Protein AF-A0A960BKB3-F1 (afdb_monomer_lite)

pLDDT: mean 77.71, std 20.59, range [23.62, 98.81]

Foldseek 3Di:
DDDDDDDDPVVVVVVVVVVVVVVPPDDDPDDPDDLQKWKFKFFDPFFFDKAKFQADAPDFDFKWKDFQQPDDIDTRHRDGDGIDMDTHRGTDITMIIIHGAEEDGACPPHGDLCRTQETAHQRAYAPADPERRSQQSARYEYNHQDEYHCVNHELACNQDNYQYQHDANQQQYAQLQYQHLHLNHQLNQNDADANLNYEHNNDPVRDDQREQANNCQLNCNYAHDDQNYACQRHQYQHSNCHNVQNHEYANQNHAHHDPPPPDPPRHGYCALNNANNQQYAHHRAQAEQQRYLELHRVQAQNCNYAYAHLRYHYHPDLVGQHELHRNCANNQCHAEQNQQNDACQSYQELHLNCQLVQCYQYDPCNYEHHPDPPGAHELASNCQLNCNHAYANLPYACLRYQELHSNCHNNQAHAYENCNYACLNYAYLHCNCALNANHAYAVLSYACQNYAAAHRNQANYEYEQVRVLSNLVSNLVHNHAAAYEHENELYEHEPNSVVSVCLACPDVVVNRRNYHYHYPFAYAFAAWAPWEWDAEQQKIKIFTHGGPGGRPFDFQKKKKDWPPDPWIDIGGPVDGIDMTHRHDALDKTKMWMWTAGPRGIYDTDIYDIDGHFAAFAFWAPWDWDEEAQKIKIFTHGGPGNRNFQFQKKWKAWPVPGFIDMDGSVDRIDIGGNHDAFDKTWMWMWTAGPNGTHDTYDTYGIDGHHDDDDDDDDDDDDDYDDDDDYYDDDDYDDDYDDDDLCADPPLCGPQAHSQENACGEQDCEEPDQEECDQGHHHLYEHAQYEHHQYEHHQYECHQYENALYECANYECDQYEQELYEHHQYAQHLYEQHNYEHANYEQHDHDPDLHQENYECALYEYHCYEHYQEHPHNYACHNYAHDNYEHENHEDDPYALEQYEADCYEQEQAEYALYEHAQHEHECYENEQYEAYNYEHDLHEAYNYEHEQHEYEQYEHENYHYQDYEYELYEDYNYHYDVVNCVSPDDDDDDDDDDRDHHNHDDDDDDDDDDPDDDDDDPPVPVVVVVVVVVVVVVVPDDDDDDDDDDDDD

Structure (mmCIF, N/CA/C/O backbone):
data_AF-A0A960BKB3-F1
#
_entry.id   AF-A0A960BKB3-F1
#
loop_
_atom_site.group_PDB
_atom_site.id
_atom_site.type_symbol
_atom_site.label_atom_id
_atom_site.label_alt_id
_atom_site.label_comp_id
_atom_site.label_asym_id
_atom_site.label_entity_id
_atom_site.label_seq_id
_atom_site.pdbx_PDB_ins_code
_atom_site.Cartn_x
_atom_site.Cartn_y
_atom_site.Cartn_z
_atom_site.occupancy
_atom_site.B_iso_or_equiv
_atom_site.auth_seq_id
_atom_site.auth_comp_id
_atom_site.auth_asym_id
_atom_site.auth_atom_id
_atom_site.pdbx_PDB_model_num
ATOM 1 N N . MET A 1 1 ? -80.510 -5.911 -3.720 1.00 35.41 1 MET A N 1
ATOM 2 C CA . MET A 1 1 ? -81.639 -6.557 -3.002 1.00 35.41 1 MET A CA 1
ATOM 3 C C . MET A 1 1 ? -81.403 -6.445 -1.492 1.00 35.41 1 MET A C 1
ATOM 5 O O . MET A 1 1 ? -80.401 -5.865 -1.100 1.00 35.41 1 MET A O 1
ATOM 9 N N . ARG A 1 2 ? -82.340 -6.946 -0.673 1.00 30.03 2 ARG A N 1
ATOM 10 C CA . ARG A 1 2 ? -82.245 -7.156 0.793 1.00 30.03 2 ARG A CA 1
ATOM 11 C C . ARG A 1 2 ? -80.946 -7.894 1.190 1.00 30.03 2 ARG A C 1
ATOM 13 O O . ARG A 1 2 ? -80.461 -8.656 0.364 1.00 30.03 2 ARG A O 1
ATOM 20 N N . ALA A 1 3 ? -80.420 -7.839 2.417 1.00 29.02 3 ALA A N 1
ATOM 21 C CA . ALA A 1 3 ? -80.566 -6.924 3.567 1.00 29.02 3 ALA A CA 1
ATOM 22 C C . ALA A 1 3 ? -79.432 -7.248 4.577 1.00 29.02 3 ALA A C 1
ATOM 24 O O . ALA A 1 3 ? -78.836 -8.319 4.485 1.00 29.02 3 ALA A O 1
ATOM 25 N N . ALA A 1 4 ? -79.138 -6.366 5.539 1.00 44.38 4 ALA A N 1
ATOM 26 C CA . ALA A 1 4 ? -78.098 -6.604 6.550 1.00 44.38 4 ALA A CA 1
ATOM 27 C C . ALA A 1 4 ? -78.647 -7.259 7.834 1.00 44.38 4 ALA A C 1
ATOM 29 O O . ALA A 1 4 ? -79.761 -6.952 8.260 1.00 44.38 4 ALA A O 1
ATOM 30 N N . LEU A 1 5 ? -77.826 -8.087 8.488 1.00 31.39 5 LEU A N 1
ATOM 31 C CA . LEU A 1 5 ? -78.029 -8.578 9.856 1.00 31.39 5 LEU A CA 1
ATOM 32 C C . LEU A 1 5 ? -76.880 -8.096 10.756 1.00 31.39 5 LEU A C 1
ATOM 34 O O . LEU A 1 5 ? -75.741 -7.977 10.312 1.00 31.39 5 LEU A O 1
ATOM 38 N N . ARG A 1 6 ? -77.202 -7.775 12.013 1.00 36.91 6 ARG A N 1
ATOM 39 C CA . ARG A 1 6 ? -76.287 -7.257 13.046 1.00 36.91 6 ARG A CA 1
ATOM 40 C C . ARG A 1 6 ? -76.377 -8.124 14.310 1.00 36.91 6 ARG A C 1
ATOM 42 O O . ARG A 1 6 ? -77.393 -8.783 14.506 1.00 36.91 6 ARG A O 1
ATOM 49 N N . TYR A 1 7 ? -75.400 -7.926 15.203 1.00 39.53 7 TYR A N 1
ATOM 50 C CA . TYR A 1 7 ? -75.332 -8.367 16.610 1.00 39.53 7 TYR A CA 1
ATOM 51 C C . TYR A 1 7 ? -74.958 -9.847 16.862 1.00 39.53 7 TYR A C 1
ATOM 53 O O . TYR A 1 7 ? -75.403 -10.713 16.116 1.00 39.53 7 TYR A O 1
ATOM 61 N N . PRO A 1 8 ? -74.272 -10.164 17.988 1.00 48.66 8 PRO A N 1
ATOM 62 C CA . PRO A 1 8 ? -73.349 -9.307 18.756 1.00 48.66 8 PRO A CA 1
ATOM 63 C C . PRO A 1 8 ? -72.039 -9.989 19.220 1.00 48.66 8 PRO A C 1
ATOM 65 O O . PRO A 1 8 ? -72.001 -11.177 19.523 1.00 48.66 8 PRO A O 1
ATOM 68 N N . LEU A 1 9 ? -71.001 -9.174 19.457 1.00 40.97 9 LEU A N 1
ATOM 69 C CA . LEU A 1 9 ? -69.741 -9.569 20.122 1.00 40.97 9 LEU A CA 1
ATOM 70 C C . LEU A 1 9 ? -69.918 -10.150 21.545 1.00 40.97 9 LEU A C 1
ATOM 72 O O . LEU A 1 9 ? -69.033 -10.835 22.051 1.00 40.97 9 LEU A O 1
ATOM 76 N N . ALA A 1 10 ? -71.052 -9.878 22.199 1.00 40.84 10 ALA A N 1
ATOM 77 C CA . ALA A 1 10 ? -71.276 -10.165 23.618 1.00 40.84 10 ALA A CA 1
ATOM 78 C C . ALA A 1 10 ? -71.209 -11.660 23.995 1.00 40.84 10 ALA A C 1
ATOM 80 O O . ALA A 1 10 ? -70.862 -11.984 25.128 1.00 40.84 10 ALA A O 1
ATOM 81 N N . ALA A 1 11 ? -71.522 -12.570 23.066 1.00 40.34 11 ALA A N 1
ATOM 82 C CA . ALA A 1 11 ? -71.520 -14.007 23.345 1.00 40.34 11 ALA A CA 1
ATOM 83 C C . ALA A 1 11 ? -70.103 -14.596 23.484 1.00 40.34 11 ALA A C 1
ATOM 85 O O . ALA A 1 11 ? -69.906 -15.526 24.262 1.00 40.34 11 ALA A O 1
ATOM 86 N N . LEU A 1 12 ? -69.116 -14.048 22.763 1.00 41.09 12 LEU A N 1
ATOM 87 C CA . LEU A 1 12 ? -67.747 -14.572 22.773 1.00 41.09 12 LEU A CA 1
ATOM 88 C C . LEU A 1 12 ? -67.009 -14.191 24.067 1.00 41.09 12 LEU A C 1
ATOM 90 O O . LEU A 1 12 ? -66.348 -15.030 24.671 1.00 41.09 12 LEU A O 1
ATOM 94 N N . VAL A 1 13 ? -67.203 -12.953 24.537 1.00 46.06 13 VAL A N 1
ATOM 95 C CA . VAL A 1 13 ? -66.629 -12.458 25.803 1.00 46.06 13 VAL A CA 1
ATOM 96 C C . VAL A 1 13 ? -67.119 -13.296 26.990 1.00 46.06 13 VAL A C 1
ATOM 98 O O . VAL A 1 13 ? -66.317 -13.727 27.814 1.00 46.06 13 VAL A O 1
ATOM 101 N N . ALA A 1 14 ? -68.421 -13.601 27.039 1.00 40.09 14 ALA A N 1
ATOM 102 C CA . ALA A 1 14 ? -69.012 -14.394 28.117 1.00 40.09 14 ALA A CA 1
ATOM 103 C C . ALA A 1 14 ? -68.450 -15.827 28.207 1.00 40.09 14 ALA A C 1
ATOM 105 O O . ALA A 1 14 ? -68.332 -16.362 29.308 1.00 40.09 14 ALA A O 1
ATOM 106 N N . ALA A 1 15 ? -68.078 -16.443 27.079 1.00 40.00 15 ALA A N 1
ATOM 107 C CA . ALA A 1 15 ? -67.476 -17.777 27.069 1.00 40.00 15 ALA A CA 1
ATOM 108 C C . ALA A 1 15 ? -66.049 -17.774 27.648 1.00 40.00 15 ALA A C 1
ATOM 110 O O . ALA A 1 15 ? -65.712 -18.638 28.457 1.00 40.00 15 ALA A O 1
ATOM 111 N N . VAL A 1 16 ? -65.232 -16.776 27.290 1.00 44.03 16 VAL A N 1
ATOM 112 C CA . VAL A 1 16 ? -63.845 -16.647 27.775 1.00 44.03 16 VAL A CA 1
ATOM 113 C C . VAL A 1 16 ? -63.805 -16.366 29.283 1.00 44.03 16 VAL A C 1
ATOM 115 O O . VAL A 1 16 ? -63.040 -17.004 30.006 1.00 44.03 16 VAL A O 1
ATOM 118 N N . SER A 1 17 ? -64.681 -15.493 29.796 1.00 42.34 17 SER A N 1
ATOM 119 C CA . SER A 1 17 ? -64.736 -15.179 31.234 1.00 42.34 17 SER A CA 1
ATOM 120 C C . SER A 1 17 ? -65.083 -16.379 32.127 1.00 42.34 17 SER A C 1
ATOM 122 O O . SER A 1 17 ? -64.630 -16.429 33.267 1.00 42.34 17 SER A O 1
ATOM 124 N N . VAL A 1 18 ? -65.859 -17.354 31.637 1.00 40.31 18 VAL A N 1
ATOM 125 C CA . VAL A 1 18 ? -66.220 -18.554 32.419 1.00 40.31 18 VAL A CA 1
ATOM 126 C C . VAL A 1 18 ? -65.060 -19.550 32.506 1.00 40.31 18 VAL A C 1
ATOM 128 O O . VAL A 1 18 ? -64.906 -20.201 33.538 1.00 40.31 18 VAL A O 1
ATOM 131 N N . VAL A 1 19 ? -64.207 -19.634 31.478 1.00 43.22 19 VAL A N 1
ATOM 132 C CA . VAL A 1 19 ? -62.995 -20.471 31.523 1.00 43.22 19 VAL A CA 1
ATOM 133 C C . VAL A 1 19 ? -61.967 -19.886 32.497 1.00 43.22 19 VAL A C 1
ATOM 135 O O . VAL A 1 19 ? -61.435 -20.631 33.317 1.00 43.22 19 VAL A O 1
ATOM 138 N N . LEU A 1 20 ? -61.756 -18.560 32.500 1.00 40.47 20 LEU A N 1
ATOM 139 C CA . LEU A 1 20 ? -60.863 -17.916 33.479 1.00 40.47 20 LEU A CA 1
ATOM 140 C C . LEU A 1 20 ? -61.344 -18.075 34.934 1.00 40.47 20 LEU A C 1
ATOM 142 O O . LEU A 1 20 ? -60.518 -18.255 35.825 1.00 40.47 20 LEU A O 1
ATOM 146 N N . LEU A 1 21 ? -62.656 -18.040 35.201 1.00 37.47 21 LEU A N 1
ATOM 147 C CA . LEU A 1 21 ? -63.169 -18.160 36.575 1.00 37.47 21 LEU A CA 1
ATOM 148 C C . LEU A 1 21 ? -63.057 -19.573 37.173 1.00 37.47 21 LEU A C 1
ATOM 150 O O . LEU A 1 21 ? -63.056 -19.710 38.394 1.00 37.47 21 LEU A O 1
ATOM 154 N N . LEU A 1 22 ? -62.978 -20.620 36.346 1.00 34.91 22 LEU A N 1
ATOM 155 C CA . LEU A 1 22 ? -62.947 -22.015 36.809 1.00 34.91 22 LEU A CA 1
ATOM 156 C C . LEU A 1 22 ? -61.538 -22.552 37.106 1.00 34.91 22 LEU A C 1
ATOM 158 O O . LEU A 1 22 ? -61.422 -23.555 37.806 1.00 34.91 22 LEU A O 1
ATOM 162 N N . GLY A 1 23 ? -60.478 -21.875 36.654 1.00 37.41 23 GLY A N 1
ATOM 163 C CA . GLY A 1 23 ? -59.093 -22.205 37.027 1.00 37.41 23 GLY A CA 1
ATOM 164 C C . GLY A 1 23 ? -58.686 -21.746 38.437 1.00 37.41 23 GLY A C 1
ATOM 165 O O . GLY A 1 23 ? -57.649 -22.153 38.945 1.00 37.41 23 GLY A O 1
ATOM 166 N N . LEU A 1 24 ? -59.499 -20.910 39.090 1.00 38.91 24 LEU A N 1
ATOM 167 C CA . LEU A 1 24 ? -59.105 -20.098 40.252 1.00 38.91 24 LEU A CA 1
ATOM 168 C C . LEU A 1 24 ? -59.439 -20.738 41.621 1.00 38.91 24 LEU A C 1
ATOM 170 O O . LEU A 1 24 ? -59.554 -20.034 42.622 1.00 38.91 24 LEU A O 1
ATOM 174 N N . LEU A 1 25 ? -59.651 -22.062 41.674 1.00 39.44 25 LEU A N 1
ATOM 175 C CA . LEU A 1 25 ? -60.251 -22.753 42.833 1.00 39.44 25 LEU A CA 1
ATOM 176 C C . LEU A 1 25 ? -59.591 -24.090 43.245 1.00 39.44 25 LEU A C 1
ATOM 178 O O . LEU A 1 25 ? -60.242 -24.944 43.847 1.00 39.44 25 LEU A O 1
ATOM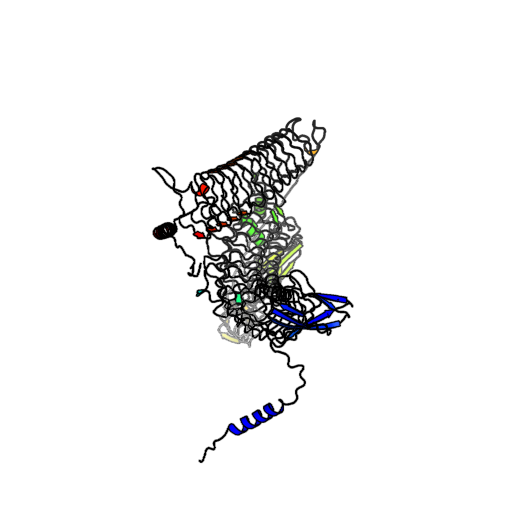 182 N N . LEU A 1 26 ? -58.288 -24.259 42.996 1.00 35.41 26 LEU A N 1
ATOM 183 C CA . LEU A 1 26 ? -57.465 -25.314 43.614 1.00 35.41 26 LEU A CA 1
ATOM 184 C C . LEU A 1 26 ? -56.132 -24.742 44.121 1.00 35.41 26 LEU A C 1
ATOM 186 O O . LEU A 1 26 ? -55.131 -24.741 43.415 1.00 35.41 26 LEU A O 1
ATOM 190 N N . THR A 1 27 ? -56.118 -24.254 45.363 1.00 36.22 27 THR A N 1
ATOM 191 C CA . THR A 1 27 ? -54.914 -23.710 46.009 1.00 36.22 27 THR A CA 1
ATOM 192 C C . THR A 1 27 ? -54.157 -24.772 46.810 1.00 36.22 27 THR A C 1
ATOM 194 O O . THR A 1 27 ? -54.611 -25.175 47.884 1.00 36.22 27 THR A O 1
ATOM 197 N N . SER A 1 28 ? -52.955 -25.134 46.367 1.00 34.06 28 SER A N 1
ATOM 198 C CA . SER A 1 28 ? -51.843 -25.417 47.284 1.00 34.06 28 SER A CA 1
ATOM 199 C C . SER A 1 28 ? -51.146 -24.091 47.628 1.00 34.06 28 SER A C 1
ATOM 201 O O . SER A 1 28 ? -50.922 -23.295 46.719 1.00 34.06 28 SER A O 1
ATOM 203 N N . PRO A 1 29 ? -50.796 -23.806 48.896 1.00 35.34 29 PRO A N 1
ATOM 204 C CA . PRO A 1 29 ? -50.196 -22.528 49.300 1.00 35.34 29 PRO A CA 1
ATOM 205 C C . PRO A 1 29 ? -48.675 -22.469 49.044 1.00 35.34 29 PRO A C 1
ATOM 207 O O . PRO A 1 29 ? -47.926 -21.950 49.862 1.00 35.34 29 PRO A O 1
ATOM 210 N N . ALA A 1 30 ? -48.218 -23.038 47.929 1.00 34.72 30 ALA A N 1
ATOM 211 C CA . ALA A 1 30 ? -46.828 -23.044 47.483 1.00 34.72 30 ALA A CA 1
ATOM 212 C C . ALA A 1 30 ? -46.800 -22.942 45.951 1.00 34.72 30 ALA A C 1
ATOM 214 O O . ALA A 1 30 ? -47.684 -23.495 45.293 1.00 34.72 30 ALA A O 1
ATOM 215 N N . ALA A 1 31 ? -45.799 -22.243 45.406 1.00 37.28 31 ALA A N 1
ATOM 216 C CA . ALA A 1 31 ? -45.603 -22.018 43.971 1.00 37.28 31 ALA A CA 1
ATOM 217 C C . ALA A 1 31 ? -46.774 -21.322 43.232 1.00 37.28 31 ALA A C 1
ATOM 219 O O . ALA A 1 31 ? -47.207 -21.740 42.160 1.00 37.28 31 ALA A O 1
ATOM 220 N N . ARG A 1 32 ? -47.195 -20.156 43.737 1.00 38.03 32 ARG A N 1
ATOM 221 C CA . ARG A 1 32 ? -47.035 -18.974 42.875 1.00 38.03 32 ARG A CA 1
ATOM 222 C C . ARG A 1 32 ? -45.579 -18.544 43.039 1.00 38.03 32 ARG A C 1
ATOM 224 O O . ARG A 1 32 ? -45.149 -18.414 44.181 1.00 38.03 32 ARG A O 1
ATOM 231 N N . ALA A 1 33 ? -44.845 -18.356 41.946 1.00 48.56 33 ALA A N 1
ATOM 232 C CA . ALA A 1 33 ? -43.665 -17.503 42.014 1.00 48.56 33 ALA A CA 1
ATOM 233 C C . ALA A 1 33 ? -44.148 -16.087 42.363 1.00 48.56 33 ALA A C 1
ATOM 235 O O . ALA A 1 33 ? -45.209 -15.672 41.878 1.00 48.56 33 ALA A O 1
ATOM 236 N N . ASP A 1 34 ? -43.429 -15.384 43.233 1.00 66.88 34 ASP A N 1
ATOM 237 C CA . ASP A 1 34 ? -43.623 -13.946 43.352 1.00 66.88 34 ASP A CA 1
ATOM 238 C C . ASP A 1 34 ? -42.848 -13.293 42.204 1.00 66.88 34 ASP A C 1
ATOM 240 O O . ASP A 1 34 ? -41.699 -13.646 41.932 1.00 66.88 34 ASP A O 1
ATOM 244 N N . GLU A 1 35 ? -43.488 -12.364 41.498 1.00 75.00 35 GLU A N 1
ATOM 245 C CA . GLU A 1 35 ? -42.939 -11.734 40.282 1.00 75.00 35 GLU A CA 1
ATOM 246 C C . GLU A 1 35 ? -41.757 -10.794 40.604 1.00 75.00 35 GLU A C 1
ATOM 248 O O . GLU A 1 35 ? -41.138 -10.239 39.705 1.00 75.00 35 GLU A O 1
ATOM 253 N N . ASN A 1 36 ? -41.426 -10.636 41.892 1.00 85.31 36 ASN A N 1
ATOM 254 C CA . ASN A 1 36 ? -40.306 -9.843 42.395 1.00 85.31 36 ASN A CA 1
ATOM 255 C C . ASN A 1 36 ? -39.111 -10.700 42.870 1.00 85.31 36 ASN A C 1
ATOM 257 O O . ASN A 1 36 ? -38.048 -10.143 43.129 1.00 85.31 36 ASN A O 1
ATOM 261 N N . THR A 1 37 ? -39.246 -12.025 43.009 1.00 93.25 37 THR A N 1
ATOM 262 C CA . THR A 1 37 ? -38.155 -12.884 43.507 1.00 93.25 37 THR A CA 1
ATOM 263 C C . THR A 1 37 ? -37.034 -12.992 42.465 1.00 93.25 37 THR A C 1
ATOM 265 O O . THR A 1 37 ? -37.294 -13.402 41.336 1.00 93.25 37 THR A O 1
ATOM 268 N N . PHE A 1 38 ? -35.783 -12.713 42.834 1.00 94.38 38 PHE A N 1
ATOM 269 C CA . PHE A 1 38 ? -34.622 -13.108 42.025 1.00 94.38 38 PHE A CA 1
ATOM 270 C C . PHE A 1 38 ? -34.319 -14.592 42.272 1.00 94.38 38 PHE A C 1
ATOM 272 O O . PHE A 1 38 ? -34.205 -15.011 43.427 1.00 94.38 38 PHE A O 1
ATOM 279 N N . ILE A 1 39 ? -34.192 -15.396 41.213 1.00 95.50 39 ILE A N 1
ATOM 280 C CA . ILE A 1 39 ? -33.964 -16.846 41.297 1.00 95.50 39 ILE A CA 1
ATOM 281 C C . ILE A 1 39 ? -32.737 -17.222 40.462 1.00 95.50 39 ILE A C 1
ATOM 283 O O . ILE A 1 39 ? -32.645 -16.916 39.272 1.00 95.50 39 ILE A O 1
ATOM 287 N N . SER A 1 40 ? -31.791 -17.913 41.097 1.00 95.44 40 SER A N 1
ATOM 288 C CA . SER A 1 40 ? -30.533 -18.342 40.476 1.00 95.44 40 SER A CA 1
ATOM 289 C C . SER A 1 40 ? -30.111 -19.726 40.958 1.00 95.44 40 SER A C 1
ATOM 291 O O . SER A 1 40 ? -30.339 -20.077 42.115 1.00 95.44 40 SER A O 1
ATOM 293 N N . THR A 1 41 ? -29.466 -20.509 40.095 1.00 97.44 41 THR A N 1
ATOM 294 C CA . THR A 1 41 ? -28.968 -21.846 40.445 1.00 97.44 41 THR A CA 1
ATOM 295 C C . THR A 1 41 ? -27.459 -21.812 40.663 1.00 97.44 41 THR A C 1
ATOM 297 O O . THR A 1 41 ? -26.706 -21.356 39.796 1.00 97.44 41 THR A O 1
ATOM 300 N N . TRP A 1 42 ? -27.012 -22.328 41.810 1.00 97.38 42 TRP A N 1
ATOM 301 C CA . TRP A 1 42 ? -25.604 -22.394 42.203 1.00 97.38 42 TRP A CA 1
ATOM 302 C C . TRP A 1 42 ? -25.178 -23.845 42.443 1.00 97.38 42 TRP A C 1
ATOM 304 O O . TRP A 1 42 ? -25.785 -24.561 43.236 1.00 97.38 42 TRP A O 1
ATOM 314 N N . ARG A 1 43 ? -24.114 -24.282 41.770 1.00 97.62 43 ARG A N 1
ATOM 315 C CA . ARG A 1 43 ? -23.535 -25.625 41.859 1.00 97.62 43 ARG A CA 1
ATOM 316 C C . ARG A 1 43 ? -22.381 -25.661 42.854 1.00 97.62 43 ARG A C 1
ATOM 318 O O . ARG A 1 43 ? -21.375 -24.993 42.633 1.00 97.62 43 ARG A O 1
ATOM 325 N N . THR A 1 44 ? -22.469 -26.495 43.885 1.00 96.88 44 THR A N 1
ATOM 326 C CA . THR A 1 44 ? -21.316 -26.898 44.704 1.00 96.88 44 THR A CA 1
ATOM 327 C C . THR A 1 44 ? -20.762 -28.238 44.235 1.00 96.88 44 THR A C 1
ATOM 329 O O . THR A 1 44 ? -21.505 -29.163 43.903 1.00 96.88 44 THR A O 1
ATOM 332 N N . THR A 1 45 ? -19.435 -28.356 44.192 1.00 95.31 45 THR A N 1
ATOM 333 C CA . THR A 1 45 ? -18.732 -29.551 43.691 1.00 95.31 45 THR A CA 1
ATOM 334 C C . THR A 1 45 ? -18.293 -30.517 44.793 1.00 95.31 45 THR A C 1
ATOM 336 O O . THR A 1 45 ? -18.007 -31.683 44.516 1.00 95.31 45 THR A O 1
ATOM 339 N N . THR A 1 46 ? -18.248 -30.046 46.039 1.00 95.44 46 THR A N 1
ATOM 340 C CA . THR A 1 46 ? -17.780 -30.775 47.220 1.00 95.44 46 THR A CA 1
ATOM 341 C C . THR A 1 46 ? -18.698 -30.565 48.430 1.00 95.44 46 THR A C 1
ATOM 343 O O . THR A 1 46 ? -19.366 -29.541 48.563 1.00 95.44 46 THR A O 1
ATOM 346 N N . ASP A 1 47 ? -18.755 -31.560 49.319 1.00 94.94 47 ASP A N 1
ATOM 347 C CA . ASP A 1 47 ? -19.516 -31.466 50.571 1.00 94.94 47 ASP A CA 1
ATOM 348 C C . ASP A 1 47 ? -18.840 -30.462 51.522 1.00 94.94 47 ASP A C 1
ATOM 350 O O . ASP A 1 47 ? -17.651 -30.594 51.827 1.00 94.94 47 ASP A O 1
ATOM 354 N N . GLY A 1 48 ? -19.592 -29.478 52.025 1.00 93.44 48 GLY A N 1
ATOM 355 C CA . GLY A 1 48 ? -19.063 -28.399 52.867 1.00 93.44 48 GLY A CA 1
ATOM 356 C C . GLY A 1 48 ? -18.483 -27.208 52.093 1.00 93.44 48 GLY A C 1
ATOM 357 O O . GLY A 1 48 ? -17.739 -26.420 52.675 1.00 93.44 48 GLY A O 1
ATOM 358 N N . GLU A 1 49 ? -18.793 -27.077 50.802 1.00 96.12 49 GLU A N 1
ATOM 359 C CA . GLU A 1 49 ? -18.399 -25.940 49.962 1.00 96.12 49 GLU A CA 1
ATOM 360 C C . GLU A 1 49 ? -19.242 -24.687 50.275 1.00 96.12 49 GLU A C 1
ATOM 362 O O . GLU A 1 49 ? -20.449 -24.772 50.528 1.00 96.12 49 GLU A O 1
ATOM 367 N N . THR A 1 50 ? -18.598 -23.517 50.269 1.00 94.25 50 THR A N 1
ATOM 368 C CA . THR A 1 50 ? -19.234 -22.220 50.551 1.00 94.25 50 THR A CA 1
ATOM 369 C C . THR A 1 50 ? -19.637 -21.523 49.254 1.00 94.25 50 THR A C 1
ATOM 371 O O . THR A 1 50 ? -18.847 -21.499 48.316 1.00 94.25 50 THR A O 1
ATOM 374 N N . ILE A 1 51 ? -20.815 -20.896 49.226 1.00 94.06 51 ILE A N 1
ATOM 375 C CA . ILE A 1 51 ? -21.226 -19.955 48.174 1.00 94.06 51 ILE A CA 1
ATOM 376 C C . ILE A 1 51 ? -21.330 -18.539 48.743 1.00 94.06 51 ILE A C 1
ATOM 378 O O . ILE A 1 51 ? -21.925 -18.325 49.801 1.00 94.06 51 ILE A O 1
ATOM 382 N N . THR A 1 52 ? -20.778 -17.578 48.005 1.00 91.44 52 THR A N 1
ATOM 383 C CA . THR A 1 52 ? -20.641 -16.167 48.376 1.00 91.44 52 THR A CA 1
ATOM 384 C C . THR A 1 52 ? -21.360 -15.263 47.376 1.00 91.44 52 THR A C 1
ATOM 386 O O . THR A 1 52 ? -20.939 -15.142 46.222 1.00 91.44 52 THR A O 1
ATOM 389 N N . LEU A 1 53 ? -22.404 -14.550 47.810 1.00 89.31 53 LEU A N 1
ATOM 390 C CA . LEU A 1 53 ? -23.080 -13.571 46.951 1.00 89.31 53 LEU A CA 1
ATOM 391 C C . LEU A 1 53 ? -22.168 -12.352 46.680 1.00 89.31 53 LEU A C 1
ATOM 393 O O . LEU A 1 53 ? -21.665 -11.751 47.638 1.00 89.31 53 LEU A O 1
ATOM 397 N N . PRO A 1 54 ? -21.977 -11.933 45.409 1.00 87.62 54 PRO A N 1
ATOM 398 C CA . PRO A 1 54 ? -20.979 -10.937 44.995 1.00 87.62 54 PRO A CA 1
ATOM 399 C C . PRO A 1 54 ? -21.463 -9.487 45.190 1.00 87.62 54 PRO A C 1
ATOM 401 O O . PRO A 1 54 ? -21.421 -8.667 44.271 1.00 87.62 54 PRO A O 1
ATOM 404 N N . LEU A 1 55 ? -21.959 -9.175 46.388 1.00 84.62 55 LEU A N 1
ATOM 405 C CA . LEU A 1 55 ? -22.574 -7.895 46.748 1.00 84.62 55 LEU A CA 1
ATOM 406 C C . LEU A 1 55 ? -21.534 -6.761 46.824 1.00 84.62 55 LEU A C 1
ATOM 408 O O . LEU A 1 55 ? -20.531 -6.863 47.536 1.00 84.62 55 LEU A O 1
ATOM 412 N N . VAL A 1 56 ? -21.785 -5.636 46.147 1.00 78.19 56 VAL A N 1
ATOM 413 C CA . VAL A 1 56 ? -20.902 -4.459 46.198 1.00 78.19 56 VAL A CA 1
ATOM 414 C C . VAL A 1 56 ? -21.055 -3.693 47.517 1.00 78.19 56 VAL A C 1
ATOM 416 O O . VAL A 1 56 ? -22.158 -3.352 47.950 1.00 78.19 56 VAL A O 1
ATOM 419 N N . ASN A 1 57 ? -19.919 -3.368 48.142 1.00 74.38 57 ASN A N 1
ATOM 420 C CA . ASN A 1 57 ? -19.854 -2.532 49.342 1.00 74.38 57 ASN A CA 1
ATOM 421 C C . ASN A 1 57 ? -20.378 -1.108 49.082 1.00 74.38 57 ASN A C 1
ATOM 423 O O . ASN A 1 57 ? -19.969 -0.461 48.120 1.00 74.38 57 ASN A O 1
ATOM 427 N N . GLY A 1 58 ? -21.198 -0.587 49.999 1.00 64.94 58 GLY A N 1
ATOM 428 C CA . GLY A 1 58 ? -21.703 0.793 49.973 1.00 64.94 58 GLY A CA 1
ATOM 429 C C . GLY A 1 58 ? -23.129 0.956 49.438 1.00 64.94 58 GLY A C 1
ATOM 430 O O . GLY A 1 58 ? -23.714 2.020 49.628 1.00 64.94 58 GLY A O 1
ATOM 431 N N . TYR A 1 59 ? -23.710 -0.089 48.844 1.00 68.81 59 TYR A N 1
ATOM 432 C CA . TYR A 1 59 ? -25.156 -0.184 48.631 1.00 68.81 59 TYR A CA 1
ATOM 433 C C . TYR A 1 59 ? -25.865 -0.513 49.954 1.00 68.81 59 TYR A C 1
ATOM 435 O O . TYR A 1 59 ? -25.263 -1.080 50.866 1.00 68.81 59 TYR A O 1
ATOM 443 N N . THR A 1 60 ? -27.140 -0.135 50.072 1.00 70.75 60 THR A N 1
ATOM 444 C CA . THR A 1 60 ? -27.985 -0.484 51.226 1.00 70.75 60 THR A CA 1
ATOM 445 C C . THR A 1 60 ? -28.951 -1.578 50.803 1.00 70.75 60 THR A C 1
ATOM 447 O O . THR A 1 60 ? -29.910 -1.303 50.093 1.00 70.75 60 THR A O 1
ATOM 450 N N . TYR A 1 61 ? -28.684 -2.807 51.230 1.00 77.44 61 TYR A N 1
ATOM 451 C CA . TYR A 1 61 ? -29.506 -3.967 50.891 1.00 77.44 61 TYR A CA 1
ATOM 452 C C . TYR A 1 61 ? -30.693 -4.128 51.850 1.00 77.44 61 TYR A C 1
ATOM 454 O O . TYR A 1 61 ? -30.583 -3.797 53.036 1.00 77.44 61 TYR A O 1
ATOM 462 N N . ASN A 1 62 ? -31.812 -4.631 51.324 1.00 82.75 62 ASN A N 1
ATOM 463 C CA . ASN A 1 62 ? -33.020 -4.960 52.081 1.00 82.75 62 ASN A CA 1
ATOM 464 C C . ASN A 1 62 ? -33.755 -6.131 51.403 1.00 82.75 62 ASN A C 1
ATOM 466 O O . ASN A 1 62 ? -34.601 -5.919 50.530 1.00 82.75 62 ASN A O 1
ATOM 470 N N . PHE A 1 63 ? -33.379 -7.357 51.770 1.00 87.50 63 PHE A N 1
ATOM 471 C CA . PHE A 1 63 ? -33.924 -8.593 51.201 1.00 87.50 63 PHE A CA 1
ATOM 472 C C . PHE A 1 63 ? -33.840 -9.778 52.179 1.00 87.50 63 PHE A C 1
ATOM 474 O O . PHE A 1 63 ? -33.119 -9.731 53.181 1.00 87.50 63 PHE A O 1
ATOM 481 N N . THR A 1 64 ? -34.527 -10.872 51.852 1.00 89.81 64 THR A N 1
ATOM 482 C CA . THR A 1 64 ? -34.360 -12.203 52.463 1.00 89.81 64 THR A CA 1
ATOM 483 C C . THR A 1 64 ? -33.799 -13.211 51.459 1.00 89.81 64 THR A C 1
ATOM 485 O O . THR A 1 64 ? -34.187 -13.174 50.297 1.00 89.81 64 THR A O 1
ATOM 488 N N . ILE A 1 65 ? -32.918 -14.115 51.905 1.00 92.19 65 ILE A N 1
ATOM 489 C CA . ILE A 1 65 ? -32.368 -15.226 51.104 1.00 92.19 65 ILE A CA 1
ATOM 490 C C . ILE A 1 65 ? -32.925 -16.562 51.612 1.00 92.19 65 ILE A C 1
ATOM 492 O O . ILE A 1 65 ? -32.754 -16.882 52.792 1.00 92.19 65 ILE A O 1
ATOM 496 N N . ASP A 1 66 ? -33.498 -17.360 50.714 1.00 95.19 66 ASP A N 1
ATOM 497 C CA . ASP A 1 66 ? -33.586 -18.818 50.837 1.00 95.19 66 ASP A CA 1
ATOM 498 C C . ASP A 1 66 ? -32.459 -19.443 49.994 1.00 95.19 66 ASP A C 1
ATOM 500 O O . ASP A 1 66 ? -32.266 -19.079 48.832 1.00 95.19 66 ASP A O 1
ATOM 504 N N . TRP A 1 67 ? -31.684 -20.348 50.592 1.00 95.06 67 TRP A N 1
ATOM 505 C CA . TRP A 1 67 ? -30.549 -21.015 49.944 1.00 95.06 67 TRP A CA 1
ATOM 506 C C . TRP A 1 67 ? -30.928 -22.367 49.309 1.00 95.06 67 TRP A C 1
ATOM 508 O O . TRP A 1 67 ? -30.069 -23.045 48.758 1.00 95.06 67 TRP A O 1
ATOM 518 N N . GLY A 1 68 ? -32.192 -22.794 49.388 1.00 93.81 68 GLY A N 1
ATOM 519 C CA . GLY A 1 68 ? -32.697 -23.985 48.693 1.00 93.81 68 GLY A CA 1
ATOM 520 C C . GLY A 1 68 ? -32.358 -25.333 49.347 1.00 93.81 68 GLY A C 1
ATOM 521 O O . GLY A 1 68 ? -32.911 -26.359 48.955 1.00 93.81 68 GLY A O 1
ATOM 522 N N . ASP A 1 69 ? -31.513 -25.354 50.382 1.00 93.12 69 ASP A N 1
ATOM 523 C CA . ASP A 1 69 ? -31.140 -26.558 51.145 1.00 93.12 69 ASP A CA 1
ATOM 524 C C . ASP A 1 69 ? -32.056 -26.850 52.354 1.00 93.12 69 ASP A C 1
ATOM 526 O O . ASP A 1 69 ? -31.883 -27.854 53.051 1.00 93.12 69 ASP A O 1
ATOM 530 N N . GLY A 1 70 ? -33.045 -25.987 52.608 1.00 91.19 70 GLY A N 1
ATOM 531 C CA . GLY A 1 70 ? -33.945 -26.076 53.762 1.00 91.19 70 GLY A CA 1
ATOM 532 C C . GLY A 1 70 ? -33.370 -25.512 55.068 1.00 91.19 70 GLY A C 1
ATOM 533 O O . GLY A 1 70 ? -33.897 -25.816 56.143 1.00 91.19 70 GLY A O 1
ATOM 534 N N . SER A 1 71 ? -32.302 -24.712 54.997 1.00 91.50 71 SER A N 1
ATOM 535 C CA . SER A 1 71 ? -31.825 -23.880 56.108 1.00 91.50 71 SER A CA 1
ATOM 536 C C . SER A 1 71 ? -32.804 -22.743 56.468 1.00 91.50 71 SER A C 1
ATOM 538 O O . SER A 1 71 ? -33.848 -22.555 55.845 1.00 91.50 71 SER A O 1
ATOM 540 N N . GLU A 1 72 ? -32.521 -22.006 57.549 1.00 91.81 72 GLU A N 1
ATOM 541 C CA . GLU A 1 72 ? -33.371 -20.892 57.991 1.00 91.81 72 GLU A CA 1
ATOM 542 C C . GLU A 1 72 ? -33.156 -19.651 57.105 1.00 91.81 72 GLU A C 1
ATOM 544 O O . GLU A 1 72 ? -32.025 -19.184 56.950 1.00 91.81 72 GLU A O 1
ATOM 549 N N . ILE A 1 73 ? -34.250 -19.113 56.548 1.00 91.75 73 ILE A N 1
ATOM 550 C CA . ILE A 1 73 ? -34.254 -17.947 55.648 1.00 91.75 73 ILE A CA 1
ATOM 551 C C . ILE A 1 73 ? -33.533 -16.759 56.301 1.00 91.75 73 ILE A C 1
ATOM 553 O O . ILE A 1 73 ? -33.902 -16.294 57.383 1.00 91.75 73 ILE A O 1
ATOM 557 N N . GLN A 1 74 ? -32.513 -16.230 55.624 1.00 88.75 74 GLN A N 1
ATOM 558 C CA . GLN A 1 74 ? -31.641 -15.190 56.168 1.00 88.75 74 GLN A CA 1
ATOM 559 C C . GLN A 1 74 ? -32.147 -13.791 55.800 1.00 88.75 74 GLN A C 1
ATOM 561 O O . GLN A 1 74 ? -32.238 -13.453 54.624 1.00 88.75 74 GLN A O 1
ATOM 566 N N . THR A 1 75 ? -32.425 -12.944 56.797 1.00 86.12 75 THR A N 1
ATOM 567 C CA . THR A 1 75 ? -32.810 -11.532 56.584 1.00 86.12 75 THR A CA 1
ATOM 568 C C . THR A 1 75 ? -31.582 -10.618 56.515 1.00 86.12 75 THR A C 1
ATOM 570 O O . THR A 1 75 ? -30.648 -10.754 57.311 1.00 86.12 75 THR A O 1
ATOM 573 N N . VAL A 1 76 ? -31.573 -9.666 55.578 1.00 79.25 76 VAL A N 1
ATOM 574 C CA . VAL A 1 76 ? -30.472 -8.717 55.352 1.00 79.25 76 VAL A CA 1
ATOM 575 C C . VAL A 1 76 ? -30.983 -7.278 55.443 1.00 79.25 76 VAL A C 1
ATOM 577 O O . VAL A 1 76 ? -31.245 -6.628 54.436 1.00 79.25 76 VAL A O 1
ATOM 580 N N . ASP A 1 77 ? -31.086 -6.772 56.674 1.00 73.00 77 ASP A N 1
ATOM 581 C CA . ASP A 1 77 ? -31.508 -5.397 56.965 1.00 73.00 77 ASP A CA 1
ATOM 582 C C . ASP A 1 77 ? -30.343 -4.393 56.879 1.00 73.00 77 ASP A C 1
ATOM 584 O O . ASP A 1 77 ? -29.387 -4.471 57.659 1.00 73.00 77 ASP A O 1
ATOM 588 N N . ALA A 1 78 ? -30.458 -3.396 55.993 1.00 59.25 78 ALA A N 1
ATOM 589 C CA . ALA A 1 78 ? -29.709 -2.127 55.999 1.00 59.25 78 ALA A CA 1
ATOM 590 C C . ALA A 1 78 ? -28.182 -2.256 56.221 1.00 59.25 78 ALA A C 1
ATOM 592 O O . ALA A 1 78 ? -27.566 -1.481 56.962 1.00 59.25 78 ALA A O 1
ATOM 593 N N . TYR A 1 79 ? -27.570 -3.273 55.610 1.00 55.78 79 TYR A N 1
ATOM 594 C CA . TYR A 1 79 ? -26.265 -3.784 56.030 1.00 55.78 79 TYR A CA 1
ATOM 595 C C . TYR A 1 79 ? -25.076 -3.134 55.304 1.00 55.78 79 TYR A C 1
ATOM 597 O O . TYR A 1 79 ? -25.094 -2.969 54.088 1.00 55.78 79 TYR A O 1
ATOM 605 N N . ASN A 1 80 ? -24.005 -2.826 56.046 1.00 49.84 80 ASN A N 1
ATOM 606 C CA . ASN A 1 80 ? -22.765 -2.224 55.531 1.00 49.84 80 ASN A CA 1
ATOM 607 C C . ASN A 1 80 ? -21.539 -3.110 55.833 1.00 49.84 80 ASN A C 1
ATOM 609 O O . ASN A 1 80 ? -20.646 -2.730 56.594 1.00 49.84 80 ASN A O 1
ATOM 613 N N . SER A 1 81 ? -21.507 -4.313 55.260 1.00 54.31 81 SER A N 1
ATOM 614 C CA . SER A 1 81 ? -20.276 -5.096 55.108 1.00 54.31 81 SER A CA 1
ATOM 615 C C . SER A 1 81 ? -20.363 -6.022 53.900 1.00 54.31 81 SER A C 1
ATOM 617 O O . SER A 1 81 ? -21.457 -6.417 53.499 1.00 54.31 81 SER A O 1
ATOM 619 N N . ALA A 1 82 ? -19.200 -6.396 53.372 1.00 57.59 82 ALA A N 1
ATOM 620 C CA . ALA A 1 82 ? -19.069 -7.342 52.273 1.00 57.59 82 ALA A CA 1
ATOM 621 C C . ALA A 1 82 ? -19.667 -8.718 52.605 1.00 57.59 82 ALA A C 1
ATOM 623 O O . ALA A 1 82 ? -19.672 -9.123 53.771 1.00 57.59 82 ALA A O 1
ATOM 624 N N . ASN A 1 83 ? -20.054 -9.415 51.534 1.00 64.62 83 ASN A N 1
ATOM 625 C CA . ASN A 1 83 ? -20.384 -10.835 51.437 1.00 64.62 83 ASN A CA 1
ATOM 626 C C . ASN A 1 83 ? -21.583 -11.344 52.269 1.00 64.62 83 ASN A C 1
ATOM 628 O O . ASN A 1 83 ? -21.798 -11.031 53.445 1.00 64.62 83 ASN A O 1
ATOM 632 N N . ARG A 1 84 ? -22.359 -12.225 51.632 1.00 82.06 84 ARG A N 1
ATOM 633 C CA . ARG A 1 84 ? -23.244 -13.185 52.297 1.00 82.06 84 ARG A CA 1
ATOM 634 C C . ARG A 1 84 ? -22.793 -14.572 51.872 1.00 82.06 84 ARG A C 1
ATOM 636 O O . ARG A 1 84 ? -22.724 -14.839 50.677 1.00 82.06 84 ARG A O 1
ATOM 643 N N . GLU A 1 85 ? -22.429 -15.381 52.858 1.00 89.81 85 GLU A N 1
ATOM 644 C CA . GLU A 1 85 ? -21.776 -16.681 52.700 1.00 89.81 85 GLU A CA 1
ATOM 645 C C . GLU A 1 85 ? -22.668 -17.763 53.315 1.00 89.81 85 GLU A C 1
ATOM 647 O O . GLU A 1 85 ? -23.171 -17.587 54.428 1.00 89.81 85 GLU A O 1
ATOM 652 N N . HIS A 1 86 ? -22.846 -18.879 52.610 1.00 93.94 86 HIS A N 1
ATOM 653 C CA . HIS A 1 86 ? -23.566 -20.060 53.097 1.00 93.94 86 HIS A CA 1
ATOM 654 C C . HIS A 1 86 ? -22.801 -21.335 52.758 1.00 93.94 86 HIS A C 1
ATOM 656 O O . HIS A 1 86 ? -22.180 -21.415 51.702 1.00 93.94 86 HIS A O 1
ATOM 662 N N . VAL A 1 87 ? -22.825 -22.317 53.662 1.00 94.94 87 VAL A N 1
ATOM 663 C CA . VAL A 1 87 ? -22.030 -23.551 53.560 1.00 94.94 87 VAL A CA 1
ATOM 664 C C . VAL A 1 87 ? -22.962 -24.729 53.312 1.00 94.94 87 VAL A C 1
ATOM 666 O O . VAL A 1 87 ? -23.684 -25.151 54.216 1.00 94.94 87 VAL A O 1
ATOM 669 N N . TYR A 1 88 ? -22.920 -25.287 52.105 1.00 96.06 88 TYR A N 1
ATOM 670 C CA . TYR A 1 88 ? -23.789 -26.397 51.725 1.00 96.06 88 TYR A CA 1
ATOM 671 C C . TYR A 1 88 ? -23.261 -27.719 52.277 1.00 96.06 88 TYR A C 1
ATOM 673 O O . TYR A 1 88 ? -22.142 -28.141 51.983 1.00 96.06 88 TYR A O 1
ATOM 681 N N . ALA A 1 89 ? -24.086 -28.412 53.064 1.00 94.25 89 ALA A N 1
ATOM 682 C CA . ALA A 1 89 ? -23.704 -29.669 53.711 1.00 94.25 89 ALA A CA 1
ATOM 683 C C . ALA A 1 89 ? -23.440 -30.828 52.726 1.00 94.25 89 ALA A C 1
ATOM 685 O O . ALA A 1 89 ? -22.786 -31.800 53.101 1.00 94.25 89 ALA A O 1
ATOM 686 N N . THR A 1 90 ? -23.936 -30.724 51.489 1.00 94.00 90 THR A N 1
ATOM 687 C CA . THR A 1 90 ? -23.759 -31.705 50.408 1.00 94.00 90 THR A CA 1
ATOM 688 C C . THR A 1 90 ? -23.522 -31.009 49.070 1.00 94.00 90 THR A C 1
ATOM 690 O O . THR A 1 90 ? -24.179 -30.006 48.779 1.00 94.00 90 THR A O 1
ATOM 693 N N . ALA A 1 91 ? -22.648 -31.572 48.235 1.00 96.06 91 ALA A N 1
ATOM 694 C CA . ALA A 1 91 ? -22.475 -31.162 46.842 1.00 96.06 91 ALA A CA 1
ATOM 695 C C . ALA A 1 91 ? -23.785 -31.304 46.040 1.00 96.06 91 ALA A C 1
ATOM 697 O O . ALA A 1 91 ? -24.545 -32.256 46.245 1.00 96.06 91 ALA A O 1
ATOM 698 N N . GLY A 1 92 ? -24.043 -30.388 45.105 1.00 96.44 92 GLY A N 1
ATOM 699 C CA . GLY A 1 92 ? -25.252 -30.403 44.277 1.00 96.44 92 GLY A CA 1
ATOM 700 C C . GLY A 1 92 ? -25.541 -29.070 43.590 1.00 96.44 92 GLY A C 1
ATOM 701 O O . GLY A 1 92 ? -24.768 -28.124 43.713 1.00 96.44 92 GLY A O 1
ATOM 702 N N . ASP A 1 93 ? -26.672 -29.012 42.889 1.00 97.62 93 ASP A N 1
ATOM 703 C CA . ASP A 1 93 ? -27.218 -27.784 42.306 1.00 97.62 93 ASP A CA 1
ATOM 704 C C . ASP A 1 93 ? -28.322 -27.259 43.233 1.00 97.62 93 ASP A C 1
ATOM 706 O O . ASP A 1 93 ? -29.275 -27.986 43.525 1.00 97.62 93 ASP A O 1
ATOM 710 N N . HIS A 1 94 ? -28.191 -26.015 43.698 1.00 97.12 94 HIS A N 1
ATOM 711 C CA . HIS A 1 94 ? -29.065 -25.406 44.706 1.00 97.12 94 HIS A CA 1
ATOM 712 C C . HIS A 1 94 ? -29.753 -24.164 44.133 1.00 97.12 94 HIS A C 1
ATOM 714 O O . HIS A 1 94 ? -29.098 -23.291 43.559 1.00 97.12 94 HIS A O 1
ATOM 720 N N . GLU A 1 95 ? -31.076 -24.087 44.279 1.00 97.19 95 GLU A N 1
ATOM 721 C CA . GLU A 1 95 ? -31.879 -22.938 43.849 1.00 97.19 95 GLU A CA 1
ATOM 722 C C . GLU A 1 95 ? -31.870 -21.867 44.951 1.00 97.19 95 GLU A C 1
ATOM 724 O O . GLU A 1 95 ? -32.502 -22.027 45.993 1.00 97.19 95 GLU A O 1
ATOM 729 N N . VAL A 1 96 ? -31.153 -20.767 44.719 1.00 96.00 96 VAL A N 1
ATOM 730 C CA . VAL A 1 96 ? -31.091 -19.620 45.631 1.00 96.00 96 VAL A CA 1
ATOM 731 C C . VAL A 1 96 ? -32.157 -18.610 45.221 1.00 96.00 96 VAL A C 1
ATOM 733 O O . VAL A 1 96 ? -32.140 -18.095 44.097 1.00 96.00 96 VAL A O 1
ATOM 736 N N . ARG A 1 97 ? -33.075 -18.317 46.146 1.00 95.62 97 ARG A N 1
ATOM 737 C CA . ARG A 1 97 ? -34.227 -17.427 45.953 1.00 95.62 97 ARG A CA 1
ATOM 738 C C . ARG A 1 97 ? -34.061 -16.199 46.842 1.00 95.62 97 ARG A C 1
ATOM 740 O O . ARG A 1 97 ? -33.805 -16.334 48.039 1.00 95.62 97 ARG A O 1
ATOM 747 N N . ILE A 1 98 ? -34.184 -15.003 46.272 1.00 92.69 98 ILE A N 1
ATOM 748 C CA . ILE A 1 98 ? -33.973 -13.746 46.996 1.00 92.69 98 ILE A CA 1
ATOM 749 C C . ILE A 1 98 ? -35.174 -12.823 46.805 1.00 92.69 98 ILE A C 1
ATOM 751 O O . ILE A 1 98 ? -35.470 -12.391 45.693 1.00 92.69 98 ILE A O 1
ATOM 755 N N . ASP A 1 99 ? -35.839 -12.502 47.913 1.00 90.88 99 ASP A N 1
ATOM 756 C CA . ASP A 1 99 ? -37.020 -11.638 47.953 1.00 90.88 99 ASP A CA 1
ATOM 757 C C . ASP A 1 99 ? -36.657 -10.263 48.521 1.00 90.88 99 ASP A C 1
ATOM 759 O O . ASP A 1 99 ? -36.280 -10.141 49.690 1.00 90.88 99 ASP A O 1
ATOM 763 N N . GLY A 1 100 ? -36.787 -9.216 47.704 1.00 85.62 100 GLY A N 1
ATOM 764 C CA . GLY A 1 100 ? -36.535 -7.827 48.093 1.00 85.62 100 GLY A CA 1
ATOM 765 C C . GLY A 1 100 ? -35.638 -7.075 47.111 1.00 85.62 100 GLY A C 1
ATOM 766 O O . GLY A 1 100 ? -35.347 -7.546 46.014 1.00 85.62 100 GLY A O 1
ATOM 767 N N . GLN A 1 101 ? -35.198 -5.883 47.514 1.00 79.25 101 GLN A N 1
ATOM 768 C CA . GLN A 1 101 ? -34.381 -5.015 46.667 1.00 79.25 101 GLN A CA 1
ATOM 769 C C . GLN A 1 101 ? -32.921 -5.485 46.706 1.00 79.25 101 GLN A C 1
ATOM 771 O O . GLN A 1 101 ? -32.193 -5.245 47.679 1.00 79.25 101 GLN A O 1
ATOM 776 N N . ILE A 1 102 ? -32.509 -6.178 45.646 1.00 82.62 102 ILE A N 1
ATOM 777 C CA . ILE A 1 102 ? -31.151 -6.674 45.422 1.00 82.62 102 ILE A CA 1
ATOM 778 C C . ILE A 1 102 ? -30.646 -6.189 44.064 1.00 82.62 102 ILE A C 1
ATOM 780 O O . ILE A 1 102 ? -31.416 -6.006 43.130 1.00 82.62 102 ILE A O 1
ATOM 784 N N . GLY A 1 103 ? -29.341 -5.974 43.945 1.00 80.44 103 GLY A N 1
ATOM 785 C CA . GLY A 1 103 ? -28.748 -5.533 42.695 1.00 80.44 103 GLY A CA 1
ATOM 786 C C . GLY A 1 103 ? -27.273 -5.211 42.826 1.00 80.44 103 GLY A C 1
ATOM 787 O O . GLY A 1 103 ? -26.680 -5.370 43.897 1.00 80.44 103 GLY A O 1
ATOM 788 N N . GLY A 1 104 ? -26.670 -4.767 41.725 1.00 76.19 104 GLY A N 1
ATOM 789 C CA . GLY A 1 104 ? -25.267 -4.360 41.699 1.00 76.19 104 GLY A CA 1
ATOM 790 C C . GLY A 1 104 ? -24.298 -5.475 42.108 1.00 76.19 104 GLY A C 1
ATOM 791 O O . GLY A 1 104 ? -23.325 -5.206 42.813 1.00 76.19 104 GLY A O 1
ATOM 792 N N . PHE A 1 105 ? -24.551 -6.719 41.679 1.00 87.50 105 PHE A N 1
ATOM 793 C CA . PHE A 1 105 ? -23.550 -7.793 41.727 1.00 87.50 105 PHE A CA 1
ATOM 794 C C . PHE A 1 105 ? -22.250 -7.354 41.043 1.00 87.50 105 PHE A C 1
ATOM 796 O O . PHE A 1 105 ? -22.282 -6.547 40.113 1.00 87.50 105 PHE A O 1
ATOM 803 N N . ARG A 1 106 ? -21.096 -7.875 41.487 1.00 88.44 106 ARG A N 1
ATOM 804 C CA . ARG A 1 106 ? -19.805 -7.611 40.831 1.00 88.44 106 ARG A CA 1
ATOM 805 C C . ARG A 1 106 ? -18.714 -8.641 41.152 1.00 88.44 106 ARG A C 1
ATOM 807 O O . ARG A 1 106 ? -17.891 -8.424 42.044 1.00 88.44 106 ARG A O 1
ATOM 814 N N . PHE A 1 107 ? -18.591 -9.693 40.341 1.00 88.31 107 PHE A N 1
ATOM 815 C CA . PHE A 1 107 ? -17.491 -10.678 40.444 1.00 88.31 107 PHE A CA 1
ATOM 816 C C . PHE A 1 107 ? -16.087 -10.144 40.068 1.00 88.31 107 PHE A C 1
ATOM 818 O O . PHE A 1 107 ? -15.105 -10.891 40.060 1.00 88.31 107 PHE A O 1
ATOM 825 N N . ALA A 1 108 ? -15.943 -8.846 39.771 1.00 70.31 108 ALA A N 1
ATOM 826 C CA . ALA A 1 108 ? -14.680 -8.216 39.360 1.00 70.31 108 ALA A CA 1
ATOM 827 C C . ALA A 1 108 ? -13.499 -8.399 40.339 1.00 70.31 108 ALA A C 1
ATOM 829 O O . ALA A 1 108 ? -12.353 -8.218 39.937 1.00 70.31 108 ALA A O 1
ATOM 830 N N . ASN A 1 109 ? -13.770 -8.743 41.604 1.00 64.19 109 ASN A N 1
ATOM 831 C CA . ASN A 1 109 ? -12.764 -8.909 42.659 1.00 64.19 109 ASN A CA 1
ATOM 832 C C . ASN A 1 109 ? -12.643 -10.357 43.187 1.00 64.19 109 ASN A C 1
ATOM 834 O O . ASN A 1 109 ? -11.936 -10.577 44.167 1.00 64.19 109 ASN A O 1
ATOM 838 N N . GLY A 1 110 ? -13.320 -11.335 42.570 1.00 73.06 110 GLY A N 1
ATOM 839 C CA . GLY A 1 110 ? -13.384 -12.726 43.039 1.00 73.06 110 GLY A CA 1
ATOM 840 C C . GLY A 1 110 ? -14.820 -13.196 43.290 1.00 73.06 110 GLY A C 1
ATOM 841 O O . GLY A 1 110 ? -15.749 -12.700 42.656 1.00 73.06 110 GLY A O 1
ATOM 842 N N . GLY A 1 111 ? -14.989 -14.139 44.220 1.00 82.50 111 GLY A N 1
ATOM 843 C CA . GLY A 1 111 ? -16.270 -14.795 44.509 1.00 82.50 111 GLY A CA 1
ATOM 844 C C . GLY A 1 111 ? -16.580 -15.964 43.569 1.00 82.50 111 GLY A C 1
ATOM 845 O O . GLY A 1 111 ? -15.871 -16.207 42.588 1.00 82.50 111 GLY A O 1
ATOM 846 N N . ASP A 1 112 ? -17.661 -16.678 43.876 1.00 91.12 112 ASP A N 1
ATOM 847 C CA . ASP A 1 112 ? -17.922 -18.048 43.404 1.00 91.12 112 ASP A CA 1
ATOM 848 C C . ASP A 1 112 ? -18.609 -18.083 42.027 1.00 91.12 112 ASP A C 1
ATOM 850 O O . ASP A 1 112 ? -19.602 -18.758 41.771 1.00 91.12 112 ASP A O 1
ATOM 854 N N . LYS A 1 113 ? -18.063 -17.306 41.093 1.00 92.25 113 LYS A N 1
ATOM 855 C CA . LYS A 1 113 ? -18.610 -17.075 39.747 1.00 92.25 113 LYS A CA 1
ATOM 856 C C . LYS A 1 113 ? -18.637 -18.297 38.831 1.00 92.25 113 LYS A C 1
ATOM 858 O O . LYS A 1 113 ? -19.328 -18.283 37.823 1.00 92.25 113 LYS A O 1
ATOM 863 N N . ALA A 1 114 ? -17.851 -19.325 39.145 1.00 93.50 114 ALA A N 1
ATOM 864 C CA . ALA A 1 114 ? -17.897 -20.608 38.446 1.00 93.50 114 ALA A CA 1
ATOM 865 C C . ALA A 1 114 ? -19.004 -21.526 38.999 1.00 93.50 114 ALA A C 1
ATOM 867 O O . ALA A 1 114 ? -19.353 -22.516 38.358 1.00 93.50 114 ALA A O 1
ATOM 868 N N . ASN A 1 115 ? -19.539 -21.204 40.178 1.00 95.88 115 ASN A N 1
ATOM 869 C CA . ASN A 1 115 ? -20.592 -21.950 40.846 1.00 95.88 115 ASN A CA 1
ATOM 870 C C . ASN A 1 115 ? -21.980 -21.441 40.443 1.00 95.88 115 ASN A C 1
ATOM 872 O O . ASN A 1 115 ? -22.897 -22.246 40.352 1.00 95.88 115 ASN A O 1
ATOM 876 N N . LEU A 1 116 ? -22.145 -20.148 40.148 1.00 95.25 116 LEU A N 1
ATOM 877 C CA . LEU A 1 116 ? -23.348 -19.643 39.480 1.00 95.25 116 LEU A CA 1
ATOM 878 C C . LEU A 1 116 ? -23.456 -20.266 38.075 1.00 95.25 116 LEU A C 1
ATOM 880 O O . LEU A 1 116 ? -22.564 -20.064 37.248 1.00 95.25 116 LEU A O 1
ATOM 884 N N . ILE A 1 117 ? -24.534 -21.017 37.823 1.00 95.81 117 ILE A N 1
ATOM 885 C CA . ILE A 1 117 ? -24.749 -21.745 36.559 1.00 95.81 117 ILE A CA 1
ATOM 886 C C . ILE A 1 117 ? -26.004 -21.326 35.788 1.00 95.81 117 ILE A C 1
ATOM 888 O O . ILE A 1 117 ? -26.056 -21.543 34.584 1.00 95.81 117 ILE A O 1
ATOM 892 N N . ASP A 1 118 ? -27.004 -20.730 36.438 1.00 95.44 118 ASP A N 1
ATOM 893 C CA . ASP A 1 118 ? -28.222 -20.265 35.762 1.00 95.44 118 ASP A CA 1
ATOM 894 C C . ASP A 1 118 ? -28.872 -19.094 36.509 1.00 95.44 118 ASP A C 1
ATOM 896 O O . ASP A 1 118 ? -28.813 -19.026 37.742 1.00 95.44 118 ASP A O 1
ATOM 900 N N . ILE A 1 119 ? -29.533 -18.208 35.766 1.00 94.50 119 ILE A N 1
ATOM 901 C CA . ILE A 1 119 ? -30.489 -17.220 36.280 1.00 94.50 119 ILE A CA 1
ATOM 902 C C . ILE A 1 119 ? -31.832 -17.517 35.616 1.00 94.50 119 ILE A C 1
ATOM 904 O O . ILE A 1 119 ? -31.968 -17.360 34.402 1.00 94.50 119 ILE A O 1
ATOM 908 N N . SER A 1 120 ? -32.807 -17.946 36.418 1.00 93.88 120 SER A N 1
ATOM 909 C CA . SER A 1 120 ? -34.107 -18.450 35.956 1.00 93.88 120 SER A CA 1
ATOM 910 C C . SER A 1 120 ? -35.271 -17.485 36.192 1.00 93.88 120 SER A C 1
ATOM 912 O O . SER A 1 120 ? -36.334 -17.661 35.598 1.00 93.88 120 SER A O 1
ATOM 914 N N . GLN A 1 121 ? -35.077 -16.454 37.019 1.00 93.12 121 GLN A N 1
ATOM 915 C CA . GLN A 1 121 ? -35.980 -15.306 37.137 1.00 93.12 121 GLN A CA 1
ATOM 916 C C . GLN A 1 121 ? -35.192 -14.089 37.644 1.00 93.12 121 GLN A C 1
ATOM 918 O O . GLN A 1 121 ? -34.443 -14.204 38.618 1.00 93.12 121 GLN A O 1
ATOM 923 N N . TRP A 1 122 ? -35.356 -12.926 37.019 1.00 93.06 122 TRP A N 1
ATOM 924 C CA . TRP A 1 122 ? -34.716 -11.683 37.459 1.00 93.06 122 TRP A CA 1
ATOM 925 C C . TRP A 1 122 ? -35.477 -11.005 38.601 1.00 93.06 122 TRP A C 1
ATOM 927 O O . TRP A 1 122 ? -34.848 -10.535 39.550 1.00 93.06 122 TRP A O 1
ATOM 937 N N . GLY A 1 123 ? -36.809 -10.969 38.546 1.00 91.44 123 GLY A N 1
ATOM 938 C CA . GLY A 1 123 ? -37.634 -10.295 39.550 1.00 91.44 123 GLY A CA 1
ATOM 939 C C . GLY A 1 123 ? -37.227 -8.828 39.745 1.00 91.44 123 GLY A C 1
ATOM 940 O O . GLY A 1 123 ? -36.935 -8.119 38.785 1.00 91.44 123 GLY A O 1
ATOM 941 N N . SER A 1 124 ? -37.148 -8.359 40.994 1.00 87.50 124 SER A N 1
ATOM 942 C CA . SER A 1 124 ? -36.689 -6.998 41.319 1.00 87.50 124 SER A CA 1
ATOM 943 C C . SER A 1 124 ? -35.160 -6.876 41.447 1.00 87.50 124 SER A C 1
ATOM 945 O O . SER A 1 124 ? -34.668 -6.252 42.391 1.00 87.50 124 SER A O 1
ATOM 947 N N . PHE A 1 125 ? -34.400 -7.491 40.532 1.00 90.56 125 PHE A N 1
ATOM 948 C CA . PHE A 1 125 ? -32.939 -7.366 40.474 1.00 90.56 125 PHE A CA 1
ATOM 949 C C . PHE A 1 125 ? -32.506 -6.104 39.712 1.00 90.56 125 PHE A C 1
ATOM 951 O O . PHE A 1 125 ? -32.718 -5.993 38.505 1.00 90.56 125 PHE A O 1
ATOM 958 N N . GLU A 1 126 ? -31.830 -5.177 40.394 1.00 90.00 126 GLU A N 1
ATOM 959 C CA . GLU A 1 126 ? -31.256 -3.971 39.784 1.00 90.00 126 GLU A CA 1
ATOM 960 C C . GLU A 1 126 ? -29.876 -4.263 39.170 1.00 90.00 126 GLU A C 1
ATOM 962 O O . GLU A 1 126 ? -28.899 -4.551 39.873 1.00 90.00 126 GLU A O 1
ATOM 967 N N . MET A 1 127 ? -29.740 -4.117 37.851 1.00 90.25 127 MET A N 1
ATOM 968 C CA . MET A 1 127 ? -28.474 -4.362 37.145 1.00 90.25 127 MET A CA 1
ATOM 969 C C . MET A 1 127 ? -27.349 -3.413 37.606 1.00 90.25 127 MET A C 1
ATOM 971 O O . MET A 1 127 ? -26.186 -3.811 37.720 1.00 90.25 127 MET A O 1
ATOM 975 N N . GLY A 1 128 ? -27.699 -2.168 37.944 1.00 87.88 128 GLY A N 1
ATOM 976 C CA . GLY A 1 128 ? -26.831 -1.217 38.641 1.00 87.88 128 GLY A CA 1
ATOM 977 C C . GLY A 1 128 ? -25.677 -0.623 37.818 1.00 87.88 128 GLY A C 1
ATOM 978 O O . GLY A 1 128 ? -25.313 -1.075 36.734 1.00 87.88 128 GLY A O 1
ATOM 979 N N . SER A 1 129 ? -25.073 0.440 38.354 1.00 88.56 129 SER A N 1
ATOM 980 C CA . SER A 1 129 ? -24.141 1.325 37.633 1.00 88.56 129 SER A CA 1
ATOM 981 C C . SER A 1 129 ? -22.661 0.907 37.654 1.00 88.56 129 SER A C 1
ATOM 983 O O . SER A 1 129 ? -21.810 1.619 37.119 1.00 88.56 129 SER A O 1
ATOM 985 N N . GLN A 1 130 ? -22.318 -0.224 38.279 1.00 85.81 130 GLN A N 1
ATOM 986 C CA . GLN A 1 130 ? -20.922 -0.603 38.550 1.00 85.81 130 GLN A CA 1
ATOM 987 C C . GLN A 1 130 ? -20.204 -1.303 37.388 1.00 85.81 130 GLN A C 1
ATOM 989 O O . GLN A 1 130 ? -18.968 -1.265 37.342 1.00 85.81 130 GLN A O 1
ATOM 994 N N . GLY A 1 131 ? -20.957 -1.946 36.488 1.00 90.56 131 GLY A N 1
ATOM 995 C CA . GLY A 1 131 ? -20.425 -2.887 35.503 1.00 90.56 131 GLY A CA 1
ATOM 996 C C . GLY A 1 131 ? -19.847 -4.163 36.134 1.00 90.56 131 GLY A C 1
ATOM 997 O O . GLY A 1 131 ? -19.740 -4.297 37.356 1.00 90.56 131 GLY A O 1
ATOM 998 N N . GLN A 1 132 ? -19.392 -5.082 35.279 1.00 93.38 132 GLN A N 1
ATOM 999 C CA . GLN A 1 132 ? -18.730 -6.339 35.653 1.00 93.38 132 GLN A CA 1
ATOM 1000 C C . GLN A 1 132 ? -19.577 -7.283 36.534 1.00 93.38 132 GLN A C 1
ATOM 1002 O O . GLN A 1 132 ? -19.027 -8.011 37.368 1.00 93.38 132 GLN A O 1
ATOM 1007 N N . GLN A 1 133 ? -20.899 -7.270 36.351 1.00 91.88 133 GLN A N 1
ATOM 1008 C CA . GLN A 1 133 ? -21.871 -7.994 37.172 1.00 91.88 133 GLN A CA 1
ATOM 1009 C C . GLN A 1 133 ? -21.598 -9.504 37.202 1.00 91.88 133 GLN A C 1
ATOM 1011 O O . GLN A 1 133 ? -21.332 -10.062 38.267 1.00 91.88 133 GLN A O 1
ATOM 1016 N N . PHE A 1 134 ? -21.541 -10.126 36.024 1.00 93.69 134 PHE A N 1
ATOM 1017 C CA . PHE A 1 134 ? -21.327 -11.558 35.785 1.00 93.69 134 PHE A CA 1
ATOM 1018 C C . PHE A 1 134 ? -19.922 -11.849 35.210 1.00 93.69 134 PHE A C 1
ATOM 1020 O O . PHE A 1 134 ? -19.689 -12.854 34.541 1.00 93.69 134 PHE A O 1
ATOM 1027 N N . TYR A 1 135 ? -18.956 -10.960 35.480 1.00 94.75 135 TYR A N 1
ATOM 1028 C CA . TYR A 1 135 ? -17.616 -10.960 34.877 1.00 94.75 135 TYR A CA 1
ATOM 1029 C C . TYR A 1 135 ? -16.837 -12.273 35.092 1.00 94.75 135 TYR A C 1
ATOM 1031 O O . TYR A 1 135 ? -16.339 -12.583 36.183 1.00 94.75 135 TYR A O 1
ATOM 1039 N N . GLY A 1 136 ? -16.637 -13.023 34.012 1.00 93.88 136 GLY A N 1
ATOM 1040 C CA . GLY A 1 136 ? -15.958 -14.313 34.010 1.00 93.88 136 GLY A CA 1
ATOM 1041 C C . GLY A 1 136 ? -16.740 -15.426 34.709 1.00 93.88 136 GLY A C 1
ATOM 1042 O O . GLY A 1 136 ? -16.107 -16.342 35.236 1.00 93.88 136 GLY A O 1
ATOM 1043 N N . ALA A 1 137 ? -18.073 -15.335 34.773 1.00 94.19 137 ALA A N 1
ATOM 1044 C CA . ALA A 1 137 ? -18.940 -16.436 35.186 1.00 94.19 137 ALA A CA 1
ATOM 1045 C C . ALA A 1 137 ? -19.046 -17.466 34.044 1.00 94.19 137 ALA A C 1
ATOM 1047 O O . ALA A 1 137 ? -20.018 -17.520 33.295 1.00 94.19 137 ALA A O 1
ATOM 1048 N N . ALA A 1 138 ? -17.979 -18.247 33.858 1.00 94.19 138 ALA A N 1
ATOM 1049 C CA . ALA A 1 138 ? -17.781 -19.097 32.679 1.00 94.19 138 ALA A CA 1
ATOM 1050 C C . ALA A 1 138 ? -18.767 -20.277 32.550 1.00 94.19 138 ALA A C 1
ATOM 1052 O O . ALA A 1 138 ? -18.804 -20.905 31.498 1.00 94.19 138 ALA A O 1
ATOM 1053 N N . ASN A 1 139 ? -19.554 -20.566 33.593 1.00 94.44 139 ASN A N 1
ATOM 1054 C CA . ASN A 1 139 ? -20.569 -21.625 33.604 1.00 94.44 139 ASN A CA 1
ATOM 1055 C C . ASN A 1 139 ? -22.015 -21.086 33.639 1.00 94.44 139 ASN A C 1
ATOM 1057 O O . ASN A 1 139 ? -22.937 -21.893 33.694 1.00 94.44 139 ASN A O 1
ATOM 1061 N N . LEU A 1 140 ? -22.205 -19.759 33.657 1.00 94.31 140 LEU A N 1
ATOM 1062 C CA . LEU A 1 140 ? -23.518 -19.111 33.714 1.00 94.31 140 LEU A CA 1
ATOM 1063 C C . LEU A 1 140 ? -24.258 -19.242 32.378 1.00 94.31 140 LEU A C 1
ATOM 1065 O O . LEU A 1 140 ? -23.703 -18.872 31.341 1.00 94.31 140 LEU A O 1
ATOM 1069 N N . ASP A 1 141 ? -25.529 -19.632 32.454 1.00 92.88 141 ASP A N 1
ATOM 1070 C CA . ASP A 1 141 ? -26.546 -19.419 31.422 1.00 92.88 141 ASP A CA 1
ATOM 1071 C C . ASP A 1 141 ? -27.734 -18.579 31.947 1.00 92.88 141 ASP A C 1
ATOM 1073 O O . ASP A 1 141 ? -27.778 -18.249 33.135 1.00 92.88 141 ASP A O 1
ATOM 1077 N N . VAL A 1 142 ? -28.678 -18.168 31.090 1.00 92.38 142 VAL A N 1
ATOM 1078 C CA . VAL A 1 142 ? -29.847 -17.362 31.515 1.00 92.38 142 VAL A CA 1
ATOM 1079 C C . VAL A 1 142 ? -31.143 -17.946 30.951 1.00 92.38 142 VAL A C 1
ATOM 1081 O O . VAL A 1 142 ? -31.634 -17.542 29.896 1.00 92.38 142 VAL A O 1
ATOM 1084 N N . SER A 1 143 ? -31.725 -18.898 31.685 1.00 91.44 143 SER A N 1
ATOM 1085 C CA . SER A 1 143 ? -33.031 -19.488 31.364 1.00 91.44 143 SER A CA 1
ATOM 1086 C C . SER A 1 143 ? -34.231 -18.561 31.618 1.00 91.44 143 SER A C 1
ATOM 1088 O O . SER A 1 143 ? -35.333 -18.857 31.148 1.00 91.44 143 SER A O 1
ATOM 1090 N N . ALA A 1 144 ? -34.025 -17.445 32.324 1.00 91.25 144 ALA A N 1
ATOM 1091 C CA . ALA A 1 144 ? -35.040 -16.443 32.637 1.00 91.25 144 ALA A CA 1
ATOM 1092 C C . ALA A 1 144 ? -35.763 -15.883 31.397 1.00 91.25 144 ALA A C 1
ATOM 1094 O O . ALA A 1 144 ? -35.152 -15.584 30.369 1.00 91.25 144 ALA A O 1
ATOM 1095 N N . THR A 1 145 ? -37.079 -15.691 31.532 1.00 88.94 145 THR A N 1
ATOM 1096 C CA . THR A 1 145 ? -37.961 -15.102 30.503 1.00 88.94 145 THR A CA 1
ATOM 1097 C C . THR A 1 145 ? -38.477 -13.707 30.872 1.00 88.94 145 THR A C 1
ATOM 1099 O O . THR A 1 145 ? -39.337 -13.170 30.182 1.00 88.94 145 THR A O 1
ATOM 1102 N N . ASP A 1 146 ? -38.019 -13.155 31.992 1.00 90.69 146 ASP A N 1
ATOM 1103 C CA . ASP A 1 146 ? -38.255 -11.785 32.441 1.00 90.69 146 ASP A CA 1
ATOM 1104 C C . ASP A 1 146 ? -36.990 -10.918 32.262 1.00 90.69 146 ASP A C 1
ATOM 1106 O O . ASP A 1 146 ? -35.952 -11.376 31.774 1.00 90.69 146 ASP A O 1
ATOM 1110 N N . SER A 1 147 ? -37.081 -9.639 32.628 1.00 90.69 147 SER A N 1
ATOM 1111 C CA . SER A 1 147 ? -36.013 -8.647 32.464 1.00 90.69 147 SER A CA 1
ATOM 1112 C C . SER A 1 147 ? -35.612 -8.028 33.809 1.00 90.69 147 SER A C 1
ATOM 1114 O O . SER A 1 147 ? -36.509 -7.666 34.573 1.00 90.69 147 SER A O 1
ATOM 1116 N N . PRO A 1 148 ? -34.312 -7.816 34.086 1.00 92.12 148 PRO A N 1
ATOM 1117 C CA . PRO A 1 148 ? -33.868 -7.064 35.260 1.00 92.12 148 PRO A CA 1
ATOM 1118 C C . PRO A 1 148 ? -34.191 -5.568 35.135 1.00 92.12 148 PRO A C 1
ATOM 1120 O O . PRO A 1 148 ? -34.403 -5.059 34.032 1.00 92.12 148 PRO A O 1
ATOM 1123 N N . ASP A 1 149 ? -34.153 -4.840 36.254 1.00 89.94 149 ASP A N 1
ATOM 1124 C CA . ASP A 1 149 ? -34.263 -3.379 36.234 1.00 89.94 149 ASP A CA 1
ATOM 1125 C C . ASP A 1 149 ? -32.959 -2.751 35.704 1.00 89.94 149 ASP A C 1
ATOM 1127 O O . ASP A 1 149 ? -31.852 -3.022 36.192 1.00 89.94 149 ASP A O 1
ATOM 1131 N N . MET A 1 150 ? -33.113 -1.910 34.681 1.00 91.31 150 MET A N 1
ATOM 1132 C CA . MET A 1 150 ? -32.047 -1.225 33.953 1.00 91.31 150 MET A CA 1
ATOM 1133 C C . MET A 1 150 ? -31.954 0.279 34.282 1.00 91.31 150 MET A C 1
ATOM 1135 O O . MET A 1 150 ? -31.106 0.970 33.707 1.00 91.31 150 MET A O 1
ATOM 1139 N N . ASP A 1 151 ? -32.778 0.830 35.185 1.00 86.62 151 ASP A N 1
ATOM 1140 C CA . ASP A 1 151 ? -32.745 2.266 35.499 1.00 86.62 151 ASP A CA 1
ATOM 1141 C C . ASP A 1 151 ? -31.398 2.669 36.136 1.00 86.62 151 ASP A C 1
ATOM 1143 O O . ASP A 1 151 ? -30.986 2.187 37.192 1.00 86.62 151 ASP A O 1
ATOM 1147 N N . GLY A 1 152 ? -30.646 3.529 35.441 1.00 82.75 152 GLY A N 1
ATOM 1148 C CA . GLY A 1 152 ? -29.280 3.898 35.832 1.00 82.75 152 GLY A CA 1
ATOM 1149 C C . GLY A 1 152 ? -28.234 2.778 35.696 1.00 82.75 152 GLY A C 1
ATOM 1150 O O . GLY A 1 152 ? -27.144 2.896 36.269 1.00 82.75 152 GLY A O 1
ATOM 1151 N N . ALA A 1 153 ? -28.530 1.699 34.965 1.00 90.81 153 ALA A N 1
ATOM 1152 C CA . ALA A 1 153 ? -27.618 0.574 34.787 1.00 90.81 153 ALA A CA 1
ATOM 1153 C C . ALA A 1 153 ? -26.416 0.880 33.874 1.00 90.81 153 ALA A C 1
ATOM 1155 O O . ALA A 1 153 ? -26.454 1.723 32.976 1.00 90.81 153 ALA A O 1
ATOM 1156 N N . SER A 1 154 ? -25.330 0.139 34.099 1.00 92.62 154 SER A N 1
ATOM 1157 C CA . SER A 1 154 ? -24.130 0.117 33.261 1.00 92.62 154 SER A CA 1
ATOM 1158 C C . SER A 1 154 ? -23.782 -1.333 32.949 1.00 92.62 154 SER A C 1
ATOM 1160 O O . SER A 1 154 ? -23.449 -2.101 33.853 1.00 92.62 154 SER A O 1
ATOM 1162 N N . LEU A 1 155 ? -23.842 -1.703 31.670 1.00 95.50 155 LEU A N 1
ATOM 1163 C CA . LEU A 1 155 ? -23.581 -3.060 31.179 1.00 95.50 155 LEU A CA 1
ATOM 1164 C C . LEU A 1 155 ? -22.099 -3.278 30.810 1.00 95.50 155 LEU A C 1
ATOM 1166 O O . LEU A 1 155 ? -21.732 -4.300 30.226 1.00 95.50 155 LEU A O 1
ATOM 1170 N N . ALA A 1 156 ? -21.227 -2.335 31.184 1.00 96.44 156 ALA A N 1
ATOM 1171 C CA . ALA A 1 156 ? -19.788 -2.383 30.953 1.00 96.44 156 ALA A CA 1
ATOM 1172 C C . ALA A 1 156 ? -19.169 -3.693 31.475 1.00 96.44 156 ALA A C 1
ATOM 1174 O O . ALA A 1 156 ? -19.054 -3.915 32.684 1.00 96.44 156 ALA A O 1
ATOM 1175 N N . SER A 1 157 ? -18.749 -4.560 30.551 1.00 96.56 157 SER A N 1
ATOM 1176 C CA . SER A 1 157 ? -18.200 -5.894 30.817 1.00 96.56 157 SER A CA 1
ATOM 1177 C C . SER A 1 157 ? -19.100 -6.792 31.681 1.00 96.56 157 SER A C 1
ATOM 1179 O O . SER A 1 157 ? -18.585 -7.639 32.413 1.00 96.56 157 SER A O 1
ATOM 1181 N N . ALA A 1 158 ? -20.426 -6.606 31.622 1.00 95.12 158 ALA A N 1
ATOM 1182 C CA . ALA A 1 158 ? -21.390 -7.317 32.465 1.00 95.12 158 ALA A CA 1
ATOM 1183 C C . ALA A 1 158 ? -21.306 -8.843 32.313 1.00 95.12 158 ALA A C 1
ATOM 1185 O O . ALA A 1 158 ? -21.211 -9.533 33.321 1.00 95.12 158 ALA A O 1
ATOM 1186 N N . PHE A 1 159 ? -21.248 -9.352 31.080 1.00 95.12 159 PHE A N 1
ATOM 1187 C CA . PHE A 1 159 ? -21.176 -10.778 30.735 1.00 95.12 159 PHE A CA 1
ATOM 1188 C C . PHE A 1 159 ? -19.834 -11.151 30.070 1.00 95.12 159 PHE A C 1
ATOM 1190 O O . PHE A 1 159 ? -19.713 -12.180 29.404 1.00 95.12 159 PHE A O 1
ATOM 1197 N N . LYS A 1 160 ? -18.793 -10.331 30.270 1.00 96.38 160 LYS A N 1
ATOM 1198 C CA . LYS A 1 160 ? -17.451 -10.548 29.714 1.00 96.38 160 LYS A CA 1
ATOM 1199 C C . LYS A 1 160 ? -16.875 -11.888 30.179 1.00 96.38 160 LYS A C 1
ATOM 1201 O O . LYS A 1 160 ? -16.746 -12.111 31.383 1.00 96.38 160 LYS A O 1
ATOM 1206 N N . GLY A 1 161 ? -16.495 -12.756 29.242 1.00 95.00 161 GLY A N 1
ATOM 1207 C CA . GLY A 1 161 ? -15.947 -14.090 29.521 1.00 95.00 161 GLY A CA 1
ATOM 1208 C C . GLY A 1 161 ? -16.933 -15.065 30.180 1.00 95.00 161 GLY A C 1
ATOM 1209 O O . GLY A 1 161 ? -16.518 -15.874 31.011 1.00 95.00 161 GLY A O 1
ATOM 1210 N N . THR A 1 162 ? -18.227 -14.954 29.875 1.00 94.38 162 THR A N 1
ATOM 1211 C CA . THR A 1 162 ? -19.261 -15.918 30.297 1.00 94.38 162 THR A CA 1
ATOM 1212 C C . THR A 1 162 ? -19.421 -17.069 29.298 1.00 94.38 162 THR A C 1
ATOM 1214 O O . THR A 1 162 ? -18.939 -16.996 28.167 1.00 94.38 162 THR A O 1
ATOM 1217 N N . GLY A 1 163 ? -20.085 -18.144 29.733 1.00 90.38 163 GLY A N 1
ATOM 1218 C CA . GLY A 1 163 ? -20.357 -19.345 28.933 1.00 90.38 163 GLY A CA 1
ATOM 1219 C C . GLY A 1 163 ? -21.757 -19.406 28.316 1.00 90.38 163 GLY A C 1
ATOM 1220 O O . GLY A 1 163 ? -22.192 -20.502 27.982 1.00 90.38 163 GLY A O 1
ATOM 1221 N N . LEU A 1 164 ? -22.451 -18.266 28.201 1.00 91.81 164 LEU A N 1
ATOM 1222 C CA . LEU A 1 164 ? -23.854 -18.167 27.774 1.00 91.81 164 LEU A CA 1
ATOM 1223 C C . LEU A 1 164 ? -24.134 -18.936 26.465 1.00 91.81 164 LEU A C 1
ATOM 1225 O O . LEU A 1 164 ? -23.490 -18.675 25.447 1.00 91.81 164 LEU A O 1
ATOM 1229 N N . THR A 1 165 ? -25.143 -19.810 26.472 1.00 90.56 165 THR A N 1
ATOM 1230 C CA . THR A 1 165 ? -25.659 -20.547 25.300 1.00 90.56 165 THR A CA 1
ATOM 1231 C C . THR A 1 165 ? -27.184 -20.522 25.161 1.00 90.56 165 THR A C 1
ATOM 1233 O O . THR A 1 165 ? -27.697 -20.644 24.051 1.00 90.56 165 THR A O 1
ATOM 1236 N N . ASN A 1 166 ? -27.914 -20.322 26.256 1.00 84.19 166 ASN A N 1
ATOM 1237 C CA . ASN A 1 166 ? -29.358 -20.174 26.327 1.00 84.19 166 ASN A CA 1
ATOM 1238 C C . ASN A 1 166 ? -29.700 -18.825 26.971 1.00 84.19 166 ASN A C 1
ATOM 1240 O O . ASN A 1 166 ? -29.496 -18.616 28.164 1.00 84.19 166 ASN A O 1
ATOM 1244 N N . VAL A 1 167 ? -30.220 -17.910 26.154 1.00 79.31 167 VAL A N 1
ATOM 1245 C CA . VAL A 1 167 ? -30.466 -16.504 26.519 1.00 79.31 167 VAL A CA 1
ATOM 1246 C C . VAL A 1 167 ? -31.778 -15.981 25.922 1.00 79.31 167 VAL A C 1
ATOM 1248 O O . VAL A 1 167 ? -31.912 -14.801 25.610 1.00 79.31 167 VAL A O 1
ATOM 1251 N N . SER A 1 168 ? -32.763 -16.864 25.729 1.00 72.31 168 SER A N 1
ATOM 1252 C CA . SER A 1 168 ? -33.989 -16.586 24.960 1.00 72.31 168 SER A CA 1
ATOM 1253 C C . SER A 1 168 ? -34.920 -15.512 25.544 1.00 72.31 168 SER A C 1
ATOM 1255 O O . SER A 1 168 ? -35.899 -15.170 24.893 1.00 72.31 168 SER A O 1
ATOM 1257 N N . GLY A 1 169 ? -34.653 -15.007 26.754 1.00 78.50 169 GLY A N 1
ATOM 1258 C CA . GLY A 1 169 ? -35.343 -13.853 27.345 1.00 78.50 169 GLY A CA 1
ATOM 1259 C C . GLY A 1 169 ? -34.592 -12.518 27.228 1.00 78.50 169 GLY A C 1
ATOM 1260 O O . GLY A 1 169 ? -35.116 -11.499 27.668 1.00 78.50 169 GLY A O 1
ATOM 1261 N N . MET A 1 170 ? -33.375 -12.484 26.664 1.00 88.88 170 MET A N 1
ATOM 1262 C CA . MET A 1 170 ? -32.584 -11.244 26.581 1.00 88.88 170 MET A CA 1
ATOM 1263 C C . MET A 1 170 ? -33.088 -10.255 25.523 1.00 88.88 170 MET A C 1
ATOM 1265 O O . MET A 1 170 ? -32.822 -9.063 25.660 1.00 88.88 170 MET A O 1
ATOM 1269 N N . SER A 1 171 ? -33.824 -10.703 24.500 1.00 87.88 171 SER A N 1
ATOM 1270 C CA . SER A 1 171 ? -34.348 -9.846 23.420 1.00 87.88 171 SER A CA 1
ATOM 1271 C C . SER A 1 171 ? -35.235 -8.703 23.917 1.00 87.88 171 SER A C 1
ATOM 1273 O O . SER A 1 171 ? -35.242 -7.629 23.320 1.00 87.88 171 SER A O 1
ATOM 1275 N N . ASP A 1 172 ? -35.949 -8.931 25.020 1.00 87.12 172 ASP A N 1
ATOM 1276 C CA . ASP A 1 172 ? -37.042 -8.083 25.504 1.00 87.12 172 ASP A CA 1
ATOM 1277 C C . ASP A 1 172 ? -36.576 -7.080 26.587 1.00 87.12 172 ASP A C 1
ATOM 1279 O O . ASP A 1 172 ? -37.388 -6.404 27.220 1.00 87.12 172 ASP A O 1
ATOM 1283 N N . TRP A 1 173 ? -35.262 -6.978 26.825 1.00 91.12 173 TRP A N 1
ATOM 1284 C CA . TRP A 1 173 ? -34.675 -6.084 27.828 1.00 91.12 173 TRP A CA 1
ATOM 1285 C C . TRP A 1 173 ? -34.706 -4.609 27.394 1.00 91.12 173 TRP A C 1
ATOM 1287 O O . TRP A 1 173 ? -34.128 -4.234 26.372 1.00 91.12 173 TRP A O 1
ATOM 1297 N N . ASP A 1 174 ? -35.289 -3.737 28.226 1.00 91.12 174 ASP A N 1
ATOM 1298 C CA . ASP A 1 174 ? -35.259 -2.285 28.008 1.00 91.12 174 ASP A CA 1
ATOM 1299 C C . ASP A 1 174 ? -33.869 -1.693 28.305 1.00 91.12 174 ASP A C 1
ATOM 1301 O O . ASP A 1 174 ? -33.560 -1.243 29.410 1.00 91.12 174 ASP A O 1
ATOM 1305 N N . VAL A 1 175 ? -33.018 -1.673 27.279 1.00 92.88 175 VAL A N 1
ATOM 1306 C CA . VAL A 1 175 ? -31.694 -1.036 27.314 1.00 92.88 175 VAL A CA 1
ATOM 1307 C C . VAL A 1 175 ? -31.712 0.440 26.872 1.00 92.88 175 VAL A C 1
ATOM 1309 O O . VAL A 1 175 ? -30.649 1.051 26.727 1.00 92.88 175 VAL A O 1
ATOM 1312 N N . SER A 1 176 ? -32.892 1.056 26.700 1.00 91.69 176 SER A N 1
ATOM 1313 C CA . SER A 1 176 ? -33.041 2.421 26.158 1.00 91.69 176 SER A CA 1
ATOM 1314 C C . SER A 1 176 ? -32.431 3.523 27.029 1.00 91.69 176 SER A C 1
ATOM 1316 O O . SER A 1 176 ? -32.184 4.626 26.542 1.00 91.69 176 SER A O 1
ATOM 1318 N N . LYS A 1 177 ? -32.123 3.235 28.297 1.00 91.62 177 LYS A N 1
ATOM 1319 C CA . LYS A 1 177 ? -31.457 4.161 29.231 1.00 91.62 177 LYS A CA 1
ATOM 1320 C C . LYS A 1 177 ? -29.966 3.894 29.440 1.00 91.62 177 LYS A C 1
ATOM 1322 O O . LYS A 1 177 ? -29.286 4.704 30.073 1.00 91.62 177 LYS A O 1
ATOM 1327 N N . VAL A 1 178 ? -29.445 2.769 28.950 1.00 93.31 178 VAL A N 1
ATOM 1328 C CA . VAL A 1 178 ? -28.067 2.347 29.228 1.00 93.31 178 VAL A CA 1
ATOM 1329 C C . VAL A 1 178 ? -27.084 3.151 28.374 1.00 93.31 178 VAL A C 1
ATOM 1331 O O . VAL A 1 178 ? -27.207 3.239 27.155 1.00 93.31 178 VAL A O 1
ATOM 1334 N N . THR A 1 179 ? -26.075 3.737 29.021 1.00 89.94 179 THR A N 1
ATOM 1335 C CA . THR A 1 179 ? -25.049 4.573 28.366 1.00 89.94 179 THR A CA 1
ATOM 1336 C C . THR A 1 179 ? -23.747 3.835 28.069 1.00 89.94 179 THR A C 1
ATOM 1338 O O . THR A 1 179 ? -22.914 4.342 27.321 1.00 89.94 179 THR A O 1
ATOM 1341 N N . SER A 1 180 ? -23.539 2.648 28.642 1.00 94.19 180 SER A N 1
ATOM 1342 C CA . SER A 1 180 ? -22.283 1.909 28.518 1.00 94.19 180 SER A CA 1
ATOM 1343 C C . SER A 1 180 ? -22.524 0.413 28.372 1.00 94.19 180 SER A C 1
ATOM 1345 O O . SER A 1 180 ? -22.952 -0.254 29.316 1.00 94.19 180 SER A O 1
ATOM 1347 N N . PHE A 1 181 ? -22.185 -0.102 27.193 1.00 96.56 181 PHE A N 1
ATOM 1348 C CA . PHE A 1 181 ? -22.165 -1.522 26.831 1.00 96.56 181 PHE A CA 1
ATOM 1349 C C . PHE A 1 181 ? -20.715 -2.020 26.662 1.00 96.56 181 PHE A C 1
ATOM 1351 O O . PHE A 1 181 ? -20.464 -3.059 26.053 1.00 96.56 181 PHE A O 1
ATOM 1358 N N . VAL A 1 182 ? -19.736 -1.258 27.175 1.00 97.44 182 VAL A N 1
ATOM 1359 C CA . VAL A 1 182 ? -18.309 -1.420 26.858 1.00 97.44 182 VAL A CA 1
ATOM 1360 C C . VAL A 1 182 ? -17.799 -2.811 27.233 1.00 97.44 182 VAL A C 1
ATOM 1362 O O . VAL A 1 182 ? -17.676 -3.148 28.414 1.00 97.44 182 VAL A O 1
ATOM 1365 N N . GLY A 1 183 ? -17.488 -3.624 26.225 1.00 97.81 183 GLY A N 1
ATOM 1366 C CA . GLY A 1 183 ? -17.059 -5.011 26.394 1.00 97.81 183 GLY A CA 1
ATOM 1367 C C . GLY A 1 183 ? -18.116 -5.950 26.985 1.00 97.81 183 GLY A C 1
ATOM 1368 O O . GLY A 1 183 ? -17.729 -6.932 27.612 1.00 97.81 183 GLY A O 1
ATOM 1369 N N . MET A 1 184 ? -19.420 -5.646 26.873 1.00 96.88 184 MET A N 1
ATOM 1370 C CA . MET A 1 184 ? -20.507 -6.366 27.562 1.00 96.88 184 MET A CA 1
ATOM 1371 C C . MET A 1 184 ? -20.421 -7.893 27.430 1.00 96.88 184 MET A C 1
ATOM 1373 O O . MET A 1 184 ? -20.493 -8.570 28.453 1.00 96.88 184 MET A O 1
ATOM 1377 N N . PHE A 1 185 ? -20.222 -8.406 26.214 1.00 97.31 185 PHE A N 1
ATOM 1378 C CA . PHE A 1 185 ? -20.063 -9.826 25.882 1.00 97.31 185 PHE A CA 1
ATOM 1379 C C . PHE A 1 185 ? -18.639 -10.147 25.385 1.00 97.31 185 PHE A C 1
ATOM 1381 O O . PHE A 1 185 ? -18.411 -11.165 24.735 1.00 97.31 185 PHE A O 1
ATOM 1388 N N . GLU A 1 186 ? -17.653 -9.293 25.683 1.00 98.19 186 GLU A N 1
ATOM 1389 C CA . GLU A 1 186 ? -16.270 -9.496 25.238 1.00 98.19 186 GLU A CA 1
ATOM 1390 C C . GLU A 1 186 ? -15.736 -10.850 25.744 1.00 98.19 186 GLU A C 1
ATOM 1392 O O . GLU A 1 186 ? -15.882 -11.200 26.917 1.00 98.19 186 GLU A O 1
ATOM 1397 N N . SER A 1 187 ? -15.127 -11.635 24.858 1.00 96.88 187 SER A N 1
ATOM 1398 C CA . SER A 1 187 ? -14.651 -13.002 25.109 1.00 96.88 187 SER A CA 1
ATOM 1399 C C . SER A 1 187 ? -15.726 -14.007 25.568 1.00 96.88 187 SER A C 1
ATOM 1401 O O . SER A 1 187 ? -15.369 -15.079 26.059 1.00 96.88 187 SER A O 1
ATOM 1403 N N . ALA A 1 188 ? -17.025 -13.717 25.417 1.00 96.06 188 ALA A N 1
ATOM 1404 C CA . ALA A 1 188 ? -18.105 -14.688 25.630 1.00 96.06 188 ALA A CA 1
ATOM 1405 C C . ALA A 1 188 ? -18.217 -15.630 24.413 1.00 96.06 188 ALA A C 1
ATOM 1407 O O . ALA A 1 188 ? -19.175 -15.591 23.649 1.00 96.06 188 ALA A O 1
ATOM 1408 N N . GLY A 1 189 ? -17.186 -16.450 24.184 1.00 94.19 189 GLY A N 1
ATOM 1409 C CA . GLY A 1 189 ? -16.960 -17.151 22.911 1.00 94.19 189 GLY A CA 1
ATOM 1410 C C . GLY A 1 189 ? -18.034 -18.156 22.469 1.00 94.19 189 GLY A C 1
ATOM 1411 O O . GLY A 1 189 ? -18.010 -18.567 21.314 1.00 94.19 189 GLY A O 1
ATOM 1412 N N . ALA A 1 190 ? -18.964 -18.543 23.349 1.00 94.06 190 ALA A N 1
ATOM 1413 C CA . ALA A 1 190 ? -20.099 -19.423 23.039 1.00 94.06 190 ALA A CA 1
ATOM 1414 C C . ALA A 1 190 ? -21.426 -18.670 22.786 1.00 94.06 190 ALA A C 1
ATOM 1416 O O . ALA A 1 190 ? -22.419 -19.290 22.401 1.00 94.06 190 ALA A O 1
ATOM 1417 N N . PHE A 1 191 ? -21.450 -17.349 22.994 1.00 94.81 191 PHE A N 1
ATOM 1418 C CA . PHE A 1 191 ? -22.664 -16.539 22.954 1.00 94.81 191 PHE A CA 1
ATOM 1419 C C . PHE A 1 191 ? -23.211 -16.394 21.527 1.00 94.81 191 PHE A C 1
ATOM 1421 O O . PHE A 1 191 ? -22.543 -15.874 20.638 1.00 94.81 191 PHE A O 1
ATOM 1428 N N . THR A 1 192 ? -24.459 -16.820 21.333 1.00 91.88 192 THR A N 1
ATOM 1429 C CA . THR A 1 192 ? -25.191 -16.809 20.049 1.00 91.88 192 THR A CA 1
ATOM 1430 C C . THR A 1 192 ? -26.536 -16.069 20.148 1.00 91.88 192 THR A C 1
ATOM 1432 O O . THR A 1 192 ? -27.413 -16.253 19.310 1.00 91.88 192 THR A O 1
ATOM 1435 N N . GLY A 1 193 ? -26.726 -15.265 21.202 1.00 86.25 193 GLY A N 1
ATOM 1436 C CA . GLY A 1 193 ? -28.030 -14.724 21.589 1.00 86.25 193 GLY A CA 1
ATOM 1437 C C . GLY A 1 193 ? -28.650 -13.754 20.589 1.00 86.25 193 GLY A C 1
ATOM 1438 O O . GLY A 1 193 ? -27.979 -12.843 20.117 1.00 86.25 193 GLY A O 1
ATOM 1439 N N . ASP A 1 194 ? -29.947 -13.911 20.323 1.00 85.38 194 ASP A N 1
ATOM 1440 C CA . ASP A 1 194 ? -30.736 -12.917 19.594 1.00 85.38 194 ASP A CA 1
ATOM 1441 C C . ASP A 1 194 ? -31.026 -11.699 20.487 1.00 85.38 194 ASP A C 1
ATOM 1443 O O . ASP A 1 194 ? -31.427 -11.846 21.644 1.00 85.38 194 ASP A O 1
ATOM 1447 N N . LEU A 1 195 ? -30.805 -10.500 19.946 1.00 90.12 195 LEU A N 1
ATOM 1448 C CA . LEU A 1 195 ? -30.930 -9.217 20.635 1.00 90.12 195 LEU A CA 1
ATOM 1449 C C . LEU A 1 195 ? -31.767 -8.210 19.819 1.00 90.12 195 LEU A C 1
ATOM 1451 O O . LEU A 1 195 ? -31.690 -7.007 20.070 1.00 90.12 195 LEU A O 1
ATOM 1455 N N . ALA A 1 196 ? -32.566 -8.670 18.846 1.00 87.50 196 ALA A N 1
ATOM 1456 C CA . ALA A 1 196 ? -33.278 -7.814 17.887 1.00 87.50 196 ALA A CA 1
ATOM 1457 C C . ALA A 1 196 ? -34.147 -6.701 18.512 1.00 87.50 196 ALA A C 1
ATOM 1459 O O . ALA A 1 196 ? -34.323 -5.650 17.902 1.00 87.50 196 ALA A O 1
ATOM 1460 N N . GLY A 1 197 ? -34.681 -6.903 19.723 1.00 84.06 197 GLY A N 1
ATOM 1461 C CA . GLY A 1 197 ? -35.528 -5.922 20.417 1.00 84.06 197 GLY A CA 1
ATOM 1462 C C . GLY A 1 197 ? -34.790 -4.729 21.046 1.00 84.06 197 GLY A C 1
ATOM 1463 O O . GLY A 1 197 ? -35.442 -3.836 21.589 1.00 84.06 197 GLY A O 1
ATOM 1464 N N . TRP A 1 198 ? -33.453 -4.693 21.009 1.00 90.50 198 TRP A N 1
ATOM 1465 C CA . TRP A 1 198 ? -32.661 -3.671 21.701 1.00 90.50 198 TRP A CA 1
ATOM 1466 C C . TRP A 1 198 ? -32.598 -2.330 20.955 1.00 90.50 198 TRP A C 1
ATOM 1468 O O . TRP A 1 198 ? -32.538 -2.251 19.731 1.00 90.50 198 TRP A O 1
ATOM 1478 N N . SER A 1 199 ? -32.538 -1.248 21.733 1.00 86.75 199 SER A N 1
ATOM 1479 C CA . SER A 1 199 ? -32.482 0.134 21.251 1.00 86.75 199 SER A CA 1
ATOM 1480 C C . SER A 1 199 ? -31.478 0.904 22.115 1.00 86.75 199 SER A C 1
ATOM 1482 O O . SER A 1 199 ? -31.737 1.151 23.292 1.00 86.75 199 SER A O 1
ATOM 1484 N N . LEU A 1 200 ? -30.294 1.231 21.585 1.00 89.81 200 LEU A N 1
ATOM 1485 C CA . LEU A 1 200 ? -29.127 1.551 22.421 1.00 89.81 200 LEU A CA 1
ATOM 1486 C C . LEU A 1 200 ? -29.144 2.993 22.959 1.00 89.81 200 LEU A C 1
ATOM 1488 O O . LEU A 1 200 ? -28.706 3.934 22.292 1.00 89.81 200 LEU A O 1
ATOM 1492 N N . GLY A 1 201 ? -29.592 3.164 24.207 1.00 81.19 201 GLY A N 1
ATOM 1493 C CA . GLY A 1 201 ? -29.548 4.455 24.903 1.00 81.19 201 GLY A CA 1
ATOM 1494 C C . GLY A 1 201 ? -30.448 5.531 24.275 1.00 81.19 201 GLY A C 1
ATOM 1495 O O . GLY A 1 201 ? -30.078 6.709 24.248 1.00 81.19 201 GLY A O 1
ATOM 1496 N N . THR A 1 202 ? -31.592 5.128 23.710 1.00 84.38 202 THR A N 1
ATOM 1497 C CA . THR A 1 202 ? -32.526 5.982 22.961 1.00 84.38 202 THR A CA 1
ATOM 1498 C C . THR A 1 202 ? -33.370 6.946 23.798 1.00 84.38 202 THR A C 1
ATOM 1500 O O . THR A 1 202 ? -33.710 8.011 23.279 1.00 84.38 202 THR A O 1
ATOM 1503 N N . ASP A 1 203 ? -33.628 6.672 25.082 1.00 86.69 203 ASP A N 1
ATOM 1504 C CA . ASP A 1 203 ? -34.467 7.489 25.980 1.00 86.69 203 ASP A CA 1
ATOM 1505 C C . ASP A 1 203 ? -33.989 8.958 26.046 1.00 86.69 203 ASP A C 1
ATOM 1507 O O . ASP A 1 203 ? -32.841 9.250 26.398 1.00 86.69 203 ASP A O 1
ATOM 1511 N N . GLU A 1 204 ? -34.868 9.913 25.706 1.00 81.88 204 GLU A N 1
ATOM 1512 C CA . GLU A 1 204 ? -34.563 11.357 25.639 1.00 81.88 204 GLU A CA 1
ATOM 1513 C C . GLU A 1 204 ? -34.025 11.960 26.956 1.00 81.88 204 GLU A C 1
ATOM 1515 O O . GLU A 1 204 ? -33.420 13.036 26.939 1.00 81.88 204 GLU A O 1
ATOM 1520 N N . SER A 1 205 ? -34.235 11.303 28.101 1.00 83.44 205 SER A N 1
ATOM 1521 C CA . SER A 1 205 ? -33.712 11.732 29.403 1.00 83.44 205 SER A CA 1
ATOM 1522 C C . SER A 1 205 ? -32.218 11.449 29.589 1.00 83.44 205 SER A C 1
ATOM 1524 O O . SER A 1 205 ? -31.557 12.153 30.359 1.00 83.44 205 SER A O 1
ATOM 1526 N N . VAL A 1 206 ? -31.660 10.482 28.852 1.00 78.50 206 VAL A N 1
ATOM 1527 C CA . VAL A 1 206 ? -30.218 10.221 28.798 1.00 78.50 206 VAL A CA 1
ATOM 1528 C C . VAL A 1 206 ? -29.527 11.419 28.147 1.00 78.50 206 VAL A C 1
ATOM 1530 O O . VAL A 1 206 ? -29.872 11.801 27.031 1.00 78.50 206 VAL A O 1
ATOM 1533 N N . THR A 1 207 ? -28.515 12.001 28.796 1.00 77.56 207 THR A N 1
ATOM 1534 C CA . THR A 1 207 ? -27.728 13.114 28.219 1.00 77.56 207 THR A CA 1
ATOM 1535 C C . THR A 1 207 ? -26.287 12.760 27.872 1.00 77.56 207 THR A C 1
ATOM 1537 O O . THR A 1 207 ? -25.623 13.540 27.188 1.00 77.56 207 THR A O 1
ATOM 1540 N N . ASP A 1 208 ? -25.791 11.621 28.350 1.00 79.38 208 ASP A N 1
ATOM 1541 C CA . ASP A 1 208 ? -24.400 11.215 28.154 1.00 79.38 208 ASP A CA 1
ATOM 1542 C C . ASP A 1 208 ? -24.220 10.439 26.830 1.00 79.38 208 ASP A C 1
ATOM 1544 O O . ASP A 1 208 ? -25.174 9.828 26.337 1.00 79.38 208 ASP A O 1
ATOM 1548 N N . PRO A 1 209 ? -23.019 10.464 26.215 1.00 80.31 209 PRO A N 1
ATOM 1549 C CA . PRO A 1 209 ? -22.713 9.663 25.030 1.00 80.31 209 PRO A CA 1
ATOM 1550 C C . PRO A 1 209 ? -22.867 8.163 25.299 1.00 80.31 209 PRO A C 1
ATOM 1552 O O . PRO A 1 209 ? -22.332 7.667 26.290 1.00 80.31 209 PRO A O 1
ATOM 1555 N N . VAL A 1 210 ? -23.527 7.441 24.390 1.00 89.00 210 VAL A N 1
ATOM 1556 C CA . VAL A 1 210 ? -23.627 5.976 24.462 1.00 89.00 210 VAL A CA 1
ATOM 1557 C C . VAL A 1 210 ? -22.344 5.353 23.898 1.00 89.00 210 VAL A C 1
ATOM 1559 O O . VAL A 1 210 ? -21.882 5.740 22.819 1.00 89.00 210 VAL A O 1
ATOM 1562 N N . ASP A 1 211 ? -21.758 4.410 24.632 1.00 92.00 211 ASP A N 1
ATOM 1563 C CA . ASP A 1 211 ? -20.482 3.760 24.315 1.00 92.00 211 ASP A CA 1
ATOM 1564 C C . ASP A 1 211 ? -20.665 2.236 24.201 1.00 92.00 211 ASP A C 1
ATOM 1566 O O . ASP A 1 211 ? -20.945 1.560 25.195 1.00 92.00 211 ASP A O 1
ATOM 1570 N N . ALA A 1 212 ? -20.522 1.705 22.982 1.00 95.56 212 ALA A N 1
ATOM 1571 C CA . ALA A 1 212 ? -20.645 0.279 22.660 1.00 95.56 212 ALA A CA 1
ATOM 1572 C C . ALA A 1 212 ? -19.294 -0.351 22.262 1.00 95.56 212 ALA A C 1
ATOM 1574 O O . ALA A 1 212 ? -19.240 -1.420 21.651 1.00 95.56 212 ALA A O 1
ATOM 1575 N N . SER A 1 213 ? -18.179 0.299 22.613 1.00 96.25 213 SER A N 1
ATOM 1576 C CA . SER A 1 213 ? -16.841 -0.185 22.266 1.00 96.25 213 SER A CA 1
ATOM 1577 C C . SER A 1 213 ? -16.599 -1.606 22.795 1.00 96.25 213 SER A C 1
ATOM 1579 O O . SER A 1 213 ? -16.907 -1.907 23.950 1.00 96.25 213 SER A O 1
ATOM 1581 N N . ARG A 1 214 ? -15.988 -2.478 21.988 1.00 97.62 214 ARG A N 1
ATOM 1582 C CA . ARG A 1 214 ? -15.652 -3.881 22.316 1.00 97.62 214 ARG A CA 1
ATOM 1583 C C . ARG A 1 214 ? -16.845 -4.804 22.617 1.00 97.62 214 ARG A C 1
ATOM 1585 O O . ARG A 1 214 ? -16.607 -5.899 23.117 1.00 97.62 214 ARG A O 1
ATOM 1592 N N . MET A 1 215 ? -18.099 -4.391 22.388 1.00 97.56 215 MET A N 1
ATOM 1593 C CA . MET A 1 215 ? -19.296 -5.071 22.925 1.00 97.56 215 MET A CA 1
ATOM 1594 C C . MET A 1 215 ? -19.329 -6.593 22.696 1.00 97.56 215 MET A C 1
ATOM 1596 O O . MET A 1 215 ? -19.670 -7.313 23.634 1.00 97.56 215 MET A O 1
ATOM 1600 N N . PHE A 1 216 ? -18.909 -7.064 21.518 1.00 97.88 216 PHE A N 1
ATOM 1601 C CA . PHE A 1 216 ? -18.822 -8.478 21.128 1.00 97.88 216 PHE A CA 1
ATOM 1602 C C . PHE A 1 216 ? -17.384 -8.907 20.769 1.00 97.88 216 PHE A C 1
ATOM 1604 O O . PHE A 1 216 ? -17.179 -9.884 20.052 1.00 97.88 216 PHE A O 1
ATOM 1611 N N . ALA A 1 217 ? -16.363 -8.188 21.251 1.00 98.44 217 ALA A N 1
ATOM 1612 C CA . ALA A 1 217 ? -14.975 -8.470 20.887 1.00 98.44 217 ALA A CA 1
ATOM 1613 C C . ALA A 1 217 ? -14.535 -9.871 21.362 1.00 98.44 217 ALA A C 1
ATOM 1615 O O . ALA A 1 217 ? -14.704 -10.212 22.532 1.00 98.44 217 ALA A O 1
ATOM 1616 N N . SER A 1 218 ? -13.969 -10.690 20.478 1.00 97.56 218 SER A N 1
ATOM 1617 C CA . SER A 1 218 ? -13.653 -12.110 20.704 1.00 97.56 218 SER A CA 1
ATOM 1618 C C . SER A 1 218 ? -14.867 -12.989 21.077 1.00 97.56 218 SER A C 1
ATOM 1620 O O . SER A 1 218 ? -14.694 -14.055 21.676 1.00 97.56 218 SER A O 1
ATOM 1622 N N . ALA A 1 219 ? -16.101 -12.574 20.764 1.00 97.06 219 ALA A N 1
ATOM 1623 C CA . ALA A 1 219 ? -17.298 -13.415 20.874 1.00 97.06 219 ALA A CA 1
ATOM 1624 C C . ALA A 1 219 ? -17.446 -14.273 19.602 1.00 97.06 219 ALA A C 1
ATOM 1626 O O . ALA A 1 219 ? -18.353 -14.076 18.800 1.00 97.06 219 ALA A O 1
ATOM 1627 N N . VAL A 1 220 ? -16.513 -15.209 19.398 1.00 97.12 220 VAL A N 1
ATOM 1628 C CA . VAL A 1 220 ? -16.280 -15.898 18.109 1.00 97.12 220 VAL A CA 1
ATOM 1629 C C . VAL A 1 220 ? -17.500 -16.605 17.500 1.00 97.12 220 VAL A C 1
ATOM 1631 O O . VAL A 1 220 ? -17.587 -16.714 16.280 1.00 97.12 220 VAL A O 1
ATOM 1634 N N . ALA A 1 221 ? -18.457 -17.065 18.316 1.00 96.38 221 ALA A N 1
ATOM 1635 C CA . ALA A 1 221 ? -19.697 -17.701 17.857 1.00 96.38 221 ALA A CA 1
ATOM 1636 C C . ALA A 1 221 ? -20.854 -16.720 17.571 1.00 96.38 221 ALA A C 1
ATOM 1638 O O . ALA A 1 221 ? -21.905 -17.150 17.094 1.00 96.38 221 ALA A O 1
ATOM 1639 N N . PHE A 1 222 ? -20.706 -15.426 17.872 1.00 96.44 222 PHE A N 1
ATOM 1640 C CA . PHE A 1 222 ? -21.819 -14.484 17.822 1.00 96.44 222 PHE A CA 1
ATOM 1641 C C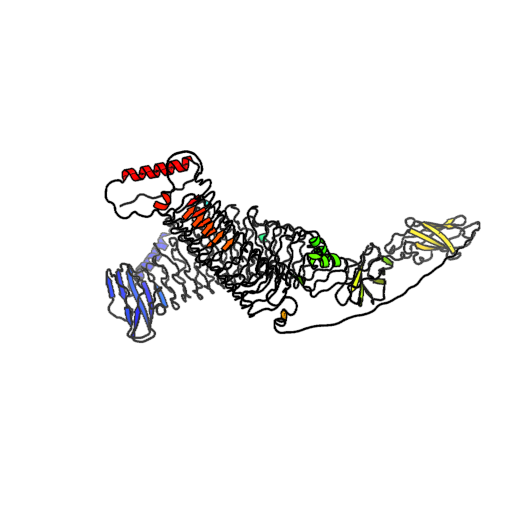 . PHE A 1 222 ? -22.270 -14.186 16.390 1.00 96.44 222 PHE A C 1
ATOM 1643 O O . PHE A 1 222 ? -21.529 -13.613 15.596 1.00 96.44 222 PHE A O 1
ATOM 1650 N N . ASN A 1 223 ? -23.527 -14.518 16.098 1.00 94.88 223 ASN A N 1
ATOM 1651 C CA . ASN A 1 223 ? -24.238 -14.087 14.895 1.00 94.88 223 ASN A CA 1
ATOM 1652 C C . ASN A 1 223 ? -25.738 -13.864 15.188 1.00 94.88 223 ASN A C 1
ATOM 1654 O O . ASN A 1 223 ? -26.610 -14.294 14.434 1.00 94.88 223 ASN A O 1
ATOM 1658 N N . GLY A 1 224 ? -26.035 -13.282 16.356 1.00 91.38 224 GLY A N 1
ATOM 1659 C CA . GLY A 1 224 ? -27.396 -12.919 16.758 1.00 91.38 224 GLY A CA 1
ATOM 1660 C C . GLY A 1 224 ? -27.889 -11.674 16.023 1.00 91.38 224 GLY A C 1
ATOM 1661 O O . GLY A 1 224 ? -27.079 -10.863 15.569 1.00 91.38 224 GLY A O 1
ATOM 1662 N N . SER A 1 225 ? -29.208 -11.504 15.898 1.00 89.62 225 SER A N 1
ATOM 1663 C CA . SER A 1 225 ? -29.742 -10.381 15.128 1.00 89.62 225 SER A CA 1
ATOM 1664 C C . SER A 1 225 ? -29.519 -9.045 15.835 1.00 89.62 225 SER A C 1
ATOM 1666 O O . SER A 1 225 ? -29.850 -8.870 17.009 1.00 89.62 225 SER A O 1
ATOM 1668 N N . VAL A 1 226 ? -28.961 -8.099 15.078 1.00 92.06 226 VAL A N 1
ATOM 1669 C CA . VAL A 1 226 ? -28.738 -6.702 15.484 1.00 92.06 226 VAL A CA 1
ATOM 1670 C C . VAL A 1 226 ? -29.229 -5.703 14.428 1.00 92.06 226 VAL A C 1
ATOM 1672 O O . VAL A 1 226 ? -29.012 -4.503 14.568 1.00 92.06 226 VAL A O 1
ATOM 1675 N N . ALA A 1 227 ? -29.872 -6.172 13.352 1.00 87.38 227 ALA A N 1
ATOM 1676 C CA . ALA A 1 227 ? -30.203 -5.347 12.188 1.00 87.38 227 ALA A CA 1
ATOM 1677 C C . ALA A 1 227 ? -31.174 -4.200 12.530 1.00 87.38 227 ALA A C 1
ATOM 1679 O O . ALA A 1 227 ? -30.956 -3.060 12.121 1.00 87.38 227 ALA A O 1
ATOM 1680 N N . ASP A 1 228 ? -32.209 -4.469 13.328 1.00 86.12 228 ASP A N 1
ATOM 1681 C CA . ASP A 1 228 ? -33.246 -3.488 13.688 1.00 86.12 228 ASP A CA 1
ATOM 1682 C C . ASP A 1 228 ? -32.818 -2.482 14.788 1.00 86.12 228 ASP A C 1
ATOM 1684 O O . ASP A 1 228 ? -33.629 -1.670 15.237 1.00 86.12 228 ASP A O 1
ATOM 1688 N N . TRP A 1 229 ? -31.551 -2.497 15.228 1.00 90.88 229 TRP A N 1
ATOM 1689 C CA . TRP A 1 229 ? -31.053 -1.620 16.296 1.00 90.88 229 TRP A CA 1
ATOM 1690 C C . TRP A 1 229 ? -31.005 -0.135 15.902 1.00 90.88 229 TRP A C 1
ATOM 1692 O O . TRP A 1 229 ? -30.325 0.265 14.953 1.00 90.88 229 TRP A O 1
ATOM 1702 N N . ASP A 1 230 ? -31.605 0.723 16.734 1.00 86.88 230 ASP A N 1
ATOM 1703 C CA . ASP A 1 230 ? -31.314 2.160 16.716 1.00 86.88 230 ASP A CA 1
ATOM 1704 C C . ASP A 1 230 ? -29.955 2.431 17.387 1.00 86.88 230 ASP A C 1
ATOM 1706 O O . ASP A 1 230 ? -29.801 2.329 18.610 1.00 86.88 230 ASP A O 1
ATOM 1710 N N . VAL A 1 231 ? -28.971 2.795 16.559 1.00 88.19 231 VAL A N 1
ATOM 1711 C CA . VAL A 1 231 ? -27.610 3.184 16.962 1.00 88.19 231 VAL A CA 1
ATOM 1712 C C . VAL A 1 231 ? -27.353 4.696 16.860 1.00 88.19 231 VAL A C 1
ATOM 1714 O O . VAL A 1 231 ? -26.232 5.148 17.106 1.00 88.19 231 VAL A O 1
ATOM 1717 N N . SER A 1 232 ? -28.375 5.516 16.582 1.00 84.06 232 SER A N 1
ATOM 1718 C CA . SER A 1 232 ? -28.269 6.969 16.312 1.00 84.06 232 SER A CA 1
ATOM 1719 C C . SER A 1 232 ? -27.715 7.804 17.475 1.00 84.06 232 SER A C 1
ATOM 1721 O O . SER A 1 232 ? -27.403 8.997 17.348 1.00 84.06 232 SER A O 1
ATOM 1723 N N . ARG A 1 233 ? -27.530 7.181 18.640 1.00 83.88 233 ARG A N 1
ATOM 1724 C CA . ARG A 1 233 ? -26.973 7.797 19.846 1.00 83.88 233 ARG A CA 1
ATOM 1725 C C . ARG A 1 233 ? -25.620 7.237 20.276 1.00 83.88 233 ARG A C 1
ATOM 1727 O O . ARG A 1 233 ? -24.934 7.917 21.045 1.00 83.88 233 ARG A O 1
ATOM 1734 N N . VAL A 1 234 ? -25.190 6.109 19.714 1.00 87.81 234 VAL A N 1
ATOM 1735 C CA . VAL A 1 234 ? -23.875 5.502 19.958 1.00 87.81 234 VAL A CA 1
ATOM 1736 C C . VAL A 1 234 ? -22.784 6.383 19.359 1.00 87.81 234 VAL A C 1
ATOM 1738 O O . VAL A 1 234 ? -22.820 6.713 18.179 1.00 87.81 234 VAL A O 1
ATOM 1741 N N . LYS A 1 235 ? -21.827 6.825 20.181 1.00 85.06 235 LYS A N 1
ATOM 1742 C CA . LYS A 1 235 ? -20.710 7.686 19.742 1.00 85.06 235 LYS A CA 1
ATOM 1743 C C . LYS A 1 235 ? -19.399 6.925 19.587 1.00 85.06 235 LYS A C 1
ATOM 1745 O O . LYS A 1 235 ? -18.487 7.437 18.946 1.00 85.06 235 LYS A O 1
ATOM 1750 N N . LYS A 1 236 ? -19.297 5.721 20.155 1.00 89.31 236 LYS A N 1
ATOM 1751 C CA . LYS A 1 236 ? -18.135 4.851 19.970 1.00 89.31 236 LYS A CA 1
ATOM 1752 C C . LYS A 1 236 ? -18.556 3.426 19.672 1.00 89.31 236 LYS A C 1
ATOM 1754 O O . LYS A 1 236 ? -19.343 2.838 20.414 1.00 89.31 236 LYS A O 1
ATOM 1759 N N . LEU A 1 237 ? -17.979 2.914 18.597 1.00 93.31 237 LEU A N 1
ATOM 1760 C CA . LEU A 1 237 ? -18.142 1.566 18.066 1.00 93.31 237 LEU A CA 1
ATOM 1761 C C . LEU A 1 237 ? -16.765 0.873 17.947 1.00 93.31 237 LEU A C 1
ATOM 1763 O O . LEU A 1 237 ? -16.631 -0.136 17.263 1.00 93.31 237 LEU A O 1
ATOM 1767 N N . ASP A 1 238 ? -15.722 1.413 18.593 1.00 94.19 238 ASP A N 1
ATOM 1768 C CA . ASP A 1 238 ? -14.357 0.880 18.504 1.00 94.19 238 ASP A CA 1
ATOM 1769 C C . ASP A 1 238 ? -14.313 -0.604 18.888 1.00 94.19 238 ASP A C 1
ATOM 1771 O O . ASP A 1 238 ? -14.792 -0.992 19.957 1.00 94.19 238 ASP A O 1
ATOM 1775 N N . THR A 1 239 ? -13.697 -1.435 18.045 1.00 97.12 239 THR A N 1
ATOM 1776 C CA . THR A 1 239 ? -13.454 -2.860 18.325 1.00 97.12 239 THR A CA 1
ATOM 1777 C C . THR A 1 239 ? -14.752 -3.677 18.527 1.00 97.12 239 THR A C 1
ATOM 1779 O O . THR A 1 239 ? -14.699 -4.753 19.113 1.00 97.12 239 THR A O 1
ATOM 1782 N N . MET A 1 240 ? -15.935 -3.187 18.118 1.00 97.12 240 MET A N 1
ATOM 1783 C CA . MET A 1 240 ? -17.234 -3.757 18.530 1.00 97.12 240 MET A CA 1
ATOM 1784 C C . MET A 1 240 ? -17.425 -5.241 18.172 1.00 97.12 240 MET A C 1
ATOM 1786 O O . MET A 1 240 ? -17.861 -5.995 19.042 1.00 97.12 240 MET A O 1
ATOM 1790 N N . PHE A 1 241 ? -17.066 -5.647 16.950 1.00 98.00 241 PHE A N 1
ATOM 1791 C CA . PHE A 1 241 ? -17.150 -7.018 16.421 1.00 98.00 241 PHE A CA 1
ATOM 1792 C C . PHE A 1 241 ? -15.761 -7.594 16.075 1.00 98.00 241 PHE A C 1
ATOM 1794 O O . PHE A 1 241 ? -15.628 -8.510 15.266 1.00 98.00 241 PHE A O 1
ATOM 1801 N N . ASN A 1 242 ? -14.698 -7.059 16.682 1.00 97.69 242 ASN A N 1
ATOM 1802 C CA . ASN A 1 242 ? -13.336 -7.562 16.501 1.00 97.69 242 ASN A CA 1
ATOM 1803 C C . ASN A 1 242 ? -13.232 -9.023 16.970 1.00 97.69 242 ASN A C 1
ATOM 1805 O O . ASN A 1 242 ? -13.571 -9.295 18.116 1.00 97.69 242 ASN A O 1
ATOM 1809 N N . GLN A 1 243 ? -12.743 -9.950 16.140 1.00 97.19 243 GLN A N 1
ATOM 1810 C CA . GLN A 1 243 ? -12.720 -11.396 16.449 1.00 97.19 243 GLN A CA 1
ATOM 1811 C C . GLN A 1 243 ? -14.113 -11.974 16.786 1.00 97.19 243 GLN A C 1
ATOM 1813 O O . GLN A 1 243 ? -14.256 -12.872 17.619 1.00 97.19 243 GLN A O 1
ATOM 1818 N N . ALA A 1 244 ? -15.171 -11.429 16.183 1.00 97.50 244 ALA A N 1
ATOM 1819 C CA . ALA A 1 244 ? -16.478 -12.074 16.138 1.00 97.50 244 ALA A CA 1
ATOM 1820 C C . ALA A 1 244 ? -16.536 -12.956 14.878 1.00 97.50 244 ALA A C 1
ATOM 1822 O O . ALA A 1 244 ? -17.234 -12.644 13.920 1.00 97.50 244 ALA A O 1
ATOM 1823 N N . ASP A 1 245 ? -15.732 -14.023 14.855 1.00 97.31 245 ASP A N 1
ATOM 1824 C CA . ASP A 1 245 ? -15.405 -14.810 13.654 1.00 97.31 245 ASP A CA 1
ATOM 1825 C C . ASP A 1 245 ? -16.638 -15.289 12.857 1.00 97.31 245 ASP A C 1
ATOM 1827 O O . ASP A 1 245 ? -16.584 -15.374 11.632 1.00 97.31 245 ASP A O 1
ATOM 1831 N N . SER A 1 246 ? -17.754 -15.575 13.540 1.00 97.62 246 SER A N 1
ATOM 1832 C CA . SER A 1 246 ? -19.020 -16.037 12.941 1.00 97.62 246 SER A CA 1
ATOM 1833 C C . SER A 1 246 ? -20.005 -14.921 12.556 1.00 97.62 246 SER A C 1
ATOM 1835 O O . SER A 1 246 ? -21.088 -15.236 12.061 1.00 97.62 246 SER A O 1
ATOM 1837 N N . PHE A 1 247 ? -19.688 -13.649 12.815 1.00 97.94 247 PHE A N 1
ATOM 1838 C CA . PHE A 1 247 ? -20.620 -12.530 12.661 1.00 97.94 247 PHE A CA 1
ATOM 1839 C C . PHE A 1 247 ? -20.836 -12.158 11.191 1.00 97.94 247 PHE A C 1
ATOM 1841 O O . PHE A 1 247 ? -19.907 -11.761 10.492 1.00 97.94 247 PHE A O 1
ATOM 1848 N N . ASP A 1 248 ? -22.084 -12.252 10.741 1.00 97.31 248 ASP A N 1
ATOM 1849 C CA . ASP A 1 248 ? -22.516 -11.936 9.382 1.00 97.31 248 ASP A CA 1
ATOM 1850 C C . ASP A 1 248 ? -23.994 -11.501 9.417 1.00 97.31 248 ASP A C 1
ATOM 1852 O O . ASP A 1 248 ? -24.903 -12.309 9.220 1.00 97.31 248 ASP A O 1
ATOM 1856 N N . GLN A 1 249 ? -24.230 -10.231 9.773 1.00 95.44 249 GLN A N 1
ATOM 1857 C CA . GLN A 1 249 ? -25.555 -9.596 9.856 1.00 95.44 249 GLN A CA 1
ATOM 1858 C C . GLN A 1 249 ? -25.642 -8.365 8.946 1.00 95.44 249 GLN A C 1
ATOM 1860 O O . GLN A 1 249 ? -24.660 -7.647 8.764 1.00 95.44 249 GLN A O 1
ATOM 1865 N N . ASP A 1 250 ? -26.837 -8.092 8.419 1.00 94.00 250 ASP A N 1
ATOM 1866 C CA . ASP A 1 250 ? -27.137 -6.875 7.655 1.00 94.00 250 ASP A CA 1
ATOM 1867 C C . ASP A 1 250 ? -27.133 -5.640 8.578 1.00 94.00 250 ASP A C 1
ATOM 1869 O O . ASP A 1 250 ? -27.787 -5.631 9.623 1.00 94.00 250 ASP A O 1
ATOM 1873 N N . LEU A 1 251 ? -26.383 -4.603 8.191 1.00 93.31 251 LEU A N 1
ATOM 1874 C CA . LEU A 1 251 ? -26.216 -3.346 8.931 1.00 93.31 251 LEU A CA 1
ATOM 1875 C C . LEU A 1 251 ? -26.712 -2.120 8.132 1.00 93.31 251 LEU A C 1
ATOM 1877 O O . LEU A 1 251 ? -26.369 -0.980 8.456 1.00 93.31 251 LEU A O 1
ATOM 1881 N N . THR A 1 252 ? -27.508 -2.319 7.075 1.00 91.50 252 THR A N 1
ATOM 1882 C CA . THR A 1 252 ? -28.001 -1.244 6.182 1.00 91.50 252 THR A CA 1
ATOM 1883 C C . THR A 1 252 ? -29.062 -0.337 6.810 1.00 91.50 252 THR A C 1
ATOM 1885 O O . THR A 1 252 ? -29.274 0.785 6.342 1.00 91.50 252 THR A O 1
ATOM 1888 N N . SER A 1 253 ? -29.722 -0.819 7.863 1.00 89.25 253 SER A N 1
ATOM 1889 C CA . SER A 1 253 ? -30.710 -0.120 8.695 1.00 89.25 253 SER A CA 1
ATOM 1890 C C . SER A 1 253 ? -30.083 0.750 9.791 1.00 89.25 253 SER A C 1
ATOM 1892 O O . SER A 1 253 ? -30.751 1.646 10.315 1.00 89.25 253 SER A O 1
ATOM 1894 N N . TRP A 1 254 ? -28.806 0.532 10.131 1.00 90.94 254 TRP A N 1
ATOM 1895 C CA . TRP A 1 254 ? -28.113 1.268 11.191 1.00 90.94 254 TRP A CA 1
ATOM 1896 C C . TRP A 1 254 ? -27.926 2.742 10.821 1.00 90.94 254 TRP A C 1
ATOM 1898 O O . TRP A 1 254 ? -27.040 3.121 10.055 1.00 90.94 254 TRP A O 1
ATOM 1908 N N . THR A 1 255 ? -28.743 3.604 11.423 1.00 86.38 255 THR A N 1
ATOM 1909 C CA . THR A 1 255 ? -28.608 5.057 11.279 1.00 86.38 255 THR A CA 1
ATOM 1910 C C . THR A 1 255 ? -27.553 5.571 12.254 1.00 86.38 255 THR A C 1
ATOM 1912 O O . THR A 1 255 ? -27.829 5.737 13.442 1.00 86.38 255 THR A O 1
ATOM 1915 N N . LEU A 1 256 ? -26.341 5.843 11.761 1.00 85.12 256 LEU A N 1
ATOM 1916 C CA . LEU A 1 256 ? -25.302 6.512 12.550 1.00 85.12 256 LEU A CA 1
ATOM 1917 C C . LEU A 1 256 ? -25.734 7.942 12.963 1.00 85.12 256 LEU A C 1
ATOM 1919 O O . LEU A 1 256 ? -26.600 8.546 12.323 1.00 85.12 256 LEU A O 1
ATOM 1923 N N . PRO A 1 257 ? -25.174 8.513 14.048 1.00 75.56 257 PRO A N 1
ATOM 1924 C CA . PRO A 1 257 ? -25.699 9.746 14.633 1.00 75.56 257 PRO A CA 1
ATOM 1925 C C . PRO A 1 257 ? -25.665 11.001 13.749 1.00 75.56 257 PRO A C 1
ATOM 1927 O O . PRO A 1 257 ? -24.594 11.516 13.445 1.00 75.56 257 PRO A O 1
ATOM 1930 N N . SER A 1 258 ? -26.820 11.627 13.496 1.00 62.38 258 SER A N 1
ATOM 1931 C CA . SER A 1 258 ? -26.869 12.925 12.804 1.00 62.38 258 SER A CA 1
ATOM 1932 C C . SER A 1 258 ? -26.165 14.036 13.606 1.00 62.38 258 SER A C 1
ATOM 1934 O O . SER A 1 258 ? -26.573 14.384 14.725 1.00 62.38 258 SER A O 1
ATOM 1936 N N . PHE A 1 259 ? -25.120 14.625 13.023 1.00 60.41 259 PHE A N 1
ATOM 1937 C CA . PHE A 1 259 ? -24.129 15.420 13.756 1.00 60.41 259 PHE A CA 1
ATOM 1938 C C . PHE A 1 259 ? -24.538 16.862 14.123 1.00 60.41 259 PHE A C 1
ATOM 1940 O O . PHE A 1 259 ? -23.842 17.487 14.926 1.00 60.41 259 PHE A O 1
ATOM 1947 N N . ASP A 1 260 ? -25.675 17.370 13.633 1.00 56.12 260 ASP A N 1
ATOM 1948 C CA . ASP A 1 260 ? -26.213 18.715 13.947 1.00 56.12 260 ASP A CA 1
ATOM 1949 C C . ASP A 1 260 ? -26.481 18.951 15.448 1.00 56.12 260 ASP A C 1
ATOM 1951 O O . ASP A 1 260 ? -26.546 20.090 15.917 1.00 56.12 260 ASP A O 1
ATOM 1955 N N . SER A 1 261 ? -26.646 17.871 16.216 1.00 49.34 261 SER A N 1
ATOM 1956 C CA . SER A 1 261 ? -26.964 17.896 17.650 1.00 49.34 261 SER A CA 1
ATOM 1957 C C . SER A 1 261 ? -25.743 17.761 18.572 1.00 49.34 261 SER A C 1
ATOM 1959 O O . SER A 1 261 ? -25.871 17.918 19.789 1.00 49.34 261 SER A O 1
ATOM 1961 N N . ILE A 1 262 ? -24.560 17.457 18.026 1.00 50.47 262 ILE A N 1
ATOM 1962 C CA . ILE A 1 262 ? -23.418 16.937 18.792 1.00 50.47 262 ILE A CA 1
ATOM 1963 C C . ILE A 1 262 ? -22.360 18.035 19.009 1.00 50.47 262 ILE A C 1
ATOM 1965 O O . ILE A 1 262 ? -21.809 18.554 18.035 1.00 50.47 262 ILE A O 1
ATOM 1969 N N . PRO A 1 263 ? -22.010 18.385 20.266 1.00 56.38 263 PRO A N 1
ATOM 1970 C CA . PRO A 1 263 ? -20.944 19.347 20.541 1.00 56.38 263 PRO A CA 1
ATOM 1971 C C . PRO A 1 263 ? -19.584 18.894 19.990 1.00 56.38 263 PRO A C 1
ATOM 1973 O O . PRO A 1 263 ? -19.196 17.745 20.176 1.00 56.38 263 PRO A O 1
ATOM 1976 N N . GLU A 1 264 ? -18.802 19.832 19.440 1.00 57.38 264 GLU A N 1
ATOM 1977 C CA . GLU A 1 264 ? -17.419 19.637 18.940 1.00 57.38 264 GLU A CA 1
ATOM 1978 C C . GLU A 1 264 ? -16.439 19.003 19.959 1.00 57.38 264 GLU A C 1
ATOM 1980 O O . GLU A 1 264 ? -15.313 18.663 19.611 1.00 57.38 264 GLU A O 1
ATOM 1985 N N . SER A 1 265 ? -16.830 18.884 21.231 1.00 56.56 265 SER A N 1
ATOM 1986 C CA . SER A 1 265 ? -16.033 18.311 22.320 1.00 56.56 265 SER A CA 1
ATOM 1987 C C . SER A 1 265 ? -16.312 16.831 22.615 1.00 56.56 265 SER A C 1
ATOM 1989 O O . SER A 1 265 ? -15.816 16.331 23.625 1.00 56.56 265 SER A O 1
ATOM 1991 N N . VAL A 1 266 ? -17.153 16.161 21.824 1.00 61.72 266 VAL A N 1
ATOM 1992 C CA . VAL A 1 266 ? -17.426 14.721 21.940 1.00 61.72 266 VAL A CA 1
ATOM 1993 C C . VAL A 1 266 ? -16.672 14.001 20.824 1.00 61.72 266 VAL A C 1
ATOM 1995 O O . VAL A 1 266 ? -17.028 14.143 19.658 1.00 61.72 266 VAL A O 1
ATOM 1998 N N . ASP A 1 267 ? -15.632 13.250 21.190 1.00 66.06 267 ASP A N 1
ATOM 1999 C CA . ASP A 1 267 ? -14.912 12.373 20.262 1.00 66.06 267 ASP A CA 1
ATOM 2000 C C . ASP A 1 267 ? -15.860 11.253 19.773 1.00 66.06 267 ASP A C 1
ATOM 2002 O O . ASP A 1 267 ? -16.593 10.674 20.581 1.00 66.06 267 ASP A O 1
ATOM 2006 N N . VAL A 1 268 ? -15.844 10.954 18.468 1.00 77.44 268 VAL A N 1
ATOM 2007 C CA . VAL A 1 268 ? -16.675 9.919 17.820 1.00 77.44 268 VAL A CA 1
ATOM 2008 C C . VAL A 1 268 ? -15.761 8.963 17.047 1.00 77.44 268 VAL A C 1
ATOM 2010 O O . VAL A 1 268 ? -14.912 9.425 16.282 1.00 77.44 268 VAL A O 1
ATOM 2013 N N . THR A 1 269 ? -15.867 7.651 17.285 1.00 84.88 269 THR A N 1
ATOM 2014 C CA . THR A 1 269 ? -14.816 6.677 16.915 1.00 84.88 269 THR A CA 1
ATOM 2015 C C . THR A 1 269 ? -15.348 5.287 16.523 1.00 84.88 269 THR A C 1
ATOM 2017 O O . THR A 1 269 ? -16.349 4.815 17.065 1.00 84.88 269 THR A O 1
ATOM 2020 N N . ILE A 1 270 ? -14.689 4.641 15.546 1.00 90.69 270 ILE A N 1
ATOM 2021 C CA . ILE A 1 270 ? -15.103 3.358 14.931 1.00 90.69 270 ILE A CA 1
ATOM 2022 C C . ILE A 1 270 ? -13.907 2.510 14.442 1.00 90.69 270 ILE A C 1
ATOM 2024 O O . ILE A 1 270 ? -13.949 1.827 13.421 1.00 90.69 270 ILE A O 1
ATOM 2028 N N . ASN A 1 271 ? -12.783 2.585 15.153 1.00 91.81 271 ASN A N 1
ATOM 2029 C CA . ASN A 1 271 ? -11.559 1.869 14.788 1.00 91.81 271 ASN A CA 1
ATOM 2030 C C . ASN A 1 271 ? -11.726 0.364 15.033 1.00 91.81 271 ASN A C 1
ATOM 2032 O O . ASN A 1 271 ? -12.374 -0.027 16.001 1.00 91.81 271 ASN A O 1
ATOM 2036 N N . GLU A 1 272 ? -11.093 -0.485 14.220 1.00 96.25 272 GLU A N 1
ATOM 2037 C CA . GLU A 1 272 ? -11.058 -1.947 14.437 1.00 96.25 272 GLU A CA 1
ATOM 2038 C C . GLU A 1 272 ? -12.457 -2.613 14.505 1.00 96.25 272 GLU A C 1
ATOM 2040 O O . GLU A 1 272 ? -12.589 -3.701 15.061 1.00 96.25 272 GLU A O 1
ATOM 2045 N N . PHE A 1 273 ? -13.500 -1.969 13.955 1.00 97.25 273 PHE A N 1
ATOM 2046 C CA . PHE A 1 273 ? -14.916 -2.344 14.114 1.00 97.25 273 PHE A CA 1
ATOM 2047 C C . PHE A 1 273 ? -15.214 -3.818 13.792 1.00 97.25 273 PHE A C 1
ATOM 2049 O O . PHE A 1 273 ? -15.835 -4.488 14.616 1.00 97.25 273 PHE A O 1
ATOM 2056 N N . LEU A 1 274 ? -14.719 -4.319 12.654 1.00 98.25 274 LEU A N 1
ATOM 2057 C CA . LEU A 1 274 ? -14.848 -5.706 12.185 1.00 98.25 274 LEU A CA 1
ATOM 2058 C C . LEU A 1 274 ? -13.481 -6.411 12.067 1.00 98.25 274 LEU A C 1
ATOM 2060 O O . LEU A 1 274 ? -13.362 -7.396 11.345 1.00 98.25 274 LEU A O 1
ATOM 2064 N N . TRP A 1 275 ? -12.426 -5.936 12.748 1.00 97.88 275 TRP A N 1
ATOM 2065 C CA . TRP A 1 275 ? -11.088 -6.538 12.615 1.00 97.88 275 TRP A CA 1
ATOM 2066 C C . TRP A 1 275 ? -11.124 -8.036 12.977 1.00 97.88 275 TRP A C 1
ATOM 2068 O O . TRP A 1 275 ? -11.420 -8.378 14.120 1.00 97.88 275 TRP A O 1
ATOM 2078 N N . ASN A 1 276 ? -10.782 -8.923 12.040 1.00 97.38 276 ASN A N 1
ATOM 2079 C CA . ASN A 1 276 ? -10.849 -10.382 12.201 1.00 97.38 276 ASN A CA 1
ATOM 2080 C C . ASN A 1 276 ? -12.282 -10.938 12.386 1.00 97.38 276 ASN A C 1
ATOM 2082 O O . ASN A 1 276 ? -12.483 -11.915 13.101 1.00 97.38 276 ASN A O 1
ATOM 2086 N N . ALA A 1 277 ? -13.296 -10.317 11.778 1.00 97.81 277 ALA A N 1
ATOM 2087 C CA . ALA A 1 277 ? -14.622 -10.920 11.616 1.00 97.81 277 ALA A CA 1
ATOM 2088 C C . ALA A 1 277 ? -14.636 -11.816 10.358 1.00 97.81 277 ALA A C 1
ATOM 2090 O O . ALA A 1 277 ? -15.062 -11.392 9.282 1.00 97.81 277 ALA A O 1
ATOM 2091 N N . ASP A 1 278 ? -14.105 -13.037 10.481 1.00 97.31 278 ASP A N 1
ATOM 2092 C CA . ASP A 1 278 ? -13.795 -13.936 9.354 1.00 97.31 278 ASP A CA 1
ATOM 2093 C C . ASP A 1 278 ? -14.969 -14.197 8.392 1.00 97.31 278 ASP A C 1
ATOM 2095 O O . ASP A 1 278 ? -14.763 -14.237 7.174 1.00 97.31 278 ASP A O 1
ATOM 2099 N N . ALA A 1 279 ? -16.188 -14.369 8.911 1.00 98.19 279 ALA A N 1
ATOM 2100 C CA . ALA A 1 279 ? -17.386 -14.649 8.118 1.00 98.19 279 ALA A CA 1
ATOM 2101 C C . ALA A 1 279 ? -18.035 -13.412 7.470 1.00 98.19 279 ALA A C 1
ATOM 2103 O O . ALA A 1 279 ? -18.838 -13.584 6.554 1.00 98.19 279 ALA A O 1
ATOM 2104 N N . PHE A 1 280 ? -17.718 -12.191 7.918 1.00 98.44 280 PHE A N 1
ATOM 2105 C CA . PHE A 1 280 ? -18.526 -11.012 7.600 1.00 98.44 280 PHE A CA 1
ATOM 2106 C C . PHE A 1 280 ? -18.504 -10.660 6.106 1.00 98.44 280 PHE A C 1
ATOM 2108 O O . PHE A 1 280 ? -17.478 -10.253 5.552 1.00 98.44 280 PHE A O 1
ATOM 2115 N N . ASN A 1 281 ? -19.664 -10.762 5.456 1.00 97.44 281 ASN A N 1
ATOM 2116 C CA . ASN A 1 281 ? -19.874 -10.332 4.075 1.00 97.44 281 ASN A CA 1
ATOM 2117 C C . ASN A 1 281 ? -21.311 -9.825 3.827 1.00 97.44 281 ASN A C 1
ATOM 2119 O O . ASN A 1 281 ? -21.775 -9.799 2.688 1.00 97.44 281 ASN A O 1
ATOM 2123 N N . SER A 1 282 ? -22.025 -9.427 4.879 1.00 96.25 282 SER A N 1
ATOM 2124 C CA . SER A 1 282 ? -23.382 -8.884 4.796 1.00 96.25 282 SER A CA 1
ATOM 2125 C C . SER A 1 282 ? -23.400 -7.375 4.501 1.00 96.25 282 SER A C 1
ATOM 2127 O O . SER A 1 282 ? -22.436 -6.670 4.816 1.00 96.25 282 SER A O 1
ATOM 2129 N N . PRO A 1 283 ? -24.472 -6.844 3.876 1.00 94.62 283 PRO A N 1
ATOM 2130 C CA . PRO A 1 283 ? -24.524 -5.449 3.438 1.00 94.62 283 PRO A CA 1
ATOM 2131 C C . PRO A 1 283 ? -24.354 -4.416 4.566 1.00 94.62 283 PRO A C 1
ATOM 2133 O O . PRO A 1 283 ? -24.922 -4.542 5.650 1.00 94.62 283 PRO A O 1
ATOM 2136 N N . ILE A 1 284 ? -23.607 -3.345 4.276 1.00 92.50 284 ILE A N 1
ATOM 2137 C CA . ILE A 1 284 ? -23.284 -2.250 5.210 1.00 92.50 284 ILE A CA 1
ATOM 2138 C C . ILE A 1 284 ? -23.386 -0.890 4.491 1.00 92.50 284 ILE A C 1
ATOM 2140 O O . ILE A 1 284 ? -22.404 -0.199 4.240 1.00 92.50 284 ILE A O 1
ATOM 2144 N N . LEU A 1 285 ? -24.604 -0.530 4.079 1.00 87.62 285 LEU A N 1
ATOM 2145 C CA . LEU A 1 285 ? -24.899 0.645 3.242 1.00 87.62 285 LEU A CA 1
ATOM 2146 C C . LEU A 1 285 ? -25.430 1.836 4.058 1.00 87.62 285 LEU A C 1
ATOM 2148 O O . LEU A 1 285 ? -25.943 1.671 5.160 1.00 87.62 285 LEU A O 1
ATOM 2152 N N . ASN A 1 286 ? -25.398 3.028 3.453 1.00 86.31 286 ASN A N 1
ATOM 2153 C CA . ASN A 1 286 ? -25.986 4.288 3.945 1.00 86.31 286 ASN A CA 1
ATOM 2154 C C . ASN A 1 286 ? -25.312 4.916 5.184 1.00 86.31 286 ASN A C 1
ATOM 2156 O O . ASN A 1 286 ? -25.901 5.782 5.832 1.00 86.31 286 ASN A O 1
ATOM 2160 N N . TRP A 1 287 ? -24.087 4.511 5.523 1.00 90.75 287 TRP A N 1
ATOM 2161 C CA . TRP A 1 287 ? -23.384 5.015 6.705 1.00 90.75 287 TRP A CA 1
ATOM 2162 C C . TRP A 1 287 ? -22.812 6.432 6.491 1.00 90.75 287 TRP A C 1
ATOM 2164 O O . TRP A 1 287 ? -21.983 6.669 5.607 1.00 90.75 287 TRP A O 1
ATOM 2174 N N . ASP A 1 288 ? -23.237 7.380 7.335 1.00 88.56 288 ASP A N 1
ATOM 2175 C CA . ASP A 1 288 ? -22.640 8.718 7.430 1.00 88.56 288 ASP A CA 1
ATOM 2176 C C . ASP A 1 288 ? -21.393 8.676 8.323 1.00 88.56 288 ASP A C 1
ATOM 2178 O O . ASP A 1 288 ? -21.479 8.602 9.553 1.00 88.56 288 ASP A O 1
ATOM 2182 N N . LEU A 1 289 ? -20.223 8.733 7.687 1.00 88.69 289 LEU A N 1
ATOM 2183 C CA . LEU A 1 289 ? -18.920 8.760 8.342 1.00 88.69 289 LEU A CA 1
ATOM 2184 C C . LEU A 1 289 ? -18.294 10.165 8.356 1.00 88.69 289 LEU A C 1
ATOM 2186 O O . LEU A 1 289 ? -17.145 10.310 8.772 1.00 88.69 289 LEU A O 1
ATOM 2190 N N . SER A 1 290 ? -19.035 11.217 7.982 1.00 85.31 290 SER A N 1
ATOM 2191 C CA . SER A 1 290 ? -18.523 12.570 7.685 1.00 85.31 290 SER A CA 1
ATOM 2192 C C . SER A 1 290 ? -17.762 13.279 8.818 1.00 85.31 290 SER A C 1
ATOM 2194 O O . SER A 1 290 ? -17.118 14.309 8.597 1.00 85.31 290 SER A O 1
ATOM 2196 N N . ARG A 1 291 ? -17.821 12.745 10.043 1.00 78.19 291 ARG A N 1
ATOM 2197 C CA . ARG A 1 291 ? -17.186 13.295 11.251 1.00 78.19 291 ARG A CA 1
ATOM 2198 C C . ARG A 1 291 ? -16.189 12.351 11.933 1.00 78.19 291 ARG A C 1
ATOM 2200 O O . ARG A 1 291 ? -15.604 12.743 12.942 1.00 78.19 291 ARG A O 1
ATOM 2207 N N . PHE A 1 292 ? -15.956 11.150 11.399 1.00 81.44 292 PHE A N 1
ATOM 2208 C CA . PHE A 1 292 ? -14.977 10.204 11.941 1.00 81.44 292 PHE A CA 1
ATOM 2209 C C . PHE A 1 292 ? -13.582 10.500 11.375 1.00 81.44 292 PHE A C 1
ATOM 2211 O O . PHE A 1 292 ? -13.309 10.258 10.205 1.00 81.44 292 PHE A O 1
ATOM 2218 N N . SER A 1 293 ? -12.654 10.975 12.210 1.00 78.50 293 SER A N 1
ATOM 2219 C CA . SER A 1 293 ? -11.268 11.254 11.787 1.00 78.50 293 SER A CA 1
ATOM 2220 C C . SER A 1 293 ? -10.390 9.997 11.640 1.00 78.50 293 SER A C 1
ATOM 2222 O O . SER A 1 293 ? -9.168 10.099 11.563 1.00 78.50 293 SER A O 1
ATOM 2224 N N . SER A 1 294 ? -10.970 8.798 11.697 1.00 83.62 294 SER A N 1
ATOM 2225 C CA . SER A 1 294 ? -10.247 7.532 11.569 1.00 83.62 294 SER A CA 1
ATOM 2226 C C . SER A 1 294 ? -11.202 6.389 11.236 1.00 83.62 294 SER A C 1
ATOM 2228 O O . SER A 1 294 ? -12.216 6.210 11.911 1.00 83.62 294 SER A O 1
ATOM 2230 N N . MET A 1 295 ? -10.823 5.596 10.236 1.00 89.19 295 MET A N 1
ATOM 2231 C CA . MET A 1 295 ? -11.418 4.305 9.862 1.00 89.19 295 MET A CA 1
ATOM 2232 C C . MET A 1 295 ? -10.360 3.189 9.945 1.00 89.19 295 MET A C 1
ATOM 2234 O O . MET A 1 295 ? -10.437 2.156 9.277 1.00 89.19 295 MET A O 1
ATOM 2238 N N . ARG A 1 296 ? -9.330 3.407 10.772 1.00 89.50 296 ARG A N 1
ATOM 2239 C CA . ARG A 1 296 ? -8.203 2.496 10.958 1.00 89.50 296 ARG A CA 1
ATOM 2240 C C . ARG A 1 296 ? -8.670 1.071 11.266 1.00 89.50 296 ARG A C 1
ATOM 2242 O O . ARG A 1 296 ? -9.413 0.848 12.224 1.00 89.50 296 ARG A O 1
ATOM 2249 N N . ARG A 1 297 ? -8.151 0.110 10.492 1.00 94.75 297 ARG A N 1
ATOM 2250 C CA . ARG A 1 297 ? -8.377 -1.342 10.632 1.00 94.75 297 ARG A CA 1
ATOM 2251 C C . ARG A 1 297 ? -9.842 -1.789 10.574 1.00 94.75 297 ARG A C 1
ATOM 2253 O O . ARG A 1 297 ? -10.152 -2.854 11.097 1.00 94.75 297 ARG A O 1
ATOM 2260 N N . PHE A 1 298 ? -10.740 -1.004 9.976 1.00 97.06 298 PHE A N 1
ATOM 2261 C CA . PHE A 1 298 ? -12.178 -1.305 9.971 1.00 97.06 298 PHE A CA 1
ATOM 2262 C C . PHE A 1 298 ? -12.482 -2.736 9.489 1.00 97.06 298 PHE A C 1
ATOM 2264 O O . PHE A 1 298 ? -13.167 -3.469 10.196 1.00 97.06 298 PHE A O 1
ATOM 2271 N N . PHE A 1 299 ? -11.903 -3.133 8.350 1.00 98.06 299 PHE A N 1
ATOM 2272 C CA . PHE A 1 299 ? -12.013 -4.447 7.706 1.00 98.06 299 PHE A CA 1
ATOM 2273 C C . PHE A 1 299 ? -10.680 -5.225 7.729 1.00 98.06 299 PHE A C 1
ATOM 2275 O O . PHE A 1 299 ? -10.462 -6.117 6.905 1.00 98.06 299 PHE A O 1
ATOM 2282 N N . MET A 1 300 ? -9.761 -4.908 8.653 1.00 98.44 300 MET A N 1
ATOM 2283 C CA . MET A 1 300 ? -8.498 -5.649 8.767 1.00 98.44 300 MET A CA 1
ATOM 2284 C C . MET A 1 300 ? -8.793 -7.136 9.013 1.00 98.44 300 MET A C 1
ATOM 2286 O O . MET A 1 300 ? -9.629 -7.466 9.848 1.00 98.44 300 MET A O 1
ATOM 2290 N N . GLN A 1 301 ? -8.106 -8.034 8.313 1.00 98.06 301 GLN A N 1
ATOM 2291 C CA . GLN A 1 301 ? -8.250 -9.487 8.434 1.00 98.06 301 GLN A CA 1
ATOM 2292 C C . GLN A 1 301 ? -9.709 -9.964 8.300 1.00 98.06 301 GLN A C 1
ATOM 2294 O O . GLN A 1 301 ? -10.124 -10.872 9.003 1.00 98.06 301 GLN A O 1
ATOM 2299 N N . THR A 1 302 ? -10.500 -9.363 7.401 1.00 98.31 302 THR A N 1
ATOM 2300 C CA . THR A 1 302 ? -11.844 -9.860 7.035 1.00 98.31 302 THR A CA 1
ATOM 2301 C C . THR A 1 302 ? -11.790 -10.594 5.686 1.00 98.31 302 THR A C 1
ATOM 2303 O O . THR A 1 302 ? -12.143 -10.033 4.647 1.00 98.31 302 THR A O 1
ATOM 2306 N N . PRO A 1 303 ? -11.294 -11.848 5.634 1.00 98.06 303 PRO A N 1
ATOM 2307 C CA . PRO A 1 303 ? -11.003 -12.537 4.376 1.00 98.06 303 PRO A CA 1
ATOM 2308 C C . PRO A 1 303 ? -12.214 -12.705 3.452 1.00 98.06 303 PRO A C 1
ATOM 2310 O O . PRO A 1 303 ? -12.014 -12.757 2.238 1.00 98.06 303 PRO A O 1
ATOM 2313 N N . SER A 1 304 ? -13.434 -12.774 3.999 1.00 98.00 304 SER A N 1
ATOM 2314 C CA . SER A 1 304 ? -14.685 -12.974 3.248 1.00 98.00 304 SER A CA 1
ATOM 2315 C C . SER A 1 304 ? -15.315 -11.690 2.692 1.00 98.00 304 SER A C 1
ATOM 2317 O O . SER A 1 304 ? -16.220 -11.782 1.861 1.00 98.00 304 SER A O 1
ATOM 2319 N N . PHE A 1 305 ? -14.878 -10.507 3.135 1.00 98.06 305 PHE A N 1
ATOM 2320 C CA . PHE A 1 305 ? -15.583 -9.254 2.868 1.00 98.06 305 PHE A CA 1
ATOM 2321 C C . PHE A 1 305 ? -15.419 -8.770 1.417 1.00 98.06 305 PHE A C 1
ATOM 2323 O O . PHE A 1 305 ? -14.300 -8.559 0.948 1.00 98.06 305 PHE A O 1
ATOM 2330 N N . ASN A 1 306 ? -16.533 -8.534 0.711 1.00 97.06 306 ASN A N 1
ATOM 2331 C CA . ASN A 1 306 ? -16.533 -7.925 -0.627 1.00 97.06 306 ASN A CA 1
ATOM 2332 C C . ASN A 1 306 ? -17.806 -7.103 -0.951 1.00 97.06 306 ASN A C 1
ATOM 2334 O O . ASN A 1 306 ? -18.286 -7.106 -2.088 1.00 97.06 306 ASN A O 1
ATOM 2338 N N . GLN A 1 307 ? -18.399 -6.423 0.037 1.00 95.62 307 GLN A N 1
ATOM 2339 C CA . GLN A 1 307 ? -19.644 -5.663 -0.168 1.00 95.62 307 GLN A CA 1
ATOM 2340 C C . GLN A 1 307 ? -19.438 -4.278 -0.794 1.00 95.62 307 GLN A C 1
ATOM 2342 O O . GLN A 1 307 ? -18.338 -3.731 -0.811 1.00 95.62 307 GLN A O 1
ATOM 2347 N N . ASP A 1 308 ? -20.533 -3.729 -1.325 1.00 93.69 308 ASP A N 1
ATOM 2348 C CA . ASP A 1 308 ? -20.614 -2.376 -1.882 1.00 93.69 308 ASP A CA 1
ATOM 2349 C C . ASP A 1 308 ? -20.529 -1.311 -0.775 1.00 93.69 308 ASP A C 1
ATOM 2351 O O . ASP A 1 308 ? -21.297 -1.337 0.187 1.00 93.69 308 ASP A O 1
ATOM 2355 N N . LEU A 1 309 ? -19.604 -0.360 -0.935 1.00 94.88 309 LEU A N 1
ATOM 2356 C CA . LEU A 1 309 ? -19.377 0.780 -0.040 1.00 94.88 309 LEU A CA 1
ATOM 2357 C C . LEU A 1 309 ? -19.648 2.146 -0.711 1.00 94.88 309 LEU A C 1
ATOM 2359 O O . LEU A 1 309 ? -19.254 3.193 -0.192 1.00 94.88 309 LEU A O 1
ATOM 2363 N N . SER A 1 310 ? -20.325 2.170 -1.863 1.00 93.25 310 SER A N 1
ATOM 2364 C CA . SER A 1 310 ? -20.547 3.378 -2.681 1.00 93.25 310 SER A CA 1
ATOM 2365 C C . SER A 1 310 ? -21.507 4.398 -2.055 1.00 93.25 310 SER A C 1
ATOM 2367 O O . SER A 1 310 ? -21.568 5.549 -2.484 1.00 93.25 310 SER A O 1
ATOM 2369 N N . THR A 1 311 ? -22.251 3.987 -1.026 1.00 92.00 311 THR A N 1
ATOM 2370 C CA . THR A 1 311 ? -23.212 4.820 -0.283 1.00 92.00 311 THR A CA 1
ATOM 2371 C C . THR A 1 311 ? -22.622 5.472 0.973 1.00 92.00 311 THR A C 1
ATOM 2373 O O . THR A 1 311 ? -23.331 6.198 1.672 1.00 92.00 311 THR A O 1
ATOM 2376 N N . TRP A 1 312 ? -21.346 5.223 1.286 1.00 93.56 312 TRP A N 1
ATOM 2377 C CA . TRP A 1 312 ? -20.674 5.796 2.455 1.00 93.56 312 TRP A CA 1
ATOM 2378 C C . TRP A 1 312 ? -20.365 7.282 2.254 1.00 93.56 312 TRP A C 1
ATOM 2380 O O . TRP A 1 312 ? -19.782 7.682 1.247 1.00 93.56 312 TRP A O 1
ATOM 2390 N N . THR A 1 313 ? -20.709 8.113 3.240 1.00 91.25 313 THR A N 1
ATOM 2391 C CA . THR A 1 313 ? -20.375 9.549 3.221 1.00 91.25 313 THR A CA 1
ATOM 2392 C C . THR A 1 313 ? -19.095 9.791 4.016 1.00 91.25 313 THR A C 1
ATOM 2394 O O . THR A 1 313 ? -19.115 9.746 5.243 1.00 91.25 313 THR A O 1
ATOM 2397 N N . LEU A 1 314 ? -17.975 10.031 3.330 1.00 91.25 314 LEU A N 1
ATOM 2398 C CA . LEU A 1 314 ? -16.662 10.236 3.957 1.00 91.25 314 LEU A CA 1
ATOM 2399 C C . LEU A 1 314 ? -16.481 11.651 4.559 1.00 91.25 314 LEU A C 1
ATOM 2401 O O . LEU A 1 314 ? -17.224 12.574 4.213 1.00 91.25 314 LEU A O 1
ATOM 2405 N N . PRO A 1 315 ? -15.495 11.863 5.458 1.00 86.44 315 PRO A N 1
ATOM 2406 C CA . PRO A 1 315 ? -15.205 13.182 6.018 1.00 86.44 315 PRO A CA 1
ATOM 2407 C C . PRO A 1 315 ? -14.657 14.161 4.976 1.00 86.44 315 PRO A C 1
ATOM 2409 O O . PRO A 1 315 ? -13.576 13.955 4.432 1.00 86.44 315 PRO A O 1
ATOM 2412 N N . THR A 1 316 ? -15.352 15.284 4.778 1.00 85.69 316 THR A N 1
ATOM 2413 C CA . THR A 1 316 ? -14.918 16.381 3.888 1.00 85.69 316 THR A CA 1
ATOM 2414 C C . THR A 1 316 ? -14.500 17.653 4.643 1.00 85.69 316 THR A C 1
ATOM 2416 O O . THR A 1 316 ? -14.165 18.658 4.017 1.00 85.69 316 THR A O 1
ATOM 2419 N N . ASP A 1 317 ? -14.555 17.662 5.982 1.00 78.62 317 ASP A N 1
ATOM 2420 C CA . ASP A 1 317 ? -14.242 18.830 6.823 1.00 78.62 317 ASP A CA 1
ATOM 2421 C C . ASP A 1 317 ? -12.720 19.109 6.843 1.00 78.62 317 ASP A C 1
ATOM 2423 O O . ASP A 1 317 ? -11.965 18.278 7.352 1.00 78.62 317 ASP A O 1
ATOM 2427 N N . PRO A 1 318 ? -12.233 20.276 6.362 1.00 71.94 318 PRO A N 1
ATOM 2428 C CA . PRO A 1 318 ? -10.801 20.611 6.342 1.00 71.94 318 PRO A CA 1
ATOM 2429 C C . PRO A 1 318 ? -10.139 20.802 7.719 1.00 71.94 318 PRO A C 1
ATOM 2431 O O . PRO A 1 318 ? -8.992 21.239 7.791 1.00 71.94 318 PRO A O 1
ATOM 2434 N N . SER A 1 319 ? -10.852 20.563 8.822 1.00 69.19 319 SER A N 1
ATOM 2435 C CA . SER A 1 319 ? -10.299 20.528 10.179 1.00 69.19 319 SER A CA 1
ATOM 2436 C C . SER A 1 319 ? -10.036 19.114 10.716 1.00 69.19 319 SER A C 1
ATOM 2438 O O . SER A 1 319 ? -9.472 18.996 11.811 1.00 69.19 319 SER A O 1
ATOM 2440 N N . LEU A 1 320 ? -10.406 18.075 9.954 1.00 70.00 320 LEU A N 1
ATOM 2441 C CA . LEU A 1 320 ? -10.170 16.663 10.254 1.00 70.00 320 LEU A CA 1
ATOM 2442 C C . LEU A 1 320 ? -9.027 16.103 9.393 1.00 70.00 320 LEU A C 1
ATOM 2444 O O . LEU A 1 320 ? -9.115 16.098 8.167 1.00 70.00 320 LEU A O 1
ATOM 2448 N N . ASP A 1 321 ? -8.001 15.565 10.052 1.00 70.50 321 ASP A N 1
ATOM 2449 C CA . ASP A 1 321 ? -6.997 14.699 9.426 1.00 70.50 321 ASP A CA 1
ATOM 2450 C C . ASP A 1 321 ? -7.559 13.259 9.478 1.00 70.50 321 ASP A C 1
ATOM 2452 O O . ASP A 1 321 ? -7.873 12.795 10.578 1.00 70.50 321 ASP A O 1
ATOM 2456 N N . VAL A 1 322 ? -7.720 12.552 8.349 1.00 81.00 322 VAL A N 1
ATOM 2457 C CA . VAL A 1 322 ? -8.330 11.200 8.330 1.00 81.00 322 VAL A CA 1
ATOM 2458 C C . VAL A 1 322 ? -7.273 10.094 8.229 1.00 81.00 322 VAL A C 1
ATOM 2460 O O . VAL A 1 322 ? -6.410 10.119 7.346 1.00 81.00 322 VAL A O 1
ATOM 2463 N N . ASP A 1 323 ? -7.357 9.114 9.137 1.00 81.06 323 ASP A N 1
ATOM 2464 C CA . ASP A 1 323 ? -6.502 7.918 9.184 1.00 81.06 323 ASP A CA 1
ATOM 2465 C C . ASP A 1 323 ? -7.202 6.686 8.572 1.00 81.06 323 ASP A C 1
ATOM 2467 O O . ASP A 1 323 ? -8.200 6.196 9.108 1.00 81.06 323 ASP A O 1
ATOM 2471 N N . TYR A 1 324 ? -6.650 6.167 7.469 1.00 91.00 324 TYR A N 1
ATOM 2472 C CA . TYR A 1 324 ? -7.100 4.952 6.773 1.00 91.00 324 TYR A CA 1
ATOM 2473 C C . TYR A 1 324 ? -6.161 3.747 7.013 1.00 91.00 324 TYR A C 1
ATOM 2475 O O . TYR A 1 324 ? -6.230 2.751 6.289 1.00 91.00 324 TYR A O 1
ATOM 2483 N N . THR A 1 325 ? -5.276 3.810 8.023 1.00 90.44 325 THR A N 1
ATOM 2484 C CA . THR A 1 325 ? -4.288 2.751 8.323 1.00 90.44 325 THR A CA 1
ATOM 2485 C C . THR A 1 325 ? -4.913 1.355 8.340 1.00 90.44 325 THR A C 1
ATOM 2487 O O . THR A 1 325 ? -5.837 1.098 9.118 1.00 90.44 325 THR A O 1
ATOM 2490 N N . SER A 1 326 ? -4.356 0.433 7.554 1.00 95.75 326 SER A N 1
ATOM 2491 C CA . SER A 1 326 ? -4.726 -0.988 7.522 1.00 95.75 326 SER A CA 1
ATOM 2492 C C . SER A 1 326 ? -6.218 -1.254 7.265 1.00 95.75 326 SER A C 1
ATOM 2494 O O . SER A 1 326 ? -6.719 -2.293 7.691 1.00 95.75 326 SER A O 1
ATOM 2496 N N . MET A 1 327 ? -6.964 -0.326 6.644 1.00 96.94 327 MET A N 1
ATOM 2497 C CA . MET A 1 327 ? -8.433 -0.408 6.578 1.00 96.94 327 MET A CA 1
ATOM 2498 C C . MET A 1 327 ? -8.947 -1.726 5.981 1.00 96.94 327 MET A C 1
ATOM 2500 O O . MET A 1 327 ? -9.905 -2.265 6.525 1.00 96.94 327 MET A O 1
ATOM 2504 N N . PHE A 1 328 ? -8.281 -2.254 4.951 1.00 98.44 328 PHE A N 1
ATOM 2505 C CA . PHE A 1 328 ? -8.555 -3.531 4.281 1.00 98.44 328 PHE A CA 1
ATOM 2506 C C . PHE A 1 328 ? -7.318 -4.465 4.291 1.00 98.44 328 PHE A C 1
ATOM 2508 O O . PHE A 1 328 ? -7.170 -5.319 3.417 1.00 98.44 328 PHE A O 1
ATOM 2515 N N . GLU A 1 329 ? -6.393 -4.308 5.253 1.00 98.69 329 GLU A N 1
ATOM 2516 C CA . GLU A 1 329 ? -5.199 -5.170 5.360 1.00 98.69 329 GLU A CA 1
ATOM 2517 C C . GLU A 1 329 ? -5.626 -6.631 5.591 1.00 98.69 329 GLU A C 1
ATOM 2519 O O . GLU A 1 329 ? -6.335 -6.910 6.549 1.00 98.69 329 GLU A O 1
ATOM 2524 N N . GLU A 1 330 ? -5.200 -7.562 4.734 1.00 98.38 330 GLU A N 1
ATOM 2525 C CA . GLU A 1 330 ? -5.599 -8.985 4.716 1.00 98.38 330 GLU A CA 1
ATOM 2526 C C . GLU A 1 330 ? -7.103 -9.256 4.441 1.00 98.38 330 GLU A C 1
ATOM 2528 O O . GLU A 1 330 ? -7.583 -10.367 4.668 1.00 98.38 330 GLU A O 1
ATOM 2533 N N . ALA A 1 331 ? -7.851 -8.301 3.869 1.00 98.31 331 ALA A N 1
ATOM 2534 C CA . ALA A 1 331 ? -9.202 -8.534 3.331 1.00 98.31 331 ALA A CA 1
ATOM 2535 C C . ALA A 1 331 ? -9.139 -9.252 1.962 1.00 98.31 331 ALA A C 1
ATOM 2537 O O . ALA A 1 331 ? -9.310 -8.652 0.901 1.00 98.31 331 ALA A O 1
ATOM 2538 N N . THR A 1 332 ? -8.808 -10.547 1.960 1.00 98.50 332 THR A N 1
ATOM 2539 C CA . THR A 1 332 ? -8.348 -11.263 0.751 1.00 98.50 332 THR A CA 1
ATOM 2540 C C . THR A 1 332 ? -9.355 -11.372 -0.397 1.00 98.50 332 THR A C 1
ATOM 2542 O O . THR A 1 332 ? -8.920 -11.442 -1.545 1.00 98.50 332 THR A O 1
ATOM 2545 N N . ALA A 1 333 ? -10.667 -11.388 -0.131 1.00 98.31 333 ALA A N 1
ATOM 2546 C CA . ALA A 1 333 ? -11.702 -11.426 -1.172 1.00 98.31 333 ALA A CA 1
ATOM 2547 C C . ALA A 1 333 ? -12.142 -10.038 -1.677 1.00 98.31 333 ALA A C 1
ATOM 2549 O O . ALA A 1 333 ? -12.923 -9.972 -2.630 1.00 98.31 333 ALA A O 1
ATOM 2550 N N . PHE A 1 334 ? -11.671 -8.946 -1.064 1.00 98.12 334 PHE A N 1
ATOM 2551 C CA . PHE A 1 334 ? -12.140 -7.599 -1.375 1.00 98.12 334 PHE A CA 1
ATOM 2552 C C . PHE A 1 334 ? -11.633 -7.133 -2.747 1.00 98.12 334 PHE A C 1
ATOM 2554 O O . PHE A 1 334 ? -10.437 -6.930 -2.950 1.00 98.12 334 PHE A O 1
ATOM 2561 N N . ASN A 1 335 ? -12.552 -6.948 -3.691 1.00 96.50 335 ASN A N 1
ATOM 2562 C CA . ASN A 1 335 ? -12.292 -6.451 -5.038 1.00 96.50 335 ASN A CA 1
ATOM 2563 C C . ASN A 1 335 ? -13.566 -5.810 -5.612 1.00 96.50 335 ASN A C 1
ATOM 2565 O O . ASN A 1 335 ? -14.276 -6.422 -6.415 1.00 96.50 335 ASN A O 1
ATOM 2569 N N . ASN A 1 336 ? -13.887 -4.599 -5.149 1.00 87.62 336 ASN A N 1
ATOM 2570 C CA . ASN A 1 336 ? -15.121 -3.899 -5.497 1.00 87.62 336 ASN A CA 1
ATOM 2571 C C . ASN A 1 336 ? -14.833 -2.475 -6.005 1.00 87.62 336 ASN A C 1
ATOM 2573 O O . ASN A 1 336 ? -14.155 -1.695 -5.336 1.00 87.62 336 ASN A O 1
ATOM 2577 N N . ASP A 1 337 ? -15.399 -2.119 -7.162 1.00 91.81 337 ASP A N 1
ATOM 2578 C CA . ASP A 1 337 ? -15.299 -0.781 -7.770 1.00 91.81 337 ASP A CA 1
ATOM 2579 C C . ASP A 1 337 ? -16.110 0.295 -7.012 1.00 91.81 337 ASP A C 1
ATOM 2581 O O . ASP A 1 337 ? -16.074 1.473 -7.364 1.00 91.81 337 ASP A O 1
ATOM 2585 N N . SER A 1 338 ? -16.814 -0.067 -5.931 1.00 91.50 338 SER A N 1
ATOM 2586 C CA . SER A 1 338 ? -17.578 0.863 -5.082 1.00 91.50 338 SER A CA 1
ATOM 2587 C C . SER A 1 338 ? -16.762 2.021 -4.478 1.00 91.50 338 SER A C 1
ATOM 2589 O O . SER A 1 338 ? -17.339 2.990 -3.986 1.00 91.50 338 SER A O 1
ATOM 2591 N N . LEU A 1 339 ? -15.428 1.936 -4.531 1.00 95.19 339 LEU A N 1
ATOM 2592 C CA . LEU A 1 339 ? -14.495 2.968 -4.072 1.00 95.19 339 LEU A CA 1
ATOM 2593 C C . LEU A 1 339 ? -14.312 4.135 -5.065 1.00 95.19 339 LEU A C 1
ATOM 2595 O O . LEU A 1 339 ? -13.800 5.185 -4.674 1.00 95.19 339 LEU A O 1
ATOM 2599 N N . ALA A 1 340 ? -14.769 4.008 -6.317 1.00 94.50 340 ALA A N 1
ATOM 2600 C CA . ALA A 1 340 ? -14.569 5.014 -7.370 1.00 94.50 340 ALA A CA 1
ATOM 2601 C C . ALA A 1 340 ? -15.205 6.388 -7.068 1.00 94.50 340 ALA A C 1
ATOM 2603 O O . ALA A 1 340 ? -14.825 7.401 -7.660 1.00 94.50 340 ALA A O 1
ATOM 2604 N N . GLY A 1 341 ? -16.189 6.433 -6.162 1.00 92.38 341 GLY A N 1
ATOM 2605 C CA . GLY A 1 341 ? -16.874 7.656 -5.726 1.00 92.38 341 GLY A CA 1
ATOM 2606 C C . GLY A 1 341 ? -16.342 8.280 -4.429 1.00 92.38 341 GLY A C 1
ATOM 2607 O O . GLY A 1 341 ? -16.913 9.267 -3.968 1.00 92.38 341 GLY A O 1
ATOM 2608 N N . TRP A 1 342 ? -15.307 7.710 -3.805 1.00 94.50 342 TRP A N 1
ATOM 2609 C CA . TRP A 1 342 ? -14.836 8.125 -2.479 1.00 94.50 342 TRP A CA 1
ATOM 2610 C C . TRP A 1 342 ? -14.014 9.429 -2.502 1.00 94.50 342 TRP A C 1
ATOM 2612 O O . TRP A 1 342 ? -12.947 9.504 -3.110 1.00 94.50 342 TRP A O 1
ATOM 2622 N N . ASP A 1 343 ? -14.462 10.442 -1.751 1.00 92.69 343 ASP A N 1
ATOM 2623 C CA . ASP A 1 343 ? -13.659 11.637 -1.457 1.00 92.69 343 ASP A CA 1
ATOM 2624 C C . ASP A 1 343 ? -12.631 11.342 -0.349 1.00 92.69 343 ASP A C 1
ATOM 2626 O O . ASP A 1 343 ? -12.901 11.473 0.846 1.00 92.69 343 ASP A O 1
ATOM 2630 N N . VAL A 1 344 ? -11.420 10.955 -0.758 1.00 93.19 344 VAL A N 1
ATOM 2631 C CA . VAL A 1 344 ? -10.275 10.749 0.144 1.00 93.19 344 VAL A CA 1
ATOM 2632 C C . VAL A 1 344 ? -9.440 12.023 0.381 1.00 93.19 344 VAL A C 1
ATOM 2634 O O . VAL A 1 344 ? -8.355 11.943 0.955 1.00 93.19 344 VAL A O 1
ATOM 2637 N N . SER A 1 345 ? -9.942 13.219 0.032 1.00 89.94 345 SER A N 1
ATOM 2638 C CA . SER A 1 345 ? -9.189 14.491 0.074 1.00 89.94 345 SER A CA 1
ATOM 2639 C C . SER A 1 345 ? -8.801 15.008 1.465 1.00 89.94 345 SER A C 1
ATOM 2641 O O . SER A 1 345 ? -8.078 16.004 1.557 1.00 89.94 345 SER A O 1
ATOM 2643 N N . ARG A 1 346 ? -9.254 14.350 2.542 1.00 86.12 346 ARG A N 1
ATOM 2644 C CA . ARG A 1 346 ? -8.798 14.552 3.936 1.00 86.12 346 ARG A CA 1
ATOM 2645 C C . ARG A 1 346 ? -7.841 13.455 4.439 1.00 86.12 346 ARG A C 1
ATOM 2647 O O . ARG A 1 346 ? -7.361 13.520 5.571 1.00 86.12 346 ARG A O 1
ATOM 2654 N N . GLY A 1 347 ? -7.581 12.429 3.628 1.00 82.12 347 GLY A N 1
ATOM 2655 C CA . GLY A 1 347 ? -6.700 11.313 3.958 1.00 82.12 347 GLY A CA 1
ATOM 2656 C C . GLY A 1 347 ? -5.230 11.705 3.851 1.00 82.12 347 GLY A C 1
ATOM 2657 O O . GLY A 1 347 ? -4.739 12.004 2.763 1.00 82.12 347 GLY A O 1
ATOM 2658 N N . THR A 1 348 ? -4.519 11.682 4.978 1.00 76.25 348 THR A N 1
ATOM 2659 C CA . THR A 1 348 ? -3.058 11.910 5.030 1.00 76.25 348 THR A CA 1
ATOM 2660 C C . THR A 1 348 ? -2.268 10.620 5.250 1.00 76.25 348 THR A C 1
ATOM 2662 O O . THR A 1 348 ? -1.069 10.568 4.972 1.00 76.25 348 THR A O 1
ATOM 2665 N N . ASN A 1 349 ? -2.927 9.557 5.716 1.00 79.88 349 ASN A N 1
ATOM 2666 C CA . ASN A 1 349 ? -2.287 8.302 6.077 1.00 79.88 349 ASN A CA 1
ATOM 2667 C C . ASN A 1 349 ? -3.038 7.098 5.491 1.00 79.88 349 ASN A C 1
ATOM 2669 O O . ASN A 1 349 ? -4.099 6.722 5.989 1.00 79.88 349 ASN A O 1
ATOM 2673 N N . PHE A 1 350 ? -2.446 6.484 4.464 1.00 91.94 350 PHE A N 1
ATOM 2674 C CA . PHE A 1 350 ? -2.942 5.283 3.780 1.00 91.94 350 PHE A CA 1
ATOM 2675 C C . PHE A 1 350 ? -2.064 4.052 4.082 1.00 91.94 350 PHE A C 1
ATOM 2677 O O . PHE A 1 350 ? -2.052 3.079 3.326 1.00 91.94 350 PHE A O 1
ATOM 2684 N N . LEU A 1 351 ? -1.305 4.098 5.189 1.00 92.56 351 LEU A N 1
ATOM 2685 C CA . LEU A 1 351 ? -0.393 3.041 5.631 1.00 92.56 351 LEU A CA 1
ATOM 2686 C C . LEU A 1 351 ? -1.067 1.664 5.569 1.00 92.56 351 LEU A C 1
ATOM 2688 O O . LEU A 1 351 ? -2.040 1.428 6.279 1.00 92.56 351 LEU A O 1
ATOM 2692 N N . ALA A 1 352 ? -0.519 0.751 4.764 1.00 95.44 352 ALA A N 1
ATOM 2693 C CA . ALA A 1 352 ? -0.996 -0.628 4.635 1.00 95.44 352 ALA A CA 1
ATOM 2694 C C . ALA A 1 352 ? -2.478 -0.798 4.216 1.00 95.44 352 ALA A C 1
ATOM 2696 O O . ALA A 1 352 ? -3.038 -1.868 4.442 1.00 95.44 352 ALA A O 1
ATOM 2697 N N . MET A 1 353 ? -3.130 0.213 3.620 1.00 97.69 353 MET A N 1
ATOM 2698 C CA . MET A 1 353 ? -4.593 0.224 3.426 1.00 97.69 353 MET A CA 1
ATOM 2699 C C . MET A 1 353 ? -5.163 -1.027 2.730 1.00 97.69 353 MET A C 1
ATOM 2701 O O . MET A 1 353 ? -6.192 -1.515 3.185 1.00 97.69 353 MET A O 1
ATOM 2705 N N . PHE A 1 354 ? -4.493 -1.559 1.702 1.00 98.69 354 PHE A N 1
ATOM 2706 C CA . PHE A 1 354 ? -4.873 -2.766 0.945 1.00 98.69 354 PHE A CA 1
ATOM 2707 C C . PHE A 1 354 ? -3.802 -3.871 1.019 1.00 98.69 354 PHE A C 1
ATOM 2709 O O . PHE A 1 354 ? -3.748 -4.772 0.179 1.00 98.69 354 PHE A O 1
ATOM 2716 N N . LYS A 1 355 ? -2.911 -3.816 2.016 1.00 98.75 355 LYS A N 1
ATOM 2717 C CA . LYS A 1 355 ? -1.812 -4.777 2.172 1.00 98.75 355 LYS A CA 1
ATOM 2718 C C . LYS A 1 355 ? -2.355 -6.202 2.278 1.00 98.75 355 LYS A C 1
ATOM 2720 O O . LYS A 1 355 ? -3.169 -6.488 3.147 1.00 98.75 355 LYS A O 1
ATOM 2725 N N . LYS A 1 356 ? -1.894 -7.105 1.410 1.00 98.56 356 LYS A N 1
ATOM 2726 C CA . LYS A 1 356 ? -2.368 -8.492 1.261 1.00 98.56 356 LYS A CA 1
ATOM 2727 C C . LYS A 1 356 ? -3.875 -8.640 0.995 1.00 98.56 356 LYS A C 1
ATOM 2729 O O . LYS A 1 356 ? -4.422 -9.722 1.210 1.00 98.56 356 LYS A O 1
ATOM 2734 N N . ALA A 1 357 ? -4.558 -7.612 0.495 1.00 98.62 357 ALA A N 1
ATOM 2735 C CA . ALA A 1 357 ? -5.850 -7.800 -0.157 1.00 98.62 357 ALA A CA 1
ATOM 2736 C C . ALA A 1 357 ? -5.582 -8.452 -1.528 1.00 98.62 357 ALA A C 1
ATOM 2738 O O . ALA A 1 357 ? -5.466 -7.784 -2.549 1.00 98.62 357 ALA A O 1
ATOM 2739 N N . THR A 1 358 ? -5.337 -9.766 -1.541 1.00 98.62 358 THR A N 1
ATOM 2740 C CA . THR A 1 358 ? -4.696 -10.466 -2.673 1.00 98.62 358 THR A CA 1
ATOM 2741 C C . THR A 1 358 ? -5.504 -10.445 -3.968 1.00 98.62 358 THR A C 1
ATOM 2743 O O . THR A 1 358 ? -4.903 -10.487 -5.042 1.00 98.62 358 THR A O 1
ATOM 2746 N N . ALA A 1 359 ? -6.835 -10.351 -3.877 1.00 98.56 359 ALA A N 1
ATOM 2747 C CA . ALA A 1 359 ? -7.730 -10.172 -5.019 1.00 98.56 359 ALA A CA 1
ATOM 2748 C C . ALA A 1 359 ? -7.983 -8.700 -5.403 1.00 98.56 359 ALA A C 1
ATOM 2750 O O . ALA A 1 359 ? -8.632 -8.465 -6.421 1.00 98.56 359 ALA A O 1
ATOM 2751 N N . PHE A 1 360 ? -7.524 -7.722 -4.612 1.00 98.62 360 PHE A N 1
ATOM 2752 C CA . PHE A 1 360 ? -7.894 -6.321 -4.797 1.00 98.62 360 PHE A CA 1
ATOM 2753 C C . PHE A 1 360 ? -7.302 -5.732 -6.076 1.00 98.62 360 PHE A C 1
ATOM 2755 O O . PHE A 1 360 ? -6.089 -5.603 -6.220 1.00 98.62 360 PHE A O 1
ATOM 2762 N N . ASN A 1 361 ? -8.192 -5.304 -6.966 1.00 97.75 361 ASN A N 1
ATOM 2763 C CA . ASN A 1 361 ? -7.880 -4.494 -8.133 1.00 97.75 361 ASN A CA 1
ATOM 2764 C C . ASN A 1 361 ? -9.006 -3.475 -8.410 1.00 97.75 361 ASN A C 1
ATOM 2766 O O . ASN A 1 361 ? -9.298 -3.173 -9.565 1.00 97.75 361 ASN A O 1
ATOM 2770 N N . GLY A 1 362 ? -9.711 -3.013 -7.367 1.00 96.19 362 GLY A N 1
ATOM 2771 C CA . GLY A 1 362 ? -10.910 -2.172 -7.483 1.00 96.19 362 GLY A CA 1
ATOM 2772 C C . GLY A 1 362 ? -10.612 -0.744 -7.952 1.00 96.19 362 GLY A C 1
ATOM 2773 O O . GLY A 1 362 ? -9.508 -0.238 -7.762 1.00 96.19 362 GLY A O 1
ATOM 2774 N N . ASP A 1 363 ? -11.592 -0.092 -8.577 1.00 96.19 363 ASP A N 1
ATOM 2775 C CA . ASP A 1 363 ? -11.437 1.263 -9.114 1.00 96.19 363 ASP A CA 1
ATOM 2776 C C . ASP A 1 363 ? -11.182 2.323 -8.027 1.00 96.19 363 ASP A C 1
ATOM 2778 O O . ASP A 1 363 ? -12.031 2.610 -7.179 1.00 96.19 363 ASP A O 1
ATOM 2782 N N . ILE A 1 364 ? -9.995 2.924 -8.108 1.00 96.88 364 ILE A N 1
ATOM 2783 C CA . ILE A 1 364 ? -9.510 4.054 -7.302 1.00 96.88 364 ILE A CA 1
ATOM 2784 C C . ILE A 1 364 ? -8.878 5.148 -8.193 1.00 96.88 364 ILE A C 1
ATOM 2786 O O . ILE A 1 364 ? -8.173 6.035 -7.706 1.00 96.88 364 ILE A O 1
ATOM 2790 N N . THR A 1 365 ? -9.133 5.104 -9.508 1.00 96.19 365 THR A N 1
ATOM 2791 C CA . THR A 1 365 ? -8.549 6.005 -10.530 1.00 96.19 365 THR A CA 1
ATOM 2792 C C . THR A 1 365 ? -8.805 7.490 -10.241 1.00 96.19 365 THR A C 1
ATOM 2794 O O . THR A 1 365 ? -7.984 8.352 -10.547 1.00 96.19 365 THR A O 1
ATOM 2797 N N . SER A 1 366 ? -9.947 7.793 -9.621 1.00 94.50 366 SER A N 1
ATOM 2798 C CA . SER A 1 366 ? -10.472 9.136 -9.351 1.00 94.50 366 SER A CA 1
ATOM 2799 C C . SER A 1 366 ? -9.913 9.822 -8.095 1.00 94.50 366 SER A C 1
ATOM 2801 O O . SER A 1 366 ? -10.219 10.995 -7.856 1.00 94.50 366 SER A O 1
ATOM 2803 N N . TRP A 1 367 ? -9.157 9.102 -7.261 1.00 95.62 367 TRP A N 1
ATOM 2804 C CA . TRP A 1 367 ? -8.812 9.526 -5.902 1.00 95.62 367 TRP A CA 1
ATOM 2805 C C . TRP A 1 367 ? -7.891 10.759 -5.847 1.00 95.62 367 TRP A C 1
ATOM 2807 O O . TRP A 1 367 ? -6.968 10.923 -6.640 1.00 95.62 367 TRP A O 1
ATOM 2817 N N . GLN A 1 368 ? -8.117 11.624 -4.849 1.00 91.44 368 GLN A N 1
ATOM 2818 C CA . GLN A 1 368 ? -7.303 12.820 -4.591 1.00 91.44 368 GLN A CA 1
ATOM 2819 C C . GLN A 1 368 ? -6.679 12.761 -3.192 1.00 91.44 368 GLN A C 1
ATOM 2821 O O . GLN A 1 368 ? -7.367 12.940 -2.190 1.00 91.44 368 GLN A O 1
ATOM 2826 N N . LEU A 1 369 ? -5.366 12.531 -3.123 1.00 89.50 369 LEU A N 1
ATOM 2827 C CA . LEU A 1 369 ? -4.595 12.455 -1.874 1.00 89.50 369 LEU A CA 1
ATOM 2828 C C . LEU A 1 369 ? -4.464 13.849 -1.214 1.00 89.50 369 LEU A C 1
ATOM 2830 O O . LEU A 1 369 ? -4.280 14.827 -1.941 1.00 89.50 369 LEU A O 1
ATOM 2834 N N . SER A 1 370 ? -4.549 13.936 0.133 1.00 81.88 370 SER A N 1
ATOM 2835 C CA . SER A 1 370 ? -4.897 15.154 0.919 1.00 81.88 370 SER A CA 1
ATOM 2836 C C . SER A 1 370 ? -4.651 16.498 0.232 1.00 81.88 370 SER A C 1
ATOM 2838 O O . SER A 1 370 ? -3.510 16.864 -0.033 1.00 81.88 370 SER A O 1
ATOM 2840 N N . THR A 1 371 ? -5.700 17.295 0.015 1.00 74.56 371 THR A N 1
ATOM 2841 C CA . THR A 1 371 ? -5.584 18.526 -0.791 1.00 74.56 371 THR A CA 1
ATOM 2842 C C . THR A 1 371 ? -4.996 19.740 -0.053 1.00 74.56 371 THR A C 1
ATOM 2844 O O . THR A 1 371 ? -5.003 20.833 -0.627 1.00 74.56 371 THR A O 1
ATOM 2847 N N . ASP A 1 372 ? -4.539 19.632 1.203 1.00 72.69 372 ASP A N 1
ATOM 2848 C CA . ASP A 1 372 ? -3.876 20.763 1.879 1.00 72.69 372 ASP A CA 1
ATOM 2849 C C . ASP A 1 372 ? -2.391 20.858 1.455 1.00 72.69 372 ASP A C 1
ATOM 2851 O O . ASP A 1 372 ? -1.647 19.883 1.561 1.00 72.69 372 ASP A O 1
ATOM 2855 N N . PRO A 1 373 ? -1.899 22.024 0.989 1.00 62.06 373 PRO A N 1
ATOM 2856 C CA . PRO A 1 373 ? -0.497 22.203 0.592 1.00 62.06 373 PRO A CA 1
ATOM 2857 C C . PRO A 1 373 ? 0.492 22.257 1.776 1.00 62.06 373 PRO A C 1
ATOM 2859 O O . PRO A 1 373 ? 1.682 22.499 1.575 1.00 62.06 373 PRO A O 1
ATOM 2862 N N . GLY A 1 374 ? 0.021 22.127 3.018 1.00 60.94 374 GLY A N 1
ATOM 2863 C CA . GLY A 1 374 ? 0.833 21.990 4.225 1.00 60.94 374 GLY A CA 1
ATOM 2864 C C . GLY A 1 374 ? 0.952 20.560 4.760 1.00 60.94 374 GLY A C 1
ATOM 2865 O O . GLY A 1 374 ? 1.703 20.369 5.722 1.00 60.94 374 GLY A O 1
ATOM 2866 N N . ASP A 1 375 ? 0.230 19.605 4.169 1.00 67.12 375 ASP A N 1
ATOM 2867 C CA . ASP A 1 375 ? 0.209 18.198 4.572 1.00 67.12 375 ASP A CA 1
ATOM 2868 C C . ASP A 1 375 ? 1.347 17.384 3.952 1.00 67.12 375 ASP A C 1
ATOM 2870 O O . ASP A 1 375 ? 2.098 17.842 3.091 1.00 67.12 375 ASP A O 1
ATOM 2874 N N . SER A 1 376 ? 1.490 16.148 4.427 1.00 74.31 376 SER A N 1
ATOM 2875 C CA . SER A 1 376 ? 2.462 15.192 3.917 1.00 74.31 376 SER A CA 1
ATOM 2876 C C . SER A 1 376 ? 1.858 13.792 3.980 1.00 74.31 376 SER A C 1
ATOM 2878 O O . SER A 1 376 ? 1.457 13.341 5.053 1.00 74.31 376 SER A O 1
ATOM 2880 N N . VAL A 1 377 ? 1.749 13.143 2.823 1.00 80.81 377 VAL A N 1
ATOM 2881 C CA . VAL A 1 377 ? 1.010 11.892 2.629 1.00 80.81 377 VAL A CA 1
ATOM 2882 C C . VAL A 1 377 ? 1.950 10.691 2.755 1.00 80.81 377 VAL A C 1
ATOM 2884 O O . VAL A 1 377 ? 3.096 10.732 2.306 1.00 80.81 377 VAL A O 1
ATOM 2887 N N . SER A 1 378 ? 1.461 9.607 3.358 1.00 81.94 378 SER A N 1
ATOM 2888 C CA . SER A 1 378 ? 2.157 8.317 3.423 1.00 81.94 378 SER A CA 1
ATOM 2889 C C . SER A 1 378 ? 1.369 7.231 2.692 1.00 81.94 378 SER A C 1
ATOM 2891 O O . SER A 1 378 ? 0.288 6.854 3.151 1.00 81.94 378 SER A O 1
ATOM 2893 N N . LEU A 1 379 ? 1.956 6.686 1.619 1.00 93.56 379 LEU A N 1
ATOM 2894 C CA . LEU A 1 379 ? 1.468 5.499 0.895 1.00 93.56 379 LEU A CA 1
ATOM 2895 C C . LEU A 1 379 ? 2.209 4.210 1.306 1.00 93.56 379 LEU A C 1
ATOM 2897 O O . LEU A 1 379 ? 2.049 3.165 0.680 1.00 93.56 379 LEU A O 1
ATOM 2901 N N . ARG A 1 380 ? 3.026 4.267 2.371 1.00 91.19 380 ARG A N 1
ATOM 2902 C CA . ARG A 1 380 ? 3.834 3.135 2.847 1.00 91.19 380 ARG A CA 1
ATOM 2903 C C . ARG A 1 380 ? 3.009 1.847 2.948 1.00 91.19 380 ARG A C 1
ATOM 2905 O O . ARG A 1 380 ? 1.963 1.826 3.592 1.00 91.19 380 ARG A O 1
ATOM 2912 N N . GLU A 1 381 ? 3.541 0.752 2.409 1.00 97.19 381 GLU A N 1
ATOM 2913 C CA . GLU A 1 381 ? 2.921 -0.585 2.418 1.00 97.19 381 GLU A CA 1
ATOM 2914 C C . GLU A 1 381 ? 1.514 -0.665 1.777 1.00 97.19 381 GLU A C 1
ATOM 2916 O O . GLU A 1 381 ? 0.895 -1.720 1.885 1.00 97.19 381 GLU A O 1
ATOM 2921 N N . MET A 1 382 ? 0.990 0.388 1.126 1.00 98.00 382 MET A N 1
ATOM 2922 C CA . MET A 1 382 ? -0.437 0.502 0.767 1.00 98.00 382 MET A CA 1
ATOM 2923 C C . MET A 1 382 ? -0.977 -0.683 -0.043 1.00 98.00 382 MET A C 1
ATOM 2925 O O . MET A 1 382 ? -2.045 -1.180 0.303 1.00 98.00 382 MET A O 1
ATOM 2929 N N . PHE A 1 383 ? -0.233 -1.169 -1.040 1.00 98.81 383 PHE A N 1
ATOM 2930 C CA . PHE A 1 383 ? -0.589 -2.325 -1.871 1.00 98.81 383 PHE A CA 1
ATOM 2931 C C . PHE A 1 383 ? 0.348 -3.522 -1.637 1.00 98.81 383 PHE A C 1
ATOM 2933 O O . PHE A 1 383 ? 0.431 -4.421 -2.474 1.00 98.81 383 PHE A O 1
ATOM 2940 N N . ARG A 1 384 ? 1.074 -3.568 -0.506 1.00 98.75 384 ARG A N 1
ATOM 2941 C CA . ARG A 1 384 ? 2.067 -4.627 -0.262 1.00 98.75 384 ARG A CA 1
ATOM 2942 C C . ARG A 1 384 ? 1.404 -6.008 -0.289 1.00 98.75 384 ARG A C 1
ATOM 2944 O O . ARG A 1 384 ? 0.584 -6.298 0.576 1.00 98.75 384 ARG A O 1
ATOM 2951 N N . GLY A 1 385 ? 1.779 -6.882 -1.216 1.00 98.62 385 GLY A N 1
ATOM 2952 C CA . GLY A 1 385 ? 1.191 -8.216 -1.367 1.00 98.62 385 GLY A CA 1
ATOM 2953 C C . GLY A 1 385 ? -0.238 -8.222 -1.923 1.00 98.62 385 GLY A C 1
ATOM 2954 O O . GLY A 1 385 ? -0.911 -9.249 -1.842 1.00 98.62 385 GLY A O 1
ATOM 2955 N N . ALA A 1 386 ? -0.730 -7.106 -2.471 1.00 98.69 386 ALA A N 1
ATOM 2956 C CA . ALA A 1 386 ? -1.957 -7.072 -3.264 1.00 98.69 386 ALA A CA 1
ATOM 2957 C C . ALA A 1 386 ? -1.662 -7.661 -4.657 1.00 98.69 386 ALA A C 1
ATOM 2959 O O . ALA A 1 386 ? -1.511 -6.954 -5.646 1.00 98.69 386 ALA A O 1
ATOM 2960 N N . SER A 1 387 ? -1.499 -8.985 -4.713 1.00 98.38 387 SER A N 1
ATOM 2961 C CA . SER A 1 387 ? -0.931 -9.721 -5.854 1.00 98.38 387 SER A CA 1
ATOM 2962 C C . SER A 1 387 ? -1.631 -9.514 -7.202 1.00 98.38 387 SER A C 1
ATOM 2964 O O . SER A 1 387 ? -0.996 -9.715 -8.236 1.00 98.38 387 SER A O 1
ATOM 2966 N N . ALA A 1 388 ? -2.916 -9.144 -7.192 1.00 98.62 388 ALA A N 1
ATOM 2967 C CA . ALA A 1 388 ? -3.730 -8.887 -8.382 1.00 98.62 388 ALA A CA 1
ATOM 2968 C C . ALA A 1 388 ? -3.934 -7.390 -8.699 1.00 98.62 388 ALA A C 1
ATOM 2970 O O . ALA A 1 388 ? -4.689 -7.079 -9.620 1.00 98.62 388 ALA A O 1
ATOM 2971 N N . PHE A 1 389 ? -3.313 -6.478 -7.943 1.00 98.69 389 PHE A N 1
ATOM 2972 C CA . PHE A 1 389 ? -3.465 -5.037 -8.140 1.00 98.69 389 PHE A CA 1
ATOM 2973 C C . PHE A 1 389 ? -2.702 -4.566 -9.383 1.00 98.69 389 PHE A C 1
ATOM 2975 O O . PHE A 1 389 ? -1.485 -4.707 -9.456 1.00 98.69 389 PHE A O 1
ATOM 2982 N N . ASP A 1 390 ? -3.436 -3.988 -10.331 1.00 98.12 390 ASP A N 1
ATOM 2983 C CA . ASP A 1 390 ? -2.947 -3.440 -11.600 1.00 98.12 390 ASP A CA 1
ATOM 2984 C C . ASP A 1 390 ? -3.945 -2.378 -12.119 1.00 98.12 390 ASP A C 1
ATOM 2986 O O . ASP A 1 390 ? -4.407 -2.409 -13.258 1.00 98.12 390 ASP A O 1
ATOM 2990 N N . ARG A 1 391 ? -4.398 -1.483 -11.228 1.00 96.94 391 ARG A N 1
ATOM 2991 C CA . ARG A 1 391 ? -5.381 -0.435 -11.550 1.00 96.94 391 ARG A CA 1
ATOM 2992 C C . ARG A 1 391 ? -4.656 0.871 -11.850 1.00 96.94 391 ARG A C 1
ATOM 2994 O O . ARG A 1 391 ? -3.799 1.275 -11.068 1.00 96.94 391 ARG A O 1
ATOM 3001 N N . ASP A 1 392 ? -5.038 1.536 -12.942 1.00 96.69 392 ASP A N 1
ATOM 3002 C CA . ASP A 1 392 ? -4.507 2.851 -13.319 1.00 96.69 392 ASP A CA 1
ATOM 3003 C C . ASP A 1 392 ? -4.579 3.845 -12.144 1.00 96.69 392 ASP A C 1
ATOM 3005 O O . ASP A 1 392 ? -5.641 4.128 -11.582 1.00 96.69 392 ASP A O 1
ATOM 3009 N N . ILE A 1 393 ? -3.403 4.351 -11.782 1.00 97.44 393 ILE A N 1
ATOM 3010 C CA . ILE A 1 393 ? -3.160 5.395 -10.783 1.00 97.44 393 ILE A CA 1
ATOM 3011 C C . ILE A 1 393 ? -2.182 6.455 -11.323 1.00 97.44 393 ILE A C 1
ATOM 3013 O O . ILE A 1 393 ? -1.706 7.308 -10.570 1.00 97.44 393 ILE A O 1
ATOM 3017 N N . GLY A 1 394 ? -1.890 6.455 -12.630 1.00 96.81 394 GLY A N 1
ATOM 3018 C CA . GLY A 1 394 ? -0.962 7.401 -13.264 1.00 96.81 394 GLY A CA 1
ATOM 3019 C C . GLY A 1 394 ? -1.434 8.855 -13.158 1.00 96.81 394 GLY A C 1
ATOM 3020 O O . GLY A 1 394 ? -0.626 9.777 -13.079 1.00 96.81 394 GLY A O 1
ATOM 3021 N N . GLY A 1 395 ? -2.753 9.062 -13.063 1.00 96.06 395 GLY A N 1
ATOM 3022 C CA . GLY A 1 395 ? -3.385 10.369 -12.857 1.00 96.06 395 GLY A CA 1
ATOM 3023 C C . GLY A 1 395 ? -3.370 10.921 -11.420 1.00 96.06 395 GLY A C 1
ATOM 3024 O O . GLY A 1 395 ? -3.923 12.001 -11.200 1.00 96.06 395 GLY A O 1
ATOM 3025 N N . TRP A 1 396 ? -2.797 10.217 -10.437 1.00 96.12 396 TRP A N 1
ATOM 3026 C CA . TRP A 1 396 ? -2.777 10.659 -9.034 1.00 96.12 396 TRP A CA 1
ATOM 3027 C C . TRP A 1 396 ? -1.793 11.816 -8.766 1.00 96.12 396 TRP A C 1
ATOM 3029 O O . TRP A 1 396 ? -0.630 11.784 -9.160 1.00 96.12 396 TRP A O 1
ATOM 3039 N N . ASP A 1 397 ? -2.231 12.813 -7.986 1.00 93.12 397 ASP A N 1
ATOM 3040 C CA . ASP A 1 397 ? -1.350 13.855 -7.434 1.00 93.12 397 ASP A CA 1
ATOM 3041 C C . ASP A 1 397 ? -0.551 13.315 -6.236 1.00 93.12 397 ASP A C 1
ATOM 3043 O O . ASP A 1 397 ? -1.007 13.349 -5.087 1.00 93.12 397 ASP A O 1
ATOM 3047 N N . VAL A 1 398 ? 0.660 12.827 -6.514 1.00 94.31 398 VAL A N 1
ATOM 3048 C CA . VAL A 1 398 ? 1.601 12.324 -5.501 1.00 94.31 398 VAL A CA 1
ATOM 3049 C C . VAL A 1 398 ? 2.630 13.361 -5.021 1.00 94.31 398 VAL A C 1
ATOM 3051 O O . VAL A 1 398 ? 3.460 13.025 -4.181 1.00 94.31 398 VAL A O 1
ATOM 3054 N N . SER A 1 399 ? 2.527 14.637 -5.424 1.00 90.94 399 SER A N 1
ATOM 3055 C CA . SER A 1 399 ? 3.484 15.718 -5.073 1.00 90.94 399 SER A CA 1
ATOM 3056 C C . SER A 1 399 ? 3.686 15.954 -3.564 1.00 90.94 399 SER A C 1
ATOM 3058 O O . SER A 1 399 ? 4.652 16.581 -3.126 1.00 90.94 399 SER A O 1
ATOM 3060 N N . ARG A 1 400 ? 2.765 15.442 -2.736 1.00 83.81 400 ARG A N 1
ATOM 3061 C CA . ARG A 1 400 ? 2.788 15.508 -1.262 1.00 83.81 400 ARG A CA 1
ATOM 3062 C C . ARG A 1 400 ? 3.199 14.198 -0.586 1.00 83.81 400 ARG A C 1
ATOM 3064 O O . ARG A 1 400 ? 3.258 14.155 0.647 1.00 83.81 400 ARG A O 1
ATOM 3071 N N . VAL A 1 401 ? 3.444 13.128 -1.341 1.00 88.19 401 VAL A N 1
ATOM 3072 C CA . VAL A 1 401 ? 3.848 11.822 -0.808 1.00 88.19 401 VAL A CA 1
ATOM 3073 C C . VAL A 1 401 ? 5.303 11.901 -0.352 1.00 88.19 401 VAL A C 1
ATOM 3075 O O . VAL A 1 401 ? 6.195 12.206 -1.135 1.00 88.19 401 VAL A O 1
ATOM 3078 N N . ASN A 1 402 ? 5.553 11.636 0.934 1.00 80.50 402 ASN A N 1
ATOM 3079 C CA . ASN A 1 402 ? 6.913 11.645 1.493 1.00 80.50 402 ASN A CA 1
ATOM 3080 C C . ASN A 1 402 ? 7.601 10.272 1.437 1.00 80.50 402 ASN A C 1
ATOM 3082 O O . ASN A 1 402 ? 8.822 10.184 1.586 1.00 80.50 402 ASN A O 1
ATOM 3086 N N . THR A 1 403 ? 6.832 9.199 1.244 1.00 84.88 403 THR A N 1
ATOM 3087 C CA . THR A 1 403 ? 7.326 7.824 1.281 1.00 84.88 403 THR A CA 1
ATOM 3088 C C . THR A 1 403 ? 6.505 6.913 0.378 1.00 84.88 403 THR A C 1
ATOM 3090 O O . THR A 1 403 ? 5.277 6.850 0.483 1.00 84.88 403 THR A O 1
ATOM 3093 N N . LEU A 1 404 ? 7.223 6.165 -0.458 1.00 95.31 404 LEU A N 1
ATOM 3094 C CA . LEU A 1 404 ? 6.736 5.022 -1.222 1.00 95.31 404 LEU A CA 1
ATOM 3095 C C . LEU A 1 404 ? 7.269 3.692 -0.645 1.00 95.31 404 LEU A C 1
ATOM 3097 O O . LEU A 1 404 ? 7.139 2.645 -1.280 1.00 95.31 404 LEU A O 1
ATOM 3101 N N . GLN A 1 405 ? 7.818 3.698 0.579 1.00 93.44 405 GLN A N 1
ATOM 3102 C CA . GLN A 1 405 ? 8.374 2.512 1.240 1.00 93.44 405 GLN A CA 1
ATOM 3103 C C . GLN A 1 405 ? 7.423 1.301 1.178 1.00 93.44 405 GLN A C 1
ATOM 3105 O O . GLN A 1 405 ? 6.319 1.332 1.723 1.00 93.44 405 GLN A O 1
ATOM 3110 N N . ASN A 1 406 ? 7.890 0.201 0.587 1.00 95.62 406 ASN A N 1
ATOM 3111 C CA . ASN A 1 406 ? 7.161 -1.056 0.405 1.00 95.62 406 ASN A CA 1
ATOM 3112 C C . ASN A 1 406 ? 5.817 -0.940 -0.362 1.00 95.62 406 ASN A C 1
ATOM 3114 O O . ASN A 1 406 ? 4.997 -1.844 -0.219 1.00 95.62 406 ASN A O 1
ATOM 3118 N N . THR A 1 407 ? 5.526 0.149 -1.089 1.00 98.50 407 THR A N 1
ATOM 3119 C CA . THR A 1 407 ? 4.155 0.440 -1.584 1.00 98.50 407 THR A CA 1
ATOM 3120 C C . THR A 1 407 ? 3.598 -0.653 -2.493 1.00 98.50 407 THR A C 1
ATOM 3122 O O . THR A 1 407 ? 2.469 -1.080 -2.267 1.00 98.50 407 THR A O 1
ATOM 3125 N N . PHE A 1 408 ? 4.407 -1.152 -3.432 1.00 98.69 408 PHE A N 1
ATOM 3126 C CA . PHE A 1 408 ? 4.082 -2.237 -4.366 1.00 98.69 408 PHE A CA 1
ATOM 3127 C C . PHE A 1 408 ? 4.934 -3.497 -4.110 1.00 98.69 408 PHE A C 1
ATOM 3129 O O . PHE A 1 408 ? 5.066 -4.355 -4.978 1.00 98.69 408 PHE A O 1
ATOM 3136 N N . TYR A 1 409 ? 5.524 -3.636 -2.913 1.00 98.50 409 TYR A N 1
ATOM 3137 C CA . TYR A 1 409 ? 6.293 -4.833 -2.542 1.00 98.50 409 TYR A CA 1
ATOM 3138 C C . TYR A 1 409 ? 5.3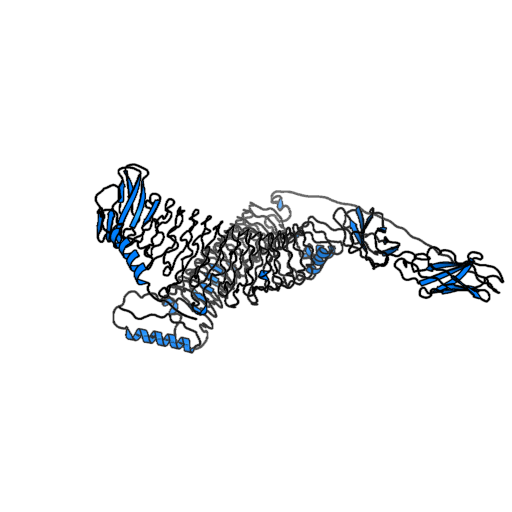70 -6.066 -2.618 1.00 98.50 409 TYR A C 1
ATOM 3140 O O . TYR A 1 409 ? 4.318 -6.057 -1.991 1.00 98.50 409 TYR A O 1
ATOM 3148 N N . GLU A 1 410 ? 5.722 -7.115 -3.365 1.00 98.38 410 GLU A N 1
ATOM 3149 C CA . GLU A 1 410 ? 4.881 -8.306 -3.619 1.00 98.38 410 GLU A CA 1
ATOM 3150 C C . GLU A 1 410 ? 3.570 -8.013 -4.400 1.00 98.38 410 GLU A C 1
ATOM 3152 O O . GLU A 1 410 ? 2.684 -8.869 -4.461 1.00 98.38 410 GLU A O 1
ATOM 3157 N N . ALA A 1 411 ? 3.415 -6.839 -5.029 1.00 98.38 411 ALA A N 1
ATOM 3158 C CA . ALA A 1 411 ? 2.306 -6.546 -5.948 1.00 98.38 411 ALA A CA 1
ATOM 3159 C C . ALA A 1 411 ? 2.614 -7.110 -7.350 1.00 98.38 411 ALA A C 1
ATOM 3161 O O . ALA A 1 411 ? 2.886 -6.383 -8.301 1.00 98.38 411 ALA A O 1
ATOM 3162 N N . SER A 1 412 ? 2.628 -8.441 -7.461 1.00 97.81 412 SER A N 1
ATOM 3163 C CA . SER A 1 412 ? 3.177 -9.192 -8.604 1.00 97.81 412 SER A CA 1
ATOM 3164 C C . SER A 1 412 ? 2.624 -8.837 -9.992 1.00 97.81 412 SER A C 1
ATOM 3166 O O . SER A 1 412 ? 3.321 -9.057 -10.984 1.00 97.81 412 SER A O 1
ATOM 3168 N N . ALA A 1 413 ? 1.390 -8.329 -10.074 1.00 98.56 413 ALA A N 1
ATOM 3169 C CA . ALA A 1 413 ? 0.712 -7.986 -11.327 1.00 98.56 413 ALA A CA 1
ATOM 3170 C C . ALA A 1 413 ? 0.852 -6.512 -11.753 1.00 98.56 413 ALA A C 1
ATOM 3172 O O . ALA A 1 413 ? 0.449 -6.195 -12.863 1.00 98.56 413 ALA A O 1
ATOM 3173 N N . PHE A 1 414 ? 1.387 -5.631 -10.901 1.00 98.62 414 PHE A N 1
ATOM 3174 C CA . PHE A 1 414 ? 1.354 -4.186 -11.133 1.00 98.62 414 PHE A CA 1
ATOM 3175 C C . PHE A 1 414 ? 2.336 -3.744 -12.229 1.00 98.62 414 PHE A C 1
ATOM 3177 O O . PHE A 1 414 ? 3.548 -3.881 -12.051 1.00 98.62 414 PHE A O 1
ATOM 3184 N N . ASP A 1 415 ? 1.818 -3.162 -13.314 1.00 97.88 415 ASP A N 1
ATOM 3185 C CA . ASP A 1 415 ? 2.600 -2.630 -14.444 1.00 97.88 415 ASP A CA 1
ATOM 3186 C C . ASP A 1 415 ? 1.974 -1.351 -15.056 1.00 97.88 415 ASP A C 1
ATOM 3188 O O . ASP A 1 415 ? 2.013 -1.113 -16.260 1.00 97.88 415 ASP A O 1
ATOM 3192 N N . GLN A 1 416 ? 1.341 -0.506 -14.234 1.00 97.44 416 GLN A N 1
ATOM 3193 C CA . GLN A 1 416 ? 0.689 0.721 -14.719 1.00 97.44 416 GLN A CA 1
ATOM 3194 C C . GLN A 1 416 ? 1.671 1.888 -14.896 1.00 97.44 416 GLN A C 1
ATOM 3196 O O . GLN A 1 416 ? 2.521 2.130 -14.035 1.00 97.44 416 GLN A O 1
ATOM 3201 N N . ASP A 1 417 ? 1.490 2.667 -15.969 1.00 97.31 417 ASP A N 1
ATOM 3202 C CA . ASP A 1 417 ? 2.273 3.878 -16.244 1.00 97.31 417 ASP A CA 1
ATOM 3203 C C . ASP A 1 417 ? 2.103 4.925 -15.128 1.00 97.31 417 ASP A C 1
ATOM 3205 O O . ASP A 1 417 ? 1.047 5.533 -14.940 1.00 97.31 417 ASP A O 1
ATOM 3209 N N . ILE A 1 418 ? 3.195 5.141 -14.398 1.00 97.81 418 ILE A N 1
ATOM 3210 C CA . ILE A 1 418 ? 3.353 6.143 -13.339 1.00 97.81 418 ILE A CA 1
ATOM 3211 C C . ILE A 1 418 ? 4.492 7.126 -13.660 1.00 97.81 418 ILE A C 1
ATOM 3213 O O . ILE A 1 418 ? 4.970 7.845 -12.782 1.00 97.81 418 ILE A O 1
ATOM 3217 N N . SER A 1 419 ? 4.930 7.202 -14.922 1.00 96.75 419 SER A N 1
ATOM 3218 C CA . SER A 1 419 ? 6.003 8.101 -15.382 1.00 96.75 419 SER A CA 1
ATOM 3219 C C . SER A 1 419 ? 5.695 9.584 -15.123 1.00 96.75 419 SER A C 1
ATOM 3221 O O . SER A 1 419 ? 6.600 10.377 -14.864 1.00 96.75 419 SER A O 1
ATOM 3223 N N . GLY A 1 420 ? 4.408 9.956 -15.120 1.00 96.56 420 GLY A N 1
ATOM 3224 C CA . GLY A 1 420 ? 3.916 11.312 -14.848 1.00 96.56 420 GLY A CA 1
ATOM 3225 C C . GLY A 1 420 ? 3.861 11.729 -13.370 1.00 96.56 420 GLY A C 1
ATOM 3226 O O . GLY A 1 420 ? 3.440 12.850 -13.083 1.00 96.56 420 GLY A O 1
ATOM 3227 N N . TRP A 1 421 ? 4.248 10.862 -12.430 1.00 97.69 421 TRP A N 1
ATOM 3228 C CA . TRP A 1 421 ? 4.204 11.144 -10.992 1.00 97.69 421 TRP A CA 1
ATOM 3229 C C . TRP A 1 421 ? 5.278 12.150 -10.537 1.00 97.69 421 TRP A C 1
ATOM 3231 O O . TRP A 1 421 ? 6.478 11.917 -10.678 1.00 97.69 421 TRP A O 1
ATOM 3241 N N . ASP A 1 422 ? 4.852 13.242 -9.891 1.00 95.50 422 ASP A N 1
ATOM 3242 C CA . ASP A 1 422 ? 5.753 14.177 -9.203 1.00 95.50 422 ASP A CA 1
ATOM 3243 C C . ASP A 1 422 ? 6.232 13.590 -7.865 1.00 95.50 422 ASP A C 1
ATOM 3245 O O . ASP A 1 422 ? 5.642 13.818 -6.808 1.00 95.50 422 ASP A O 1
ATOM 3249 N N . VAL A 1 423 ? 7.317 12.818 -7.915 1.00 95.81 423 VAL A N 1
ATOM 3250 C CA . VAL A 1 423 ? 7.970 12.243 -6.729 1.00 95.81 423 VAL A CA 1
ATOM 3251 C C . VAL A 1 423 ? 9.041 13.154 -6.110 1.00 95.81 423 VAL A C 1
ATOM 3253 O O . VAL A 1 423 ? 9.747 12.713 -5.204 1.00 95.81 423 VAL A O 1
ATOM 3256 N N . SER A 1 424 ? 9.149 14.429 -6.517 1.00 90.25 424 SER A N 1
ATOM 3257 C CA . SER A 1 424 ? 10.194 15.353 -6.023 1.00 90.25 424 SER A CA 1
ATOM 3258 C C . SER A 1 424 ? 10.142 15.595 -4.504 1.00 90.25 424 SER A C 1
ATOM 3260 O O . SER A 1 424 ? 11.157 15.889 -3.873 1.00 90.25 424 SER A O 1
ATOM 3262 N N . GLY A 1 425 ? 8.967 15.415 -3.886 1.00 81.75 425 GLY A N 1
ATOM 3263 C CA . GLY A 1 425 ? 8.769 15.437 -2.432 1.00 81.75 425 GLY A CA 1
ATOM 3264 C C . GLY A 1 425 ? 9.015 14.102 -1.706 1.00 81.75 425 GLY A C 1
ATOM 3265 O O . GLY A 1 425 ? 8.989 14.071 -0.471 1.00 81.75 425 GLY A O 1
ATOM 3266 N N . THR A 1 426 ? 9.245 12.998 -2.426 1.00 87.12 426 THR A N 1
ATOM 3267 C CA . THR A 1 426 ? 9.415 11.654 -1.851 1.00 87.12 426 THR A CA 1
ATOM 3268 C C . THR A 1 426 ? 10.852 11.420 -1.381 1.00 87.12 426 THR A C 1
ATOM 3270 O O . THR A 1 426 ? 11.819 11.512 -2.131 1.00 87.12 426 THR A O 1
ATOM 3273 N N . PHE A 1 427 ? 10.995 11.053 -0.108 1.00 83.56 427 PHE A N 1
ATOM 3274 C CA . PHE A 1 427 ? 12.284 10.848 0.558 1.00 83.56 427 PHE A CA 1
ATOM 3275 C C . PHE A 1 427 ? 12.708 9.369 0.621 1.00 83.56 427 PHE A C 1
ATOM 3277 O O . PHE A 1 427 ? 13.895 9.063 0.756 1.00 83.56 427 PHE A O 1
ATOM 3284 N N . ASN A 1 428 ? 11.755 8.433 0.545 1.00 80.44 428 ASN A N 1
ATOM 3285 C CA . ASN A 1 428 ? 11.995 7.009 0.791 1.00 80.44 428 ASN A CA 1
ATOM 3286 C C . ASN A 1 428 ? 11.284 6.111 -0.236 1.00 80.44 428 ASN A C 1
ATOM 3288 O O . ASN A 1 428 ? 10.056 6.065 -0.275 1.00 80.44 428 ASN A O 1
ATOM 3292 N N . PHE A 1 429 ? 12.082 5.358 -0.993 1.00 92.25 429 PHE A N 1
ATOM 3293 C CA . PHE A 1 429 ? 11.695 4.398 -2.030 1.00 92.25 429 PHE A CA 1
ATOM 3294 C C . PHE A 1 429 ? 12.098 2.944 -1.669 1.00 92.25 429 PHE A C 1
ATOM 3296 O O . PHE A 1 429 ? 12.142 2.063 -2.533 1.00 92.25 429 PHE A O 1
ATOM 3303 N N . THR A 1 430 ? 12.396 2.661 -0.395 1.00 89.31 430 THR A N 1
ATOM 3304 C CA . THR A 1 430 ? 12.852 1.340 0.089 1.00 89.31 430 THR A CA 1
ATOM 3305 C C . THR A 1 430 ? 11.850 0.233 -0.251 1.00 89.31 430 THR A C 1
ATOM 3307 O O . THR A 1 430 ? 10.687 0.321 0.139 1.00 89.31 430 THR A O 1
ATOM 3310 N N . ASN A 1 431 ? 12.301 -0.827 -0.928 1.00 94.38 431 ASN A N 1
ATOM 3311 C CA . ASN A 1 431 ? 11.478 -1.928 -1.453 1.00 94.38 431 ASN A CA 1
ATOM 3312 C C . ASN A 1 431 ? 10.254 -1.500 -2.313 1.00 94.38 431 ASN A C 1
ATOM 3314 O O . ASN A 1 431 ? 9.282 -2.252 -2.343 1.00 94.38 431 ASN A O 1
ATOM 3318 N N . THR A 1 432 ? 10.218 -0.317 -2.953 1.00 97.19 432 THR A N 1
ATOM 3319 C CA . THR A 1 432 ? 8.971 0.199 -3.584 1.00 97.19 432 THR A CA 1
ATOM 3320 C C . THR A 1 432 ? 8.323 -0.784 -4.562 1.00 97.19 432 THR A C 1
ATOM 3322 O O . THR A 1 432 ? 7.126 -1.019 -4.435 1.00 97.19 432 THR A O 1
ATOM 3325 N N . PHE A 1 433 ? 9.112 -1.387 -5.456 1.00 97.75 433 PHE A N 1
ATOM 3326 C CA . PHE A 1 433 ? 8.702 -2.365 -6.476 1.00 97.75 433 PHE A CA 1
ATOM 3327 C C . PHE A 1 433 ? 9.343 -3.740 -6.230 1.00 97.75 433 PHE A C 1
ATOM 3329 O O . PHE A 1 433 ? 9.612 -4.505 -7.153 1.00 97.75 433 PHE A O 1
ATOM 3336 N N . ARG A 1 434 ? 9.663 -4.060 -4.973 1.00 95.94 434 ARG A N 1
ATOM 3337 C CA . ARG A 1 434 ? 10.323 -5.326 -4.647 1.00 95.94 434 ARG A CA 1
ATOM 3338 C C . ARG A 1 434 ? 9.385 -6.508 -4.931 1.00 95.94 434 ARG A C 1
ATOM 3340 O O . ARG A 1 434 ? 8.221 -6.455 -4.557 1.00 95.94 434 ARG A O 1
ATOM 3347 N N . GLU A 1 435 ? 9.864 -7.575 -5.564 1.00 96.19 435 GLU A N 1
ATOM 3348 C CA . GLU A 1 435 ? 9.040 -8.709 -6.036 1.00 96.19 435 GLU A CA 1
ATOM 3349 C C . GLU A 1 435 ? 7.808 -8.289 -6.888 1.00 96.19 435 GLU A C 1
ATOM 3351 O O . GLU A 1 435 ? 6.841 -9.046 -7.003 1.00 96.19 435 GLU A O 1
ATOM 3356 N N . ALA A 1 436 ? 7.796 -7.080 -7.472 1.00 97.06 436 ALA A N 1
ATOM 3357 C CA . ALA A 1 436 ? 6.754 -6.633 -8.400 1.00 97.06 436 ALA A CA 1
ATOM 3358 C C . ALA A 1 436 ? 7.069 -7.197 -9.794 1.00 97.06 436 ALA A C 1
ATOM 3360 O O . ALA A 1 436 ? 7.582 -6.512 -10.672 1.00 97.06 436 ALA A O 1
ATOM 3361 N N . THR A 1 437 ? 6.841 -8.500 -9.960 1.00 95.88 437 THR A N 1
ATOM 3362 C CA . THR A 1 437 ? 7.397 -9.302 -11.064 1.00 95.88 437 THR A CA 1
ATOM 3363 C C . THR A 1 437 ? 6.981 -8.881 -12.474 1.00 95.88 437 THR A C 1
ATOM 3365 O O . THR A 1 437 ? 7.670 -9.255 -13.417 1.00 95.88 437 THR A O 1
ATOM 3368 N N . SER A 1 438 ? 5.874 -8.147 -12.626 1.00 96.94 438 SER A N 1
ATOM 3369 C CA . SER A 1 438 ? 5.409 -7.641 -13.929 1.00 96.94 438 SER A CA 1
ATOM 3370 C C . SER A 1 438 ? 5.876 -6.215 -14.241 1.00 96.94 438 SER A C 1
ATOM 3372 O O . SER A 1 438 ? 5.668 -5.772 -15.359 1.00 96.94 438 SER A O 1
ATOM 3374 N N . PHE A 1 439 ? 6.481 -5.503 -13.284 1.00 97.56 439 PHE A N 1
ATOM 3375 C CA . PHE A 1 439 ? 6.729 -4.065 -13.398 1.00 97.56 439 PHE A CA 1
ATOM 3376 C C . PHE A 1 439 ? 7.894 -3.733 -14.345 1.00 97.56 439 PHE A C 1
ATOM 3378 O O . PHE A 1 439 ? 9.059 -3.972 -14.009 1.00 97.56 439 PHE A O 1
ATOM 3385 N N . ASP A 1 440 ? 7.580 -3.116 -15.486 1.00 95.94 440 ASP A N 1
ATOM 3386 C CA . ASP A 1 440 ? 8.525 -2.658 -16.507 1.00 95.94 440 ASP A CA 1
ATOM 3387 C C . ASP A 1 440 ? 8.084 -1.312 -17.125 1.00 95.94 440 ASP A C 1
ATOM 3389 O O . ASP A 1 440 ? 7.723 -1.224 -18.298 1.00 95.94 440 ASP A O 1
ATOM 3393 N N . GLN A 1 441 ? 8.131 -0.236 -16.327 1.00 96.56 441 GLN A N 1
ATOM 3394 C CA . GLN A 1 441 ? 7.733 1.124 -16.736 1.00 96.56 441 GLN A CA 1
ATOM 3395 C C . GLN A 1 441 ? 8.900 2.129 -16.723 1.00 96.56 441 GLN A C 1
ATOM 3397 O O . GLN A 1 441 ? 9.851 1.997 -15.947 1.00 96.56 441 GLN A O 1
ATOM 3402 N N . ASP A 1 442 ? 8.820 3.172 -17.560 1.00 95.62 442 ASP A N 1
ATOM 3403 C CA . ASP A 1 442 ? 9.847 4.222 -17.651 1.00 95.62 442 ASP A CA 1
ATOM 3404 C C . ASP A 1 442 ? 9.764 5.210 -16.469 1.00 95.62 442 ASP A C 1
ATOM 3406 O O . ASP A 1 442 ? 8.896 6.083 -16.408 1.00 95.62 442 ASP A O 1
ATOM 3410 N N . LEU A 1 443 ? 10.712 5.088 -15.533 1.00 96.81 443 LEU A N 1
ATOM 3411 C CA . LEU A 1 443 ? 10.878 5.998 -14.390 1.00 96.81 443 LEU A CA 1
ATOM 3412 C C . LEU A 1 443 ? 12.019 7.018 -14.579 1.00 96.81 443 LEU A C 1
ATOM 3414 O O . LEU A 1 443 ? 12.412 7.696 -13.627 1.00 96.81 443 LEU A O 1
ATOM 3418 N N . GLY A 1 444 ? 12.557 7.165 -15.792 1.00 96.25 444 GLY A N 1
ATOM 3419 C CA . GLY A 1 444 ? 13.512 8.219 -16.151 1.00 96.25 444 GLY A CA 1
ATOM 3420 C C . GLY A 1 444 ? 13.014 9.656 -15.925 1.00 96.25 444 GLY A C 1
ATOM 3421 O O . GLY A 1 444 ? 13.837 10.492 -15.544 1.00 96.25 444 GLY A O 1
ATOM 3422 N N . PRO A 1 445 ? 11.710 9.975 -16.085 1.00 97.00 445 PRO A N 1
ATOM 3423 C CA . PRO A 1 445 ? 11.170 11.305 -15.782 1.00 97.00 445 PRO A CA 1
ATOM 3424 C C . PRO A 1 445 ? 11.084 11.670 -14.289 1.00 97.00 445 PRO A C 1
ATOM 3426 O O . PRO A 1 445 ? 10.852 12.838 -13.977 1.00 97.00 445 PRO A O 1
ATOM 3429 N N . TRP A 1 446 ? 11.233 10.713 -13.365 1.00 97.25 446 TRP A N 1
ATOM 3430 C CA . TRP A 1 446 ? 11.073 10.953 -11.926 1.00 97.25 446 TRP A CA 1
ATOM 3431 C C . TRP A 1 446 ? 12.217 11.795 -11.340 1.00 97.25 446 TRP A C 1
ATOM 3433 O O . TRP A 1 446 ? 13.376 11.381 -11.361 1.00 97.25 446 TRP A O 1
ATOM 3443 N N . ASP A 1 447 ? 11.893 12.937 -10.720 1.00 94.69 447 ASP A N 1
ATOM 3444 C CA . ASP A 1 447 ? 12.861 13.702 -9.925 1.00 94.69 447 ASP A CA 1
ATOM 3445 C C . ASP A 1 447 ? 13.113 13.026 -8.569 1.00 94.69 447 ASP A C 1
ATOM 3447 O O . ASP A 1 447 ? 12.411 13.252 -7.585 1.00 94.69 447 ASP A O 1
ATOM 3451 N N . VAL A 1 448 ? 14.155 12.197 -8.517 1.00 92.44 448 VAL A N 1
ATOM 3452 C CA . VAL A 1 448 ? 14.590 11.490 -7.305 1.00 92.44 448 VAL A CA 1
ATOM 3453 C C . VAL A 1 448 ? 15.672 12.233 -6.501 1.00 92.44 448 VAL A C 1
ATOM 3455 O O . VAL A 1 448 ? 16.245 11.655 -5.577 1.00 92.44 448 VAL A O 1
ATOM 3458 N N . SER A 1 449 ? 15.960 13.509 -6.800 1.00 87.75 449 SER A N 1
ATOM 3459 C CA . SER A 1 449 ? 17.039 14.308 -6.170 1.00 87.75 449 SER A CA 1
ATOM 3460 C C . SER A 1 449 ? 16.997 14.343 -4.633 1.00 87.75 449 SER A C 1
ATOM 3462 O O . SER A 1 449 ? 18.035 14.252 -3.965 1.00 87.75 449 SER A O 1
ATOM 3464 N N . HIS A 1 450 ? 15.786 14.430 -4.074 1.00 79.56 450 HIS A N 1
ATOM 3465 C CA . HIS A 1 450 ? 15.504 14.462 -2.636 1.00 79.56 450 HIS A CA 1
ATOM 3466 C C . HIS A 1 450 ? 15.443 13.059 -1.995 1.00 79.56 450 HIS A C 1
ATOM 3468 O O . HIS A 1 450 ? 15.488 12.929 -0.765 1.00 79.56 450 HIS A O 1
ATOM 3474 N N . GLY A 1 451 ? 15.370 12.000 -2.806 1.00 76.12 451 GLY A N 1
ATOM 3475 C CA . GLY A 1 451 ? 15.308 10.617 -2.350 1.00 76.12 451 GLY A CA 1
ATOM 3476 C C . GLY A 1 451 ? 16.577 10.206 -1.606 1.00 76.12 451 GLY A C 1
ATOM 3477 O O . GLY A 1 451 ? 17.696 10.517 -2.015 1.00 76.12 451 GLY A O 1
ATOM 3478 N N . SER A 1 452 ? 16.429 9.514 -0.478 1.00 78.00 452 SER A N 1
ATOM 3479 C CA . SER A 1 452 ? 17.564 9.116 0.372 1.00 78.00 452 SER A CA 1
ATOM 3480 C C . SER A 1 452 ? 17.649 7.630 0.686 1.00 78.00 452 SER A C 1
ATOM 3482 O O . SER A 1 452 ? 18.733 7.163 1.021 1.00 78.00 452 SER A O 1
ATOM 3484 N N . PHE A 1 453 ? 16.570 6.869 0.499 1.00 76.81 453 PHE A N 1
ATOM 3485 C CA . PHE A 1 453 ? 16.586 5.418 0.676 1.00 76.81 453 PHE A CA 1
ATOM 3486 C C . PHE A 1 453 ? 15.999 4.718 -0.551 1.00 76.81 453 PHE A C 1
ATOM 3488 O O . PHE A 1 453 ? 14.813 4.877 -0.830 1.00 76.81 453 PHE A O 1
ATOM 3495 N N . PHE A 1 454 ? 16.817 3.930 -1.252 1.00 86.50 454 PHE A N 1
ATOM 3496 C CA . PHE A 1 454 ? 16.437 3.154 -2.445 1.00 86.50 454 PHE A CA 1
ATOM 3497 C C . PHE A 1 454 ? 16.749 1.652 -2.284 1.00 86.50 454 PHE A C 1
ATOM 3499 O O . PHE A 1 454 ? 16.711 0.881 -3.246 1.00 86.50 454 PHE A O 1
ATOM 3506 N N . THR A 1 455 ? 17.061 1.219 -1.058 1.00 84.94 455 THR A N 1
ATOM 3507 C CA . THR A 1 455 ? 17.458 -0.155 -0.741 1.00 84.94 455 THR A CA 1
ATOM 3508 C C . THR A 1 455 ? 16.415 -1.143 -1.260 1.00 84.94 455 THR A C 1
ATOM 3510 O O . THR A 1 455 ? 15.231 -1.039 -0.927 1.00 84.94 455 THR A O 1
ATOM 3513 N N . ASN A 1 456 ? 16.861 -2.097 -2.082 1.00 88.69 456 ASN A N 1
ATOM 3514 C CA . ASN A 1 456 ? 16.033 -3.138 -2.700 1.00 88.69 456 ASN A CA 1
ATOM 3515 C C . ASN A 1 456 ? 14.837 -2.625 -3.532 1.00 88.69 456 ASN A C 1
ATOM 3517 O O . ASN A 1 456 ? 13.869 -3.364 -3.695 1.00 88.69 456 ASN A O 1
ATOM 3521 N N . MET A 1 457 ? 14.877 -1.387 -4.052 1.00 93.00 457 MET A N 1
ATOM 3522 C CA . MET A 1 457 ? 13.749 -0.758 -4.761 1.00 93.00 457 MET A CA 1
ATOM 3523 C C . MET A 1 457 ? 13.144 -1.631 -5.872 1.00 93.00 457 MET A C 1
ATOM 3525 O O . MET A 1 457 ? 11.920 -1.701 -5.932 1.00 93.00 457 MET A O 1
ATOM 3529 N N . PHE A 1 458 ? 13.969 -2.318 -6.673 1.00 94.31 458 PHE A N 1
ATOM 3530 C CA . PHE A 1 458 ? 13.536 -3.224 -7.752 1.00 94.31 458 PHE A CA 1
ATOM 3531 C C . PHE A 1 458 ? 14.062 -4.664 -7.568 1.00 94.31 458 PHE A C 1
ATOM 3533 O O . PHE A 1 458 ? 14.194 -5.419 -8.526 1.00 94.31 458 PHE A O 1
ATOM 3540 N N . ASN A 1 459 ? 14.421 -5.073 -6.347 1.00 91.25 459 ASN A N 1
ATOM 3541 C CA . ASN A 1 459 ? 14.889 -6.442 -6.102 1.00 91.25 459 ASN A CA 1
ATOM 3542 C C . ASN A 1 459 ? 13.726 -7.433 -6.337 1.00 91.25 459 ASN A C 1
ATOM 3544 O O . ASN A 1 459 ? 12.701 -7.337 -5.672 1.00 91.25 459 ASN A O 1
ATOM 3548 N N . GLY A 1 460 ? 13.842 -8.332 -7.318 1.00 90.06 460 GLY A N 1
ATOM 3549 C CA . GLY A 1 460 ? 12.741 -9.219 -7.732 1.00 90.06 460 GLY A CA 1
ATOM 3550 C C . GLY A 1 460 ? 11.721 -8.596 -8.704 1.00 90.06 460 GLY A C 1
ATOM 3551 O O . GLY A 1 460 ? 10.770 -9.272 -9.087 1.00 90.06 460 GLY A O 1
ATOM 3552 N N . ALA A 1 461 ? 11.919 -7.344 -9.129 1.00 92.38 461 ALA A N 1
ATOM 3553 C CA . ALA A 1 461 ? 11.352 -6.824 -10.376 1.00 92.38 461 ALA A CA 1
ATOM 3554 C C . ALA A 1 461 ? 12.396 -6.950 -11.502 1.00 92.38 461 ALA A C 1
ATOM 3556 O O . ALA A 1 461 ? 13.590 -7.126 -11.234 1.00 92.38 461 ALA A O 1
ATOM 3557 N N . GLN A 1 462 ? 11.952 -6.878 -12.757 1.00 88.94 462 GLN A N 1
ATOM 3558 C CA . GLN A 1 462 ? 12.813 -7.051 -13.926 1.00 88.94 462 GLN A CA 1
ATOM 3559 C C . GLN A 1 462 ? 12.505 -5.978 -14.973 1.00 88.94 462 GLN A C 1
ATOM 3561 O O . GLN A 1 462 ? 11.711 -6.201 -15.882 1.00 88.94 462 GLN A O 1
ATOM 3566 N N . LEU A 1 463 ? 13.178 -4.831 -14.859 1.00 92.44 463 LEU A N 1
ATOM 3567 C CA . LEU A 1 463 ? 13.108 -3.786 -15.879 1.00 92.44 463 LEU A CA 1
ATOM 3568 C C . LEU A 1 463 ? 13.749 -4.289 -17.180 1.00 92.44 463 LEU A C 1
ATOM 3570 O O . LEU A 1 463 ? 14.822 -4.908 -17.162 1.00 92.44 463 LEU A O 1
ATOM 3574 N N . SER A 1 464 ? 13.125 -3.981 -18.313 1.00 91.31 464 SER A N 1
ATOM 3575 C CA . SER A 1 464 ? 13.728 -4.178 -19.626 1.00 91.31 464 SER A CA 1
ATOM 3576 C C . SER A 1 464 ? 14.938 -3.257 -19.819 1.00 91.31 464 SER A C 1
ATOM 3578 O O . SER A 1 464 ? 15.004 -2.170 -19.233 1.00 91.31 464 SER A O 1
ATOM 3580 N N . PRO A 1 465 ? 15.877 -3.621 -20.714 1.00 89.81 465 PRO A N 1
ATOM 3581 C CA . PRO A 1 465 ? 16.980 -2.740 -21.085 1.00 89.81 465 PRO A CA 1
ATOM 3582 C C . PRO A 1 465 ? 16.528 -1.362 -21.583 1.00 89.81 465 PRO A C 1
ATOM 3584 O O . PRO A 1 465 ? 17.248 -0.394 -21.396 1.00 89.81 465 PRO A O 1
ATOM 3587 N N . GLN A 1 466 ? 15.335 -1.248 -22.181 1.00 89.44 466 GLN A N 1
ATOM 3588 C CA . GLN A 1 466 ? 14.786 0.030 -22.642 1.00 89.44 466 GLN A CA 1
ATOM 3589 C C . GLN A 1 466 ? 14.457 0.965 -21.467 1.00 89.44 466 GLN A C 1
ATOM 3591 O O . GLN A 1 466 ? 14.899 2.114 -21.457 1.00 89.44 466 GLN A O 1
ATOM 3596 N N . ASN A 1 467 ? 13.713 0.476 -20.472 1.00 94.44 467 ASN A N 1
ATOM 3597 C CA . ASN A 1 467 ? 13.275 1.294 -19.340 1.00 94.44 467 ASN A CA 1
ATOM 3598 C C . ASN A 1 467 ? 14.388 1.502 -18.307 1.00 94.44 467 ASN A C 1
ATOM 3600 O O . ASN A 1 467 ? 14.493 2.582 -17.726 1.00 94.44 467 ASN A O 1
ATOM 3604 N N . TYR A 1 468 ? 15.274 0.518 -18.123 1.00 93.62 468 TYR A N 1
ATOM 3605 C CA . TYR A 1 468 ? 16.453 0.681 -17.275 1.00 93.62 468 TYR A CA 1
ATOM 3606 C C . TYR A 1 468 ? 17.448 1.688 -17.888 1.00 93.62 468 TYR A C 1
ATOM 3608 O O . TYR A 1 468 ? 17.955 2.553 -17.170 1.00 93.62 468 TYR A O 1
ATOM 3616 N N . ASP A 1 469 ? 17.656 1.673 -19.213 1.00 93.88 469 ASP A N 1
ATOM 3617 C CA . ASP A 1 469 ? 18.457 2.698 -19.894 1.00 93.88 469 ASP A CA 1
ATOM 3618 C C . ASP A 1 469 ? 17.833 4.098 -19.741 1.00 93.88 469 ASP A C 1
ATOM 3620 O O . ASP A 1 469 ? 18.550 5.041 -19.388 1.00 93.88 469 ASP A O 1
ATOM 3624 N N . SER A 1 470 ? 16.514 4.250 -19.949 1.00 94.94 470 SER A N 1
ATOM 3625 C CA . SER A 1 470 ? 15.801 5.520 -19.707 1.00 94.94 470 SER A CA 1
ATOM 3626 C C . SER A 1 470 ? 15.979 6.021 -18.270 1.00 94.94 470 SER A C 1
ATOM 3628 O O . SER A 1 470 ? 16.286 7.197 -18.069 1.00 94.94 470 SER A O 1
ATOM 3630 N N . LEU A 1 471 ? 15.835 5.138 -17.275 1.00 95.62 471 LEU A N 1
ATOM 3631 C CA . LEU A 1 471 ? 15.978 5.453 -15.852 1.00 95.62 471 LEU A CA 1
ATOM 3632 C C . LEU A 1 471 ? 17.384 5.980 -15.538 1.00 95.62 471 LEU A C 1
ATOM 3634 O O . LEU A 1 471 ? 17.531 7.072 -14.984 1.00 95.62 471 LEU A O 1
ATOM 3638 N N . LEU A 1 472 ? 18.421 5.241 -15.946 1.00 94.88 472 LEU A N 1
ATOM 3639 C CA . LEU A 1 472 ? 19.821 5.627 -15.747 1.00 94.88 472 LEU A CA 1
ATOM 3640 C C . LEU A 1 472 ? 20.131 6.972 -16.423 1.00 94.88 472 LEU A C 1
ATOM 3642 O O . LEU A 1 472 ? 20.692 7.872 -15.794 1.00 94.88 472 LEU A O 1
ATOM 3646 N N . MET A 1 473 ? 19.745 7.139 -17.692 1.00 95.75 473 MET A N 1
ATOM 3647 C CA . MET A 1 473 ? 19.980 8.383 -18.430 1.00 95.75 473 MET A CA 1
ATOM 3648 C C . MET A 1 473 ? 19.232 9.566 -17.807 1.00 95.75 473 MET A C 1
ATOM 3650 O O . MET A 1 473 ? 19.851 10.602 -17.559 1.00 95.75 473 MET A O 1
ATOM 3654 N N . GLY A 1 474 ? 17.941 9.411 -17.505 1.00 96.00 474 GLY A N 1
ATOM 3655 C CA . GLY A 1 474 ? 17.092 10.453 -16.929 1.00 96.00 474 GLY A CA 1
ATOM 3656 C C . GLY A 1 474 ? 17.616 10.955 -15.587 1.00 96.00 474 GLY A C 1
ATOM 3657 O O . GLY A 1 474 ? 17.883 12.151 -15.436 1.00 96.00 474 GLY A O 1
ATOM 3658 N N . TRP A 1 475 ? 17.877 10.048 -14.642 1.00 94.75 475 TRP A N 1
ATOM 3659 C CA . TRP A 1 475 ? 18.321 10.421 -13.297 1.00 94.75 475 TRP A CA 1
ATOM 3660 C C . TRP A 1 475 ? 19.678 11.135 -13.308 1.00 94.75 475 TRP A C 1
ATOM 3662 O O . TRP A 1 475 ? 19.876 12.079 -12.545 1.00 94.75 475 TRP A O 1
ATOM 3672 N N . THR A 1 476 ? 20.596 10.795 -14.223 1.00 93.94 476 THR A N 1
ATOM 3673 C CA . THR A 1 476 ? 21.880 11.517 -14.338 1.00 93.94 476 THR A CA 1
ATOM 3674 C C . THR A 1 476 ? 21.773 12.965 -14.832 1.00 93.94 476 THR A C 1
ATOM 3676 O O . THR A 1 476 ? 22.792 13.668 -14.844 1.00 93.94 476 THR A O 1
ATOM 3679 N N . THR A 1 477 ? 20.585 13.440 -15.222 1.00 93.38 477 THR A N 1
ATOM 3680 C CA . THR A 1 477 ? 20.333 14.862 -15.522 1.00 93.38 477 THR A CA 1
ATOM 3681 C C . THR A 1 477 ? 19.965 15.696 -14.288 1.00 93.38 477 THR A C 1
ATOM 3683 O O . THR A 1 477 ? 20.006 16.925 -14.361 1.00 93.38 477 THR A O 1
ATOM 3686 N N . LEU A 1 478 ? 19.645 15.046 -13.163 1.00 91.25 478 LEU A N 1
ATOM 3687 C CA . LEU A 1 478 ? 19.209 15.675 -11.916 1.00 91.25 478 LEU A CA 1
ATOM 3688 C C . LEU A 1 478 ? 20.392 16.139 -11.045 1.00 91.25 478 LEU A C 1
ATOM 3690 O O . LEU A 1 478 ? 21.525 15.672 -11.185 1.00 91.25 478 LEU A O 1
ATOM 3694 N N . ASP A 1 479 ? 20.101 17.023 -10.087 1.00 86.69 479 ASP A N 1
ATOM 3695 C CA . ASP A 1 479 ? 21.022 17.410 -9.008 1.00 86.69 479 ASP A CA 1
ATOM 3696 C C . ASP A 1 479 ? 20.964 16.351 -7.888 1.00 86.69 479 ASP A C 1
ATOM 3698 O O . ASP A 1 479 ? 20.319 16.526 -6.852 1.00 86.69 479 ASP A O 1
ATOM 3702 N N . LEU A 1 480 ? 21.528 15.169 -8.165 1.00 85.00 480 LEU A N 1
ATOM 3703 C CA . LEU A 1 480 ? 21.445 14.011 -7.273 1.00 85.00 480 LEU A CA 1
ATOM 3704 C C . LEU A 1 480 ? 22.328 14.179 -6.035 1.00 85.00 480 LEU A C 1
ATOM 3706 O O . LEU A 1 480 ? 23.507 14.528 -6.112 1.00 85.00 480 LEU A O 1
ATOM 3710 N N . THR A 1 481 ? 21.781 13.805 -4.880 1.00 77.69 481 THR A N 1
ATOM 3711 C CA . THR A 1 481 ? 22.572 13.661 -3.657 1.00 77.69 481 THR A CA 1
ATOM 3712 C C . THR A 1 481 ? 23.408 12.369 -3.681 1.00 77.69 481 THR A C 1
ATOM 3714 O O . THR A 1 481 ? 22.997 11.338 -4.221 1.00 77.69 481 THR A O 1
ATOM 3717 N N . LEU A 1 482 ? 24.610 12.443 -3.107 1.00 80.81 482 LEU A N 1
ATOM 3718 C CA . LEU A 1 482 ? 25.649 11.408 -3.184 1.00 80.81 482 LEU A CA 1
ATOM 3719 C C . LEU A 1 482 ? 25.306 10.129 -2.397 1.00 80.81 482 LEU A C 1
ATOM 3721 O O . LEU A 1 482 ? 24.419 10.133 -1.541 1.00 80.81 482 LEU A O 1
ATOM 3725 N N . GLY A 1 483 ? 26.055 9.049 -2.651 1.00 75.50 483 GLY A N 1
ATOM 3726 C CA . GLY A 1 483 ? 26.180 7.924 -1.712 1.00 75.50 483 GLY A CA 1
ATOM 3727 C C . GLY A 1 483 ? 24.945 7.030 -1.547 1.00 75.50 483 GLY A C 1
ATOM 3728 O O . GLY A 1 483 ? 24.782 6.399 -0.505 1.00 75.50 483 GLY A O 1
ATOM 3729 N N . LYS A 1 484 ? 24.038 6.977 -2.530 1.00 78.69 484 LYS A N 1
ATOM 3730 C CA . LYS A 1 484 ? 22.817 6.156 -2.432 1.00 78.69 484 LYS A CA 1
ATOM 3731 C C . LYS A 1 484 ? 23.124 4.677 -2.646 1.00 78.69 484 LYS A C 1
ATOM 3733 O O . LYS A 1 484 ? 23.933 4.329 -3.499 1.00 78.69 484 LYS A O 1
ATOM 3738 N N . ASN A 1 485 ? 22.425 3.807 -1.920 1.00 82.50 485 ASN A N 1
ATOM 3739 C CA . ASN A 1 485 ? 22.394 2.370 -2.190 1.00 82.50 485 ASN A CA 1
ATOM 3740 C C . ASN A 1 485 ? 21.053 2.008 -2.843 1.00 82.50 485 ASN A C 1
ATOM 3742 O O . ASN A 1 485 ? 19.991 2.305 -2.287 1.00 82.50 485 ASN A O 1
ATOM 3746 N N . ILE A 1 486 ? 21.119 1.390 -4.021 1.00 87.69 486 ILE A N 1
ATOM 3747 C CA . ILE A 1 486 ? 19.973 0.922 -4.801 1.00 87.69 486 ILE A CA 1
ATOM 3748 C C . ILE A 1 486 ? 20.262 -0.480 -5.343 1.00 87.69 486 ILE A C 1
ATOM 3750 O O . ILE A 1 486 ? 21.396 -0.796 -5.704 1.00 87.69 486 ILE A O 1
ATOM 3754 N N . SER A 1 487 ? 19.232 -1.325 -5.428 1.00 86.81 487 SER A N 1
ATOM 3755 C CA . SER A 1 487 ? 19.336 -2.609 -6.127 1.00 86.81 487 SER A CA 1
ATOM 3756 C C . SER A 1 487 ? 18.290 -2.736 -7.223 1.00 86.81 487 SER A C 1
ATOM 3758 O O . SER A 1 487 ? 17.101 -2.498 -6.988 1.00 86.81 487 SER A O 1
ATOM 3760 N N . PHE A 1 488 ? 18.770 -3.153 -8.396 1.00 87.81 488 PHE A N 1
ATOM 3761 C CA . PHE A 1 488 ? 17.984 -3.425 -9.599 1.00 87.81 488 PHE A CA 1
ATOM 3762 C C . PHE A 1 488 ? 17.719 -4.927 -9.818 1.00 87.81 488 PHE A C 1
ATOM 3764 O O . PHE A 1 488 ? 17.192 -5.324 -10.857 1.00 87.81 488 PHE A O 1
ATOM 3771 N N . GLY A 1 489 ? 18.085 -5.775 -8.846 1.00 83.00 489 GLY A N 1
ATOM 3772 C CA . GLY A 1 489 ? 17.910 -7.225 -8.936 1.00 83.00 489 GLY A CA 1
ATOM 3773 C C . GLY A 1 489 ? 18.608 -7.814 -10.164 1.00 83.00 489 GLY A C 1
ATOM 3774 O O . GLY A 1 489 ? 19.787 -7.552 -10.401 1.00 83.00 489 GLY A O 1
ATOM 3775 N N . SER A 1 490 ? 17.865 -8.592 -10.947 1.00 83.19 490 SER A N 1
ATOM 3776 C CA . SER A 1 490 ? 18.305 -9.218 -12.198 1.00 83.19 490 SER A CA 1
ATOM 3777 C C . SER A 1 490 ? 18.093 -8.348 -13.448 1.00 83.19 490 SER A C 1
ATOM 3779 O O . SER A 1 490 ? 18.255 -8.847 -14.560 1.00 83.19 490 SER A O 1
ATOM 3781 N N . SER A 1 491 ? 17.717 -7.071 -13.301 1.00 89.94 491 SER A N 1
ATOM 3782 C CA . SER A 1 491 ? 17.544 -6.157 -14.442 1.00 89.94 491 SER A CA 1
ATOM 3783 C C . SER A 1 491 ? 18.881 -5.908 -15.154 1.00 89.94 491 SER A C 1
ATOM 3785 O O . SER A 1 491 ? 19.924 -5.778 -14.511 1.00 89.94 491 SER A O 1
ATOM 3787 N N . ASN A 1 492 ? 18.846 -5.813 -16.484 1.00 88.38 492 ASN A N 1
ATOM 3788 C CA . ASN A 1 492 ? 20.019 -5.607 -17.339 1.00 88.38 492 ASN A CA 1
ATOM 3789 C C . ASN A 1 492 ? 19.914 -4.268 -18.078 1.00 88.38 492 ASN A C 1
ATOM 3791 O O . ASN A 1 492 ? 18.845 -3.954 -18.594 1.00 88.38 492 ASN A O 1
ATOM 3795 N N . TYR A 1 493 ? 21.016 -3.526 -18.200 1.00 90.50 493 TYR A N 1
ATOM 3796 C CA . TYR A 1 493 ? 21.083 -2.292 -18.998 1.00 90.50 493 TYR A CA 1
ATOM 3797 C C . TYR A 1 493 ? 21.910 -2.508 -20.279 1.00 90.50 493 TYR A C 1
ATOM 3799 O O . TYR A 1 493 ? 22.676 -3.472 -20.385 1.00 90.50 493 TYR A O 1
ATOM 3807 N N . SER A 1 494 ? 21.750 -1.650 -21.286 1.00 88.50 494 SER A N 1
ATOM 3808 C CA . SER A 1 494 ? 22.472 -1.750 -22.561 1.00 88.50 494 SER A CA 1
ATOM 3809 C C . SER A 1 494 ? 23.734 -0.875 -22.591 1.00 88.50 494 SER A C 1
ATOM 3811 O O . SER A 1 494 ? 23.884 0.054 -21.793 1.00 88.50 494 SER A O 1
ATOM 3813 N N . PRO A 1 495 ? 24.660 -1.084 -23.547 1.00 86.38 495 PRO A N 1
ATOM 3814 C CA . PRO A 1 495 ? 25.869 -0.272 -23.640 1.00 86.38 495 PRO A CA 1
ATOM 3815 C C . PRO A 1 495 ? 25.618 1.224 -23.896 1.00 86.38 495 PRO A C 1
ATOM 3817 O O . PRO A 1 495 ? 26.549 2.012 -23.749 1.00 86.38 495 PRO A O 1
ATOM 3820 N N . ALA A 1 496 ? 24.394 1.630 -24.264 1.00 86.69 496 ALA A N 1
ATOM 3821 C CA . ALA A 1 496 ? 24.016 3.038 -24.389 1.00 86.69 496 ALA A CA 1
ATOM 3822 C C . ALA A 1 496 ? 23.954 3.751 -23.025 1.00 86.69 496 ALA A C 1
ATOM 3824 O O . ALA A 1 496 ? 24.409 4.888 -22.911 1.00 86.69 496 ALA A O 1
ATOM 3825 N N . ALA A 1 497 ? 23.470 3.076 -21.977 1.00 91.81 497 ALA A N 1
ATOM 3826 C CA . ALA A 1 497 ? 23.412 3.626 -20.624 1.00 91.81 497 ALA A CA 1
ATOM 3827 C C . ALA A 1 497 ? 24.708 3.440 -19.816 1.00 91.81 497 ALA A C 1
ATOM 3829 O O . ALA A 1 497 ? 24.778 3.892 -18.676 1.00 91.81 497 ALA A O 1
ATOM 3830 N N . ALA A 1 498 ? 25.758 2.832 -20.382 1.00 90.00 498 ALA A N 1
ATOM 3831 C CA . ALA A 1 498 ? 27.008 2.570 -19.663 1.00 90.00 498 ALA A CA 1
ATOM 3832 C C . ALA A 1 498 ? 27.691 3.847 -19.131 1.00 90.00 498 ALA A C 1
ATOM 3834 O O . ALA A 1 498 ? 28.197 3.840 -18.011 1.00 90.00 498 ALA A O 1
ATOM 3835 N N . GLU A 1 499 ? 27.656 4.961 -19.876 1.00 91.44 499 GLU A N 1
ATOM 3836 C CA . GLU A 1 499 ? 28.161 6.259 -19.389 1.00 91.44 499 GLU A CA 1
ATOM 3837 C C . GLU A 1 499 ? 27.286 6.843 -18.264 1.00 91.44 499 GLU A C 1
ATOM 3839 O O . GLU A 1 499 ? 27.801 7.483 -17.346 1.00 91.44 499 GLU A O 1
ATOM 3844 N N . ALA A 1 500 ? 25.972 6.595 -18.294 1.00 94.06 500 ALA A N 1
ATOM 3845 C CA . ALA A 1 500 ? 25.044 7.052 -17.263 1.00 94.06 500 ALA A CA 1
ATOM 3846 C C . ALA A 1 500 ? 25.183 6.228 -15.970 1.00 94.06 500 ALA A C 1
ATOM 3848 O O . ALA A 1 500 ? 25.319 6.800 -14.889 1.00 94.06 500 ALA A O 1
ATOM 3849 N N . HIS A 1 501 ? 25.252 4.897 -16.079 1.00 93.44 501 HIS A N 1
ATOM 3850 C CA . HIS A 1 501 ? 25.579 4.011 -14.962 1.00 93.44 501 HIS A CA 1
ATOM 3851 C C . HIS A 1 501 ? 26.923 4.395 -14.337 1.00 93.44 501 HIS A C 1
ATOM 3853 O O . HIS A 1 501 ? 26.987 4.591 -13.125 1.00 93.44 501 HIS A O 1
ATOM 3859 N N . ALA A 1 502 ? 27.978 4.554 -15.149 1.00 91.69 502 ALA A N 1
ATOM 3860 C CA . ALA A 1 502 ? 29.287 4.995 -14.673 1.00 91.69 502 ALA A CA 1
ATOM 3861 C C . ALA A 1 502 ? 29.178 6.320 -13.907 1.00 91.69 502 ALA A C 1
ATOM 3863 O O . ALA A 1 502 ? 29.589 6.384 -12.757 1.00 91.69 502 ALA A O 1
ATOM 3864 N N . LYS A 1 503 ? 28.505 7.339 -14.457 1.00 93.00 503 LYS A N 1
ATOM 3865 C CA . LYS A 1 503 ? 28.303 8.622 -13.765 1.00 93.00 503 LYS A CA 1
ATOM 3866 C C . LYS A 1 503 ? 27.556 8.492 -12.425 1.00 93.00 503 LYS A C 1
ATOM 3868 O O . LYS A 1 503 ? 27.837 9.267 -11.511 1.00 93.00 503 LYS A O 1
ATOM 3873 N N . LEU A 1 504 ? 26.631 7.542 -12.266 1.00 93.06 504 LEU A N 1
ATOM 3874 C CA . LEU A 1 504 ? 26.015 7.266 -10.960 1.00 93.06 504 LEU A CA 1
ATOM 3875 C C . LEU A 1 504 ? 27.017 6.623 -9.990 1.00 93.06 504 LEU A C 1
ATOM 3877 O O . LEU A 1 504 ? 27.137 7.087 -8.858 1.00 93.06 504 LEU A O 1
ATOM 3881 N N . THR A 1 505 ? 27.749 5.591 -10.416 1.00 92.38 505 THR A N 1
ATOM 3882 C CA . THR A 1 505 ? 28.647 4.813 -9.539 1.00 92.38 505 THR A CA 1
ATOM 3883 C C . THR A 1 505 ? 30.010 5.451 -9.275 1.00 92.38 505 THR A C 1
ATOM 3885 O O . THR A 1 505 ? 30.629 5.162 -8.253 1.00 92.38 505 THR A O 1
ATOM 3888 N N . ASP A 1 506 ? 30.497 6.295 -10.183 1.00 90.94 506 ASP A N 1
ATOM 3889 C CA . ASP A 1 506 ? 31.857 6.832 -10.155 1.00 90.94 506 ASP A CA 1
ATOM 3890 C C . ASP A 1 506 ? 32.087 7.727 -8.924 1.00 90.94 506 ASP A C 1
ATOM 3892 O O . ASP A 1 506 ? 31.185 8.469 -8.518 1.00 90.94 506 ASP A O 1
ATOM 3896 N N . PRO A 1 507 ? 33.303 7.727 -8.342 1.00 85.56 507 PRO A N 1
ATOM 3897 C CA . PRO A 1 507 ? 33.642 8.593 -7.218 1.00 85.56 507 PRO A CA 1
ATOM 3898 C C . PRO A 1 507 ? 33.422 10.082 -7.512 1.00 85.56 507 PRO A C 1
ATOM 3900 O O . PRO A 1 507 ? 33.635 10.547 -8.638 1.00 85.56 507 PRO A O 1
ATOM 3903 N N . VAL A 1 508 ? 33.125 10.854 -6.463 1.00 81.06 508 VAL A N 1
ATOM 3904 C CA . VAL A 1 508 ? 32.911 12.316 -6.520 1.00 81.06 508 VAL A CA 1
ATOM 3905 C C . VAL A 1 508 ? 34.079 13.052 -7.185 1.00 81.06 508 VAL A C 1
ATOM 3907 O O . VAL A 1 508 ? 33.872 13.980 -7.964 1.00 81.06 508 VAL A O 1
ATOM 3910 N N . GLY A 1 509 ? 35.317 12.605 -6.942 1.00 77.94 509 GLY A N 1
ATOM 3911 C CA . GLY A 1 509 ? 36.527 13.179 -7.549 1.00 77.94 509 GLY A CA 1
ATOM 3912 C C . GLY A 1 509 ? 36.589 13.072 -9.082 1.00 77.94 509 GLY A C 1
ATOM 3913 O O . GLY A 1 509 ? 37.329 13.823 -9.715 1.00 77.94 509 GLY A O 1
ATOM 3914 N N . SER A 1 510 ? 35.788 12.185 -9.676 1.00 81.25 510 SER A N 1
ATOM 3915 C CA . SER A 1 510 ? 35.609 12.008 -11.127 1.00 81.25 510 SER A CA 1
ATOM 3916 C C . SER A 1 510 ? 34.454 12.843 -11.699 1.00 81.25 510 SER A C 1
ATOM 3918 O O . SER A 1 510 ? 34.300 12.908 -12.916 1.00 81.25 510 SER A O 1
ATOM 3920 N N . GLY A 1 511 ? 33.634 13.474 -10.848 1.00 79.06 511 GLY A N 1
ATOM 3921 C CA . GLY A 1 511 ? 32.360 14.090 -11.236 1.00 79.06 511 GLY A CA 1
ATOM 3922 C C . GLY A 1 511 ? 31.169 13.122 -11.277 1.00 79.06 511 GLY A C 1
ATOM 3923 O O . GLY A 1 511 ? 30.145 13.468 -11.867 1.00 79.06 511 GLY A O 1
ATOM 3924 N N . GLY A 1 512 ? 31.305 11.930 -10.683 1.00 85.00 512 GLY A N 1
ATOM 3925 C CA . GLY A 1 512 ? 30.205 10.988 -10.461 1.00 85.00 512 GLY A CA 1
ATOM 3926 C C . GLY A 1 512 ? 29.518 11.172 -9.102 1.00 85.00 512 GLY A C 1
ATOM 3927 O O . GLY A 1 512 ? 29.918 12.018 -8.299 1.00 85.00 512 GLY A O 1
ATOM 3928 N N . PHE A 1 513 ? 28.471 10.385 -8.845 1.00 86.06 513 PHE A N 1
ATOM 3929 C CA . PHE A 1 513 ? 27.635 10.505 -7.641 1.00 86.06 513 PHE A CA 1
ATOM 3930 C C . PHE A 1 513 ? 27.958 9.495 -6.519 1.00 86.06 513 PHE A C 1
ATOM 3932 O O . PHE A 1 513 ? 27.359 9.571 -5.441 1.00 86.06 513 PHE A O 1
ATOM 3939 N N . GLN A 1 514 ? 28.910 8.577 -6.728 1.00 88.94 514 GLN A N 1
ATOM 3940 C CA . GLN A 1 514 ? 29.331 7.547 -5.766 1.00 88.94 514 GLN A CA 1
ATOM 3941 C C . GLN A 1 514 ? 28.165 6.677 -5.243 1.00 88.94 514 GLN A C 1
ATOM 3943 O O . GLN A 1 514 ? 28.070 6.368 -4.055 1.00 88.94 514 GLN A O 1
ATOM 3948 N N . TRP A 1 515 ? 27.228 6.305 -6.116 1.00 89.81 515 TRP A N 1
ATOM 3949 C CA . TRP A 1 515 ? 26.126 5.401 -5.778 1.00 89.81 515 TRP A CA 1
ATOM 3950 C C . TRP A 1 515 ? 26.580 3.936 -5.766 1.00 89.81 515 TRP A C 1
ATOM 3952 O O . TRP A 1 515 ? 27.271 3.467 -6.667 1.00 89.81 515 TRP A O 1
ATOM 3962 N N . THR A 1 516 ? 26.122 3.175 -4.774 1.00 88.38 516 THR A N 1
ATOM 3963 C CA . THR A 1 516 ? 26.250 1.714 -4.741 1.00 88.38 516 THR A CA 1
ATOM 3964 C C . THR A 1 516 ? 25.072 1.094 -5.490 1.00 88.38 516 THR A C 1
ATOM 3966 O O . THR A 1 516 ? 23.984 0.939 -4.931 1.00 88.38 516 THR A O 1
ATOM 3969 N N . ILE A 1 517 ? 25.288 0.747 -6.760 1.00 89.31 517 ILE A N 1
ATOM 3970 C CA . ILE A 1 517 ? 24.330 -0.005 -7.579 1.00 89.31 517 ILE A CA 1
ATOM 3971 C C . ILE A 1 517 ? 24.589 -1.506 -7.390 1.00 89.31 517 ILE A C 1
ATOM 3973 O O . ILE A 1 517 ? 25.654 -2.008 -7.741 1.00 89.31 517 ILE A O 1
ATOM 3977 N N . THR A 1 518 ? 23.613 -2.225 -6.833 1.00 84.00 518 THR A N 1
ATOM 3978 C CA . THR A 1 518 ? 23.677 -3.683 -6.631 1.00 84.00 518 THR A CA 1
ATOM 3979 C C . THR A 1 518 ? 22.787 -4.398 -7.645 1.00 84.00 518 THR A C 1
ATOM 3981 O O . THR A 1 518 ? 21.560 -4.405 -7.506 1.00 84.00 518 THR A O 1
ATOM 3984 N N . GLN A 1 519 ? 23.396 -5.026 -8.646 1.00 80.75 519 GLN A N 1
ATOM 3985 C CA . GLN A 1 519 ? 22.715 -5.819 -9.672 1.00 80.75 519 GLN A CA 1
ATOM 3986 C C . GLN A 1 519 ? 23.338 -7.217 -9.788 1.00 80.75 519 GLN A C 1
ATOM 3988 O O . GLN A 1 519 ? 24.554 -7.373 -9.698 1.00 80.75 519 GLN A O 1
ATOM 3993 N N . GLU A 1 520 ? 22.488 -8.223 -9.982 1.00 69.94 520 GLU A N 1
ATOM 3994 C CA . GLU A 1 520 ? 22.870 -9.571 -10.426 1.00 69.94 520 GLU A CA 1
ATOM 3995 C C . GLU A 1 520 ? 22.920 -9.648 -11.961 1.00 69.94 520 GLU A C 1
ATOM 3997 O O . GLU A 1 520 ? 23.658 -10.459 -12.520 1.00 69.94 520 GLU A O 1
ATOM 4002 N N . GLY A 1 521 ? 22.153 -8.780 -12.634 1.00 64.75 521 GLY A N 1
ATOM 4003 C CA . GLY A 1 521 ? 22.238 -8.551 -14.073 1.00 64.75 521 GLY A CA 1
ATOM 4004 C C . GLY A 1 521 ? 23.546 -7.870 -14.492 1.00 64.75 521 GLY A C 1
ATOM 4005 O O . GLY A 1 521 ? 24.314 -7.362 -13.672 1.00 64.75 521 GLY A O 1
ATOM 4006 N N . GLY A 1 522 ? 23.799 -7.832 -15.796 1.00 74.38 522 GLY A N 1
ATOM 4007 C CA . GLY A 1 522 ? 24.978 -7.225 -16.411 1.00 74.38 522 GLY A CA 1
ATOM 4008 C C . GLY A 1 522 ? 24.621 -6.278 -17.555 1.00 74.38 522 GLY A C 1
ATOM 4009 O O . GLY A 1 522 ? 23.499 -5.779 -17.653 1.00 74.38 522 GLY A O 1
ATOM 4010 N N . VAL A 1 523 ? 25.594 -6.047 -18.437 1.00 81.81 523 VAL A N 1
ATOM 4011 C CA . VAL A 1 523 ? 25.378 -5.305 -19.684 1.00 81.81 523 VAL A CA 1
ATOM 4012 C C . VAL A 1 523 ? 24.950 -6.293 -20.768 1.00 81.81 523 VAL A C 1
ATOM 4014 O O . VAL A 1 523 ? 25.686 -7.233 -21.069 1.00 81.81 523 VAL A O 1
ATOM 4017 N N . VAL A 1 524 ? 23.773 -6.108 -21.366 1.00 85.50 524 VAL A N 1
ATOM 4018 C CA . VAL A 1 524 ? 23.351 -6.907 -22.535 1.00 85.50 524 VAL A CA 1
ATOM 4019 C C . VAL A 1 524 ? 24.054 -6.439 -23.813 1.00 85.50 524 VAL A C 1
ATOM 4021 O O . VAL A 1 524 ? 24.714 -5.401 -23.842 1.00 85.50 524 VAL A O 1
ATOM 4024 N N . ALA A 1 525 ? 23.936 -7.203 -24.901 1.00 86.56 525 ALA A N 1
ATOM 4025 C CA . ALA A 1 525 ? 24.414 -6.747 -26.204 1.00 86.56 525 ALA A CA 1
ATOM 4026 C C . ALA A 1 525 ? 23.695 -5.458 -26.645 1.00 86.56 525 ALA A C 1
ATOM 4028 O O . ALA A 1 525 ? 22.521 -5.244 -26.338 1.00 86.56 525 ALA A O 1
ATOM 4029 N N . ALA A 1 526 ? 24.385 -4.604 -27.406 1.00 86.00 526 ALA A N 1
ATOM 4030 C CA . ALA A 1 526 ? 23.738 -3.468 -28.055 1.00 86.00 526 ALA A CA 1
ATOM 4031 C C . ALA A 1 526 ? 22.756 -3.951 -29.138 1.00 86.00 526 ALA A C 1
ATOM 4033 O O . ALA A 1 526 ? 22.977 -4.992 -29.766 1.00 86.00 526 ALA A O 1
ATOM 4034 N N . ALA A 1 527 ? 21.696 -3.177 -29.379 1.00 88.38 527 ALA A N 1
ATOM 4035 C CA . ALA A 1 527 ? 20.656 -3.513 -30.349 1.00 88.38 527 ALA A CA 1
ATOM 4036 C C . ALA A 1 527 ? 21.219 -3.783 -31.767 1.00 88.38 527 ALA A C 1
ATOM 4038 O O . ALA A 1 527 ? 22.104 -3.048 -32.225 1.00 88.38 527 ALA A O 1
ATOM 4039 N N . PRO A 1 528 ? 20.700 -4.789 -32.499 1.00 91.62 528 PRO A N 1
ATOM 4040 C CA . PRO A 1 528 ? 21.003 -4.997 -33.914 1.00 91.62 528 PRO A CA 1
ATOM 4041 C C . PRO A 1 528 ? 20.691 -3.748 -34.746 1.00 91.62 528 PRO A C 1
ATOM 4043 O O . PRO A 1 528 ? 19.637 -3.131 -34.600 1.00 91.62 528 PRO A O 1
ATOM 4046 N N . THR A 1 529 ? 21.599 -3.365 -35.643 1.00 91.69 529 THR A N 1
ATOM 4047 C CA . THR A 1 529 ? 21.487 -2.103 -36.394 1.00 91.69 529 THR A CA 1
ATOM 4048 C C . THR A 1 529 ? 21.117 -2.330 -37.859 1.00 91.69 529 THR A C 1
ATOM 4050 O O . THR A 1 529 ? 21.167 -3.449 -38.366 1.00 91.69 529 THR A O 1
ATOM 4053 N N . ALA A 1 530 ? 20.725 -1.257 -38.557 1.00 91.00 530 ALA A N 1
ATOM 4054 C CA . ALA A 1 530 ? 20.377 -1.272 -39.985 1.00 91.00 530 ALA A CA 1
ATOM 4055 C C . ALA A 1 530 ? 19.320 -2.330 -40.382 1.00 91.00 530 ALA A C 1
ATOM 4057 O O . ALA A 1 530 ? 19.366 -2.870 -41.490 1.00 91.00 530 ALA A O 1
ATOM 4058 N N . VAL A 1 531 ? 18.367 -2.616 -39.484 1.00 95.25 531 VAL A N 1
ATOM 4059 C CA . VAL A 1 531 ? 17.342 -3.647 -39.684 1.00 95.25 531 VAL A CA 1
ATOM 4060 C C . VAL A 1 531 ? 16.488 -3.328 -40.913 1.00 95.25 531 VAL A C 1
ATOM 4062 O O . VAL A 1 531 ? 15.830 -2.290 -41.013 1.00 95.25 531 VAL A O 1
ATOM 4065 N N . SER A 1 532 ? 16.512 -4.242 -41.877 1.00 94.69 532 SER A N 1
ATOM 4066 C CA . SER A 1 532 ? 15.895 -4.105 -43.189 1.00 94.69 532 SER A CA 1
ATOM 4067 C C . SER A 1 532 ? 14.967 -5.281 -43.457 1.00 94.69 532 SER A C 1
ATOM 4069 O O . SER A 1 532 ? 15.306 -6.428 -43.179 1.00 94.69 532 SER A O 1
ATOM 4071 N N . ALA A 1 533 ? 13.792 -4.993 -44.008 1.00 95.75 533 ALA A N 1
ATOM 4072 C CA . ALA A 1 533 ? 12.747 -5.972 -44.260 1.00 95.75 533 ALA A CA 1
ATOM 4073 C C . ALA A 1 533 ? 12.447 -6.037 -45.765 1.00 95.75 533 ALA A C 1
ATOM 4075 O O . ALA A 1 533 ? 12.133 -5.024 -46.393 1.00 95.75 533 ALA A O 1
ATOM 4076 N N . ILE A 1 534 ? 12.546 -7.227 -46.360 1.00 94.75 534 ILE A N 1
ATOM 4077 C CA . ILE A 1 534 ? 12.287 -7.471 -47.783 1.00 94.75 534 ILE A CA 1
ATOM 4078 C C . ILE A 1 534 ? 11.051 -8.376 -47.906 1.00 94.75 534 ILE A C 1
ATOM 4080 O O . ILE A 1 534 ? 11.129 -9.563 -47.577 1.00 94.75 534 ILE A O 1
ATOM 4084 N N . PRO A 1 535 ? 9.898 -7.850 -48.359 1.00 93.56 535 PRO A N 1
ATOM 4085 C CA . PRO A 1 535 ? 8.660 -8.617 -48.417 1.00 93.56 535 PRO A CA 1
ATOM 4086 C C . PRO A 1 535 ? 8.646 -9.659 -49.539 1.00 93.56 535 PRO A C 1
ATOM 4088 O O . PRO A 1 535 ? 9.042 -9.380 -50.672 1.00 93.56 535 PRO A O 1
ATOM 4091 N N . GLY A 1 536 ? 8.109 -10.835 -49.221 1.00 93.06 536 GLY A N 1
ATOM 4092 C CA . GLY A 1 536 ? 7.810 -11.922 -50.149 1.00 93.06 536 GLY A CA 1
ATOM 4093 C C . GLY A 1 536 ? 6.399 -12.477 -49.931 1.00 93.06 536 GLY A C 1
ATOM 4094 O O . GLY A 1 536 ? 5.554 -11.838 -49.304 1.00 93.06 536 GLY A O 1
ATOM 4095 N N . ASN A 1 537 ? 6.137 -13.674 -50.462 1.00 93.75 537 ASN A N 1
ATOM 4096 C CA . ASN A 1 537 ? 4.825 -14.316 -50.367 1.00 93.75 537 ASN A CA 1
ATOM 4097 C C . ASN A 1 537 ? 4.588 -14.902 -48.968 1.00 93.75 537 ASN A C 1
ATOM 4099 O O . ASN A 1 537 ? 5.278 -15.848 -48.591 1.00 93.75 537 ASN A O 1
ATOM 4103 N N . ALA A 1 538 ? 3.608 -14.369 -48.234 1.00 93.19 538 ALA A N 1
ATOM 4104 C CA . ALA A 1 538 ? 3.250 -14.768 -46.868 1.00 93.19 538 ALA A CA 1
ATOM 4105 C C . ALA A 1 538 ? 4.445 -14.789 -45.887 1.00 93.19 538 ALA A C 1
ATOM 4107 O O . ALA A 1 538 ? 4.472 -15.545 -44.911 1.00 93.19 538 ALA A O 1
ATOM 4108 N N . ALA A 1 539 ? 5.470 -13.986 -46.187 1.00 95.81 539 ALA A N 1
ATOM 4109 C CA . ALA A 1 539 ? 6.768 -14.016 -45.535 1.00 95.81 539 ALA A CA 1
ATOM 4110 C C . ALA A 1 539 ? 7.544 -12.708 -45.761 1.00 95.81 539 ALA A C 1
ATOM 4112 O O . ALA A 1 539 ? 7.288 -11.976 -46.721 1.00 95.81 539 ALA A O 1
ATOM 4113 N N . VAL A 1 540 ? 8.532 -12.439 -44.911 1.00 97.44 540 VAL A N 1
ATOM 4114 C CA . VAL A 1 540 ? 9.481 -11.325 -45.040 1.00 97.44 540 VAL A CA 1
ATOM 4115 C C . VAL A 1 540 ? 10.879 -11.827 -44.703 1.00 97.44 540 VAL A C 1
ATOM 4117 O O . VAL A 1 540 ? 11.086 -12.435 -43.654 1.00 97.44 540 VAL A O 1
ATOM 4120 N N . THR A 1 541 ? 11.850 -11.549 -45.572 1.00 97.06 541 THR A N 1
ATOM 4121 C CA . THR A 1 541 ? 13.268 -11.701 -45.229 1.00 97.06 541 THR A CA 1
ATOM 4122 C C . THR A 1 541 ? 13.691 -10.481 -44.423 1.00 97.06 541 THR A C 1
ATOM 4124 O O . THR A 1 541 ? 13.727 -9.374 -44.960 1.00 97.06 541 THR A O 1
ATOM 4127 N N . VAL A 1 542 ? 13.993 -10.678 -43.144 1.00 97.50 542 VAL A N 1
ATOM 4128 C CA . VAL A 1 542 ? 14.557 -9.654 -42.262 1.00 97.50 542 VAL A CA 1
ATOM 4129 C C . VAL A 1 542 ? 16.074 -9.816 -42.265 1.00 97.50 542 VAL A C 1
ATOM 4131 O O . VAL A 1 542 ? 16.573 -10.934 -42.147 1.00 97.50 542 VAL A O 1
ATOM 4134 N N . SER A 1 543 ? 16.803 -8.713 -42.395 1.00 96.31 543 SER A N 1
ATOM 4135 C CA . SER A 1 543 ? 18.267 -8.663 -42.366 1.00 96.31 543 SER A CA 1
ATOM 4136 C C . SER A 1 543 ? 18.742 -7.546 -41.445 1.00 96.31 543 SER A C 1
ATOM 4138 O O . SER A 1 543 ? 18.081 -6.516 -41.336 1.00 96.31 543 SER A O 1
ATOM 4140 N N . TRP A 1 544 ? 19.892 -7.725 -40.804 1.00 96.69 544 TRP A N 1
ATOM 4141 C CA . TRP A 1 544 ? 20.445 -6.799 -39.814 1.00 96.69 544 TRP A CA 1
ATOM 4142 C C . TRP A 1 544 ? 21.972 -6.756 -39.881 1.00 96.69 544 TRP A C 1
ATOM 4144 O O . TRP A 1 544 ? 22.622 -7.667 -40.391 1.00 96.69 544 TRP A O 1
ATOM 4154 N N . THR A 1 545 ? 22.555 -5.703 -39.319 1.00 93.50 545 THR A N 1
ATOM 4155 C CA . THR A 1 545 ? 23.982 -5.629 -39.007 1.00 93.50 545 THR A CA 1
ATOM 4156 C C . THR A 1 545 ? 24.171 -6.024 -37.537 1.00 93.50 545 THR A C 1
ATOM 4158 O O . THR A 1 545 ? 23.626 -5.339 -36.663 1.00 93.50 545 THR A O 1
ATOM 4161 N N . PRO A 1 546 ? 24.918 -7.108 -37.242 1.00 85.38 546 PRO A N 1
ATOM 4162 C CA . PRO A 1 546 ? 25.392 -7.427 -35.897 1.00 85.38 546 PRO A CA 1
ATOM 4163 C C . PRO A 1 546 ? 26.003 -6.215 -35.189 1.00 85.38 546 PRO A C 1
ATOM 4165 O O . PRO A 1 546 ? 26.692 -5.409 -35.811 1.00 85.38 546 PRO A O 1
ATOM 4168 N N . SER A 1 547 ? 25.756 -6.082 -33.890 1.00 78.50 547 SER A N 1
ATOM 4169 C CA . SER A 1 547 ? 26.357 -5.042 -33.062 1.00 78.50 547 SER A CA 1
ATOM 4170 C C . SER A 1 547 ? 27.812 -5.386 -32.721 1.00 78.50 547 SER A C 1
ATOM 4172 O O . SER A 1 547 ? 28.098 -6.457 -32.194 1.00 78.50 547 SER A O 1
ATOM 4174 N N . ASP A 1 548 ? 28.736 -4.447 -32.961 1.00 72.94 548 ASP A N 1
ATOM 4175 C CA . ASP A 1 548 ? 30.160 -4.587 -32.594 1.00 72.94 548 ASP A CA 1
ATOM 4176 C C . ASP A 1 548 ? 30.392 -4.637 -31.065 1.00 72.94 548 ASP A C 1
ATOM 4178 O O . ASP A 1 548 ? 31.499 -4.922 -30.609 1.00 72.94 548 ASP A O 1
ATOM 4182 N N . ASN A 1 549 ? 29.359 -4.347 -30.261 1.00 78.62 549 ASN A N 1
ATOM 4183 C CA . ASN A 1 549 ? 29.388 -4.395 -28.802 1.00 78.62 549 ASN A CA 1
ATOM 4184 C C . ASN A 1 549 ? 28.362 -5.408 -28.269 1.00 78.62 549 ASN A C 1
ATOM 4186 O O . ASN A 1 549 ? 27.151 -5.185 -28.316 1.00 78.62 549 ASN A O 1
ATOM 4190 N N . ASN A 1 550 ? 28.880 -6.508 -27.727 1.00 76.25 550 ASN A N 1
ATOM 4191 C CA . ASN A 1 550 ? 28.135 -7.652 -27.208 1.00 76.25 550 ASN A CA 1
ATOM 4192 C C . ASN A 1 550 ? 27.887 -7.600 -25.683 1.00 76.25 550 ASN A C 1
ATOM 4194 O O . ASN A 1 550 ? 27.566 -8.624 -25.084 1.00 76.25 550 ASN A O 1
ATOM 4198 N N . GLY A 1 551 ? 28.107 -6.453 -25.028 1.00 70.31 551 GLY A N 1
ATOM 4199 C CA . GLY A 1 551 ? 27.981 -6.320 -23.568 1.00 70.31 551 GLY A CA 1
ATOM 4200 C C . GLY A 1 551 ? 29.053 -7.077 -22.766 1.00 70.31 551 GLY A C 1
ATOM 4201 O O . GLY A 1 551 ? 28.989 -7.135 -21.543 1.00 70.31 551 GLY A O 1
ATOM 4202 N N . GLY A 1 552 ? 30.052 -7.667 -23.435 1.00 70.00 552 GLY A N 1
ATOM 4203 C CA . GLY A 1 552 ? 31.052 -8.541 -22.813 1.00 70.00 552 GLY A CA 1
ATOM 4204 C C . GLY A 1 552 ? 30.652 -10.021 -22.730 1.00 70.00 552 GLY A C 1
ATOM 4205 O O . GLY A 1 552 ? 31.413 -10.811 -22.174 1.00 70.00 552 GLY A O 1
ATOM 4206 N N . SER A 1 553 ? 29.511 -10.419 -23.306 1.00 79.44 553 SER A N 1
ATOM 4207 C CA . SER A 1 553 ? 29.027 -11.808 -23.346 1.00 79.44 553 SER A CA 1
ATOM 4208 C C . SER A 1 553 ? 28.880 -12.302 -24.788 1.00 79.44 553 SER A C 1
ATOM 4210 O O . SER A 1 553 ? 28.574 -11.528 -25.691 1.00 79.44 553 SER A O 1
ATOM 4212 N N . GLU A 1 554 ? 29.132 -13.583 -25.062 1.00 85.25 554 GLU A N 1
ATOM 4213 C CA . GLU A 1 554 ? 28.995 -14.106 -26.428 1.00 85.25 554 GLU A CA 1
ATOM 4214 C C . GLU A 1 554 ? 27.516 -14.132 -26.857 1.00 85.25 554 GLU A C 1
ATOM 4216 O O . GLU A 1 554 ? 26.640 -14.565 -26.103 1.00 85.25 554 GLU A O 1
ATOM 4221 N N . ILE A 1 555 ? 27.239 -13.655 -28.077 1.00 89.06 555 ILE A N 1
ATOM 4222 C CA . ILE A 1 555 ? 25.903 -13.731 -28.679 1.00 89.06 555 ILE A CA 1
ATOM 4223 C C . ILE A 1 555 ? 25.640 -15.198 -29.026 1.00 89.06 555 ILE A C 1
ATOM 4225 O O . ILE A 1 555 ? 26.443 -15.839 -29.703 1.00 89.06 555 ILE A O 1
ATOM 4229 N N . THR A 1 556 ? 24.521 -15.733 -28.550 1.00 91.62 556 THR A N 1
ATOM 4230 C CA . THR A 1 556 ? 24.132 -17.142 -28.700 1.00 91.62 556 THR A CA 1
ATOM 4231 C C . THR A 1 556 ? 23.129 -17.345 -29.830 1.00 91.62 556 THR A C 1
ATOM 4233 O O . THR A 1 556 ? 23.124 -18.403 -30.461 1.00 91.62 556 THR A O 1
ATOM 4236 N N . SER A 1 557 ? 22.297 -16.340 -30.113 1.00 93.69 557 SER A N 1
ATOM 4237 C CA . SER A 1 557 ? 21.360 -16.331 -31.238 1.00 93.69 557 SER A CA 1
ATOM 4238 C C . SER A 1 557 ? 20.865 -14.920 -31.567 1.00 93.69 557 SER A C 1
ATOM 4240 O O . SER A 1 557 ? 21.012 -13.998 -30.766 1.00 93.69 557 SER A O 1
ATOM 4242 N N . TYR A 1 558 ? 20.255 -14.770 -32.741 1.00 95.69 558 TYR A N 1
ATOM 4243 C CA . TYR A 1 558 ? 19.379 -13.641 -33.065 1.00 95.69 558 TYR A CA 1
ATOM 4244 C C . TYR A 1 558 ? 17.951 -14.145 -33.238 1.00 95.69 558 TYR A C 1
ATOM 4246 O O . TYR A 1 558 ? 17.760 -15.204 -33.838 1.00 95.69 558 TYR A O 1
ATOM 4254 N N . THR A 1 559 ? 16.959 -13.373 -32.798 1.00 96.44 559 THR A N 1
ATOM 4255 C CA . THR A 1 559 ? 15.540 -13.613 -33.105 1.00 96.44 559 THR A CA 1
ATOM 4256 C C . THR A 1 559 ? 14.945 -12.381 -33.771 1.00 96.44 559 THR A C 1
ATOM 4258 O O . THR A 1 559 ? 15.089 -11.275 -33.257 1.00 96.44 559 THR A O 1
ATOM 4261 N N . ALA A 1 560 ? 14.280 -12.571 -34.912 1.00 96.88 560 ALA A N 1
ATOM 4262 C CA . ALA A 1 560 ? 13.507 -11.542 -35.598 1.00 96.88 560 ALA A CA 1
ATOM 4263 C C . ALA A 1 560 ? 12.009 -11.866 -35.517 1.00 96.88 560 ALA A C 1
ATOM 4265 O O . ALA A 1 560 ? 11.593 -12.938 -35.958 1.00 96.88 560 ALA A O 1
ATOM 4266 N N . SER A 1 561 ? 11.202 -10.941 -35.003 1.00 96.25 561 SER A N 1
ATOM 4267 C CA . SER A 1 561 ? 9.760 -11.111 -34.765 1.00 96.25 561 SER A CA 1
ATOM 4268 C C . SER A 1 561 ? 8.935 -10.065 -35.517 1.00 96.25 561 SER A C 1
ATOM 4270 O O . SER A 1 561 ? 9.377 -8.931 -35.693 1.00 96.25 561 SER A O 1
ATOM 4272 N N . ALA A 1 562 ? 7.734 -10.433 -35.969 1.00 95.94 562 ALA A N 1
ATOM 4273 C CA . ALA A 1 562 ? 6.773 -9.515 -36.579 1.00 95.94 562 ALA A CA 1
ATOM 4274 C C . ALA A 1 562 ? 5.857 -8.907 -35.506 1.00 95.94 562 ALA A C 1
ATOM 4276 O O . ALA A 1 562 ? 5.081 -9.627 -34.871 1.00 95.94 562 ALA A O 1
ATOM 4277 N N . ALA A 1 563 ? 5.931 -7.586 -35.326 1.00 91.19 563 ALA A N 1
ATOM 4278 C CA . ALA A 1 563 ? 5.258 -6.878 -34.238 1.00 91.19 563 ALA A CA 1
ATOM 4279 C C . ALA A 1 563 ? 3.739 -7.144 -34.212 1.00 91.19 563 ALA A C 1
ATOM 4281 O O . ALA A 1 563 ? 3.065 -7.117 -35.246 1.00 91.19 563 ALA A O 1
ATOM 4282 N N . GLY A 1 564 ? 3.202 -7.406 -33.016 1.00 85.56 564 GLY A N 1
ATOM 4283 C CA . GLY A 1 564 ? 1.788 -7.740 -32.811 1.00 85.56 564 GLY A CA 1
ATOM 4284 C C . GLY A 1 564 ? 1.376 -9.151 -33.259 1.00 85.56 564 GLY A C 1
ATOM 4285 O O . GLY A 1 564 ? 0.181 -9.394 -33.426 1.00 85.56 564 GLY A O 1
ATOM 4286 N N . THR A 1 565 ? 2.321 -10.076 -33.480 1.00 90.38 565 THR A N 1
ATOM 4287 C CA . THR A 1 565 ? 2.033 -11.476 -33.847 1.00 90.38 565 THR A CA 1
ATOM 4288 C C . THR A 1 565 ? 3.032 -12.466 -33.244 1.00 90.38 565 THR A C 1
ATOM 4290 O O . THR A 1 565 ? 4.172 -12.110 -32.966 1.00 90.38 565 THR A O 1
ATOM 4293 N N . ASP A 1 566 ? 2.651 -13.745 -33.175 1.00 91.38 566 ASP A N 1
ATOM 4294 C CA . ASP A 1 566 ? 3.543 -14.847 -32.774 1.00 91.38 566 ASP A CA 1
ATOM 4295 C C . ASP A 1 566 ? 4.548 -15.276 -33.873 1.00 91.38 566 ASP A C 1
ATOM 4297 O O . ASP A 1 566 ? 5.184 -16.324 -33.755 1.00 91.38 566 ASP A O 1
ATOM 4301 N N . GLN A 1 567 ? 4.641 -14.560 -35.004 1.00 95.75 567 GLN A N 1
ATOM 4302 C CA . GLN A 1 567 ? 5.478 -14.980 -36.136 1.00 95.75 567 GLN A CA 1
ATOM 4303 C C . GLN A 1 567 ? 6.912 -14.459 -35.995 1.00 95.75 567 GLN A C 1
ATOM 4305 O O . GLN A 1 567 ? 7.153 -13.251 -36.026 1.00 95.75 567 GLN A O 1
ATOM 4310 N N . SER A 1 568 ? 7.877 -15.376 -35.910 1.00 96.69 568 SER A N 1
ATOM 4311 C CA . SER A 1 568 ? 9.300 -15.057 -35.758 1.00 96.69 568 SER A CA 1
ATOM 4312 C C . SER A 1 568 ? 10.223 -16.035 -36.498 1.00 96.69 568 SER A C 1
ATOM 4314 O O . SER A 1 568 ? 9.790 -17.059 -37.034 1.00 96.69 568 SER A O 1
ATOM 4316 N N . CYS A 1 569 ? 11.516 -15.711 -36.548 1.00 96.50 569 CYS A N 1
ATOM 4317 C CA . CYS A 1 569 ? 12.590 -16.627 -36.920 1.00 96.50 569 CYS A CA 1
ATOM 4318 C C . CYS A 1 569 ? 13.826 -16.414 -36.033 1.00 96.50 569 CYS A C 1
ATOM 4320 O O . CYS A 1 569 ? 14.238 -15.282 -35.796 1.00 96.50 569 CYS A O 1
ATOM 4322 N N . THR A 1 570 ? 14.435 -17.512 -35.574 1.00 96.19 570 THR A N 1
ATOM 4323 C CA . THR A 1 570 ? 15.647 -17.507 -34.734 1.00 96.19 570 THR A CA 1
ATOM 4324 C C . THR A 1 570 ? 16.816 -18.146 -35.482 1.00 96.19 570 THR A C 1
ATOM 4326 O O . THR A 1 570 ? 16.640 -19.149 -36.180 1.00 96.19 570 THR A O 1
ATOM 4329 N N . THR A 1 571 ? 18.019 -17.587 -35.344 1.00 95.56 571 THR A N 1
ATOM 4330 C CA . THR A 1 571 ? 19.238 -18.037 -36.034 1.00 95.56 571 THR A CA 1
ATOM 4331 C C . THR A 1 571 ? 20.459 -18.110 -35.126 1.00 95.56 571 THR A C 1
ATOM 4333 O O . THR A 1 571 ? 20.555 -17.395 -34.132 1.00 95.56 571 THR A O 1
ATOM 4336 N N . ALA A 1 572 ? 21.429 -18.932 -35.535 1.00 92.31 572 ALA A N 1
ATOM 4337 C CA . ALA A 1 572 ? 22.788 -18.957 -34.993 1.00 92.31 572 ALA A CA 1
ATOM 4338 C C . ALA A 1 572 ? 23.479 -17.571 -35.092 1.00 92.31 572 ALA A C 1
ATOM 4340 O O . ALA A 1 572 ? 23.087 -16.760 -35.941 1.00 92.31 572 ALA A O 1
ATOM 4341 N N . PRO A 1 573 ? 24.485 -17.273 -34.249 1.00 88.31 573 PRO A N 1
ATOM 4342 C CA . PRO A 1 573 ? 25.024 -15.920 -34.089 1.00 88.31 573 PRO A CA 1
ATOM 4343 C C . PRO A 1 573 ? 25.880 -15.437 -35.270 1.00 88.31 573 PRO A C 1
ATOM 4345 O O . PRO A 1 573 ? 26.162 -14.249 -35.377 1.00 88.31 573 PRO A O 1
ATOM 4348 N N . GLU A 1 574 ? 26.271 -16.315 -36.196 1.00 87.44 574 GLU A N 1
ATOM 4349 C CA . GLU A 1 574 ? 26.969 -15.937 -37.431 1.00 87.44 574 GLU A CA 1
ATOM 4350 C C . GLU A 1 574 ? 26.014 -15.438 -38.535 1.00 87.44 574 GLU A C 1
ATOM 4352 O O . GLU A 1 574 ? 26.466 -15.038 -39.612 1.00 87.44 574 GLU A O 1
ATOM 4357 N N . ALA A 1 575 ? 24.696 -15.488 -38.309 1.00 91.38 575 ALA A N 1
ATOM 4358 C CA . ALA A 1 575 ? 23.686 -15.081 -39.278 1.00 91.38 575 ALA A CA 1
ATOM 4359 C C . ALA A 1 575 ? 23.290 -13.602 -39.138 1.00 91.38 575 ALA A C 1
ATOM 4361 O O . ALA A 1 575 ? 23.036 -13.100 -38.047 1.00 91.38 575 ALA A O 1
ATOM 4362 N N . SER A 1 576 ? 23.161 -12.930 -40.283 1.00 92.69 576 SER A N 1
ATOM 4363 C CA . SER A 1 576 ? 22.721 -11.533 -40.415 1.00 92.69 576 SER A CA 1
ATOM 4364 C C . SER A 1 576 ? 21.364 -11.382 -41.120 1.00 92.69 576 SER A C 1
ATOM 4366 O O . SER A 1 576 ? 21.004 -10.292 -41.567 1.00 92.69 576 SER A O 1
ATOM 4368 N N . SER A 1 577 ? 20.619 -12.483 -41.281 1.00 95.12 577 SER A N 1
ATOM 4369 C CA . SER A 1 577 ? 19.281 -12.486 -41.884 1.00 95.12 577 SER A CA 1
ATOM 4370 C C . SER A 1 577 ? 18.502 -13.772 -41.607 1.00 95.12 577 SER A C 1
ATOM 4372 O O . SER A 1 577 ? 19.091 -14.856 -41.636 1.00 95.12 577 SER A O 1
ATOM 4374 N N . CYS A 1 578 ? 17.177 -13.681 -41.481 1.00 96.25 578 CYS A N 1
ATOM 4375 C CA . CYS A 1 578 ? 16.263 -14.827 -41.482 1.00 96.25 578 CYS A CA 1
ATOM 4376 C C . CYS A 1 578 ? 14.930 -14.500 -42.176 1.00 96.25 578 CYS A C 1
ATOM 4378 O O . CYS A 1 578 ? 14.690 -13.365 -42.583 1.00 96.25 578 CYS A O 1
ATOM 4380 N N . VAL A 1 579 ? 14.076 -15.507 -42.384 1.00 97.19 579 VAL A N 1
ATOM 4381 C CA . VAL A 1 579 ? 12.777 -15.338 -43.054 1.00 97.19 579 VAL A CA 1
ATOM 4382 C C . VAL A 1 579 ? 11.654 -15.616 -42.063 1.00 97.19 579 VAL A C 1
ATOM 4384 O O . VAL A 1 579 ? 11.452 -16.765 -41.674 1.00 97.19 579 VAL A O 1
ATOM 4387 N N . VAL A 1 580 ? 10.908 -14.576 -41.688 1.00 97.06 580 VAL A N 1
ATOM 4388 C CA . VAL A 1 580 ? 9.658 -14.720 -40.934 1.00 97.06 580 VAL A CA 1
ATOM 4389 C C . VAL A 1 580 ? 8.581 -15.169 -41.919 1.00 97.06 580 VAL A C 1
ATOM 4391 O O . VAL A 1 580 ? 8.408 -14.548 -42.967 1.00 97.06 580 VAL A O 1
ATOM 4394 N N . THR A 1 581 ? 7.871 -16.251 -41.611 1.00 96.19 581 THR A N 1
ATOM 4395 C CA . THR A 1 581 ? 6.805 -16.824 -42.457 1.00 96.19 581 THR A CA 1
ATOM 4396 C C . THR A 1 581 ? 5.440 -16.739 -41.769 1.00 96.19 581 THR A C 1
ATOM 4398 O O . THR A 1 581 ? 5.359 -16.277 -40.639 1.00 96.19 581 THR A O 1
ATOM 4401 N N . GLY A 1 582 ? 4.365 -17.180 -42.432 1.00 93.00 582 GLY A N 1
ATOM 4402 C CA . GLY A 1 582 ? 3.015 -17.230 -41.844 1.00 93.00 582 GLY A CA 1
ATOM 4403 C C . GLY A 1 582 ? 2.275 -15.886 -41.823 1.00 93.00 582 GLY A C 1
ATOM 4404 O O . GLY A 1 582 ? 1.215 -15.770 -41.213 1.00 93.00 582 GLY A O 1
ATOM 4405 N N . LEU A 1 583 ? 2.812 -14.876 -42.508 1.00 95.12 583 LEU A N 1
ATOM 4406 C CA . LEU A 1 583 ? 2.272 -13.518 -42.555 1.00 95.12 583 LEU A CA 1
ATOM 4407 C C . LEU A 1 583 ? 1.167 -13.385 -43.613 1.00 95.12 583 LEU A C 1
ATOM 4409 O O . LEU A 1 583 ? 1.135 -14.125 -44.596 1.00 95.12 583 LEU A O 1
ATOM 4413 N N . SER A 1 584 ? 0.276 -12.404 -43.459 1.00 93.62 584 SER A N 1
ATOM 4414 C CA . SER A 1 584 ? -0.775 -12.129 -44.449 1.00 93.62 584 SER A CA 1
ATOM 4415 C C . SER A 1 584 ? -0.284 -11.181 -45.546 1.00 93.62 584 SER A C 1
ATOM 4417 O O . SER A 1 584 ? 0.217 -10.094 -45.262 1.00 93.62 584 SER A O 1
ATOM 4419 N N . ASN A 1 585 ? -0.459 -11.565 -46.815 1.00 93.44 585 ASN A N 1
ATOM 4420 C CA . ASN A 1 585 ? -0.214 -10.657 -47.940 1.00 93.44 585 ASN A CA 1
ATOM 4421 C C . ASN A 1 585 ? -1.195 -9.471 -47.891 1.00 93.44 585 ASN A C 1
ATOM 4423 O O . ASN A 1 585 ? -2.373 -9.653 -47.592 1.00 93.44 585 ASN A O 1
ATOM 4427 N N . GLY A 1 586 ? -0.719 -8.263 -48.198 1.00 90.69 586 GLY A N 1
ATOM 4428 C CA . GLY A 1 586 ? -1.513 -7.027 -48.133 1.00 90.69 586 GLY A CA 1
ATOM 4429 C C . GLY A 1 586 ? -1.602 -6.379 -46.742 1.00 90.69 586 GLY A C 1
ATOM 4430 O O . GLY A 1 586 ? -1.846 -5.176 -46.657 1.00 90.69 586 GLY A O 1
ATOM 4431 N N . SER A 1 587 ? -1.325 -7.111 -45.658 1.00 92.88 587 SER A N 1
ATOM 4432 C CA . SER A 1 587 ? -1.161 -6.539 -44.312 1.00 92.88 587 SER A CA 1
ATOM 4433 C C . SER A 1 587 ? 0.208 -5.866 -44.163 1.00 92.88 587 SER A C 1
ATOM 4435 O O . SER A 1 587 ? 1.199 -6.332 -44.718 1.00 92.88 587 SER A O 1
ATOM 4437 N N . GLN A 1 588 ? 0.290 -4.763 -43.420 1.00 94.69 588 GLN A N 1
ATOM 4438 C CA . GLN A 1 588 ? 1.559 -4.092 -43.116 1.00 94.69 588 GLN A CA 1
ATOM 4439 C C . GLN A 1 588 ? 2.120 -4.586 -41.775 1.00 94.69 588 GLN A C 1
ATOM 4441 O O . GLN A 1 588 ? 1.370 -4.698 -40.810 1.00 94.69 588 GLN A O 1
ATOM 4446 N N . TYR A 1 589 ? 3.430 -4.839 -41.721 1.00 95.50 589 TYR A N 1
ATOM 4447 C CA . TYR A 1 589 ? 4.156 -5.300 -40.535 1.00 95.50 589 TYR A CA 1
ATOM 4448 C C . TYR A 1 589 ? 5.464 -4.521 -40.347 1.00 95.50 589 TYR A C 1
ATOM 4450 O O . TYR A 1 589 ? 6.144 -4.194 -41.324 1.00 95.50 589 TYR A O 1
ATOM 4458 N N . THR A 1 590 ? 5.842 -4.278 -39.094 1.00 96.88 590 THR A N 1
ATOM 4459 C CA . THR A 1 590 ? 7.209 -3.937 -38.667 1.00 96.88 590 THR A CA 1
ATOM 4460 C C . THR A 1 590 ? 7.878 -5.165 -38.055 1.00 96.88 590 THR A C 1
ATOM 4462 O O . THR A 1 590 ? 7.199 -6.077 -37.577 1.00 96.88 590 THR A O 1
ATOM 4465 N N . PHE A 1 591 ? 9.209 -5.196 -38.088 1.00 96.81 591 PHE A N 1
ATOM 4466 C CA . PHE A 1 591 ? 10.009 -6.302 -37.570 1.00 96.81 591 PHE A CA 1
ATOM 4467 C C . PHE A 1 591 ? 11.000 -5.807 -36.531 1.00 96.81 591 PHE A C 1
ATOM 4469 O O . PHE A 1 591 ? 11.633 -4.769 -36.720 1.00 96.81 591 PHE A O 1
ATOM 4476 N N . GLU A 1 592 ? 11.149 -6.576 -35.464 1.00 95.88 592 GLU A N 1
ATOM 4477 C CA . GLU A 1 592 ? 12.080 -6.318 -34.371 1.00 95.88 592 GLU A CA 1
ATOM 4478 C C . GLU A 1 592 ? 13.104 -7.442 -34.320 1.00 95.88 592 GLU A C 1
ATOM 4480 O O . GLU A 1 592 ? 12.734 -8.614 -34.359 1.00 95.88 592 GLU A O 1
ATOM 4485 N N . VAL A 1 593 ? 14.388 -7.088 -34.273 1.00 95.56 593 VAL A N 1
ATOM 4486 C CA . VAL A 1 593 ? 15.496 -8.043 -34.169 1.00 95.56 593 VAL A CA 1
ATOM 4487 C C . VAL A 1 593 ? 16.202 -7.852 -32.838 1.00 95.56 593 VAL A C 1
ATOM 4489 O O . VAL A 1 593 ? 16.641 -6.750 -32.515 1.00 95.56 593 VAL A O 1
ATOM 4492 N N . VAL A 1 594 ? 16.347 -8.943 -32.099 1.00 93.44 594 VAL A N 1
ATOM 4493 C CA . VAL A 1 594 ? 16.989 -9.012 -30.785 1.00 93.44 594 VAL A CA 1
ATOM 4494 C C . VAL A 1 594 ? 18.198 -9.945 -30.862 1.00 93.44 594 VAL A C 1
ATOM 4496 O O . VAL A 1 594 ? 18.166 -10.955 -31.570 1.00 93.44 594 VAL A O 1
ATOM 4499 N N . ALA A 1 595 ? 19.270 -9.594 -30.152 1.00 91.88 595 ALA A N 1
ATOM 4500 C CA . ALA A 1 595 ? 20.460 -10.418 -29.964 1.00 91.88 595 ALA A CA 1
ATOM 4501 C C . ALA A 1 595 ? 20.458 -11.028 -28.556 1.00 91.88 595 ALA A C 1
ATOM 4503 O O . ALA A 1 595 ? 20.509 -10.297 -27.567 1.00 91.88 595 ALA A O 1
ATOM 4504 N N . THR A 1 596 ? 20.454 -12.354 -28.466 1.00 90.56 596 THR A N 1
ATOM 4505 C CA . THR A 1 596 ? 20.483 -13.084 -27.192 1.00 90.56 596 THR A CA 1
ATOM 4506 C C . THR A 1 596 ? 21.921 -13.355 -26.768 1.00 90.56 596 THR A C 1
ATOM 4508 O O . THR A 1 596 ? 22.744 -13.784 -27.578 1.00 90.56 596 THR A O 1
ATOM 4511 N N . THR A 1 597 ? 22.231 -13.160 -25.489 1.00 88.12 597 THR A N 1
ATOM 4512 C CA . THR A 1 597 ? 23.521 -13.499 -24.859 1.00 88.12 597 THR A CA 1
ATOM 4513 C C . THR A 1 597 ? 23.309 -14.403 -23.641 1.00 88.12 597 THR A C 1
ATOM 4515 O O . THR A 1 597 ? 22.176 -14.713 -23.281 1.00 88.12 597 THR A O 1
ATOM 4518 N N . ALA A 1 598 ? 24.384 -14.801 -22.952 1.00 82.56 598 ALA A N 1
ATOM 4519 C CA . ALA A 1 598 ? 24.266 -15.472 -21.651 1.00 82.56 598 ALA A CA 1
ATOM 4520 C C . ALA A 1 598 ? 23.851 -14.539 -20.485 1.00 82.56 598 ALA A C 1
ATOM 4522 O O . ALA A 1 598 ? 23.603 -15.035 -19.391 1.00 82.56 598 ALA A O 1
ATOM 4523 N N . ILE A 1 599 ? 23.798 -13.215 -20.700 1.00 80.56 599 ILE A N 1
ATOM 4524 C CA . ILE A 1 599 ? 23.323 -12.216 -19.715 1.00 80.56 599 ILE A CA 1
ATOM 4525 C C . ILE A 1 599 ? 21.826 -11.926 -19.917 1.00 80.56 599 ILE A C 1
ATOM 4527 O O . ILE A 1 599 ? 21.089 -11.717 -18.957 1.00 80.56 599 ILE A O 1
ATOM 4531 N N . GLY A 1 600 ? 21.375 -11.934 -21.171 1.00 81.88 600 GLY A N 1
ATOM 4532 C CA . GLY A 1 600 ? 20.001 -11.647 -21.567 1.00 81.88 600 GLY A CA 1
ATOM 4533 C C . GLY A 1 600 ? 19.904 -11.200 -23.024 1.00 81.88 600 GLY A C 1
ATOM 4534 O O . GLY A 1 600 ? 20.884 -11.258 -23.777 1.00 81.88 600 GLY A O 1
ATOM 4535 N N . ASP A 1 601 ? 18.715 -10.744 -23.398 1.00 88.12 601 ASP A N 1
ATOM 4536 C CA . ASP A 1 601 ? 18.399 -10.184 -24.711 1.00 88.12 601 ASP A CA 1
ATOM 4537 C C . ASP A 1 601 ? 18.756 -8.690 -24.813 1.00 88.12 601 ASP A C 1
ATOM 4539 O O . ASP A 1 601 ? 18.646 -7.935 -23.846 1.00 88.12 601 ASP A O 1
ATOM 4543 N N . SER A 1 602 ? 19.189 -8.255 -25.998 1.00 89.31 602 SER A N 1
ATOM 4544 C CA . SER A 1 602 ? 19.426 -6.842 -26.324 1.00 89.31 602 SER A CA 1
ATOM 4545 C C . SER A 1 602 ? 18.123 -6.029 -26.389 1.00 89.31 602 SER A C 1
ATOM 4547 O O . SER A 1 602 ? 17.063 -6.598 -26.656 1.00 89.31 602 SER A O 1
ATOM 4549 N N . PRO A 1 603 ? 18.186 -4.682 -26.333 1.00 88.62 603 PRO A N 1
ATOM 4550 C CA . PRO A 1 603 ? 17.101 -3.858 -26.863 1.00 88.62 603 PRO A CA 1
ATOM 4551 C C . PRO A 1 603 ? 16.811 -4.216 -28.342 1.00 88.62 603 PRO A C 1
ATOM 4553 O O . PRO A 1 603 ? 17.731 -4.642 -29.058 1.00 88.62 603 PRO A O 1
ATOM 4556 N N . PRO A 1 604 ? 15.566 -4.059 -28.827 1.00 90.50 604 PRO A N 1
ATOM 4557 C CA . PRO A 1 604 ? 15.184 -4.452 -30.181 1.00 90.50 604 PRO A CA 1
ATOM 4558 C C . PRO A 1 604 ? 15.639 -3.445 -31.249 1.00 90.50 604 PRO A C 1
ATOM 4560 O O . PRO A 1 604 ? 15.414 -2.239 -31.149 1.00 90.50 604 PRO A O 1
ATOM 4563 N N . GLY A 1 605 ? 16.223 -3.950 -32.335 1.00 91.50 605 GLY A N 1
ATOM 4564 C CA . GLY A 1 605 ? 16.431 -3.198 -33.572 1.00 91.50 605 GLY A CA 1
ATOM 4565 C C . GLY A 1 605 ? 15.175 -3.223 -34.445 1.00 91.50 605 GLY A C 1
ATOM 4566 O O . GLY A 1 605 ? 14.758 -4.296 -34.879 1.00 91.50 605 GLY A O 1
ATOM 4567 N N . THR A 1 606 ? 14.577 -2.065 -34.731 1.00 93.81 606 THR A N 1
ATOM 4568 C CA . THR A 1 606 ? 13.302 -1.952 -35.468 1.00 93.81 606 THR A CA 1
ATOM 4569 C C . THR A 1 606 ? 13.480 -1.738 -36.976 1.00 93.81 606 THR A C 1
ATOM 4571 O O . THR A 1 606 ? 14.338 -0.978 -37.429 1.00 93.81 606 THR A O 1
ATOM 4574 N N . SER A 1 607 ? 12.633 -2.386 -37.781 1.00 96.06 607 SER A N 1
ATOM 4575 C CA . SER A 1 607 ? 12.560 -2.199 -39.234 1.00 96.06 607 SER A CA 1
ATOM 4576 C C . SER A 1 607 ? 11.597 -1.078 -39.633 1.00 96.06 607 SER A C 1
ATOM 4578 O O . SER A 1 607 ? 10.594 -0.815 -38.971 1.00 96.06 607 SER A O 1
ATOM 4580 N N . ALA A 1 608 ? 11.807 -0.507 -40.822 1.00 94.69 608 ALA A N 1
ATOM 4581 C CA . ALA A 1 608 ? 10.728 0.185 -41.525 1.00 94.69 608 ALA A CA 1
ATOM 4582 C C . ALA A 1 608 ? 9.572 -0.790 -41.843 1.00 94.69 608 ALA A C 1
ATOM 4584 O O . ALA A 1 608 ? 9.803 -1.982 -42.067 1.00 94.69 608 ALA A O 1
ATOM 4585 N N . ALA A 1 609 ? 8.338 -0.283 -41.881 1.00 93.88 609 ALA A N 1
ATOM 4586 C CA . ALA A 1 609 ? 7.148 -1.097 -42.124 1.00 93.88 609 ALA A CA 1
ATOM 4587 C C . ALA A 1 609 ? 7.057 -1.581 -43.584 1.00 93.88 609 ALA A C 1
ATOM 4589 O O . ALA A 1 609 ? 7.238 -0.797 -44.521 1.00 93.88 609 ALA A O 1
ATOM 4590 N N . VAL A 1 610 ? 6.726 -2.859 -43.793 1.00 95.56 610 VAL A N 1
ATOM 4591 C CA . VAL A 1 610 ? 6.590 -3.478 -45.123 1.00 95.56 610 VAL A CA 1
ATOM 4592 C C . VAL A 1 610 ? 5.331 -4.331 -45.251 1.00 95.56 610 VAL A C 1
ATOM 4594 O O . VAL A 1 610 ? 4.764 -4.796 -44.268 1.00 95.56 610 VAL A O 1
ATOM 4597 N N . THR A 1 611 ? 4.906 -4.553 -46.494 1.00 94.62 611 THR A N 1
ATOM 4598 C CA . THR A 1 611 ? 3.711 -5.333 -46.841 1.00 94.62 611 THR A CA 1
ATOM 4599 C C . THR A 1 611 ? 4.122 -6.585 -47.626 1.00 94.62 611 THR A C 1
ATOM 4601 O O . THR A 1 611 ? 4.618 -6.431 -48.754 1.00 94.62 611 THR A O 1
ATOM 4604 N N . PRO A 1 612 ? 3.956 -7.806 -47.067 1.00 95.31 612 PRO A N 1
ATOM 4605 C CA . PRO A 1 612 ? 4.134 -9.068 -47.780 1.00 95.31 612 PRO A CA 1
ATOM 4606 C C . PRO A 1 612 ? 3.214 -9.121 -48.997 1.00 95.31 612 PRO A C 1
ATOM 4608 O O . PRO A 1 612 ? 2.100 -8.590 -48.979 1.00 95.31 612 PRO A O 1
ATOM 4611 N N . ARG A 1 613 ? 3.706 -9.719 -50.079 1.00 94.50 613 ARG A N 1
ATOM 4612 C CA . ARG A 1 613 ? 3.001 -9.782 -51.359 1.00 94.50 613 ARG A CA 1
ATOM 4613 C C . ARG A 1 613 ? 3.548 -10.885 -52.249 1.00 94.50 613 ARG A C 1
ATOM 4615 O O . ARG A 1 613 ? 4.716 -11.266 -52.171 1.00 94.50 613 ARG A O 1
ATOM 4622 N N . THR A 1 614 ? 2.717 -11.334 -53.170 1.00 94.62 614 THR A N 1
ATOM 4623 C CA . THR A 1 614 ? 3.095 -12.236 -54.255 1.00 94.62 614 THR A CA 1
ATOM 4624 C C . THR A 1 614 ? 2.552 -11.724 -55.587 1.00 94.62 614 THR A C 1
ATOM 4626 O O . THR A 1 614 ? 1.942 -10.656 -55.637 1.00 94.62 614 THR A O 1
ATOM 4629 N N . VAL A 1 615 ? 2.835 -12.431 -56.679 1.00 93.62 615 VAL A N 1
ATOM 4630 C CA . VAL A 1 615 ? 2.276 -12.099 -57.998 1.00 93.62 615 VAL A CA 1
ATOM 4631 C C . VAL A 1 615 ? 0.755 -12.318 -57.993 1.00 93.62 615 VAL A C 1
ATOM 4633 O O . VAL A 1 615 ? 0.278 -13.132 -57.200 1.00 93.62 615 VAL A O 1
ATOM 4636 N N . PRO A 1 616 ? -0.029 -11.640 -58.847 1.00 94.81 616 PRO A N 1
ATOM 4637 C CA . PRO A 1 616 ? -1.472 -11.863 -58.889 1.00 94.81 616 PRO A CA 1
ATOM 4638 C C . PRO A 1 616 ? -1.819 -13.290 -59.340 1.00 94.81 616 PRO A C 1
ATOM 4640 O O . PRO A 1 616 ? -1.005 -13.971 -59.976 1.00 94.81 616 PRO A O 1
ATOM 4643 N N . ASP A 1 617 ? -3.060 -13.716 -59.101 1.00 94.44 617 ASP A N 1
ATOM 4644 C CA . ASP A 1 617 ? -3.612 -14.888 -59.788 1.00 94.44 617 ASP A CA 1
ATOM 4645 C C . ASP A 1 617 ? -3.654 -14.664 -61.314 1.00 94.44 617 ASP A C 1
ATOM 4647 O O . ASP A 1 617 ? -3.547 -13.544 -61.822 1.00 94.44 617 ASP A O 1
ATOM 4651 N N . ALA A 1 618 ? -3.841 -15.739 -62.080 1.00 93.81 618 ALA A N 1
ATOM 4652 C CA . ALA A 1 618 ? -4.047 -15.624 -63.520 1.00 93.81 618 ALA A CA 1
ATOM 4653 C C . ALA A 1 618 ? -5.387 -14.912 -63.839 1.00 93.81 618 ALA A C 1
ATOM 4655 O O . ALA A 1 618 ? -6.423 -15.304 -63.291 1.00 93.81 618 ALA A O 1
ATOM 4656 N N . PRO A 1 619 ? -5.413 -13.920 -64.755 1.00 94.88 619 PRO A N 1
ATOM 4657 C CA . PRO A 1 619 ? -6.650 -13.340 -65.284 1.00 94.88 619 PRO A CA 1
ATOM 4658 C C . PRO A 1 619 ? -7.597 -14.382 -65.888 1.00 94.88 619 PRO A C 1
ATOM 4660 O O . PRO A 1 619 ? -7.175 -15.450 -66.343 1.00 94.88 619 PRO A O 1
ATOM 4663 N N . THR A 1 620 ? -8.887 -14.058 -65.946 1.00 95.69 620 THR A N 1
ATOM 4664 C CA . THR A 1 620 ? -9.938 -14.989 -66.391 1.00 95.69 620 THR A CA 1
ATOM 4665 C C . THR A 1 620 ? -10.757 -14.420 -67.562 1.00 95.69 620 THR A C 1
ATOM 4667 O O . THR A 1 620 ? -10.439 -13.360 -68.094 1.00 95.69 620 THR A O 1
ATOM 4670 N N . ALA A 1 621 ? -11.757 -15.164 -68.051 1.00 92.25 621 ALA A N 1
ATOM 4671 C CA . ALA A 1 621 ? -12.708 -14.734 -69.094 1.00 92.25 621 ALA A CA 1
ATOM 4672 C C . ALA A 1 621 ? -12.113 -14.136 -70.402 1.00 92.25 621 ALA A C 1
ATOM 4674 O O . ALA A 1 621 ? -12.740 -13.296 -71.048 1.00 92.25 621 ALA A O 1
ATOM 4675 N N . VAL A 1 622 ? -10.916 -14.565 -70.823 1.00 95.25 622 VAL A N 1
ATOM 4676 C CA . VAL A 1 622 ? -10.201 -13.947 -71.957 1.00 95.25 622 VAL A CA 1
ATOM 4677 C C . VAL A 1 622 ? -10.936 -14.119 -73.298 1.00 95.25 622 VAL A C 1
ATOM 4679 O O . VAL A 1 622 ? -11.283 -15.234 -73.697 1.00 95.25 622 VAL A O 1
ATOM 4682 N N . SER A 1 623 ? -11.108 -13.025 -74.047 1.00 91.38 623 SER A N 1
ATOM 4683 C CA . SER A 1 623 ? -11.724 -12.987 -75.388 1.00 91.38 623 SER A CA 1
ATOM 4684 C C . SER A 1 623 ? -11.026 -11.970 -76.314 1.00 91.38 623 SER A C 1
ATOM 4686 O O . SER A 1 623 ? -10.158 -11.236 -75.850 1.00 91.38 623 SER A O 1
ATOM 4688 N N . GLY A 1 624 ? -11.357 -11.898 -77.615 1.00 91.25 624 GLY A N 1
ATOM 4689 C CA . GLY A 1 624 ? -10.728 -10.910 -78.511 1.00 91.25 624 GLY A CA 1
ATOM 4690 C C . GLY A 1 624 ? -11.445 -10.598 -79.835 1.00 91.25 624 GLY A C 1
ATOM 4691 O O . GLY A 1 624 ? -12.242 -11.390 -80.337 1.00 91.25 624 GLY A O 1
ATOM 4692 N N . VAL A 1 625 ? -11.137 -9.426 -80.407 1.00 89.38 625 VAL A N 1
ATOM 4693 C CA . VAL A 1 625 ? -11.775 -8.815 -81.595 1.00 89.38 625 VAL A CA 1
ATOM 4694 C C . VAL A 1 625 ? -10.723 -8.354 -82.619 1.00 89.38 625 VAL A C 1
ATOM 4696 O O . VAL A 1 625 ? -9.761 -7.688 -82.255 1.00 89.38 625 VAL A O 1
ATOM 4699 N N . ALA A 1 626 ? -10.889 -8.694 -83.902 1.00 87.12 626 ALA A N 1
ATOM 4700 C CA . ALA A 1 626 ? -9.888 -8.472 -84.960 1.00 87.12 626 ALA A CA 1
ATOM 4701 C C . ALA A 1 626 ? -9.796 -7.030 -85.511 1.00 87.12 626 ALA A C 1
ATOM 4703 O O . ALA A 1 626 ? -10.792 -6.310 -85.573 1.00 87.12 626 ALA A O 1
ATOM 4704 N N . GLY A 1 627 ? -8.615 -6.663 -86.023 1.00 85.12 627 GLY A N 1
ATOM 4705 C CA . GLY A 1 627 ? -8.320 -5.408 -86.722 1.00 85.12 627 GLY A CA 1
ATOM 4706 C C . GLY A 1 627 ? -6.994 -5.442 -87.502 1.00 85.12 627 GLY A C 1
ATOM 4707 O O . GLY A 1 627 ? -6.336 -6.484 -87.596 1.00 85.12 627 GLY A O 1
ATOM 4708 N N . ASP A 1 628 ? -6.593 -4.292 -88.062 1.00 80.25 628 ASP A N 1
ATOM 4709 C CA . ASP A 1 628 ? -5.452 -4.224 -88.984 1.00 80.25 628 ASP A CA 1
ATOM 4710 C C . ASP A 1 628 ? -4.115 -4.431 -88.256 1.00 80.25 628 ASP A C 1
ATOM 4712 O O . ASP A 1 628 ? -3.635 -3.599 -87.493 1.00 80.25 628 ASP A O 1
ATOM 4716 N N . GLY A 1 629 ? -3.568 -5.627 -88.436 1.00 77.62 629 GLY A N 1
ATOM 4717 C CA . GLY A 1 629 ? -2.376 -6.134 -87.758 1.00 77.62 629 GLY A CA 1
ATOM 4718 C C . GLY A 1 629 ? -2.574 -6.603 -86.331 1.00 77.62 629 GLY A C 1
ATOM 4719 O O . GLY A 1 629 ? -1.581 -6.907 -85.668 1.00 77.62 629 GLY A O 1
ATOM 4720 N N . GLN A 1 630 ? -3.816 -6.647 -85.847 1.00 87.12 630 GLN A N 1
ATOM 4721 C CA . GLN A 1 630 ? -4.043 -6.598 -84.412 1.00 87.12 630 GLN A CA 1
ATOM 4722 C C . GLN A 1 630 ? -5.340 -7.237 -83.905 1.00 87.12 630 GLN A C 1
ATOM 4724 O O . GLN A 1 630 ? -6.321 -7.348 -84.633 1.00 87.12 630 GLN A O 1
ATOM 4729 N N . VAL A 1 631 ? -5.362 -7.625 -82.629 1.00 91.75 631 VAL A N 1
ATOM 4730 C CA . VAL A 1 631 ? -6.561 -8.104 -81.925 1.00 91.75 631 VAL A CA 1
ATOM 4731 C C . VAL A 1 631 ? -6.717 -7.353 -80.613 1.00 91.75 631 VAL A C 1
ATOM 4733 O O . VAL A 1 631 ? -5.827 -7.395 -79.768 1.00 91.75 631 VAL A O 1
ATOM 4736 N N . THR A 1 632 ? -7.856 -6.693 -80.424 1.00 93.38 632 THR A N 1
ATOM 4737 C CA . THR A 1 632 ? -8.267 -6.129 -79.135 1.00 93.38 632 THR A CA 1
ATOM 4738 C C . THR A 1 632 ? -8.750 -7.264 -78.241 1.00 93.38 632 THR A C 1
ATOM 4740 O O . THR A 1 632 ? -9.817 -7.824 -78.478 1.00 93.38 632 THR A O 1
ATOM 4743 N N . VAL A 1 633 ? -7.939 -7.630 -77.254 1.00 95.81 633 VAL A N 1
ATOM 4744 C CA . VAL A 1 633 ? -8.200 -8.672 -76.254 1.00 95.81 633 VAL A CA 1
ATOM 4745 C C . VAL A 1 633 ? -8.876 -8.035 -75.034 1.00 95.81 633 VAL A C 1
ATOM 4747 O O . VAL A 1 633 ? -8.577 -6.889 -74.689 1.00 95.81 633 VAL A O 1
ATOM 4750 N N . THR A 1 634 ? -9.783 -8.757 -74.382 1.00 94.75 634 THR A N 1
ATOM 4751 C CA . THR A 1 634 ? -10.437 -8.384 -73.111 1.00 94.75 634 THR A CA 1
ATOM 4752 C C . THR A 1 634 ? -10.399 -9.559 -72.136 1.00 94.75 634 THR A C 1
ATOM 4754 O O . THR A 1 634 ? -10.234 -10.700 -72.570 1.00 94.75 634 THR A O 1
ATOM 4757 N N . TRP A 1 635 ? -10.532 -9.297 -70.835 1.00 97.00 635 TRP A N 1
ATOM 4758 C CA . TRP A 1 635 ? -10.499 -10.313 -69.773 1.00 97.00 635 TRP A CA 1
ATOM 4759 C C . TRP A 1 635 ? -11.218 -9.827 -68.503 1.00 97.00 635 TRP A C 1
ATOM 4761 O O . TRP A 1 635 ? -11.603 -8.664 -68.401 1.00 97.00 635 TRP A O 1
ATOM 4771 N N . GLU A 1 636 ? -11.374 -10.719 -67.528 1.00 95.44 636 GLU A N 1
ATOM 4772 C CA . GLU A 1 636 ? -11.739 -10.398 -66.144 1.00 95.44 636 GLU A CA 1
ATOM 4773 C C . GLU A 1 636 ? -10.492 -10.427 -65.245 1.00 95.44 636 GLU A C 1
ATOM 4775 O O . GLU A 1 636 ? -9.513 -11.132 -65.521 1.00 95.44 636 GLU A O 1
ATOM 4780 N N . ALA A 1 637 ? -10.516 -9.626 -64.179 1.00 91.56 637 ALA A N 1
ATOM 4781 C CA . ALA A 1 637 ? -9.399 -9.492 -63.251 1.00 91.56 637 ALA A CA 1
ATOM 4782 C C . ALA A 1 637 ? -9.112 -10.804 -62.473 1.00 91.56 637 ALA A C 1
ATOM 4784 O O . ALA A 1 637 ? -10.004 -11.644 -62.323 1.00 91.56 637 ALA A O 1
ATOM 4785 N N . PRO A 1 638 ? -7.875 -10.987 -61.972 1.00 93.94 638 PRO A N 1
ATOM 4786 C CA . PRO A 1 638 ? -7.502 -12.036 -61.022 1.00 93.94 638 PRO A CA 1
ATOM 4787 C C . PRO A 1 638 ? -8.399 -12.087 -59.776 1.00 93.94 638 PRO A C 1
ATOM 4789 O O . PRO A 1 638 ? -8.916 -11.062 -59.334 1.00 93.94 638 PRO A O 1
ATOM 4792 N N . ALA A 1 639 ? -8.541 -13.276 -59.180 1.00 91.00 639 ALA A N 1
ATOM 4793 C CA . ALA A 1 639 ? -9.294 -13.460 -57.934 1.00 91.00 639 ALA A CA 1
ATOM 4794 C C . ALA A 1 639 ? -8.552 -12.885 -56.711 1.00 91.00 639 ALA A C 1
ATOM 4796 O O . ALA A 1 639 ? -9.181 -12.292 -55.835 1.00 91.00 639 ALA A O 1
ATOM 4797 N N . SER A 1 640 ? -7.223 -13.014 -56.679 1.00 91.75 640 SER A N 1
ATOM 4798 C CA . SER A 1 640 ? -6.323 -12.264 -55.803 1.00 91.75 640 SER A CA 1
ATOM 4799 C C . SER A 1 640 ? -5.370 -11.388 -56.620 1.00 91.75 640 SER A C 1
ATOM 4801 O O . SER A 1 640 ? -4.803 -11.828 -57.622 1.00 91.75 640 SER A O 1
ATOM 4803 N N . ASP A 1 641 ? -5.132 -10.162 -56.151 1.00 91.44 641 ASP A N 1
ATOM 4804 C CA . ASP A 1 641 ? -4.058 -9.291 -56.642 1.00 91.44 641 ASP A CA 1
ATOM 4805 C C . ASP A 1 641 ? -2.681 -9.649 -56.046 1.00 91.44 641 ASP A C 1
ATOM 4807 O O . ASP A 1 641 ? -1.692 -8.988 -56.344 1.00 91.44 641 ASP A O 1
ATOM 4811 N N . GLY A 1 642 ? -2.601 -10.681 -55.197 1.00 89.06 642 GLY A N 1
ATOM 4812 C CA . GLY A 1 642 ? -1.382 -11.082 -54.496 1.00 89.06 642 GLY A CA 1
ATOM 4813 C C . GLY A 1 642 ? -1.030 -10.211 -53.281 1.00 89.06 642 GLY A C 1
ATOM 4814 O O . GLY A 1 642 ? 0.056 -10.373 -52.725 1.00 89.06 642 GLY A O 1
ATOM 4815 N N . GLY A 1 643 ? -1.915 -9.305 -52.847 1.00 88.62 643 GLY A N 1
ATOM 4816 C CA . GLY A 1 643 ? -1.673 -8.353 -51.756 1.00 88.62 643 GLY A CA 1
ATOM 4817 C C . GLY A 1 643 ? -0.960 -7.07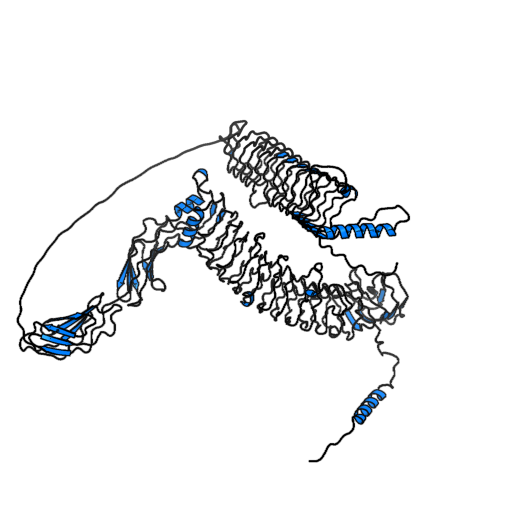1 -52.191 1.00 88.62 643 GLY A C 1
ATOM 4818 O O . GLY A 1 643 ? -0.417 -6.353 -51.351 1.00 88.62 643 GLY A O 1
ATOM 4819 N N . ALA A 1 644 ? -0.921 -6.786 -53.494 1.00 91.56 644 ALA A N 1
ATOM 4820 C CA . ALA A 1 644 ? -0.437 -5.522 -54.032 1.00 91.56 644 ALA A CA 1
ATOM 4821 C C . ALA A 1 644 ? -1.128 -5.199 -55.361 1.00 91.56 644 ALA A C 1
ATOM 4823 O O . ALA A 1 644 ? -1.184 -6.043 -56.255 1.00 91.56 644 ALA A O 1
ATOM 4824 N N . ALA A 1 645 ? -1.577 -3.950 -55.506 1.00 92.06 645 ALA A N 1
ATOM 4825 C CA . ALA A 1 645 ? -2.372 -3.511 -56.647 1.00 92.06 645 ALA A CA 1
ATOM 4826 C C . ALA A 1 645 ? -1.720 -3.848 -58.001 1.00 92.06 645 ALA A C 1
ATOM 4828 O O . ALA A 1 645 ? -0.533 -3.589 -58.229 1.00 92.06 645 ALA A O 1
ATOM 4829 N N . ILE A 1 646 ? -2.536 -4.388 -58.909 1.00 94.38 646 ILE A N 1
ATOM 4830 C CA . ILE A 1 646 ? -2.146 -4.710 -60.283 1.00 94.38 646 ILE A CA 1
ATOM 4831 C C . ILE A 1 646 ? -1.744 -3.412 -60.994 1.00 94.38 646 ILE A C 1
ATOM 4833 O O . ILE A 1 646 ? -2.514 -2.455 -61.064 1.00 94.38 646 ILE A O 1
ATOM 4837 N N . THR A 1 647 ? -0.525 -3.379 -61.524 1.00 95.62 647 THR A N 1
ATOM 4838 C CA . THR A 1 647 ? 0.050 -2.246 -62.255 1.00 95.62 647 THR A CA 1
ATOM 4839 C C . THR A 1 647 ? -0.188 -2.356 -63.754 1.00 95.62 647 THR A C 1
ATOM 4841 O O . THR A 1 647 ? -0.389 -1.335 -64.415 1.00 95.62 647 THR A O 1
ATOM 4844 N N . ALA A 1 648 ? -0.205 -3.577 -64.295 1.00 95.50 648 ALA A N 1
ATOM 4845 C CA . ALA A 1 648 ? -0.418 -3.824 -65.716 1.00 95.50 648 ALA A CA 1
ATOM 4846 C C . ALA A 1 648 ? -1.049 -5.197 -65.993 1.00 95.50 648 ALA A C 1
ATOM 4848 O O . ALA A 1 648 ? -1.101 -6.073 -65.133 1.00 95.50 648 ALA A O 1
ATOM 4849 N N . TYR A 1 649 ? -1.482 -5.400 -67.232 1.00 96.56 649 TYR A N 1
ATOM 4850 C CA . TYR A 1 649 ? -1.794 -6.712 -67.796 1.00 96.56 649 TYR A CA 1
ATOM 4851 C C . TYR A 1 649 ? -1.061 -6.877 -69.116 1.00 96.56 649 TYR A C 1
ATOM 4853 O O . TYR A 1 649 ? -1.029 -5.932 -69.899 1.00 96.56 649 TYR A O 1
ATOM 4861 N N . THR A 1 650 ? -0.548 -8.071 -69.411 1.00 96.12 650 THR A N 1
ATOM 4862 C CA . THR A 1 650 ? 0.027 -8.406 -70.720 1.00 96.12 650 THR A CA 1
ATOM 4863 C C . THR A 1 650 ? -0.748 -9.545 -71.373 1.00 96.12 650 THR A C 1
ATOM 4865 O O . THR A 1 650 ? -0.711 -10.682 -70.901 1.00 96.12 650 THR A O 1
ATOM 4868 N N . ALA A 1 651 ? -1.431 -9.256 -72.483 1.00 94.62 651 ALA A N 1
ATOM 4869 C CA . ALA A 1 651 ? -2.038 -10.272 -73.340 1.00 94.62 651 ALA A CA 1
ATOM 4870 C C . ALA A 1 651 ? -1.024 -10.759 -74.385 1.00 94.62 651 ALA A C 1
ATOM 4872 O O . ALA A 1 651 ? -0.282 -9.951 -74.943 1.00 94.62 651 ALA A O 1
ATOM 4873 N N . GLN A 1 652 ? -1.017 -12.058 -74.683 1.00 94.38 652 GLN A N 1
ATOM 4874 C CA . GLN A 1 652 ? -0.118 -12.707 -75.639 1.00 94.38 652 GLN A CA 1
ATOM 4875 C C . GLN A 1 652 ? -0.877 -13.642 -76.587 1.00 94.38 652 GLN A C 1
ATOM 4877 O O . GLN A 1 652 ? -1.710 -14.427 -76.143 1.00 94.38 652 GLN A O 1
ATOM 4882 N N . ALA A 1 653 ? -0.548 -13.595 -77.880 1.00 92.88 653 ALA A N 1
ATOM 4883 C CA . ALA A 1 653 ? -1.007 -14.548 -78.888 1.00 92.88 653 ALA A CA 1
ATOM 4884 C C . ALA A 1 653 ? -0.208 -15.861 -78.816 1.00 92.88 653 ALA A C 1
ATOM 4886 O O . ALA A 1 653 ? 1.017 -15.846 -78.957 1.00 92.88 653 ALA A O 1
ATOM 4887 N N . VAL A 1 654 ? -0.878 -17.001 -78.652 1.00 91.50 654 VAL A N 1
ATOM 4888 C CA . VAL A 1 654 ? -0.224 -18.299 -78.394 1.00 91.50 654 VAL A CA 1
ATOM 4889 C C . VAL A 1 654 ? 0.552 -18.807 -79.618 1.00 91.50 654 VAL A C 1
ATOM 4891 O O . VAL A 1 654 ? 1.678 -19.281 -79.502 1.00 91.50 654 VAL A O 1
ATOM 4894 N N . GLU A 1 655 ? -0.014 -18.667 -80.815 1.00 86.75 655 GLU A N 1
ATOM 4895 C CA . GLU A 1 655 ? 0.500 -19.225 -82.074 1.00 86.75 655 GLU A CA 1
ATOM 4896 C C . GLU A 1 655 ? 1.485 -18.286 -82.804 1.00 86.75 655 GLU A C 1
ATOM 4898 O O . GLU A 1 655 ? 1.834 -18.525 -83.962 1.00 86.75 655 GLU A O 1
ATOM 4903 N N . GLY A 1 656 ? 1.936 -17.207 -82.154 1.00 74.81 656 GLY A N 1
ATOM 4904 C CA . GLY A 1 656 ? 2.898 -16.258 -82.734 1.00 74.81 656 GLY A CA 1
ATOM 4905 C C . GLY A 1 656 ? 3.721 -15.424 -81.748 1.00 74.81 656 GLY A C 1
ATOM 4906 O O . GLY A 1 656 ? 4.706 -14.815 -82.160 1.00 74.81 656 GLY A O 1
ATOM 4907 N N . GLY A 1 657 ? 3.364 -15.403 -80.462 1.00 85.56 657 GLY A N 1
ATOM 4908 C CA . GLY A 1 657 ? 4.122 -14.747 -79.396 1.00 85.56 657 GLY A CA 1
ATOM 4909 C C . GLY A 1 657 ? 3.936 -13.231 -79.273 1.00 85.56 657 GLY A C 1
ATOM 4910 O O . GLY A 1 657 ? 4.444 -12.664 -78.306 1.00 85.56 657 GLY A O 1
ATOM 4911 N N . GLN A 1 658 ? 3.216 -12.574 -80.193 1.00 92.25 658 GLN A N 1
ATOM 4912 C CA . GLN A 1 658 ? 2.912 -11.136 -80.129 1.00 92.25 658 GLN A CA 1
ATOM 4913 C C . GLN A 1 658 ? 2.188 -10.767 -78.832 1.00 92.25 658 GLN A C 1
ATOM 4915 O O . GLN A 1 658 ? 1.327 -11.522 -78.379 1.00 92.25 658 GLN A O 1
ATOM 4920 N N . THR A 1 659 ? 2.461 -9.578 -78.292 1.00 93.94 659 THR A N 1
ATOM 4921 C CA . THR A 1 659 ? 1.840 -9.086 -77.056 1.00 93.94 659 THR A CA 1
ATOM 4922 C C . THR A 1 659 ? 1.191 -7.707 -77.192 1.00 93.94 659 THR A C 1
ATOM 4924 O O . THR A 1 659 ? 1.426 -6.959 -78.144 1.00 93.94 659 THR A O 1
ATOM 4927 N N . CYS A 1 660 ? 0.367 -7.363 -76.207 1.00 93.12 660 CYS A N 1
ATOM 4928 C CA . CYS A 1 660 ? 0.098 -5.988 -75.801 1.00 93.12 660 CYS A CA 1
ATOM 4929 C C . CYS A 1 660 ? 0.089 -5.889 -74.284 1.00 93.12 660 CYS A C 1
ATOM 4931 O O . CYS A 1 660 ? -0.104 -6.894 -73.602 1.00 93.12 660 CYS A O 1
ATOM 4933 N N . THR A 1 661 ? 0.226 -4.664 -73.787 1.00 94.62 661 THR A N 1
ATOM 4934 C CA . THR A 1 661 ? 0.128 -4.354 -72.363 1.00 94.62 661 THR A CA 1
ATOM 4935 C C . THR A 1 661 ? -0.889 -3.229 -72.154 1.00 94.62 661 THR A C 1
ATOM 4937 O O . THR A 1 661 ? -0.965 -2.310 -72.973 1.00 94.62 661 THR A O 1
ATOM 4940 N N . SER A 1 662 ? -1.674 -3.295 -71.081 1.00 93.12 662 SER A N 1
ATOM 4941 C CA . SER A 1 662 ? -2.515 -2.198 -70.573 1.00 93.12 662 SER A CA 1
ATOM 4942 C C . SER A 1 662 ? -2.212 -1.921 -69.101 1.00 93.12 662 SER A C 1
ATOM 4944 O O . SER A 1 662 ? -1.563 -2.727 -68.438 1.00 93.12 662 SER A O 1
ATOM 4946 N N . ALA A 1 663 ? -2.673 -0.776 -68.593 1.00 92.06 663 ALA A N 1
ATOM 4947 C CA . ALA A 1 663 ? -2.633 -0.466 -67.166 1.00 92.06 663 ALA A CA 1
ATOM 4948 C C . ALA A 1 663 ? -3.551 -1.410 -66.362 1.00 92.06 663 ALA A C 1
ATOM 4950 O O . ALA A 1 663 ? -4.521 -1.950 -66.896 1.00 92.06 663 ALA A O 1
ATOM 4951 N N . GLY A 1 664 ? -3.248 -1.609 -65.077 1.00 87.12 664 GLY A N 1
ATOM 4952 C CA . GLY A 1 664 ? -3.946 -2.567 -64.207 1.00 87.12 664 GLY A CA 1
ATOM 4953 C C . GLY A 1 664 ? -5.409 -2.235 -63.874 1.00 87.12 664 GLY A C 1
ATOM 4954 O O . GLY A 1 664 ? -6.138 -3.104 -63.404 1.00 87.12 664 GLY A O 1
ATOM 4955 N N . ASP A 1 665 ? -5.867 -1.018 -64.175 1.00 88.56 665 ASP A N 1
ATOM 4956 C CA . ASP A 1 665 ? -7.281 -0.614 -64.143 1.00 88.56 665 ASP A CA 1
ATOM 4957 C C . ASP A 1 665 ? -8.045 -0.969 -65.438 1.00 88.56 665 ASP A C 1
ATOM 4959 O O . ASP A 1 665 ? -9.275 -0.927 -65.485 1.00 88.56 665 ASP A O 1
ATOM 4963 N N . THR A 1 666 ? -7.321 -1.335 -66.499 1.00 90.31 666 THR A N 1
ATOM 4964 C CA . THR A 1 666 ? -7.820 -1.422 -67.871 1.00 90.31 666 THR A CA 1
ATOM 4965 C C . THR A 1 666 ? -7.742 -2.865 -68.367 1.00 90.31 666 THR A C 1
ATOM 4967 O O . THR A 1 666 ? -6.736 -3.303 -68.932 1.00 90.31 666 THR A O 1
ATOM 4970 N N . ALA A 1 667 ? -8.839 -3.611 -68.207 1.00 92.69 667 ALA A N 1
ATOM 4971 C CA . ALA A 1 667 ? -8.956 -5.026 -68.586 1.00 92.69 667 ALA A CA 1
ATOM 4972 C C . ALA A 1 667 ? -9.116 -5.279 -70.111 1.00 92.69 667 ALA A C 1
ATOM 4974 O O . ALA A 1 667 ? -9.897 -6.125 -70.557 1.00 92.69 667 ALA A O 1
ATOM 4975 N N . SER A 1 668 ? -8.403 -4.503 -70.934 1.00 92.38 668 SER A N 1
ATOM 4976 C CA . SER A 1 668 ? -8.306 -4.693 -72.382 1.00 92.38 668 SER A CA 1
ATOM 4977 C C . SER A 1 668 ? -7.029 -4.080 -72.959 1.00 92.38 668 SER A C 1
ATOM 4979 O O . SER A 1 668 ? -6.645 -2.970 -72.597 1.00 92.38 668 SER A O 1
ATOM 4981 N N . CYS A 1 669 ? -6.403 -4.762 -73.919 1.00 93.38 669 CYS A N 1
ATOM 4982 C CA . CYS A 1 669 ? -5.327 -4.203 -74.737 1.00 93.38 669 CYS A CA 1
ATOM 4983 C C . CYS A 1 669 ? -5.396 -4.740 -76.173 1.00 93.38 669 CYS A C 1
ATOM 4985 O O . CYS A 1 669 ? -6.063 -5.735 -76.446 1.00 93.38 669 CYS A O 1
ATOM 4987 N N . THR A 1 670 ? -4.725 -4.079 -77.120 1.00 93.75 670 THR A N 1
ATOM 4988 C CA . THR A 1 670 ? -4.731 -4.484 -78.538 1.00 93.75 670 THR A CA 1
ATOM 4989 C C . THR A 1 670 ? -3.378 -5.054 -78.960 1.00 93.75 670 THR A C 1
ATOM 4991 O O . THR A 1 670 ? -2.427 -4.301 -79.148 1.00 93.75 670 THR A O 1
ATOM 4994 N N . VAL A 1 671 ? -3.287 -6.385 -79.085 1.00 90.69 671 VAL A N 1
ATOM 4995 C CA . VAL A 1 671 ? -2.083 -7.124 -79.514 1.00 90.69 671 VAL A CA 1
ATOM 4996 C C . VAL A 1 671 ? -1.829 -6.781 -80.971 1.00 90.69 671 VAL A C 1
ATOM 4998 O O . VAL A 1 671 ? -2.703 -7.046 -81.786 1.00 90.69 671 VAL A O 1
ATOM 5001 N N . THR A 1 672 ? -0.671 -6.216 -81.314 1.00 87.62 672 THR A N 1
ATOM 5002 C CA . THR A 1 672 ? -0.330 -5.816 -82.696 1.00 87.62 672 THR A CA 1
ATOM 5003 C C . THR A 1 672 ? 0.780 -6.696 -83.291 1.00 87.62 672 THR A C 1
ATOM 5005 O O . THR A 1 672 ? 1.303 -7.586 -82.624 1.00 87.62 672 THR A O 1
ATOM 5008 N N . GLY A 1 673 ? 1.134 -6.494 -84.566 1.00 77.88 673 GLY A N 1
ATOM 5009 C CA . GLY A 1 673 ? 2.177 -7.275 -85.253 1.00 77.88 673 GLY A CA 1
ATOM 5010 C C . GLY A 1 673 ? 1.762 -8.703 -85.636 1.00 77.88 673 GLY A C 1
ATOM 5011 O O . GLY A 1 673 ? 2.615 -9.545 -85.929 1.00 77.88 673 GLY A O 1
ATOM 5012 N N . LEU A 1 674 ? 0.460 -8.997 -85.620 1.00 86.75 674 LEU A N 1
ATOM 5013 C CA . LEU A 1 674 ? -0.104 -10.299 -85.969 1.00 86.75 674 LEU A CA 1
ATOM 5014 C C . LEU A 1 674 ? -0.237 -10.461 -87.495 1.00 86.75 674 LEU A C 1
ATOM 5016 O O . LEU A 1 674 ? -0.477 -9.500 -88.233 1.00 86.75 674 LEU A O 1
ATOM 5020 N N . SER A 1 675 ? -0.071 -11.692 -87.986 1.00 79.19 675 SER A N 1
ATOM 5021 C CA . SER A 1 675 ? 0.068 -11.953 -89.426 1.00 79.19 675 SER A CA 1
ATOM 5022 C C . SER A 1 675 ? -1.257 -11.993 -90.181 1.00 79.19 675 SER A C 1
ATOM 5024 O O . SER A 1 675 ? -2.167 -12.727 -89.798 1.00 79.19 675 SER A O 1
ATOM 5026 N N . ASN A 1 676 ? -1.265 -11.286 -91.319 1.00 69.19 676 ASN A N 1
ATOM 5027 C CA . ASN A 1 676 ? -2.293 -11.279 -92.366 1.00 69.19 676 ASN A CA 1
ATOM 5028 C C . ASN A 1 676 ? -2.923 -12.665 -92.609 1.00 69.19 676 ASN A C 1
ATOM 5030 O O . ASN A 1 676 ? -2.359 -13.494 -93.320 1.00 69.19 676 ASN A O 1
ATOM 5034 N N . GLY A 1 677 ? -4.114 -12.897 -92.047 1.00 75.56 677 GLY A N 1
ATOM 5035 C CA . GLY A 1 677 ? -4.922 -14.099 -92.293 1.00 75.56 677 GLY A CA 1
ATOM 5036 C C . GLY A 1 677 ? -4.632 -15.317 -91.400 1.00 75.56 677 GLY A C 1
ATOM 5037 O O . GLY A 1 677 ? -5.299 -16.341 -91.556 1.00 75.56 677 GLY A O 1
ATOM 5038 N N . THR A 1 678 ? -3.695 -15.232 -90.451 1.00 80.50 678 THR A N 1
ATOM 5039 C CA . THR A 1 678 ? -3.400 -16.315 -89.490 1.00 80.50 678 THR A CA 1
ATOM 5040 C C . THR A 1 678 ? -4.405 -16.319 -88.330 1.00 80.50 678 THR A C 1
ATOM 5042 O O . THR A 1 678 ? -4.968 -15.284 -87.987 1.00 80.50 678 THR A O 1
ATOM 5045 N N . ARG A 1 679 ? -4.675 -17.479 -87.720 1.00 89.38 679 ARG A N 1
ATOM 5046 C CA . ARG A 1 679 ? -5.577 -17.632 -86.562 1.00 89.38 679 ARG A CA 1
ATOM 5047 C C . ARG A 1 679 ? -4.772 -17.736 -85.262 1.00 89.38 679 ARG A C 1
ATOM 5049 O O . ARG A 1 679 ? -3.862 -18.556 -85.204 1.00 89.38 679 ARG A O 1
ATOM 5056 N N . TYR A 1 680 ? -5.157 -16.958 -84.249 1.00 88.00 680 TYR A N 1
ATOM 5057 C CA . TYR A 1 680 ? -4.467 -16.834 -82.960 1.00 88.00 680 TYR A CA 1
ATOM 5058 C C . TYR A 1 680 ? -5.426 -16.911 -81.764 1.00 88.00 680 TYR A C 1
ATOM 5060 O O . TYR A 1 680 ? -6.405 -16.169 -81.738 1.00 88.00 680 TYR A O 1
ATOM 5068 N N . SER A 1 681 ? -5.156 -17.761 -80.778 1.00 93.94 681 SER A N 1
ATOM 5069 C CA . SER A 1 681 ? -5.725 -17.716 -79.424 1.00 93.94 681 SER A CA 1
ATOM 5070 C C . SER A 1 681 ? -4.879 -16.820 -78.511 1.00 93.94 681 SER A C 1
ATOM 5072 O O . SER A 1 681 ? -3.724 -16.524 -78.825 1.00 93.94 681 SER A O 1
ATOM 5074 N N . PHE A 1 682 ? -5.444 -16.352 -77.392 1.00 95.19 682 PHE A N 1
ATOM 5075 C CA . PHE A 1 682 ? -4.781 -15.388 -76.504 1.00 95.19 682 PHE A CA 1
ATOM 5076 C C . PHE A 1 682 ? -4.816 -15.809 -75.037 1.00 95.19 682 PHE A C 1
ATOM 5078 O O . PHE A 1 682 ? -5.868 -16.184 -74.525 1.00 95.19 682 PHE A O 1
ATOM 5085 N N . THR A 1 683 ? -3.684 -15.676 -74.351 1.00 96.12 683 THR A N 1
ATOM 5086 C CA . THR A 1 683 ? -3.564 -15.762 -72.886 1.00 96.12 683 THR A CA 1
ATOM 5087 C C . THR A 1 683 ? -3.242 -14.389 -72.306 1.00 96.12 683 THR A C 1
ATOM 5089 O O . THR A 1 683 ? -2.606 -13.586 -72.984 1.00 96.12 683 THR A O 1
ATOM 5092 N N . VAL A 1 684 ? -3.604 -14.118 -71.054 1.00 96.56 684 VAL A N 1
ATOM 5093 C CA . VAL A 1 684 ? -3.274 -12.865 -70.351 1.00 96.56 684 VAL A CA 1
ATOM 5094 C C . VAL A 1 684 ? -2.538 -13.176 -69.051 1.00 96.56 684 VAL A C 1
ATOM 5096 O O . VAL A 1 684 ? -2.862 -14.148 -68.375 1.00 96.56 684 VAL A O 1
ATOM 5099 N N . GLN A 1 685 ? -1.548 -12.356 -68.713 1.00 96.75 685 GLN A N 1
ATOM 5100 C CA . GLN A 1 685 ? -0.891 -12.303 -67.405 1.00 96.75 685 GLN A CA 1
ATOM 5101 C C . GLN A 1 685 ? -1.212 -10.956 -66.745 1.00 96.75 685 GLN A C 1
ATOM 5103 O O . GLN A 1 685 ? -1.295 -9.941 -67.437 1.00 96.75 685 GLN A O 1
ATOM 5108 N N . ALA A 1 686 ? -1.397 -10.939 -65.430 1.00 94.62 686 ALA A N 1
ATOM 5109 C CA . ALA A 1 686 ? -1.452 -9.721 -64.625 1.00 94.62 686 ALA A CA 1
ATOM 5110 C C . ALA A 1 686 ? -0.070 -9.428 -64.037 1.00 94.62 686 ALA A C 1
ATOM 5112 O O . ALA A 1 686 ? 0.660 -10.352 -63.701 1.00 94.62 686 ALA A O 1
ATOM 5113 N N . GLU A 1 687 ? 0.277 -8.159 -63.877 1.00 94.75 687 GLU A N 1
ATOM 5114 C CA . GLU A 1 687 ? 1.519 -7.714 -63.248 1.00 94.75 687 GLU A CA 1
ATOM 5115 C C . GLU A 1 687 ? 1.200 -6.827 -62.049 1.00 94.75 687 GLU A C 1
ATOM 5117 O O . GLU A 1 687 ? 0.401 -5.898 -62.164 1.00 94.75 687 GLU A O 1
ATOM 5122 N N . ASN A 1 688 ? 1.857 -7.072 -60.921 1.00 94.25 688 ASN A N 1
ATOM 5123 C CA . ASN A 1 688 ? 1.938 -6.129 -59.806 1.00 94.25 688 ASN A CA 1
ATOM 5124 C C . ASN A 1 688 ? 3.413 -5.877 -59.436 1.00 94.25 688 ASN A C 1
ATOM 5126 O O . ASN A 1 688 ? 4.335 -6.403 -60.061 1.00 94.25 688 ASN A O 1
ATOM 5130 N N . VAL A 1 689 ? 3.659 -5.129 -58.358 1.00 90.81 689 VAL A N 1
ATOM 5131 C CA . VAL A 1 689 ? 5.013 -4.835 -57.835 1.00 90.81 689 VAL A CA 1
ATOM 5132 C C . VAL A 1 689 ? 5.745 -6.031 -57.179 1.00 90.81 689 VAL A C 1
ATOM 5134 O O . VAL A 1 689 ? 6.723 -5.843 -56.446 1.00 90.81 689 VAL A O 1
ATOM 5137 N N . ALA A 1 690 ? 5.280 -7.263 -57.400 1.00 87.31 690 ALA A N 1
ATOM 5138 C CA . ALA A 1 690 ? 6.001 -8.516 -57.156 1.00 87.31 690 ALA A CA 1
ATOM 5139 C C . ALA A 1 690 ? 6.308 -9.301 -58.454 1.00 87.31 690 ALA A C 1
ATOM 5141 O O . ALA A 1 690 ? 7.152 -10.196 -58.421 1.00 87.31 690 ALA A O 1
ATOM 5142 N N . GLY A 1 691 ? 5.678 -8.963 -59.588 1.00 90.62 691 GLY A N 1
ATOM 5143 C CA . GLY A 1 691 ? 5.930 -9.557 -60.906 1.00 90.62 691 GLY A CA 1
ATOM 5144 C C . GLY A 1 691 ? 4.668 -10.019 -61.647 1.00 90.62 691 GLY A C 1
ATOM 5145 O O . GLY A 1 691 ? 3.546 -9.657 -61.294 1.00 90.62 691 GLY A O 1
ATOM 5146 N N . MET A 1 692 ? 4.881 -10.826 -62.693 1.00 93.12 692 MET A N 1
ATOM 5147 C CA . MET A 1 692 ? 3.834 -11.395 -63.554 1.00 93.12 692 MET A CA 1
ATOM 5148 C C . MET A 1 692 ? 3.184 -12.646 -62.943 1.00 93.12 692 MET A C 1
ATOM 5150 O O . MET A 1 692 ? 3.873 -13.518 -62.410 1.00 93.12 692 MET A O 1
ATOM 5154 N N . SER A 1 693 ? 1.866 -12.766 -63.097 1.00 95.69 693 SER A N 1
ATOM 5155 C CA . SER A 1 693 ? 1.073 -13.958 -62.789 1.00 95.69 693 SER A CA 1
ATOM 5156 C C . SER A 1 693 ? 1.432 -15.142 -63.694 1.00 95.69 693 SER A C 1
ATOM 5158 O O . SER A 1 693 ? 2.068 -14.998 -64.739 1.00 95.69 693 SER A O 1
ATOM 5160 N N . ALA A 1 694 ? 0.903 -16.326 -63.374 1.00 93.38 694 ALA A N 1
ATOM 5161 C CA . ALA A 1 694 ? 0.773 -17.376 -64.384 1.00 93.38 694 ALA A CA 1
ATOM 5162 C C . ALA A 1 694 ? -0.132 -16.901 -65.551 1.00 93.38 694 ALA A C 1
ATOM 5164 O O . ALA A 1 694 ? -1.044 -16.096 -65.322 1.00 93.38 694 ALA A O 1
ATOM 5165 N N . PRO A 1 695 ? 0.067 -17.385 -66.793 1.00 93.00 695 PRO A N 1
ATOM 5166 C CA . PRO A 1 695 ? -0.852 -17.104 -67.892 1.00 93.00 695 PRO A CA 1
ATOM 5167 C C . PRO A 1 695 ? -2.246 -17.689 -67.649 1.00 93.00 695 PRO A C 1
ATOM 5169 O O . PRO A 1 695 ? -2.389 -18.797 -67.131 1.00 93.00 695 PRO A O 1
ATOM 5172 N N . SER A 1 696 ? -3.272 -16.963 -68.090 1.00 95.00 696 SER A N 1
ATOM 5173 C CA . SER A 1 696 ? -4.655 -17.438 -68.148 1.00 95.00 696 SER A CA 1
ATOM 5174 C C . SER A 1 696 ? -4.814 -18.707 -68.995 1.00 95.00 696 SER A C 1
ATOM 5176 O O . SER A 1 696 ? -3.968 -19.053 -69.823 1.00 95.00 696 SER A O 1
ATOM 5178 N N . ALA A 1 697 ? -5.991 -19.333 -68.908 1.00 92.38 697 ALA A N 1
ATOM 5179 C CA . ALA A 1 697 ? -6.460 -20.199 -69.988 1.00 92.38 697 ALA A CA 1
ATOM 5180 C C . ALA A 1 697 ? -6.512 -19.420 -71.322 1.00 92.38 697 ALA A C 1
ATOM 5182 O O . ALA A 1 697 ? -6.819 -18.223 -71.338 1.00 92.38 697 ALA A O 1
ATOM 5183 N N . ALA A 1 698 ? -6.211 -20.095 -72.434 1.00 90.38 698 ALA A N 1
ATOM 5184 C CA . ALA A 1 698 ? -6.218 -19.484 -73.762 1.00 90.38 698 ALA A CA 1
ATOM 5185 C C . ALA A 1 698 ? -7.648 -19.278 -74.295 1.00 90.38 698 ALA A C 1
ATOM 5187 O O . ALA A 1 698 ? -8.517 -20.139 -74.142 1.00 90.38 698 ALA A O 1
ATOM 5188 N N . SER A 1 699 ? -7.879 -18.139 -74.945 1.00 92.06 699 SER A N 1
ATOM 5189 C CA . SER A 1 699 ? -9.167 -17.740 -75.516 1.00 92.06 699 SER A CA 1
ATOM 5190 C C . SER A 1 699 ? -9.516 -18.448 -76.833 1.00 92.06 699 SER A C 1
ATOM 5192 O O . SER A 1 699 ? -8.693 -19.116 -77.463 1.00 92.06 699 SER A O 1
ATOM 5194 N N . ALA A 1 700 ? -10.756 -18.266 -77.298 1.00 88.56 700 ALA A N 1
ATOM 5195 C CA . ALA A 1 700 ? -11.147 -18.642 -78.656 1.00 88.56 700 ALA A CA 1
ATOM 5196 C C . ALA A 1 700 ? -10.431 -17.768 -79.710 1.00 88.56 700 ALA A C 1
ATOM 5198 O O . ALA A 1 700 ? -10.221 -16.575 -79.505 1.00 88.56 700 ALA A O 1
ATOM 5199 N N . ALA A 1 701 ? -10.063 -18.366 -80.848 1.00 87.38 701 ALA A N 1
ATOM 5200 C CA . ALA A 1 701 ? -9.044 -17.803 -81.735 1.00 87.38 701 ALA A CA 1
ATOM 5201 C C . ALA A 1 701 ? -9.548 -16.861 -82.863 1.00 87.38 701 ALA A C 1
ATOM 5203 O O . ALA A 1 701 ? -10.600 -17.090 -83.464 1.00 87.38 701 ALA A O 1
ATOM 5204 N N . VAL A 1 702 ? -8.742 -15.841 -83.196 1.00 87.00 702 VAL A N 1
ATOM 5205 C CA . VAL A 1 702 ? -9.071 -14.607 -83.956 1.00 87.00 702 VAL A CA 1
ATOM 5206 C C . VAL A 1 702 ? -8.014 -14.318 -85.058 1.00 87.00 702 VAL A C 1
ATOM 5208 O O . VAL A 1 702 ? -6.922 -14.879 -84.996 1.00 87.00 702 VAL A O 1
ATOM 5211 N N . THR A 1 703 ? -8.295 -13.480 -86.080 1.00 87.12 703 THR A N 1
ATOM 5212 C CA . THR A 1 703 ? -7.445 -13.343 -87.300 1.00 87.12 703 THR A CA 1
ATOM 5213 C C . THR A 1 703 ? -7.164 -11.891 -87.801 1.00 87.12 703 THR A C 1
ATOM 5215 O O . THR A 1 703 ? -8.142 -11.198 -88.073 1.00 87.12 703 THR A O 1
ATOM 5218 N N . PRO A 1 704 ? -5.888 -11.426 -87.963 1.00 73.81 704 PRO A N 1
ATOM 5219 C CA . PRO A 1 704 ? -5.515 -9.990 -88.149 1.00 73.81 704 PRO A CA 1
ATOM 5220 C C . PRO A 1 704 ? -4.511 -9.707 -89.318 1.00 73.81 704 PRO A C 1
ATOM 5222 O O . PRO A 1 704 ? -4.231 -10.634 -90.072 1.00 73.81 704 PRO A O 1
ATOM 5225 N N . THR A 1 705 ? -3.988 -8.466 -89.520 1.00 49.12 705 THR A N 1
ATOM 5226 C CA . THR A 1 705 ? -3.315 -8.009 -90.801 1.00 49.12 705 THR A CA 1
ATOM 5227 C C . THR A 1 705 ? -2.219 -6.848 -90.805 1.00 49.12 705 THR A C 1
ATOM 5229 O O . THR A 1 705 ? -2.563 -5.713 -91.091 1.00 49.12 705 THR A O 1
ATOM 5232 N N . ALA A 1 706 ? -0.894 -7.051 -90.543 1.00 51.31 706 ALA A N 1
ATOM 5233 C CA . ALA A 1 706 ? 0.127 -5.962 -90.251 1.00 51.31 706 ALA A CA 1
ATOM 5234 C C . ALA A 1 706 ? 1.271 -5.598 -91.285 1.00 51.31 706 ALA A C 1
ATOM 5236 O O . ALA A 1 706 ? 1.517 -6.381 -92.206 1.00 51.31 706 ALA A O 1
ATOM 5237 N N . PRO A 1 707 ? 2.046 -4.480 -91.071 1.00 39.81 707 PRO A N 1
ATOM 5238 C CA . PRO A 1 707 ? 3.503 -4.304 -91.417 1.00 39.81 707 PRO A CA 1
ATOM 5239 C C . PRO A 1 707 ? 4.431 -3.589 -90.341 1.00 39.81 707 PRO A C 1
ATOM 5241 O O . PRO A 1 707 ? 3.899 -2.973 -89.424 1.00 39.81 707 PRO A O 1
ATOM 5244 N N . ALA A 1 708 ? 5.800 -3.637 -90.409 1.00 39.38 708 ALA A N 1
ATOM 5245 C CA . ALA A 1 708 ? 6.732 -3.364 -89.245 1.00 39.38 708 ALA A CA 1
ATOM 5246 C C . ALA A 1 708 ? 8.214 -2.800 -89.464 1.00 39.38 708 ALA A C 1
ATOM 5248 O O . ALA A 1 708 ? 8.669 -2.781 -90.609 1.00 39.38 708 ALA A O 1
ATOM 5249 N N . PRO A 1 709 ? 8.986 -2.386 -88.391 1.00 48.47 709 PRO A N 1
ATOM 5250 C CA . PRO A 1 709 ? 10.435 -1.946 -88.359 1.00 48.47 709 PRO A CA 1
ATOM 5251 C C . PRO A 1 709 ? 11.389 -2.568 -87.239 1.00 48.47 709 PRO A C 1
ATOM 5253 O O . PRO A 1 709 ? 10.929 -3.436 -86.505 1.00 48.47 709 PRO A O 1
ATOM 5256 N N . THR A 1 710 ? 12.684 -2.142 -87.046 1.00 32.78 710 THR A N 1
ATOM 5257 C CA . THR A 1 710 ? 13.715 -2.737 -86.079 1.00 32.78 710 THR A CA 1
ATOM 5258 C C . THR A 1 710 ? 14.895 -1.826 -85.501 1.00 32.78 710 THR A C 1
ATOM 5260 O O . THR A 1 710 ? 15.104 -0.760 -86.079 1.00 32.78 710 THR A O 1
ATOM 5263 N N . PRO A 1 711 ? 15.685 -2.198 -84.416 1.00 48.78 711 PRO A N 1
ATOM 5264 C CA . PRO A 1 711 ? 16.502 -1.271 -83.526 1.00 48.78 711 PRO A CA 1
ATOM 5265 C C . PRO A 1 711 ? 17.896 -1.704 -82.832 1.00 48.78 711 PRO A C 1
ATOM 5267 O O . PRO A 1 711 ? 18.344 -2.833 -82.995 1.00 48.78 711 PRO A O 1
ATOM 5270 N N . THR A 1 712 ? 18.507 -0.840 -81.946 1.00 47.56 712 THR A N 1
ATOM 5271 C CA . THR A 1 712 ? 19.369 -1.033 -80.669 1.00 47.56 712 THR A CA 1
ATOM 5272 C C . THR A 1 712 ? 20.887 -1.487 -80.540 1.00 47.56 712 THR A C 1
ATOM 5274 O O . THR A 1 712 ? 21.346 -2.251 -81.379 1.00 47.56 712 THR A O 1
ATOM 5277 N N . THR A 1 713 ? 21.646 -1.074 -79.448 1.00 39.84 713 THR A N 1
ATOM 5278 C CA . THR A 1 713 ? 22.681 -1.811 -78.556 1.00 39.84 713 THR A CA 1
ATOM 5279 C C . THR A 1 713 ? 23.545 -0.962 -77.498 1.00 39.84 713 THR A C 1
ATOM 5281 O O . THR A 1 713 ? 23.255 0.223 -77.369 1.00 39.84 713 THR A O 1
ATOM 5284 N N . VAL A 1 714 ? 24.497 -1.533 -76.663 1.00 42.41 714 VAL A N 1
ATOM 5285 C CA . VAL A 1 714 ? 24.961 -1.107 -75.248 1.00 42.41 714 VAL A CA 1
ATOM 5286 C C . VAL A 1 714 ? 26.434 -1.478 -74.713 1.00 42.41 714 VAL A C 1
ATOM 5288 O O . VAL A 1 714 ? 27.056 -2.287 -75.398 1.00 42.41 714 VAL A O 1
ATOM 5291 N N . SER A 1 715 ? 26.977 -1.003 -73.514 1.00 41.12 715 SER A N 1
ATOM 5292 C CA . SER A 1 715 ? 27.854 -1.721 -72.436 1.00 41.12 715 SER A CA 1
ATOM 5293 C C . SER A 1 715 ? 28.862 -0.947 -71.421 1.00 41.12 715 SER A C 1
ATOM 5295 O O . SER A 1 715 ? 29.159 0.210 -71.712 1.00 41.12 715 SER A O 1
ATOM 5297 N N . PRO A 1 716 ? 29.403 -1.535 -70.262 1.00 57.62 716 PRO A N 1
ATOM 5298 C CA . PRO A 1 716 ? 30.090 -0.902 -69.031 1.00 57.62 716 PRO A CA 1
ATOM 5299 C C . PRO A 1 716 ? 31.340 -1.619 -68.276 1.00 57.62 716 PRO A C 1
ATOM 5301 O O . PRO A 1 716 ? 31.880 -2.549 -68.868 1.00 57.62 716 PRO A O 1
ATOM 5304 N N . SER A 1 717 ? 31.819 -1.262 -67.010 1.00 42.41 717 SER A N 1
ATOM 5305 C CA . SER A 1 717 ? 32.798 -2.012 -66.051 1.00 42.41 717 SER A CA 1
ATOM 5306 C C . SER A 1 717 ? 33.196 -1.414 -64.595 1.00 42.41 717 SER A C 1
ATOM 5308 O O . SER A 1 717 ? 33.194 -0.188 -64.505 1.00 42.41 717 SER A O 1
ATOM 5310 N N . PRO A 1 718 ? 33.597 -2.183 -63.492 1.00 60.19 718 PRO A N 1
ATOM 5311 C CA . PRO A 1 718 ? 34.051 -1.703 -62.094 1.00 60.19 718 PRO A CA 1
ATOM 5312 C C . PRO A 1 718 ? 35.141 -2.495 -61.181 1.00 60.19 718 PRO A C 1
ATOM 5314 O O . PRO A 1 718 ? 35.501 -3.612 -61.546 1.00 60.19 718 PRO A O 1
ATOM 5317 N N . THR A 1 719 ? 35.658 -1.998 -59.987 1.00 44.81 719 THR A N 1
ATOM 5318 C CA . THR A 1 719 ? 36.480 -2.674 -58.835 1.00 44.81 719 THR A CA 1
ATOM 5319 C C . THR A 1 719 ? 36.851 -1.712 -57.607 1.00 44.81 719 THR A C 1
ATOM 5321 O O . THR A 1 719 ? 36.503 -0.549 -57.785 1.00 44.81 719 THR A O 1
ATOM 5324 N N . GLY A 1 720 ? 37.508 -1.906 -56.393 1.00 43.00 720 GLY A N 1
ATOM 5325 C CA . GLY A 1 720 ? 38.113 -2.941 -55.420 1.00 43.00 720 GLY A CA 1
ATOM 5326 C C . GLY A 1 720 ? 39.374 -2.414 -54.559 1.00 43.00 720 GLY A C 1
ATOM 5327 O O . GLY A 1 720 ? 39.992 -1.514 -55.114 1.00 43.00 720 GLY A O 1
ATOM 5328 N N . PHE A 1 721 ? 39.953 -2.783 -53.345 1.00 40.72 721 PHE A N 1
ATOM 5329 C CA . PHE A 1 721 ? 39.737 -3.557 -52.034 1.00 40.72 721 PHE A CA 1
ATOM 5330 C C . PHE A 1 721 ? 40.866 -3.320 -50.877 1.00 40.72 721 PHE A C 1
ATOM 5332 O O . PHE A 1 721 ? 41.923 -2.822 -51.263 1.00 40.72 721 PHE A O 1
ATOM 5339 N N . PRO A 1 722 ? 40.743 -3.661 -49.525 1.00 58.53 722 PRO A N 1
ATOM 5340 C CA . PRO A 1 722 ? 41.692 -3.347 -48.344 1.00 58.53 722 PRO A CA 1
ATOM 5341 C C . PRO A 1 722 ? 42.028 -4.450 -47.209 1.00 58.53 722 PRO A C 1
ATOM 5343 O O . PRO A 1 722 ? 41.422 -5.507 -47.320 1.00 58.53 722 PRO A O 1
ATOM 5346 N N . SER A 1 723 ? 42.904 -4.267 -46.129 1.00 43.88 723 SER A N 1
ATOM 5347 C CA . SER A 1 723 ? 43.099 -5.095 -44.812 1.00 43.88 723 SER A CA 1
ATOM 5348 C C . SER A 1 723 ? 44.023 -4.500 -43.584 1.00 43.88 723 SER A C 1
ATOM 5350 O O . SER A 1 723 ? 43.977 -3.277 -43.494 1.00 43.88 723 SER A O 1
ATOM 5352 N N . PRO A 1 724 ? 44.789 -5.184 -42.605 1.00 54.47 724 PRO A N 1
ATOM 5353 C CA . PRO A 1 724 ? 44.835 -4.933 -41.076 1.00 54.47 724 PRO A CA 1
ATOM 5354 C C . PRO A 1 724 ? 46.204 -5.011 -40.195 1.00 54.47 724 PRO A C 1
ATOM 5356 O O . PRO A 1 724 ? 47.255 -5.125 -40.818 1.00 54.47 724 PRO A O 1
ATOM 5359 N N . THR A 1 725 ? 46.240 -4.971 -38.795 1.00 42.78 725 THR A N 1
ATOM 5360 C CA . THR A 1 725 ? 47.268 -5.433 -37.690 1.00 42.78 725 THR A CA 1
ATOM 5361 C C . THR A 1 725 ? 47.317 -4.561 -36.336 1.00 42.78 725 THR A C 1
ATOM 5363 O O . THR A 1 725 ? 46.678 -3.519 -36.408 1.00 42.78 725 THR A O 1
ATOM 5366 N N . THR A 1 726 ? 47.993 -4.688 -35.117 1.00 40.44 726 THR A N 1
ATOM 5367 C CA . THR A 1 726 ? 48.557 -5.634 -34.008 1.00 40.44 726 THR A CA 1
ATOM 5368 C C . THR A 1 726 ? 49.279 -4.807 -32.831 1.00 40.44 726 THR A C 1
ATOM 5370 O O . THR A 1 726 ? 49.646 -3.693 -33.187 1.00 40.44 726 THR A O 1
ATOM 5373 N N . SER A 1 727 ? 49.696 -5.108 -31.539 1.00 39.53 727 SER A N 1
ATOM 5374 C CA . SER A 1 727 ? 49.533 -6.076 -30.359 1.00 39.53 727 SER A CA 1
ATOM 5375 C C . SER A 1 727 ? 50.362 -5.666 -29.023 1.00 39.53 727 SER A C 1
ATOM 5377 O O . SER A 1 727 ? 51.219 -4.799 -29.181 1.00 39.53 727 SER A O 1
ATOM 5379 N N . PRO A 1 728 ? 50.196 -6.219 -27.750 1.00 56.19 728 PRO A N 1
ATOM 5380 C CA . PRO A 1 728 ? 50.660 -5.634 -26.403 1.00 56.19 728 PRO A CA 1
ATOM 5381 C C . PRO A 1 728 ? 51.341 -6.511 -25.228 1.00 56.19 728 PRO A C 1
ATOM 5383 O O . PRO A 1 728 ? 51.412 -7.728 -25.378 1.00 56.19 728 PRO A O 1
ATOM 5386 N N . THR A 1 729 ? 51.784 -5.931 -24.048 1.00 37.84 729 THR A N 1
ATOM 5387 C CA . THR A 1 729 ? 52.430 -6.511 -22.757 1.00 37.84 729 THR A CA 1
ATOM 5388 C C . THR A 1 729 ? 52.439 -5.511 -21.501 1.00 37.84 729 THR A C 1
ATOM 5390 O O . THR A 1 729 ? 52.067 -4.376 -21.774 1.00 37.84 729 THR A O 1
ATOM 5393 N N . THR A 1 730 ? 52.830 -5.631 -20.166 1.00 36.31 730 THR A N 1
ATOM 5394 C CA . THR A 1 730 ? 53.196 -6.602 -19.017 1.00 36.31 730 THR A CA 1
ATOM 5395 C C . THR A 1 730 ? 53.353 -5.901 -17.572 1.00 36.31 730 THR A C 1
ATOM 5397 O O . THR A 1 730 ? 53.308 -4.677 -17.543 1.00 36.31 730 THR A O 1
ATOM 5400 N N . SER A 1 731 ? 53.555 -6.575 -16.380 1.00 38.25 731 SER A N 1
ATOM 5401 C CA . SER A 1 731 ? 53.758 -6.040 -14.935 1.00 38.25 731 SER A CA 1
ATOM 5402 C C . SER A 1 731 ? 54.393 -7.095 -13.916 1.00 38.25 731 SER A C 1
ATOM 5404 O O . SER A 1 731 ? 54.851 -8.069 -14.523 1.00 38.25 731 SER A O 1
ATOM 5406 N N . PRO A 1 732 ? 54.480 -7.098 -12.507 1.00 47.19 732 PRO A N 1
ATOM 5407 C CA . PRO A 1 732 ? 54.095 -6.244 -11.293 1.00 47.19 732 PRO A CA 1
ATOM 5408 C C . PRO A 1 732 ? 55.098 -6.225 -10.011 1.00 47.19 732 PRO A C 1
ATOM 5410 O O . PRO A 1 732 ? 56.297 -6.334 -10.252 1.00 47.19 732 PRO A O 1
ATOM 5413 N N . SER A 1 733 ? 54.649 -6.153 -8.692 1.00 33.19 733 SER A N 1
ATOM 5414 C CA . SER A 1 733 ? 55.312 -6.454 -7.313 1.00 33.19 733 SER A CA 1
ATOM 5415 C C . SER A 1 733 ? 55.609 -5.256 -6.295 1.00 33.19 733 SER A C 1
ATOM 5417 O O . SER A 1 733 ? 55.812 -4.174 -6.830 1.00 33.19 733 SER A O 1
ATOM 5419 N N . SER A 1 734 ? 55.752 -5.228 -4.910 1.00 30.62 734 SER A N 1
ATOM 5420 C CA . SER A 1 734 ? 55.516 -6.046 -3.625 1.00 30.62 734 SER A CA 1
ATOM 5421 C C . SER A 1 734 ? 55.901 -5.323 -2.237 1.00 30.62 734 SER A C 1
ATOM 5423 O O . SER A 1 734 ? 56.722 -4.412 -2.306 1.00 30.62 734 SER A O 1
ATOM 5425 N N . SER A 1 735 ? 55.457 -5.767 -1.005 1.00 34.25 735 SER A N 1
ATOM 5426 C CA . SER A 1 735 ? 55.658 -5.183 0.418 1.00 34.25 735 SER A CA 1
ATOM 5427 C C . SER A 1 735 ? 55.947 -6.254 1.569 1.00 34.25 735 SER A C 1
ATOM 5429 O O . SER A 1 735 ? 56.352 -7.325 1.107 1.00 34.25 735 SER A O 1
ATOM 5431 N N . PRO A 1 736 ? 55.764 -6.185 2.964 1.00 47.81 736 PRO A N 1
ATOM 5432 C CA . PRO A 1 736 ? 55.452 -5.180 4.078 1.00 47.81 736 PRO A CA 1
ATOM 5433 C C . PRO A 1 736 ? 56.144 -5.398 5.539 1.00 47.81 736 PRO A C 1
ATOM 5435 O O . PRO A 1 736 ? 57.198 -6.028 5.592 1.00 47.81 736 PRO A O 1
ATOM 5438 N N . THR A 1 737 ? 55.550 -4.977 6.720 1.00 28.39 737 THR A N 1
ATOM 5439 C CA . THR A 1 737 ? 55.772 -5.311 8.228 1.00 28.39 737 THR A CA 1
ATOM 5440 C C . THR A 1 737 ? 56.815 -4.551 9.155 1.00 28.39 737 THR A C 1
ATOM 5442 O O . THR A 1 737 ? 57.739 -3.978 8.589 1.00 28.39 737 THR A O 1
ATOM 5445 N N . SER A 1 738 ? 56.876 -4.498 10.542 1.00 28.25 738 SER A N 1
ATOM 5446 C CA . SER A 1 738 ? 55.975 -4.607 11.783 1.00 28.25 738 SER A CA 1
ATOM 5447 C C . SER A 1 738 ? 56.636 -4.236 13.213 1.00 28.25 738 SER A C 1
ATOM 5449 O O . SER A 1 738 ? 57.799 -4.595 13.402 1.00 28.25 738 SER A O 1
ATOM 5451 N N . ARG A 1 739 ? 55.909 -3.652 14.228 1.00 40.28 739 ARG A N 1
ATOM 5452 C CA . ARG A 1 739 ? 56.168 -3.142 15.654 1.00 40.28 739 ARG A CA 1
ATOM 5453 C C . ARG A 1 739 ? 56.318 -1.612 16.013 1.00 40.28 739 ARG A C 1
ATOM 5455 O O . ARG A 1 739 ? 57.193 -1.256 16.803 1.00 40.28 739 ARG A O 1
ATOM 5462 N N . TRP A 1 740 ? 55.452 -0.727 15.504 1.00 46.53 740 TRP A N 1
ATOM 5463 C CA . TRP A 1 740 ? 55.258 0.732 15.779 1.00 46.53 740 TRP A CA 1
ATOM 5464 C C . TRP A 1 740 ? 56.466 1.579 16.274 1.00 46.53 740 TRP A C 1
ATOM 5466 O O . TRP A 1 740 ? 56.347 2.396 17.176 1.00 46.53 740 TRP A O 1
ATOM 5476 N N . ASN A 1 741 ? 57.697 1.489 15.780 1.00 48.06 741 ASN A N 1
ATOM 5477 C CA . ASN A 1 741 ? 58.175 1.232 14.424 1.00 48.06 741 ASN A CA 1
ATOM 5478 C C . ASN A 1 741 ? 58.201 -0.251 13.971 1.00 48.06 741 ASN A C 1
ATOM 5480 O O . ASN A 1 741 ? 59.056 -0.995 14.464 1.00 48.06 741 ASN A O 1
ATOM 5484 N N . PRO A 1 742 ? 57.415 -0.665 12.949 1.00 49.69 742 PRO A N 1
ATOM 5485 C CA . PRO A 1 742 ? 56.250 0.000 12.336 1.00 49.69 742 PRO A CA 1
ATOM 5486 C C . PRO A 1 742 ? 54.869 -0.656 12.636 1.00 49.69 742 PRO A C 1
ATOM 5488 O O . PRO A 1 742 ? 54.775 -1.872 12.706 1.00 49.69 742 PRO A O 1
ATOM 5491 N N . PRO A 1 743 ? 53.779 0.116 12.744 1.00 54.06 743 PRO A N 1
ATOM 5492 C CA . PRO A 1 743 ? 52.407 -0.402 12.933 1.00 54.06 743 PRO A CA 1
ATOM 5493 C C . PRO A 1 743 ? 51.977 -1.089 14.270 1.00 54.06 743 PRO A C 1
ATOM 5495 O O . PRO A 1 743 ? 52.837 -1.596 14.999 1.00 54.06 743 PRO A O 1
ATOM 5498 N N . PRO A 1 744 ? 50.655 -1.221 14.544 1.00 53.94 744 PRO A N 1
ATOM 5499 C CA . PRO A 1 744 ? 49.890 -2.449 14.289 1.00 53.94 744 PRO A CA 1
ATOM 5500 C C . PRO A 1 744 ? 49.898 -2.875 12.819 1.00 53.94 744 PRO A C 1
ATOM 5502 O O . PRO A 1 744 ? 50.111 -2.012 11.971 1.00 53.94 744 PRO A O 1
ATOM 5505 N N . PRO A 1 745 ? 49.755 -4.172 12.483 1.00 54.44 745 PRO A N 1
ATOM 5506 C CA . PRO A 1 745 ? 49.892 -4.665 11.106 1.00 54.44 745 PRO A CA 1
ATOM 5507 C C . PRO A 1 745 ? 49.117 -3.865 10.045 1.00 54.44 745 PRO A C 1
ATOM 5509 O O . PRO A 1 745 ? 49.608 -3.724 8.927 1.00 54.44 745 PRO A O 1
ATOM 5512 N N . GLU A 1 746 ? 47.970 -3.315 10.430 1.00 57.25 746 GLU A N 1
ATOM 5513 C CA . GLU A 1 746 ? 46.995 -2.571 9.635 1.00 57.25 746 GLU A CA 1
ATOM 5514 C C . GLU A 1 746 ? 47.540 -1.194 9.218 1.00 57.25 746 GLU A C 1
ATOM 5516 O O . GLU A 1 746 ? 47.501 -0.826 8.049 1.00 57.25 746 GLU A O 1
ATOM 5521 N N . LEU A 1 747 ? 48.155 -0.465 10.155 1.00 60.88 747 LEU A N 1
ATOM 5522 C CA . LEU A 1 747 ? 48.587 0.926 9.966 1.00 60.88 747 LEU A CA 1
ATOM 5523 C C . LEU A 1 747 ? 50.008 1.050 9.339 1.00 60.88 747 LEU A C 1
ATOM 5525 O O . LEU A 1 747 ? 50.524 2.161 9.170 1.00 60.88 747 LEU A O 1
ATOM 5529 N N . VAL A 1 748 ? 50.697 -0.070 9.035 1.00 58.78 748 VAL A N 1
ATOM 5530 C CA . VAL A 1 748 ? 52.144 -0.132 8.690 1.00 58.78 748 VAL A CA 1
ATOM 5531 C C . VAL A 1 748 ? 52.526 0.751 7.494 1.00 58.78 748 VAL A C 1
ATOM 5533 O O . VAL A 1 748 ? 52.371 0.376 6.336 1.00 58.78 748 VAL A O 1
ATOM 5536 N N . GLY A 1 749 ? 53.178 1.879 7.791 1.00 60.88 749 GLY A N 1
ATOM 5537 C CA . GLY A 1 749 ? 53.729 2.799 6.788 1.00 60.88 749 GLY A CA 1
ATOM 5538 C C . GLY A 1 749 ? 52.784 3.926 6.371 1.00 60.88 749 GLY A C 1
ATOM 5539 O O . GLY A 1 749 ? 53.195 4.769 5.579 1.00 60.88 749 GLY A O 1
ATOM 5540 N N . VAL A 1 750 ? 51.573 3.960 6.931 1.00 63.91 750 VAL A N 1
ATOM 5541 C CA . VAL A 1 750 ? 50.569 5.006 6.694 1.00 63.91 750 VAL A CA 1
ATOM 5542 C C . VAL A 1 750 ? 50.788 6.203 7.631 1.00 63.91 750 VAL A C 1
ATOM 5544 O O . VAL A 1 750 ? 50.710 7.352 7.208 1.00 63.91 750 VAL A O 1
ATOM 5547 N N . CYS A 1 751 ? 51.166 5.934 8.885 1.00 65.31 751 CYS A N 1
ATOM 5548 C CA . CYS A 1 751 ? 51.424 6.941 9.919 1.00 65.31 751 CYS A CA 1
ATOM 5549 C C . CYS A 1 751 ? 52.905 7.002 10.371 1.00 65.31 751 CYS A C 1
ATOM 5551 O O . CYS A 1 751 ? 53.690 6.071 10.152 1.00 65.31 751 CYS A O 1
ATOM 5553 N N . GLY A 1 752 ? 53.288 8.070 11.087 1.00 63.28 752 GLY A N 1
ATOM 5554 C CA . GLY A 1 752 ? 54.602 8.244 11.730 1.00 63.28 752 GLY A CA 1
ATOM 5555 C C . GLY A 1 752 ? 54.625 7.858 13.225 1.00 63.28 752 GLY A C 1
ATOM 5556 O O . GLY A 1 752 ? 53.589 7.896 13.876 1.00 63.28 752 GLY A O 1
ATOM 5557 N N . PRO A 1 753 ? 55.792 7.520 13.822 1.00 57.31 753 PRO A N 1
ATOM 5558 C CA . PRO A 1 753 ? 55.930 6.796 15.108 1.00 57.31 753 PRO A CA 1
ATOM 5559 C C . PRO A 1 753 ? 55.411 7.479 16.393 1.00 57.31 753 PRO A C 1
ATOM 5561 O O . PRO A 1 753 ? 55.705 7.008 17.489 1.00 57.31 753 PRO A O 1
ATOM 5564 N N . SER A 1 754 ? 54.671 8.580 16.271 1.00 54.78 754 SER A N 1
ATOM 5565 C CA . SER A 1 754 ? 53.861 9.186 17.335 1.00 54.78 754 SER A CA 1
ATOM 5566 C C . SER A 1 754 ? 52.764 10.128 16.790 1.00 54.78 754 SER A C 1
ATOM 5568 O O . SER A 1 754 ? 52.369 11.047 17.503 1.00 54.78 754 SER A O 1
ATOM 5570 N N . SER A 1 755 ? 52.351 9.996 15.520 1.00 70.38 755 SER A N 1
ATOM 5571 C CA . SER A 1 755 ? 51.290 10.804 14.890 1.00 70.38 755 SER A CA 1
ATOM 5572 C C . SER A 1 755 ? 50.812 10.172 13.572 1.00 70.38 755 SER A C 1
ATOM 5574 O O . SER A 1 755 ? 51.613 9.745 12.734 1.00 70.38 755 SER A O 1
ATOM 5576 N N . CYS A 1 756 ? 49.495 10.145 13.406 1.00 74.00 756 CYS A N 1
ATOM 5577 C CA . CYS A 1 756 ? 48.719 9.809 12.217 1.00 74.00 756 CYS A CA 1
ATOM 5578 C C . CYS A 1 756 ? 48.065 11.059 11.583 1.00 74.00 756 CYS A C 1
ATOM 5580 O O . CYS A 1 756 ? 47.131 10.919 10.801 1.00 74.00 756 CYS A O 1
ATOM 5582 N N . ALA A 1 757 ? 48.504 12.281 11.906 1.00 79.56 757 ALA A N 1
ATOM 5583 C CA . ALA A 1 757 ? 47.918 13.492 11.328 1.00 79.56 757 ALA A CA 1
ATOM 5584 C C . ALA A 1 757 ? 48.013 13.487 9.785 1.00 79.56 757 ALA A C 1
ATOM 5586 O O . ALA A 1 757 ? 49.104 13.347 9.223 1.00 79.56 757 ALA A O 1
ATOM 5587 N N . GLY A 1 758 ? 46.870 13.622 9.105 1.00 77.25 758 GLY A N 1
ATOM 5588 C CA . GLY A 1 758 ? 46.753 13.517 7.645 1.00 77.25 758 GLY A CA 1
ATOM 5589 C C . GLY A 1 758 ? 46.928 12.107 7.058 1.00 77.25 758 GLY A C 1
ATOM 5590 O O . GLY A 1 758 ? 47.257 11.996 5.877 1.00 77.25 758 GLY A O 1
ATOM 5591 N N . ALA A 1 759 ? 46.789 11.044 7.858 1.00 81.12 759 ALA A N 1
ATOM 5592 C CA . ALA A 1 759 ? 46.866 9.654 7.397 1.00 81.12 759 ALA A CA 1
ATOM 5593 C C . ALA A 1 759 ? 45.552 9.169 6.756 1.00 81.12 759 ALA A C 1
ATOM 5595 O O . ALA A 1 759 ? 44.480 9.590 7.172 1.00 81.12 759 ALA A O 1
ATOM 5596 N N . ASP A 1 760 ? 45.646 8.254 5.786 1.00 82.50 760 ASP A N 1
ATOM 5597 C CA . ASP A 1 760 ? 44.501 7.576 5.157 1.00 82.50 760 ASP A CA 1
ATOM 5598 C C . ASP A 1 760 ? 44.270 6.207 5.812 1.00 82.50 760 ASP A C 1
ATOM 5600 O O . ASP A 1 760 ? 44.982 5.239 5.535 1.00 82.50 760 ASP A O 1
ATOM 5604 N N . LEU A 1 761 ? 43.318 6.166 6.742 1.00 83.81 761 LEU A N 1
ATOM 5605 C CA . LEU A 1 761 ? 42.908 5.005 7.537 1.00 83.81 761 LEU A CA 1
ATOM 5606 C C . LEU A 1 761 ? 41.524 4.484 7.102 1.00 83.81 761 LEU A C 1
ATOM 5608 O O . LEU A 1 761 ? 40.872 3.740 7.843 1.00 83.81 761 LEU A O 1
ATOM 5612 N N . SER A 1 762 ? 41.066 4.883 5.911 1.00 83.06 762 SER A N 1
ATOM 5613 C CA . SER A 1 762 ? 39.756 4.520 5.374 1.00 83.06 762 SER A CA 1
ATOM 5614 C C . SER A 1 762 ? 39.600 2.998 5.219 1.00 83.06 762 SER A C 1
ATOM 5616 O O . SER A 1 762 ? 40.529 2.268 4.862 1.00 83.06 762 SER A O 1
ATOM 5618 N N . GLY A 1 763 ? 38.414 2.484 5.553 1.00 76.38 763 GLY A N 1
ATOM 5619 C CA . GLY A 1 763 ? 38.060 1.064 5.466 1.00 76.38 763 GLY A CA 1
ATOM 5620 C C . GLY A 1 763 ? 38.832 0.109 6.390 1.00 76.38 763 GLY A C 1
ATOM 5621 O O . GLY A 1 763 ? 38.725 -1.106 6.213 1.00 76.38 763 GLY A O 1
ATOM 5622 N N . MET A 1 764 ? 39.636 0.605 7.339 1.00 82.94 764 MET A N 1
ATOM 5623 C CA . MET A 1 764 ? 40.456 -0.245 8.214 1.00 82.94 764 MET A CA 1
ATOM 5624 C C . MET A 1 764 ? 39.676 -0.786 9.418 1.00 82.94 764 MET A C 1
ATOM 5626 O O . MET A 1 764 ? 38.976 -0.045 10.103 1.00 82.94 764 MET A O 1
ATOM 5630 N N . ASP A 1 765 ? 39.862 -2.069 9.730 1.00 83.00 765 ASP A N 1
ATOM 5631 C CA . ASP A 1 765 ? 39.469 -2.641 11.022 1.00 83.00 765 ASP A CA 1
ATOM 5632 C C . ASP A 1 765 ? 40.551 -2.320 12.065 1.00 83.00 765 ASP A C 1
ATOM 5634 O O . ASP A 1 765 ? 41.683 -2.800 11.984 1.00 83.00 765 ASP A O 1
ATOM 5638 N N . LEU A 1 766 ? 40.197 -1.452 13.008 1.00 84.75 766 LEU A N 1
ATOM 5639 C CA . LEU A 1 766 ? 40.999 -0.954 14.123 1.00 84.75 766 LEU A CA 1
ATOM 5640 C C . LEU A 1 766 ? 40.296 -1.250 15.468 1.00 84.75 766 LEU A C 1
ATOM 5642 O O . LEU A 1 766 ? 40.582 -0.604 16.481 1.00 84.75 766 LEU A O 1
ATOM 5646 N N . SER A 1 767 ? 39.367 -2.214 15.481 1.00 85.19 767 SER A N 1
ATOM 5647 C CA . SER A 1 767 ? 38.570 -2.594 16.651 1.00 85.19 767 SER A CA 1
ATOM 5648 C C . SER A 1 767 ? 39.435 -3.050 17.838 1.00 85.19 767 SER A C 1
ATOM 5650 O O . SER A 1 767 ? 40.462 -3.721 17.698 1.00 85.19 767 SER A O 1
ATOM 5652 N N . GLY A 1 768 ? 39.042 -2.643 19.048 1.00 75.50 768 GLY A N 1
ATOM 5653 C CA . GLY A 1 768 ? 39.706 -2.994 20.307 1.00 75.50 768 GLY A CA 1
ATOM 5654 C C . GLY A 1 768 ? 41.159 -2.520 20.465 1.00 75.50 768 GLY A C 1
ATOM 5655 O O . GLY A 1 768 ? 41.856 -3.014 21.357 1.00 75.50 768 GLY A O 1
ATOM 5656 N N . LEU A 1 769 ? 41.652 -1.609 19.615 1.00 83.50 769 LEU A N 1
ATOM 5657 C CA . LEU A 1 769 ? 43.020 -1.090 19.700 1.00 83.50 769 LEU A CA 1
ATOM 5658 C C . LEU A 1 769 ? 43.187 -0.022 20.797 1.00 83.50 769 LEU A C 1
ATOM 5660 O O . LEU A 1 769 ? 42.300 0.785 21.060 1.00 83.50 769 LEU A O 1
ATOM 5664 N N . ASP A 1 770 ? 44.382 -0.001 21.394 1.00 81.44 770 ASP A N 1
ATOM 5665 C CA . ASP A 1 770 ? 44.875 1.071 22.268 1.00 81.44 770 ASP A CA 1
ATOM 5666 C C . ASP A 1 770 ? 45.458 2.194 21.392 1.00 81.44 770 ASP A C 1
ATOM 5668 O O . ASP A 1 770 ? 46.540 2.051 20.809 1.00 81.44 770 ASP A O 1
ATOM 5672 N N . LEU A 1 771 ? 44.693 3.279 21.250 1.00 83.81 771 LEU A N 1
ATOM 5673 C CA . LEU A 1 771 ? 44.989 4.469 20.445 1.00 83.81 771 LEU A CA 1
ATOM 5674 C C . LEU A 1 771 ? 44.961 5.752 21.310 1.00 83.81 771 LEU A C 1
ATOM 5676 O O . LEU A 1 771 ? 44.893 6.869 20.786 1.00 83.81 771 LEU A O 1
ATOM 5680 N N . ALA A 1 772 ? 45.025 5.605 22.639 1.00 82.19 772 ALA A N 1
ATOM 5681 C CA . ALA A 1 772 ? 44.839 6.687 23.598 1.00 82.19 772 ALA A CA 1
ATOM 5682 C C . ALA A 1 772 ? 45.894 7.799 23.438 1.00 82.19 772 ALA A C 1
ATOM 5684 O O . ALA A 1 772 ? 47.102 7.556 23.350 1.00 82.19 772 ALA A O 1
ATOM 5685 N N . GLY A 1 773 ? 45.438 9.053 23.408 1.00 75.44 773 GLY A N 1
ATOM 5686 C CA . GLY A 1 773 ? 46.293 10.232 23.244 1.00 75.44 773 GLY A CA 1
ATOM 5687 C C . GLY A 1 773 ? 47.058 10.329 21.914 1.00 75.44 773 GLY A C 1
ATOM 5688 O O . GLY A 1 773 ? 47.971 11.153 21.815 1.00 75.44 773 GLY A O 1
ATOM 5689 N N . VAL A 1 774 ? 46.731 9.513 20.904 1.00 82.19 774 VAL A N 1
ATOM 5690 C CA . VAL A 1 774 ? 47.347 9.595 19.570 1.00 82.19 774 VAL A CA 1
ATOM 5691 C C . VAL A 1 774 ? 46.845 10.832 18.817 1.00 82.19 774 VAL A C 1
ATOM 5693 O O . VAL A 1 774 ? 45.709 11.286 18.968 1.00 82.19 774 VAL A O 1
ATOM 5696 N N . ASP A 1 775 ? 47.740 11.401 18.015 1.00 83.62 775 ASP A N 1
ATOM 5697 C CA . ASP A 1 775 ? 47.486 12.558 17.167 1.00 83.62 775 ASP A CA 1
ATOM 5698 C C . ASP A 1 775 ? 47.018 12.121 15.771 1.00 83.62 775 ASP A C 1
ATOM 5700 O O . ASP A 1 775 ? 47.790 11.516 15.032 1.00 83.62 775 ASP A O 1
ATOM 5704 N N . PHE A 1 776 ? 45.766 12.415 15.425 1.00 88.50 776 PHE A N 1
ATOM 5705 C CA . PHE A 1 776 ? 45.078 12.055 14.180 1.00 88.50 776 PHE A CA 1
ATOM 5706 C C . PHE A 1 776 ? 44.514 13.303 13.458 1.00 88.50 776 PHE A C 1
ATOM 5708 O O . PHE A 1 776 ? 43.518 13.210 12.742 1.00 88.50 776 PHE A O 1
ATOM 5715 N N . GLU A 1 777 ? 45.102 14.491 13.654 1.00 86.69 777 GLU A N 1
ATOM 5716 C CA . GLU A 1 777 ? 44.568 15.740 13.083 1.00 86.69 777 GLU A CA 1
ATOM 5717 C C . GLU A 1 777 ? 44.490 15.670 11.545 1.00 86.69 777 GLU A C 1
ATOM 5719 O O . GLU A 1 777 ? 45.501 15.475 10.867 1.00 86.69 777 GLU A O 1
ATOM 5724 N N . GLY A 1 778 ? 43.288 15.800 10.983 1.00 82.31 778 GLY A N 1
ATOM 5725 C CA . GLY A 1 778 ? 43.035 15.680 9.546 1.00 82.31 778 GLY A CA 1
ATOM 5726 C C . GLY A 1 778 ? 43.187 14.269 8.966 1.00 82.31 778 GLY A C 1
ATOM 5727 O O . GLY A 1 778 ? 43.383 14.157 7.759 1.00 82.31 778 GLY A O 1
ATOM 5728 N N . ALA A 1 779 ? 43.175 13.212 9.787 1.00 87.75 779 ALA A N 1
ATOM 5729 C CA . ALA A 1 779 ? 43.196 11.831 9.302 1.00 87.75 779 ALA A CA 1
ATOM 5730 C C . ALA A 1 779 ? 41.846 11.419 8.688 1.00 87.75 779 ALA A C 1
ATOM 5732 O O . ALA A 1 779 ? 40.786 11.744 9.221 1.00 87.75 779 ALA A O 1
ATOM 5733 N N . ASP A 1 780 ? 41.897 10.672 7.592 1.00 86.44 780 ASP A N 1
ATOM 5734 C CA . ASP A 1 780 ? 40.750 9.988 7.001 1.00 86.44 780 ASP A CA 1
ATOM 5735 C C . ASP A 1 780 ? 40.582 8.627 7.699 1.00 86.44 780 ASP A C 1
ATOM 5737 O O . ASP A 1 780 ? 41.554 7.909 7.917 1.00 86.44 780 ASP A O 1
ATOM 5741 N N . PHE A 1 781 ? 39.362 8.307 8.099 1.00 89.19 781 PHE A N 1
ATOM 5742 C CA . PHE A 1 781 ? 38.903 7.101 8.787 1.00 89.19 781 PHE A CA 1
ATOM 5743 C C . PHE A 1 781 ? 37.638 6.542 8.095 1.00 89.19 781 PHE A C 1
ATOM 5745 O O . PHE A 1 781 ? 36.925 5.716 8.671 1.00 89.19 781 PHE A O 1
ATOM 5752 N N . ALA A 1 782 ? 37.316 6.989 6.877 1.00 83.81 782 ALA A N 1
ATOM 5753 C CA . ALA A 1 782 ? 36.033 6.734 6.236 1.00 83.81 782 ALA A CA 1
ATOM 5754 C C . ALA A 1 782 ? 35.752 5.226 6.090 1.00 83.81 782 ALA A C 1
ATOM 5756 O O . ALA A 1 782 ? 36.482 4.494 5.422 1.00 83.81 782 ALA A O 1
ATOM 5757 N N . GLY A 1 783 ? 34.690 4.738 6.730 1.00 78.38 783 GLY A N 1
ATOM 5758 C CA . GLY A 1 783 ? 34.280 3.334 6.732 1.00 78.38 783 GLY A CA 1
ATOM 5759 C C . GLY A 1 783 ? 35.131 2.399 7.600 1.00 78.38 783 GLY A C 1
ATOM 5760 O O . GLY A 1 783 ? 35.117 1.195 7.350 1.00 78.38 783 GLY A O 1
ATOM 5761 N N . CYS A 1 784 ? 35.891 2.909 8.577 1.00 88.06 784 CYS A N 1
ATOM 5762 C CA . CYS A 1 784 ? 36.627 2.057 9.515 1.00 88.06 784 CYS A CA 1
ATOM 5763 C C . CYS A 1 784 ? 35.722 1.233 10.458 1.00 88.06 784 CYS A C 1
ATOM 5765 O O . CYS A 1 784 ? 34.512 1.442 10.550 1.00 88.06 784 CYS A O 1
ATOM 5767 N N . SER A 1 785 ? 36.326 0.323 11.224 1.00 87.62 785 SER A N 1
ATOM 5768 C CA . SER A 1 785 ? 35.792 -0.070 12.533 1.00 87.62 785 SER A CA 1
ATOM 5769 C C . SER A 1 785 ? 36.778 0.323 13.625 1.00 87.62 785 SER A C 1
ATOM 5771 O O . SER A 1 785 ? 37.982 0.130 13.495 1.00 87.62 785 SER A O 1
ATOM 5773 N N . LEU A 1 786 ? 36.246 0.874 14.702 1.00 88.94 786 LEU A N 1
ATOM 5774 C CA . LEU A 1 786 ? 36.884 1.239 15.960 1.00 88.94 786 LEU A CA 1
ATOM 5775 C C . LEU A 1 786 ? 36.061 0.657 17.133 1.00 88.94 786 LEU A C 1
ATOM 5777 O O . LEU A 1 786 ? 36.117 1.190 18.242 1.00 88.94 786 LEU A O 1
ATOM 5781 N N . GLU A 1 787 ? 35.300 -0.429 16.904 1.00 90.50 787 GLU A N 1
ATOM 5782 C CA . GLU A 1 787 ? 34.459 -1.086 17.922 1.00 90.50 787 GLU A CA 1
ATOM 5783 C C . GLU A 1 787 ? 35.286 -1.364 19.190 1.00 90.50 787 GLU A C 1
ATOM 5785 O O . GLU A 1 787 ? 36.306 -2.055 19.151 1.00 90.50 787 GLU A O 1
ATOM 5790 N N . GLY A 1 788 ? 34.877 -0.792 20.325 1.00 81.50 788 GLY A N 1
ATOM 5791 C CA . GLY A 1 788 ? 35.551 -0.955 21.616 1.00 81.50 788 GLY A CA 1
ATOM 5792 C C . GLY A 1 788 ? 36.999 -0.442 21.699 1.00 81.50 788 GLY A C 1
ATOM 5793 O O . GLY A 1 788 ? 37.719 -0.861 22.607 1.00 81.50 788 GLY A O 1
ATOM 5794 N N . ALA A 1 789 ? 37.456 0.414 20.777 1.00 88.44 789 ALA A N 1
ATOM 5795 C CA . ALA A 1 789 ? 38.797 1.007 20.821 1.00 88.44 789 ALA A CA 1
ATOM 5796 C C . ALA A 1 789 ? 38.944 2.061 21.942 1.00 88.44 789 ALA A C 1
ATOM 5798 O O . ALA A 1 789 ? 37.991 2.767 22.285 1.00 88.44 789 ALA A O 1
ATOM 5799 N N . ASP A 1 790 ? 40.157 2.195 22.490 1.00 85.56 790 ASP A N 1
ATOM 5800 C CA . ASP A 1 790 ? 40.509 3.241 23.462 1.00 85.56 790 ASP A CA 1
ATOM 5801 C C . ASP A 1 790 ? 41.104 4.450 22.728 1.00 85.56 790 ASP A C 1
ATOM 5803 O O . ASP A 1 790 ? 42.175 4.367 22.123 1.00 85.56 790 ASP A O 1
ATOM 5807 N N . LEU A 1 791 ? 40.390 5.573 22.777 1.00 90.00 791 LEU A N 1
ATOM 5808 C CA . LEU A 1 791 ? 40.737 6.858 22.174 1.00 90.00 791 LEU A CA 1
ATOM 5809 C C . LEU A 1 791 ? 40.810 7.964 23.251 1.00 90.00 791 LEU A C 1
ATOM 5811 O O . LEU A 1 791 ? 40.691 9.150 22.918 1.00 90.00 791 LEU A O 1
ATOM 5815 N N . GLU A 1 792 ? 41.010 7.624 24.538 1.00 87.81 792 GLU A N 1
ATOM 5816 C CA . GLU A 1 792 ? 40.994 8.605 25.635 1.00 87.81 792 GLU A CA 1
ATOM 5817 C C . GLU A 1 792 ? 42.017 9.728 25.372 1.00 87.81 792 GLU A C 1
ATOM 5819 O O . GLU A 1 792 ? 43.225 9.512 25.239 1.00 87.81 792 GLU A O 1
ATOM 5824 N N . GLY A 1 793 ? 41.522 10.965 25.270 1.00 80.56 793 GLY A N 1
ATOM 5825 C CA . GLY A 1 793 ? 42.329 12.156 24.997 1.00 80.56 793 GLY A CA 1
ATOM 5826 C C . GLY A 1 793 ? 42.970 12.252 23.601 1.00 80.56 793 GLY A C 1
ATOM 5827 O O . GLY A 1 793 ? 43.851 13.096 23.428 1.00 80.56 793 GLY A O 1
ATOM 5828 N N . ALA A 1 794 ? 42.571 11.435 22.619 1.00 88.19 794 ALA A N 1
ATOM 5829 C CA . ALA A 1 794 ? 43.084 11.512 21.245 1.00 88.19 794 ALA A CA 1
ATOM 5830 C C . ALA A 1 794 ? 42.734 12.845 20.538 1.00 88.19 794 ALA A C 1
ATOM 5832 O O . ALA A 1 794 ? 41.731 13.500 20.853 1.00 88.19 794 ALA A O 1
ATOM 5833 N N . ASN A 1 795 ? 43.559 13.251 19.564 1.00 85.81 795 ASN A N 1
ATOM 5834 C CA . ASN A 1 795 ? 43.332 14.444 18.737 1.00 85.81 795 ASN A CA 1
ATOM 5835 C C . ASN A 1 795 ? 42.774 14.053 17.364 1.00 85.81 795 ASN A C 1
ATOM 5837 O O . ASN A 1 795 ? 43.540 13.742 16.462 1.00 85.81 795 ASN A O 1
ATOM 5841 N N . LEU A 1 796 ? 41.453 14.095 17.205 1.00 88.75 796 LEU A N 1
ATOM 5842 C CA . LEU A 1 796 ? 40.720 13.789 15.969 1.00 88.75 796 LEU A CA 1
ATOM 5843 C C . LEU A 1 796 ? 40.214 15.084 15.293 1.00 88.75 796 LEU A C 1
ATOM 5845 O O . LEU A 1 796 ? 39.171 15.096 14.644 1.00 88.75 796 LEU A O 1
ATOM 5849 N N . GLY A 1 797 ? 40.909 16.212 15.490 1.00 84.25 797 GLY A N 1
ATOM 5850 C CA . GLY A 1 797 ? 40.532 17.496 14.893 1.00 84.25 797 GLY A CA 1
ATOM 5851 C C . GLY A 1 797 ? 40.524 17.425 13.364 1.00 84.25 797 GLY A C 1
ATOM 5852 O O . GLY A 1 797 ? 41.503 16.991 12.768 1.00 84.25 797 GLY A O 1
ATOM 5853 N N . SER A 1 798 ? 39.423 17.830 12.731 1.00 83.19 798 SER A N 1
ATOM 5854 C CA . SER A 1 798 ? 39.196 17.759 11.278 1.00 83.19 798 SER A CA 1
ATOM 5855 C C . SER A 1 798 ? 39.378 16.368 10.649 1.00 83.19 798 SER A C 1
ATOM 5857 O O . SER A 1 798 ? 39.602 16.283 9.445 1.00 83.19 798 SER A O 1
ATOM 5859 N N . ALA A 1 799 ? 39.293 15.294 11.440 1.00 87.50 799 ALA A N 1
ATOM 5860 C CA . ALA A 1 799 ? 39.312 13.927 10.930 1.00 87.50 799 ALA A CA 1
ATOM 5861 C C . ALA A 1 799 ? 37.981 13.567 10.240 1.00 87.50 799 ALA A C 1
ATOM 5863 O O . ALA A 1 799 ? 36.919 14.042 10.652 1.00 87.50 799 ALA A O 1
ATOM 5864 N N . ASP A 1 800 ? 38.041 12.720 9.214 1.00 85.94 800 ASP A N 1
ATOM 5865 C CA . ASP A 1 800 ? 36.878 12.212 8.479 1.00 85.94 800 ASP A CA 1
ATOM 5866 C C . ASP A 1 800 ? 36.558 10.787 8.947 1.00 85.94 800 ASP A C 1
ATOM 5868 O O . ASP A 1 800 ? 37.138 9.825 8.465 1.00 85.94 800 ASP A O 1
ATOM 5872 N N . LEU A 1 801 ? 35.649 10.639 9.909 1.00 87.88 801 LEU A N 1
ATOM 5873 C CA . LEU A 1 801 ? 35.168 9.343 10.398 1.00 87.88 801 LEU A CA 1
ATOM 5874 C C . LEU A 1 801 ? 33.869 8.910 9.694 1.00 87.88 801 LEU A C 1
ATOM 5876 O O . LEU A 1 801 ? 33.058 8.191 10.287 1.00 87.88 801 LEU A O 1
ATOM 5880 N N . THR A 1 802 ? 33.615 9.359 8.457 1.00 80.81 802 THR A N 1
ATOM 5881 C CA . THR A 1 802 ? 32.355 9.060 7.757 1.00 80.81 802 THR A CA 1
ATOM 5882 C C . THR A 1 802 ? 32.109 7.554 7.641 1.00 80.81 802 THR A C 1
ATOM 5884 O O . THR A 1 802 ? 32.954 6.794 7.192 1.00 80.81 802 THR A O 1
ATOM 5887 N N . GLY A 1 803 ? 30.945 7.074 8.077 1.00 76.31 803 GLY A N 1
ATOM 5888 C CA . GLY A 1 803 ? 30.603 5.647 8.015 1.00 76.31 803 GLY A CA 1
ATOM 5889 C C . GLY A 1 803 ? 31.383 4.705 8.945 1.00 76.31 803 GLY A C 1
ATOM 5890 O O . GLY A 1 803 ? 31.180 3.500 8.825 1.00 76.31 803 GLY A O 1
ATOM 5891 N N . CYS A 1 804 ? 32.254 5.192 9.838 1.00 86.88 804 CYS A N 1
ATOM 5892 C CA . CYS A 1 804 ? 33.029 4.315 10.726 1.00 86.88 804 CYS A CA 1
ATOM 5893 C C . CYS A 1 804 ? 32.220 3.808 11.937 1.00 86.88 804 CYS A C 1
ATOM 5895 O O . CYS A 1 804 ? 31.449 4.548 12.545 1.00 86.88 804 CYS A O 1
ATOM 5897 N N . ASP A 1 805 ? 32.408 2.548 12.319 1.00 86.44 805 ASP A N 1
ATOM 5898 C CA . ASP A 1 805 ? 31.784 1.955 13.507 1.00 86.44 805 ASP A CA 1
ATOM 5899 C C . ASP A 1 805 ? 32.594 2.262 14.779 1.00 86.44 805 ASP A C 1
ATOM 5901 O O . ASP A 1 805 ? 33.674 1.712 14.966 1.00 86.44 805 ASP A O 1
ATOM 5905 N N . LEU A 1 806 ? 32.085 3.118 15.669 1.00 87.94 806 LEU A N 1
ATOM 5906 C CA . LEU A 1 806 ? 32.693 3.443 16.970 1.00 87.94 806 LEU A CA 1
ATOM 5907 C C . LEU A 1 806 ? 31.911 2.820 18.145 1.00 87.94 806 LEU A C 1
ATOM 5909 O O . LEU A 1 806 ? 31.941 3.346 19.262 1.00 87.94 806 LEU A O 1
ATOM 5913 N N . THR A 1 807 ? 31.176 1.726 17.917 1.00 85.00 807 THR A N 1
ATOM 5914 C CA . THR A 1 807 ? 30.327 1.093 18.939 1.00 85.00 807 THR A CA 1
ATOM 5915 C C . THR A 1 807 ? 31.137 0.728 20.188 1.00 85.00 807 THR A C 1
ATOM 5917 O O . THR A 1 807 ? 32.148 0.030 20.123 1.00 85.00 807 THR A O 1
ATOM 5920 N N . GLY A 1 808 ? 30.718 1.230 21.352 1.00 80.56 808 GLY A N 1
ATOM 5921 C CA . GLY A 1 808 ? 31.385 1.012 22.640 1.00 80.56 808 GLY A CA 1
ATOM 5922 C C . GLY A 1 808 ? 32.792 1.613 22.786 1.00 80.56 808 GLY A C 1
ATOM 5923 O O . GLY A 1 808 ? 33.471 1.285 23.758 1.00 80.56 808 GLY A O 1
ATOM 5924 N N . ALA A 1 809 ? 33.249 2.461 21.856 1.00 88.56 809 ALA A N 1
ATOM 5925 C CA . ALA A 1 809 ? 34.563 3.102 21.927 1.00 88.56 809 ALA A CA 1
ATOM 5926 C C . ALA A 1 809 ? 34.645 4.168 23.040 1.00 88.56 809 ALA A C 1
ATOM 5928 O O . ALA A 1 809 ? 33.656 4.830 23.382 1.00 88.56 809 ALA A O 1
ATOM 5929 N N . ASP A 1 810 ? 35.846 4.367 23.587 1.00 86.00 810 ASP A N 1
ATOM 5930 C CA . ASP A 1 810 ? 36.110 5.333 24.658 1.00 86.00 810 ASP A CA 1
ATOM 5931 C C . ASP A 1 810 ? 36.778 6.600 24.104 1.00 86.00 810 ASP A C 1
ATOM 5933 O O . ASP A 1 810 ? 37.982 6.630 23.869 1.00 86.00 810 ASP A O 1
ATOM 5937 N N . LEU A 1 811 ? 35.998 7.664 23.895 1.00 89.62 811 LEU A N 1
ATOM 5938 C CA . LEU A 1 811 ? 36.468 8.962 23.394 1.00 89.62 811 LEU A CA 1
ATOM 5939 C C . LEU A 1 811 ? 36.520 10.024 24.510 1.00 89.62 811 LEU A C 1
ATOM 5941 O O . LEU A 1 811 ? 36.399 11.231 24.245 1.00 89.62 811 LEU A O 1
ATOM 5945 N N . ARG A 1 812 ? 36.678 9.615 25.778 1.00 84.94 812 ARG A N 1
ATOM 5946 C CA . ARG A 1 812 ? 36.681 10.542 26.922 1.00 84.94 812 ARG A CA 1
ATOM 5947 C C . ARG A 1 812 ? 37.732 11.636 26.745 1.00 84.94 812 ARG A C 1
ATOM 5949 O O . ARG A 1 812 ? 38.914 11.384 26.526 1.00 84.94 812 ARG A O 1
ATOM 5956 N N . GLY A 1 813 ? 37.290 12.890 26.841 1.00 80.19 813 GLY A N 1
ATOM 5957 C CA . GLY A 1 813 ? 38.153 14.066 26.687 1.00 80.19 813 GLY A CA 1
ATOM 5958 C C . GLY A 1 813 ? 38.786 14.278 25.300 1.00 80.19 813 GLY A C 1
ATOM 5959 O O . GLY A 1 813 ? 39.637 15.160 25.185 1.00 80.19 813 GLY A O 1
ATOM 5960 N N . ALA A 1 814 ? 38.397 13.526 24.263 1.00 86.56 814 ALA A N 1
ATOM 5961 C CA . ALA A 1 814 ? 38.967 13.652 22.921 1.00 86.56 814 ALA A CA 1
ATOM 5962 C C . ALA A 1 814 ? 38.683 15.022 22.264 1.00 86.56 814 ALA A C 1
ATOM 5964 O O . ALA A 1 814 ? 37.651 15.674 22.497 1.00 86.56 814 ALA A O 1
ATOM 5965 N N . VAL A 1 815 ? 39.607 15.461 21.404 1.00 84.25 815 VAL A N 1
ATOM 5966 C CA . VAL A 1 815 ? 39.477 16.693 20.612 1.00 84.25 815 VAL A CA 1
ATOM 5967 C C . VAL A 1 815 ? 38.834 16.347 19.274 1.00 84.25 815 VAL A C 1
ATOM 5969 O O . VAL A 1 815 ? 39.479 15.779 18.405 1.00 84.25 815 VAL A O 1
ATOM 5972 N N . LEU A 1 816 ? 37.557 16.704 19.114 1.00 83.00 816 LEU A N 1
ATOM 5973 C CA . LEU A 1 816 ? 36.718 16.343 17.960 1.00 83.00 816 LEU A CA 1
ATOM 5974 C C . LEU A 1 816 ? 36.307 17.591 17.149 1.00 83.00 816 LEU A C 1
ATOM 5976 O O . LEU A 1 816 ? 35.157 17.734 16.739 1.00 83.00 816 LEU A O 1
ATOM 5980 N N . THR A 1 817 ? 37.192 18.586 17.041 1.00 80.69 817 THR A N 1
ATOM 5981 C CA . THR A 1 817 ? 36.833 19.897 16.464 1.00 80.69 817 THR A CA 1
ATOM 5982 C C . THR A 1 817 ? 36.813 19.838 14.940 1.00 80.69 817 THR A C 1
ATOM 5984 O O . THR A 1 817 ? 37.787 19.400 14.347 1.00 80.69 817 THR A O 1
ATOM 5987 N N . ASP A 1 818 ? 35.713 20.275 14.325 1.00 77.31 818 ASP A N 1
ATOM 5988 C CA . ASP A 1 818 ? 35.455 20.249 12.877 1.00 77.31 818 ASP A CA 1
ATOM 5989 C C . ASP A 1 818 ? 35.604 18.853 12.219 1.00 77.31 818 ASP A C 1
ATOM 5991 O O . ASP A 1 818 ? 35.837 18.761 11.019 1.00 77.31 818 ASP A O 1
ATOM 5995 N N . ALA A 1 819 ? 35.473 17.771 13.000 1.00 81.75 819 ALA A N 1
ATOM 5996 C CA . ALA A 1 819 ? 35.516 16.385 12.523 1.00 81.75 819 ALA A CA 1
ATOM 5997 C C . ALA A 1 819 ? 34.184 15.944 11.886 1.00 81.75 819 ALA A C 1
ATOM 5999 O O . ALA A 1 819 ? 33.106 16.325 12.362 1.00 81.75 819 ALA A O 1
ATOM 6000 N N . ASP A 1 820 ? 34.239 15.113 10.849 1.00 77.12 820 ASP A N 1
ATOM 6001 C CA . ASP A 1 820 ? 33.051 14.525 10.229 1.00 77.12 820 ASP A CA 1
ATOM 6002 C C . ASP A 1 820 ? 32.780 13.127 10.797 1.00 77.12 820 ASP A C 1
ATOM 6004 O O . ASP A 1 820 ? 33.695 12.327 10.950 1.00 77.12 820 ASP A O 1
ATOM 6008 N N . PHE A 1 821 ? 31.526 12.833 11.128 1.00 78.62 821 PHE A N 1
ATOM 6009 C CA . PHE A 1 821 ? 31.055 11.517 11.575 1.00 78.62 821 PHE A CA 1
ATOM 6010 C C . PHE A 1 821 ? 29.893 11.033 10.687 1.00 78.62 821 PHE A C 1
ATOM 6012 O O . PHE A 1 821 ? 29.074 10.215 11.108 1.00 78.62 821 PHE A O 1
ATOM 6019 N N . THR A 1 822 ? 29.743 11.570 9.471 1.00 72.19 822 THR A N 1
ATOM 6020 C CA . THR A 1 822 ? 28.563 11.312 8.637 1.00 72.19 822 THR A CA 1
ATOM 6021 C C . THR A 1 822 ? 28.504 9.849 8.196 1.00 72.19 822 THR A C 1
ATOM 6023 O O . THR A 1 822 ? 29.322 9.395 7.408 1.00 72.19 822 THR A O 1
ATOM 6026 N N . GLY A 1 823 ? 27.542 9.086 8.716 1.00 67.94 823 GLY A N 1
ATOM 6027 C CA . GLY A 1 823 ? 27.442 7.629 8.538 1.00 67.94 823 GLY A CA 1
ATOM 6028 C C . GLY A 1 823 ? 27.864 6.796 9.753 1.00 67.94 823 GLY A C 1
ATOM 6029 O O . GLY A 1 823 ? 27.448 5.642 9.841 1.00 67.94 823 GLY A O 1
ATOM 6030 N N . ALA A 1 824 ? 28.645 7.353 10.682 1.00 78.38 824 ALA A N 1
ATOM 6031 C CA . ALA A 1 824 ? 29.291 6.605 11.762 1.00 78.38 824 ALA A CA 1
ATOM 6032 C C . ALA A 1 824 ? 28.300 6.030 12.789 1.00 78.38 824 ALA A C 1
ATOM 6034 O O . ALA A 1 824 ? 27.337 6.709 13.158 1.00 78.38 824 ALA A O 1
ATOM 6035 N N . ASP A 1 825 ? 28.553 4.819 13.298 1.00 79.50 825 ASP A N 1
ATOM 6036 C CA . ASP A 1 825 ? 27.833 4.308 14.474 1.00 79.50 825 ASP A CA 1
ATOM 6037 C C . ASP A 1 825 ? 28.535 4.754 15.766 1.00 79.50 825 ASP A C 1
ATOM 6039 O O . ASP A 1 825 ? 29.755 4.878 15.825 1.00 79.50 825 ASP A O 1
ATOM 6043 N N . LEU A 1 826 ? 27.743 5.047 16.794 1.00 78.75 826 LEU A N 1
ATOM 6044 C CA . LEU A 1 826 ? 28.154 5.599 18.092 1.00 78.75 826 LEU A CA 1
ATOM 6045 C C . LEU A 1 826 ? 27.429 4.895 19.258 1.00 78.75 826 LEU A C 1
ATOM 6047 O O . LEU A 1 826 ? 27.369 5.437 20.368 1.00 78.75 826 LEU A O 1
ATOM 6051 N N . GLY A 1 827 ? 26.829 3.725 19.007 1.00 79.25 827 GLY A N 1
ATOM 6052 C CA . GLY A 1 827 ? 26.104 2.938 20.006 1.00 79.25 827 GLY A CA 1
ATOM 6053 C C . GLY A 1 827 ? 26.939 2.693 21.266 1.00 79.25 827 GLY A C 1
ATOM 6054 O O . GLY A 1 827 ? 28.078 2.246 21.184 1.00 79.25 827 GLY A O 1
ATOM 6055 N N . ASP A 1 828 ? 26.389 3.031 22.434 1.00 75.88 828 ASP A N 1
ATOM 6056 C CA . ASP A 1 828 ? 27.025 2.902 23.758 1.00 75.88 828 ASP A CA 1
ATOM 6057 C C . ASP A 1 828 ? 28.425 3.561 23.923 1.00 75.88 828 ASP A C 1
ATOM 6059 O O . ASP A 1 828 ? 29.102 3.325 24.926 1.00 75.88 828 ASP A O 1
ATOM 6063 N N . ALA A 1 829 ? 28.861 4.427 22.996 1.00 81.81 829 ALA A N 1
ATOM 6064 C CA . ALA A 1 829 ? 30.159 5.110 23.056 1.00 81.81 829 ALA A CA 1
ATOM 6065 C C . ALA A 1 829 ? 30.234 6.199 24.153 1.00 81.81 829 ALA A C 1
ATOM 6067 O O . ALA A 1 829 ? 29.243 6.868 24.481 1.00 81.81 829 ALA A O 1
ATOM 6068 N N . ASP A 1 830 ? 31.433 6.424 24.700 1.00 79.06 830 ASP A N 1
ATOM 6069 C CA . ASP A 1 830 ? 31.677 7.372 25.797 1.00 79.06 830 ASP A CA 1
ATOM 6070 C C . ASP A 1 830 ? 32.358 8.658 25.304 1.00 79.06 830 ASP A C 1
ATOM 6072 O O . ASP A 1 830 ? 33.554 8.680 25.023 1.00 79.06 830 ASP A O 1
ATOM 6076 N N . LEU A 1 831 ? 31.602 9.759 25.228 1.00 83.00 831 LEU A N 1
ATOM 6077 C CA . LEU A 1 831 ? 32.099 11.075 24.800 1.00 83.00 831 LEU A CA 1
ATOM 6078 C C . LEU A 1 831 ? 32.179 12.080 25.964 1.00 83.00 831 LEU A C 1
ATOM 6080 O O . LEU A 1 831 ? 32.172 13.302 25.755 1.00 83.00 831 LEU A O 1
ATOM 6084 N N . ARG A 1 832 ? 32.252 11.603 27.215 1.00 75.38 832 ARG A N 1
ATOM 6085 C CA . ARG A 1 832 ? 32.236 12.481 28.394 1.00 75.38 832 ARG A CA 1
ATOM 6086 C C . ARG A 1 832 ? 33.424 13.442 28.390 1.00 75.38 832 ARG A C 1
ATOM 6088 O O . ARG A 1 832 ? 34.591 13.053 28.332 1.00 75.38 832 ARG A O 1
ATOM 6095 N N . GLY A 1 833 ? 33.113 14.735 28.461 1.00 73.44 833 GLY A N 1
ATOM 6096 C CA . GLY A 1 833 ? 34.101 15.817 28.414 1.00 73.44 833 GLY A CA 1
ATOM 6097 C C . GLY A 1 833 ? 34.776 16.060 27.054 1.00 73.44 833 GLY A C 1
ATOM 6098 O O . GLY A 1 833 ? 35.653 16.921 26.991 1.00 73.44 833 GLY A O 1
ATOM 6099 N N . ALA A 1 834 ? 34.386 15.362 25.981 1.00 79.81 834 ALA A N 1
ATOM 6100 C CA . ALA A 1 834 ? 34.906 15.603 24.633 1.00 79.81 834 ALA A CA 1
ATOM 6101 C C . ALA A 1 834 ? 34.472 16.975 24.068 1.00 79.81 834 ALA A C 1
ATOM 6103 O O . ALA A 1 834 ? 33.509 17.603 24.534 1.00 79.81 834 ALA A O 1
ATOM 6104 N N . SER A 1 835 ? 35.178 17.448 23.031 1.00 71.06 835 SER A N 1
ATOM 6105 C CA . SER A 1 835 ? 34.956 18.773 22.418 1.00 71.06 835 SER A CA 1
ATOM 6106 C C . SER A 1 835 ? 34.567 18.732 20.921 1.00 71.06 835 SER A C 1
ATOM 6108 O O . SER A 1 835 ? 35.334 19.225 20.085 1.00 71.06 835 SER A O 1
ATOM 6110 N N . PRO A 1 836 ? 33.366 18.224 20.565 1.00 71.94 836 PRO A N 1
ATOM 6111 C CA . PRO A 1 836 ? 32.801 18.249 19.208 1.00 71.94 836 PRO A CA 1
ATOM 6112 C C . PRO A 1 836 ? 32.242 19.635 18.822 1.00 71.94 836 PRO A C 1
ATOM 6114 O O . PRO A 1 836 ? 31.042 19.835 18.602 1.00 71.94 836 PRO A O 1
ATOM 6117 N N . THR A 1 837 ? 33.122 20.637 18.770 1.00 69.62 837 THR A N 1
ATOM 6118 C CA . THR A 1 837 ? 32.802 21.959 18.203 1.00 69.62 837 THR A CA 1
ATOM 6119 C C . THR A 1 837 ? 32.896 21.881 16.682 1.00 69.62 837 THR A C 1
ATOM 6121 O O . THR A 1 837 ? 33.911 21.432 16.177 1.00 69.62 837 THR A O 1
ATOM 6124 N N . GLY A 1 838 ? 31.852 22.297 15.963 1.00 58.31 838 GLY A N 1
ATOM 6125 C CA . GLY A 1 838 ? 31.813 22.309 14.492 1.00 58.31 838 GLY A CA 1
ATOM 6126 C C . GLY A 1 838 ? 31.617 20.950 13.806 1.00 58.31 838 GLY A C 1
ATOM 6127 O O . GLY A 1 838 ? 31.278 20.927 12.629 1.00 58.31 838 GLY A O 1
ATOM 6128 N N . ALA A 1 839 ? 31.744 19.840 14.541 1.00 62.41 839 ALA A N 1
ATOM 6129 C CA . ALA A 1 839 ? 31.607 18.486 14.008 1.00 62.41 839 ALA A CA 1
ATOM 6130 C C . ALA A 1 839 ? 30.235 18.188 13.362 1.00 62.41 839 ALA A C 1
ATOM 6132 O O . ALA A 1 839 ? 29.202 18.733 13.776 1.00 62.41 839 ALA A O 1
ATOM 6133 N N . GLN A 1 840 ? 30.219 17.271 12.392 1.00 58.97 840 GLN A N 1
ATOM 6134 C CA . GLN A 1 840 ? 29.012 16.837 11.678 1.00 58.97 840 GLN A CA 1
ATOM 6135 C C . GLN A 1 840 ? 28.550 15.455 12.173 1.00 58.97 840 GLN A C 1
ATOM 6137 O O . GLN A 1 840 ? 29.171 14.448 11.860 1.00 58.97 840 GLN A O 1
ATOM 6142 N N . LEU A 1 841 ? 27.454 15.397 12.945 1.00 65.06 841 LEU A N 1
ATOM 6143 C CA . LEU A 1 841 ? 26.818 14.151 13.420 1.00 65.06 841 LEU A CA 1
ATOM 6144 C C . LEU A 1 841 ? 25.569 13.845 12.572 1.00 65.06 841 LEU A C 1
ATOM 6146 O O . LEU A 1 841 ? 24.434 13.766 13.059 1.00 65.06 841 LEU A O 1
ATOM 6150 N N . THR A 1 842 ? 25.775 13.763 11.259 1.00 54.00 842 THR A N 1
ATOM 6151 C CA . THR A 1 842 ? 24.723 13.611 10.249 1.00 54.00 842 THR A CA 1
ATOM 6152 C C . THR A 1 842 ? 24.536 12.150 9.861 1.00 54.00 842 THR A C 1
ATOM 6154 O O . THR A 1 842 ? 25.462 11.518 9.379 1.00 54.00 842 THR A O 1
ATOM 6157 N N . SER A 1 843 ? 23.322 11.618 10.042 1.00 51.53 843 SER A N 1
ATOM 6158 C CA . SER A 1 843 ? 22.923 10.273 9.589 1.00 51.53 843 SER A CA 1
ATOM 6159 C C . SER A 1 843 ? 23.971 9.180 9.834 1.00 51.53 843 SER A C 1
ATOM 6161 O O . SER A 1 843 ? 24.611 8.728 8.889 1.00 51.53 843 SER A O 1
ATOM 6163 N N . ALA A 1 844 ? 24.086 8.715 11.081 1.00 40.62 844 ALA A N 1
ATOM 6164 C CA . ALA A 1 844 ? 24.548 7.351 11.339 1.00 40.62 844 ALA A CA 1
ATOM 6165 C C . ALA A 1 844 ? 23.797 6.358 10.424 1.00 40.62 844 ALA A C 1
ATOM 6167 O O . ALA A 1 844 ? 22.658 6.629 10.021 1.00 40.62 844 ALA A O 1
ATOM 6168 N N . GLY A 1 845 ? 24.427 5.233 10.076 1.00 35.41 845 GLY A N 1
ATOM 6169 C CA . GLY A 1 845 ? 23.830 4.217 9.203 1.00 35.41 845 GLY A CA 1
ATOM 6170 C C . GLY A 1 845 ? 22.504 3.636 9.724 1.00 35.41 845 GLY A C 1
ATOM 6171 O O . GLY A 1 845 ? 22.029 3.959 10.810 1.00 35.41 845 GLY A O 1
ATOM 6172 N N . SER A 1 846 ? 21.891 2.724 8.962 1.00 40.09 846 SER A N 1
ATOM 6173 C CA . SER A 1 846 ? 20.608 2.082 9.311 1.00 40.09 846 SER A CA 1
ATOM 6174 C C . SER A 1 846 ? 20.718 1.024 10.433 1.00 40.09 846 SER A C 1
ATOM 6176 O O . SER A 1 846 ? 20.185 -0.080 10.304 1.00 40.09 846 SER A O 1
ATOM 6178 N N . GLY A 1 847 ? 21.438 1.359 11.505 1.00 48.62 847 GLY A N 1
ATOM 6179 C CA . GLY A 1 847 ? 21.697 0.575 12.712 1.00 48.62 847 GLY A CA 1
ATOM 6180 C C . GLY A 1 847 ? 21.264 1.320 13.992 1.00 48.62 847 GLY A C 1
ATOM 6181 O O . GLY A 1 847 ? 20.396 2.193 13.929 1.00 48.62 847 GLY A O 1
ATOM 6182 N N . PRO A 1 848 ? 21.813 0.974 15.170 1.00 47.16 848 PRO A N 1
ATOM 6183 C CA . PRO A 1 848 ? 21.461 1.560 16.472 1.00 47.16 848 PRO A CA 1
ATOM 6184 C C . PRO A 1 848 ? 22.104 2.939 16.757 1.00 47.16 848 PRO A C 1
ATOM 6186 O O . PRO A 1 848 ? 22.377 3.255 17.917 1.00 47.16 848 PRO A O 1
ATOM 6189 N N . GLY A 1 849 ? 22.308 3.768 15.728 1.00 60.09 849 GLY A N 1
ATOM 6190 C CA . GLY A 1 849 ? 23.081 5.012 15.797 1.00 60.09 849 GLY A CA 1
ATOM 6191 C C . GLY A 1 849 ? 22.728 5.926 16.978 1.00 60.09 849 GLY A C 1
ATOM 6192 O O . GLY A 1 849 ? 21.562 6.218 17.233 1.00 60.09 849 GLY A O 1
ATOM 6193 N N . MET A 1 850 ? 23.756 6.388 17.699 1.00 62.75 850 MET A N 1
ATOM 6194 C CA . MET A 1 850 ? 23.666 7.222 18.913 1.00 62.75 850 MET A CA 1
ATOM 6195 C C . MET A 1 850 ? 22.819 6.655 20.074 1.00 62.75 850 MET A C 1
ATOM 6197 O O . MET A 1 850 ? 22.556 7.373 21.041 1.00 62.75 850 MET A O 1
ATOM 6201 N N . ARG A 1 851 ? 22.376 5.392 20.044 1.00 63.09 851 ARG A N 1
ATOM 6202 C CA . ARG A 1 851 ? 21.641 4.816 21.178 1.00 63.09 851 ARG A CA 1
ATOM 6203 C C . ARG A 1 851 ? 22.581 4.608 22.370 1.00 63.09 851 ARG A C 1
ATOM 6205 O O . ARG A 1 851 ? 23.669 4.067 22.219 1.00 63.09 851 ARG A O 1
ATOM 6212 N N . GLY A 1 852 ? 22.149 5.028 23.561 1.00 59.09 852 GLY A N 1
ATOM 6213 C CA . GLY A 1 852 ? 22.882 4.820 24.823 1.00 59.09 852 GLY A CA 1
ATOM 6214 C C . GLY A 1 852 ? 24.085 5.749 25.060 1.00 59.09 852 GLY A C 1
ATOM 6215 O O . GLY A 1 852 ? 24.508 5.903 26.205 1.00 59.09 852 GLY A O 1
ATOM 6216 N N . THR A 1 853 ? 24.579 6.432 24.023 1.00 65.12 853 THR A N 1
ATOM 6217 C CA . THR A 1 853 ? 25.752 7.322 24.043 1.00 65.12 853 THR A CA 1
ATOM 6218 C C . THR A 1 853 ? 25.686 8.389 25.151 1.00 65.12 853 THR A C 1
ATOM 6220 O O . THR A 1 853 ? 24.668 9.077 25.320 1.00 65.12 853 THR A O 1
ATOM 6223 N N . ASP A 1 854 ? 26.787 8.584 25.892 1.00 63.00 854 ASP A N 1
ATOM 6224 C CA . ASP A 1 854 ? 26.860 9.568 26.987 1.00 63.00 854 ASP A CA 1
ATOM 6225 C C . ASP A 1 854 ? 27.625 10.845 26.589 1.00 63.00 854 ASP A C 1
ATOM 6227 O O . ASP A 1 854 ? 28.855 10.900 26.588 1.00 63.00 854 ASP A O 1
ATOM 6231 N N . PHE A 1 855 ? 26.875 11.919 26.320 1.00 69.25 855 PHE A N 1
ATOM 6232 C CA . PHE A 1 855 ? 27.388 13.271 26.068 1.00 69.25 855 PHE A CA 1
ATOM 6233 C C . PHE A 1 855 ? 27.450 14.132 27.350 1.00 69.25 855 PHE A C 1
ATOM 6235 O O . PHE A 1 855 ? 27.402 15.368 27.280 1.00 69.25 855 PHE A O 1
ATOM 6242 N N . SER A 1 856 ? 27.510 13.531 28.545 1.00 61.28 856 SER A N 1
ATOM 6243 C CA . SER A 1 856 ? 27.543 14.298 29.798 1.00 61.28 856 SER A CA 1
ATOM 6244 C C . SER A 1 856 ? 28.741 15.253 29.874 1.00 61.28 856 SER A C 1
ATOM 6246 O O . SER A 1 856 ? 29.872 14.922 29.517 1.00 61.28 856 SER A O 1
ATOM 6248 N N . ASP A 1 857 ? 28.458 16.478 30.325 1.00 55.91 857 ASP A N 1
ATOM 6249 C CA . ASP A 1 857 ? 29.361 17.637 30.377 1.00 55.91 857 ASP A CA 1
ATOM 6250 C C . ASP A 1 857 ? 30.052 18.035 29.042 1.00 55.91 857 ASP A C 1
ATOM 6252 O O . ASP A 1 857 ? 30.883 18.948 29.027 1.00 55.91 857 ASP A O 1
ATOM 6256 N N . ALA A 1 858 ? 29.666 17.449 27.899 1.00 60.41 858 ALA A N 1
ATOM 6257 C CA . ALA A 1 858 ? 30.219 17.781 26.582 1.00 60.41 858 ALA A CA 1
ATOM 6258 C C . ALA A 1 858 ? 29.878 19.216 26.116 1.00 60.41 858 ALA A C 1
ATOM 6260 O O . ALA A 1 858 ? 28.857 19.815 26.491 1.00 60.41 858 ALA A O 1
ATOM 6261 N N . THR A 1 859 ? 30.732 19.782 25.254 1.00 57.16 859 THR A N 1
ATOM 6262 C CA . THR A 1 859 ? 30.550 21.129 24.677 1.00 57.16 859 THR A CA 1
ATOM 6263 C C . THR A 1 859 ? 30.170 21.055 23.199 1.00 57.16 859 THR A C 1
ATOM 6265 O O . THR A 1 859 ? 31.028 20.936 22.329 1.00 57.16 859 THR A O 1
ATOM 6268 N N . LEU A 1 860 ? 28.870 21.190 22.923 1.00 62.69 860 LEU A N 1
ATOM 6269 C CA . LEU A 1 860 ? 28.269 21.107 21.590 1.00 62.69 860 LEU A CA 1
ATOM 6270 C C . LEU A 1 860 ? 28.027 22.520 21.033 1.00 62.69 860 LEU A C 1
ATOM 6272 O O . LEU A 1 860 ? 27.217 23.299 21.556 1.00 62.69 860 LEU A O 1
ATOM 6276 N N . ARG A 1 861 ? 28.761 22.878 19.975 1.00 54.62 861 ARG A N 1
ATOM 6277 C CA . ARG A 1 861 ? 28.772 24.225 19.380 1.00 54.62 861 ARG A CA 1
ATOM 6278 C C . ARG A 1 861 ? 28.753 24.145 17.864 1.00 54.62 861 ARG A C 1
ATOM 6280 O O . ARG A 1 861 ? 29.709 23.658 17.278 1.00 54.62 861 ARG A O 1
ATOM 6287 N N . GLY A 1 862 ? 27.690 24.652 17.242 1.00 51.88 862 GLY A N 1
ATOM 6288 C CA . GLY A 1 862 ? 27.510 24.602 15.782 1.00 51.88 862 GLY A CA 1
ATOM 6289 C C . GLY A 1 862 ? 27.236 23.206 15.204 1.00 51.88 862 GLY A C 1
ATOM 6290 O O . GLY A 1 862 ? 26.891 23.112 14.035 1.00 51.88 862 GLY A O 1
ATOM 6291 N N . THR A 1 863 ? 27.338 22.160 16.027 1.00 55.25 863 THR A N 1
ATOM 6292 C CA . THR A 1 863 ? 27.130 20.750 15.688 1.00 55.25 863 THR A CA 1
ATOM 6293 C C . THR A 1 863 ? 25.753 20.516 15.053 1.00 55.25 863 THR A C 1
ATOM 6295 O O . THR A 1 863 ? 24.738 20.987 15.583 1.00 55.25 863 THR A O 1
ATOM 6298 N N . LEU A 1 864 ? 25.717 19.778 13.943 1.00 51.41 864 LEU A N 1
ATOM 6299 C CA . LEU A 1 864 ? 24.494 19.286 13.295 1.00 51.41 864 LEU A CA 1
ATOM 6300 C C . LEU A 1 864 ? 24.195 17.867 13.787 1.00 51.41 864 LEU A C 1
ATOM 6302 O O . LEU A 1 864 ? 25.126 17.080 13.916 1.00 51.41 864 LEU A O 1
ATOM 6306 N N . ILE A 1 865 ? 22.926 17.549 14.070 1.00 59.12 865 ILE A N 1
ATOM 6307 C CA . ILE A 1 865 ? 22.493 16.240 14.592 1.00 59.12 865 ILE A CA 1
ATOM 6308 C C . ILE A 1 865 ? 21.284 15.738 13.785 1.00 59.12 865 ILE A C 1
ATOM 6310 O O . ILE A 1 865 ? 20.362 16.508 13.502 1.00 59.12 865 ILE A O 1
ATOM 6314 N N . GLY A 1 866 ? 21.301 14.451 13.417 1.00 52.28 866 GLY A N 1
ATOM 6315 C CA . GLY A 1 866 ? 20.238 13.758 12.675 1.00 52.28 866 GLY A CA 1
ATOM 6316 C C . GLY A 1 866 ? 18.866 13.706 13.370 1.00 52.28 866 GLY A C 1
ATOM 6317 O O . GLY A 1 866 ? 18.725 13.949 14.568 1.00 52.28 866 GLY A O 1
ATOM 6318 N N . ALA A 1 867 ? 17.819 13.411 12.592 1.00 42.28 867 ALA A N 1
ATOM 6319 C CA . ALA A 1 867 ? 16.431 13.657 12.993 1.00 42.28 867 ALA A CA 1
ATOM 6320 C C . ALA A 1 867 ? 15.693 12.489 13.686 1.00 42.28 867 ALA A C 1
ATOM 6322 O O . ALA A 1 867 ? 14.558 12.707 14.114 1.00 42.28 867 ALA A O 1
ATOM 6323 N N . GLN A 1 868 ? 16.258 11.277 13.790 1.00 48.69 868 GLN A N 1
ATOM 6324 C CA . GLN A 1 868 ? 15.512 10.080 14.234 1.00 48.69 868 GLN A CA 1
ATOM 6325 C C . GLN A 1 868 ? 16.004 9.466 15.564 1.00 48.69 868 GLN A C 1
ATOM 6327 O O . GLN A 1 868 ? 15.255 8.735 16.215 1.00 48.69 868 GLN A O 1
ATOM 6332 N N . ASP A 1 869 ? 17.222 9.796 16.007 1.00 54.72 869 ASP A N 1
ATOM 6333 C CA . ASP A 1 869 ? 18.081 8.787 16.658 1.00 54.72 869 ASP A CA 1
ATOM 6334 C C . ASP A 1 869 ? 18.423 9.064 18.139 1.00 54.72 869 ASP A C 1
ATOM 6336 O O . ASP A 1 869 ? 19.127 8.297 18.785 1.00 54.72 869 ASP A O 1
ATOM 6340 N N . LEU A 1 870 ? 17.882 10.132 18.737 1.00 57.34 870 LEU A N 1
ATOM 6341 C CA . LEU A 1 870 ? 18.173 10.536 20.127 1.00 57.34 870 LEU A CA 1
ATOM 6342 C C . LEU A 1 870 ? 17.403 9.722 21.193 1.00 57.34 870 LEU A C 1
ATOM 6344 O O . LEU A 1 870 ? 16.737 10.283 22.069 1.00 57.34 870 LEU A O 1
ATOM 6348 N N . ARG A 1 871 ? 17.492 8.387 21.135 1.00 56.38 871 ARG A N 1
ATOM 6349 C CA . ARG A 1 871 ? 16.898 7.460 22.116 1.00 56.38 871 ARG A CA 1
ATOM 6350 C C . ARG A 1 871 ? 17.908 7.092 23.204 1.00 56.38 871 ARG A C 1
ATOM 6352 O O . ARG A 1 871 ? 19.044 6.749 22.910 1.00 56.38 871 ARG A O 1
ATOM 6359 N N . GLU A 1 872 ? 17.480 7.144 24.467 1.00 55.72 872 GLU A N 1
ATOM 6360 C CA . GLU A 1 872 ? 18.271 6.763 25.662 1.00 55.72 872 GLU A CA 1
ATOM 6361 C C . GLU A 1 872 ? 19.559 7.593 25.928 1.00 55.72 872 GLU A C 1
ATOM 6363 O O . GLU A 1 872 ? 20.159 7.450 26.990 1.00 55.72 872 GLU A O 1
ATOM 6368 N N . VAL A 1 873 ? 19.915 8.540 25.049 1.00 59.97 873 VAL A N 1
ATOM 6369 C CA . VAL A 1 873 ? 21.061 9.467 25.165 1.00 59.97 873 VAL A CA 1
ATOM 6370 C C . VAL A 1 873 ? 21.054 10.297 26.459 1.00 59.97 873 VAL A C 1
ATOM 6372 O O . VAL A 1 873 ? 20.049 10.931 26.812 1.00 59.97 873 VAL A O 1
ATOM 6375 N N . SER A 1 874 ? 22.219 10.411 27.109 1.00 55.69 874 SER A N 1
ATOM 6376 C CA . SER A 1 874 ? 22.450 11.364 28.205 1.00 55.69 874 SER A CA 1
ATOM 6377 C C . SER A 1 874 ? 23.078 12.670 27.708 1.00 55.69 874 SER A C 1
ATOM 6379 O O . SER A 1 874 ? 24.131 12.687 27.082 1.00 55.69 874 SER A O 1
ATOM 6381 N N . LEU A 1 875 ? 22.444 13.796 28.055 1.00 61.69 875 LEU A N 1
ATOM 6382 C CA . LEU A 1 875 ? 22.936 15.168 27.835 1.00 61.69 875 LEU A CA 1
ATOM 6383 C C . LEU A 1 875 ? 23.096 15.911 29.177 1.00 61.69 875 LEU A C 1
ATOM 6385 O O . LEU A 1 875 ? 22.825 17.111 29.298 1.00 61.69 875 LEU A O 1
ATOM 6389 N N . THR A 1 876 ? 23.463 15.186 30.236 1.00 55.19 876 THR A N 1
ATOM 6390 C CA . THR A 1 876 ? 23.513 15.728 31.601 1.00 55.19 876 THR A CA 1
ATOM 6391 C C . THR A 1 876 ? 24.666 16.725 31.741 1.00 55.19 876 THR A C 1
ATOM 6393 O O . THR A 1 876 ? 25.816 16.393 31.498 1.00 55.19 876 THR A O 1
ATOM 6396 N N . GLY A 1 877 ? 24.374 17.977 32.107 1.00 52.91 877 GLY A N 1
ATOM 6397 C CA . GLY A 1 877 ? 25.393 19.037 32.236 1.00 52.91 877 GLY A CA 1
ATOM 6398 C C . GLY A 1 877 ? 25.887 19.652 30.914 1.00 52.91 877 GLY A C 1
ATOM 6399 O O . GLY A 1 877 ? 26.418 20.766 30.929 1.00 52.91 877 GLY A O 1
ATOM 6400 N N . ALA A 1 878 ? 25.625 18.996 29.777 1.00 57.59 878 ALA A N 1
ATOM 6401 C CA . ALA A 1 878 ? 26.067 19.406 28.446 1.00 57.59 878 ALA A CA 1
ATOM 6402 C C . ALA A 1 878 ? 25.690 20.859 28.088 1.00 57.59 878 ALA A C 1
ATOM 6404 O O . ALA A 1 878 ? 24.617 21.376 28.432 1.00 57.59 878 ALA A O 1
ATOM 6405 N N . THR A 1 879 ? 26.583 21.533 27.358 1.00 54.78 879 THR A N 1
ATOM 6406 C CA . THR A 1 879 ? 26.385 22.917 26.900 1.00 54.78 879 THR A CA 1
ATOM 6407 C C . THR A 1 879 ? 26.090 22.945 25.405 1.00 54.78 879 THR A C 1
ATOM 6409 O O . THR A 1 879 ? 26.995 22.791 24.593 1.00 54.78 879 THR A O 1
ATOM 6412 N N . LEU A 1 880 ? 24.824 23.200 25.060 1.00 61.28 880 LEU A N 1
ATOM 6413 C CA . LEU A 1 880 ? 24.314 23.299 23.689 1.00 61.28 880 LEU A CA 1
ATOM 6414 C C . LEU A 1 880 ? 24.256 24.770 23.254 1.00 61.28 880 LEU A C 1
ATOM 6416 O O . LEU A 1 880 ? 23.589 25.594 23.887 1.00 61.28 880 LEU A O 1
ATOM 6420 N N . THR A 1 881 ? 24.958 25.147 22.184 1.00 53.31 881 THR A N 1
ATOM 6421 C CA . THR A 1 881 ? 24.924 26.521 21.644 1.00 53.31 881 THR A CA 1
ATOM 6422 C C . THR A 1 881 ? 24.935 26.519 20.118 1.00 53.31 881 THR A C 1
ATOM 6424 O O . THR A 1 881 ? 25.945 26.206 19.495 1.00 53.31 881 THR A O 1
ATOM 6427 N N . GLY A 1 882 ? 23.815 26.930 19.516 1.00 51.94 882 GLY A N 1
ATOM 6428 C CA . GLY A 1 882 ? 23.651 26.978 18.056 1.00 51.94 882 GLY A CA 1
ATOM 6429 C C . GLY A 1 882 ? 23.337 25.636 17.380 1.00 51.94 882 GLY A C 1
ATOM 6430 O O . GLY A 1 882 ? 23.240 25.608 16.162 1.00 51.94 882 GLY A O 1
ATOM 6431 N N . THR A 1 883 ? 23.159 24.559 18.150 1.00 55.88 883 THR A N 1
ATOM 6432 C CA . THR A 1 883 ? 22.735 23.231 17.674 1.00 55.88 883 THR A CA 1
ATOM 6433 C C . THR A 1 883 ? 21.318 23.269 17.085 1.00 55.88 883 THR A C 1
ATOM 6435 O O . THR A 1 883 ? 20.414 23.875 17.677 1.00 55.88 883 THR A O 1
ATOM 6438 N N . ASP A 1 884 ? 21.121 22.595 15.952 1.00 50.25 884 ASP A N 1
ATOM 6439 C CA . ASP A 1 884 ? 19.811 22.346 15.338 1.00 50.25 884 ASP A CA 1
ATOM 6440 C C . ASP A 1 884 ? 19.280 20.964 15.757 1.00 50.25 884 ASP A C 1
ATOM 6442 O O . ASP A 1 884 ? 20.050 20.019 15.893 1.00 50.25 884 ASP A O 1
ATOM 6446 N N . LEU A 1 885 ? 17.973 20.868 16.010 1.00 53.00 885 LEU A N 1
ATOM 6447 C CA . LEU A 1 885 ? 17.278 19.671 16.507 1.00 53.00 885 LEU A CA 1
ATOM 6448 C C . LEU A 1 885 ? 15.885 19.527 15.852 1.00 53.00 885 LEU A C 1
ATOM 6450 O O . LEU A 1 885 ? 14.914 19.085 16.475 1.00 53.00 885 LEU A O 1
ATOM 6454 N N . ARG A 1 886 ? 15.744 19.969 14.594 1.00 47.66 886 ARG A N 1
ATOM 6455 C CA . ARG A 1 886 ? 14.524 19.783 13.790 1.00 47.66 886 ARG A CA 1
ATOM 6456 C C . ARG A 1 886 ? 14.202 18.295 13.603 1.00 47.66 886 ARG A C 1
ATOM 6458 O O . ARG A 1 886 ? 15.054 17.510 13.217 1.00 47.66 886 ARG A O 1
ATOM 6465 N N . GLY A 1 887 ? 12.941 17.926 13.832 1.00 44.06 887 GLY A N 1
ATOM 6466 C CA . GLY A 1 887 ? 12.426 16.565 13.618 1.00 44.06 887 GLY A CA 1
ATOM 6467 C C . GLY A 1 887 ? 12.596 15.592 14.792 1.00 44.06 887 GLY A C 1
ATOM 6468 O O . GLY A 1 887 ? 11.722 14.749 14.969 1.00 44.06 887 GLY A O 1
ATOM 6469 N N . ALA A 1 888 ? 13.625 15.766 15.630 1.00 48.97 888 ALA A N 1
ATOM 6470 C CA . ALA A 1 888 ? 13.972 14.831 16.703 1.00 48.97 888 ALA A CA 1
ATOM 6471 C C . ALA A 1 888 ? 12.788 14.438 17.613 1.00 48.97 888 ALA A C 1
ATOM 6473 O O . ALA A 1 888 ? 12.035 15.294 18.103 1.00 48.97 888 ALA A O 1
ATOM 6474 N N . SER A 1 889 ? 12.670 13.132 17.874 1.00 45.84 889 SER A N 1
ATOM 6475 C CA . SER A 1 889 ? 11.820 12.573 18.928 1.00 45.84 889 SER A CA 1
ATOM 6476 C C . SER A 1 889 ? 12.644 12.386 20.197 1.00 45.84 889 SER A C 1
ATOM 6478 O O . SER A 1 889 ? 13.714 11.786 20.152 1.00 45.84 889 SER A O 1
ATOM 6480 N N . ILE A 1 890 ? 12.151 12.901 21.324 1.00 53.97 890 ILE A N 1
ATOM 6481 C CA . ILE A 1 890 ? 12.798 12.755 22.633 1.00 53.97 890 ILE A CA 1
ATOM 6482 C C . ILE A 1 890 ? 11.832 12.005 23.550 1.00 53.97 890 ILE A C 1
ATOM 6484 O O . ILE A 1 890 ? 10.815 12.564 23.978 1.00 53.97 890 ILE A O 1
ATOM 6488 N N . GLU A 1 891 ? 12.160 10.744 23.829 1.00 44.38 891 GLU A N 1
ATOM 6489 C CA . GLU A 1 891 ? 11.412 9.824 24.692 1.00 44.38 891 GLU A CA 1
ATOM 6490 C C . GLU A 1 891 ? 12.318 9.396 25.866 1.00 44.38 891 GLU A C 1
ATOM 6492 O O . GLU A 1 891 ? 13.498 9.112 25.678 1.00 44.38 891 GLU A O 1
ATOM 6497 N N . ASP A 1 892 ? 11.779 9.446 27.089 1.00 48.31 892 ASP A N 1
ATOM 6498 C CA . ASP A 1 892 ? 12.419 9.127 28.383 1.00 48.31 892 ASP A CA 1
ATOM 6499 C C . ASP A 1 892 ? 13.753 9.828 28.765 1.00 48.31 892 ASP A C 1
ATOM 6501 O O . ASP A 1 892 ? 14.246 9.654 29.883 1.00 48.31 892 ASP A O 1
ATOM 6505 N N . SER A 1 893 ? 14.295 10.733 27.941 1.00 48.62 893 SER A N 1
ATOM 6506 C CA . SER A 1 893 ? 15.527 11.485 28.250 1.00 48.62 893 SER A CA 1
ATOM 6507 C C . SER A 1 893 ? 15.389 12.466 29.433 1.00 48.62 893 SER A C 1
ATOM 6509 O O . SER A 1 893 ? 14.579 13.403 29.434 1.00 48.62 893 SER A O 1
ATOM 6511 N N . ALA A 1 894 ? 16.268 12.328 30.429 1.00 44.91 894 ALA A N 1
ATOM 6512 C CA . ALA A 1 894 ? 16.282 13.147 31.644 1.00 44.91 894 ALA A CA 1
ATOM 6513 C C . ALA A 1 894 ? 17.098 14.456 31.495 1.00 44.91 894 ALA A C 1
ATOM 6515 O O . ALA A 1 894 ? 18.141 14.615 32.128 1.00 44.91 894 ALA A O 1
ATOM 6516 N N . LEU A 1 895 ? 16.604 15.425 30.707 1.00 54.88 895 LEU A N 1
ATOM 6517 C CA . LEU A 1 895 ? 17.246 16.733 30.416 1.00 54.88 895 LEU A CA 1
ATOM 6518 C C . LEU A 1 895 ? 17.310 17.716 31.615 1.00 54.88 895 LEU A C 1
ATOM 6520 O O . LEU A 1 895 ? 16.836 18.857 31.584 1.00 54.88 895 LEU A O 1
ATOM 6524 N N . LYS A 1 896 ? 17.935 17.277 32.704 1.00 46.25 896 LYS A N 1
ATOM 6525 C CA . LYS A 1 896 ? 17.992 17.958 33.996 1.00 46.25 896 LYS A CA 1
ATOM 6526 C C . LYS A 1 896 ? 19.067 19.049 34.000 1.00 46.25 896 LYS A C 1
ATOM 6528 O O . LYS A 1 896 ? 20.252 18.766 33.878 1.00 46.25 896 LYS A O 1
ATOM 6533 N N . ALA A 1 897 ? 18.645 20.299 34.212 1.00 49.72 897 ALA A N 1
ATOM 6534 C CA . ALA A 1 897 ? 19.506 21.492 34.261 1.00 49.72 897 ALA A CA 1
ATOM 6535 C C . ALA A 1 897 ? 20.277 21.851 32.964 1.00 49.72 897 ALA A C 1
ATOM 6537 O O . ALA A 1 897 ? 21.236 22.625 33.022 1.00 49.72 897 ALA A O 1
ATOM 6538 N N . ALA A 1 898 ? 19.821 21.371 31.799 1.00 54.34 898 ALA A N 1
ATOM 6539 C CA . ALA A 1 898 ? 20.372 21.745 30.494 1.00 54.34 898 ALA A CA 1
ATOM 6540 C C . ALA A 1 898 ? 20.398 23.274 30.264 1.00 54.34 898 ALA A C 1
ATOM 6542 O O . ALA A 1 898 ? 19.532 24.022 30.746 1.00 54.34 898 ALA A O 1
ATOM 6543 N N . ARG A 1 899 ? 21.395 23.741 29.501 1.00 50.81 899 ARG A N 1
ATOM 6544 C CA . ARG A 1 899 ? 21.582 25.152 29.121 1.00 50.81 899 ARG A CA 1
ATOM 6545 C C . ARG A 1 899 ? 21.370 25.310 27.618 1.00 50.81 899 ARG A C 1
ATOM 6547 O O . ARG A 1 899 ? 22.283 25.054 26.842 1.00 50.81 899 ARG A O 1
ATOM 6554 N N . LEU A 1 900 ? 20.175 25.746 27.225 1.00 57.47 900 LEU A N 1
ATOM 6555 C CA . LEU A 1 900 ? 19.800 25.969 25.827 1.00 57.47 900 LEU A CA 1
ATOM 6556 C C . LEU A 1 900 ? 19.909 27.457 25.486 1.00 57.47 900 LEU A C 1
ATOM 6558 O O . LEU A 1 900 ? 19.278 28.295 26.141 1.00 57.47 900 LEU A O 1
ATOM 6562 N N . LYS A 1 901 ? 20.695 27.791 24.457 1.00 49.69 901 LYS A N 1
ATOM 6563 C CA . LYS A 1 901 ? 20.822 29.162 23.949 1.00 49.69 901 LYS A CA 1
ATOM 6564 C C . LYS A 1 901 ? 20.878 29.196 22.420 1.00 49.69 901 LYS A C 1
ATOM 6566 O O . LYS A 1 901 ? 21.759 28.583 21.819 1.00 49.69 901 LYS A O 1
ATOM 6571 N N . HIS A 1 902 ? 19.982 29.981 21.816 1.00 52.16 902 HIS A N 1
ATOM 6572 C CA . HIS A 1 902 ? 19.794 30.093 20.360 1.00 52.16 902 HIS A CA 1
ATOM 6573 C C . HIS A 1 902 ? 19.347 28.781 19.668 1.00 52.16 902 HIS A C 1
ATOM 6575 O O . HIS A 1 902 ? 19.654 28.567 18.499 1.00 52.16 902 HIS A O 1
ATOM 6581 N N . THR A 1 903 ? 18.647 27.889 20.376 1.00 51.94 903 THR A N 1
ATOM 6582 C CA . THR A 1 903 ? 18.234 26.569 19.860 1.00 51.94 903 THR A CA 1
ATOM 6583 C C . THR A 1 903 ? 16.931 26.647 19.048 1.00 51.94 903 THR A C 1
ATOM 6585 O O . THR A 1 903 ? 15.995 27.365 19.423 1.00 51.94 903 THR A O 1
ATOM 6588 N N . GLN A 1 904 ? 16.840 25.874 17.960 1.00 56.41 904 GLN A N 1
ATOM 6589 C CA . GLN A 1 904 ? 15.628 25.734 17.143 1.00 56.41 904 GLN A CA 1
ATOM 6590 C C . GLN A 1 904 ? 15.046 24.317 17.258 1.00 56.41 904 GLN A C 1
ATOM 6592 O O . GLN A 1 904 ? 15.697 23.333 16.936 1.00 56.41 904 GLN A O 1
ATOM 6597 N N . LEU A 1 905 ? 13.795 24.231 17.711 1.00 57.56 905 LEU A N 1
ATOM 6598 C CA . LEU A 1 905 ? 13.016 23.003 17.916 1.00 57.56 905 LEU A CA 1
ATOM 6599 C C . LEU A 1 905 ? 11.752 23.047 17.044 1.00 57.56 905 LEU A C 1
ATOM 6601 O O . LEU A 1 905 ? 10.623 22.888 17.515 1.00 57.56 905 LEU A O 1
ATOM 6605 N N . HIS A 1 906 ? 11.930 23.371 15.762 1.00 55.16 906 HIS A N 1
ATOM 6606 C CA . HIS A 1 906 ? 10.819 23.510 14.824 1.00 55.16 906 HIS A CA 1
ATOM 6607 C C . HIS A 1 906 ? 10.252 22.130 14.457 1.00 55.16 906 HIS A C 1
ATOM 6609 O O . HIS A 1 906 ? 10.985 21.248 14.022 1.00 55.16 906 HIS A O 1
ATOM 6615 N N . GLY A 1 907 ? 8.944 21.942 14.648 1.00 45.97 907 GLY A N 1
ATOM 6616 C CA . GLY A 1 907 ? 8.231 20.685 14.370 1.00 45.97 907 GLY A CA 1
ATOM 6617 C C . GLY A 1 907 ? 8.498 19.523 15.341 1.00 45.97 907 GLY A C 1
ATOM 6618 O O . GLY A 1 907 ? 7.764 18.542 15.291 1.00 45.97 907 GLY A O 1
ATOM 6619 N N . ALA A 1 908 ? 9.481 19.639 16.241 1.00 54.12 908 ALA A N 1
ATOM 6620 C CA . ALA A 1 908 ? 9.909 18.568 17.146 1.00 54.12 908 ALA A CA 1
ATOM 6621 C C . ALA A 1 908 ? 8.767 18.008 18.020 1.00 54.12 908 ALA A C 1
ATOM 6623 O O . ALA A 1 908 ? 7.867 18.747 18.445 1.00 54.12 908 ALA A O 1
ATOM 6624 N N . THR A 1 909 ? 8.827 16.709 18.327 1.00 53.97 909 THR A N 1
ATOM 6625 C CA . THR A 1 909 ? 7.864 16.035 19.212 1.00 53.97 909 THR A CA 1
ATOM 6626 C C . THR A 1 909 ? 8.520 15.730 20.555 1.00 53.97 909 THR A C 1
ATOM 6628 O O . THR A 1 909 ? 9.514 15.018 20.628 1.00 53.97 909 THR A O 1
ATOM 6631 N N . LEU A 1 910 ? 7.959 16.286 21.631 1.00 62.91 910 LEU A N 1
ATOM 6632 C CA . LEU A 1 910 ? 8.483 16.151 22.993 1.00 62.91 910 LEU A CA 1
ATOM 6633 C C . LEU A 1 910 ? 7.439 15.445 23.859 1.00 62.91 910 LEU A C 1
ATOM 6635 O O . LEU A 1 910 ? 6.429 16.060 24.221 1.00 62.91 910 LEU A O 1
ATOM 6639 N N . THR A 1 911 ? 7.681 14.178 24.203 1.00 57.31 911 THR A N 1
ATOM 6640 C CA . THR A 1 911 ? 6.754 13.347 24.986 1.00 57.31 911 THR A CA 1
ATOM 6641 C C . THR A 1 911 ? 7.398 12.942 26.314 1.00 57.31 911 THR A C 1
ATOM 6643 O O . THR A 1 911 ? 8.470 12.359 26.337 1.00 57.31 911 THR A O 1
ATOM 6646 N N . GLY A 1 912 ? 6.780 13.295 27.446 1.00 54.53 912 GLY A N 1
ATOM 6647 C CA . GLY A 1 912 ? 7.269 12.954 28.799 1.00 54.53 912 GLY A CA 1
ATOM 6648 C C . GLY A 1 912 ? 8.497 13.740 29.300 1.00 54.53 912 GLY A C 1
ATOM 6649 O O . GLY A 1 912 ? 8.790 13.725 30.495 1.00 54.53 912 GLY A O 1
ATOM 6650 N N . VAL A 1 913 ? 9.176 14.475 28.414 1.00 63.22 913 VAL A N 1
ATOM 6651 C CA . VAL A 1 913 ? 10.434 15.198 28.677 1.00 63.22 913 VAL A CA 1
ATOM 6652 C C . VAL A 1 913 ? 10.366 16.116 29.908 1.00 63.22 913 VAL A C 1
ATOM 6654 O O . VAL A 1 913 ? 9.480 16.966 30.036 1.00 63.22 913 VAL A O 1
ATOM 6657 N N . THR A 1 914 ? 11.359 16.001 30.795 1.00 60.44 914 THR A N 1
ATOM 6658 C CA . THR A 1 914 ? 11.476 16.814 32.019 1.00 60.44 914 THR A CA 1
ATOM 6659 C C . THR A 1 914 ? 12.671 17.769 31.946 1.00 60.44 914 THR A C 1
ATOM 6661 O O . THR A 1 914 ? 13.817 17.369 32.121 1.00 60.44 914 THR A O 1
ATOM 6664 N N . LEU A 1 915 ? 12.379 19.057 31.747 1.00 66.69 915 LEU A N 1
ATOM 6665 C CA . LEU A 1 915 ? 13.316 20.190 31.659 1.00 66.69 915 LEU A CA 1
ATOM 6666 C C . LEU A 1 915 ? 13.338 21.016 32.965 1.00 66.69 915 LEU A C 1
ATOM 6668 O O . LEU A 1 915 ? 13.479 22.243 32.970 1.00 66.69 915 LEU A O 1
ATOM 6672 N N . ASP A 1 916 ? 13.154 20.347 34.102 1.00 65.00 916 ASP A N 1
ATOM 6673 C CA . ASP A 1 916 ? 13.096 20.974 35.422 1.00 65.00 916 ASP A CA 1
ATOM 6674 C C . ASP A 1 916 ? 14.385 21.752 35.740 1.00 65.00 916 ASP A C 1
ATOM 6676 O O . ASP A 1 916 ? 15.496 21.217 35.695 1.00 65.00 916 ASP A O 1
ATOM 6680 N N . ARG A 1 917 ? 14.224 23.027 36.122 1.00 60.03 917 ARG A N 1
ATOM 6681 C CA . ARG A 1 917 ? 15.317 23.976 36.430 1.00 60.03 917 ARG A CA 1
ATOM 6682 C C . ARG A 1 917 ? 16.312 24.220 35.281 1.00 60.03 917 ARG A C 1
ATOM 6684 O O . ARG A 1 917 ? 17.386 24.765 35.529 1.00 60.03 917 ARG A O 1
ATOM 6691 N N . ALA A 1 918 ? 15.968 23.856 34.044 1.00 65.94 918 ALA A N 1
ATOM 6692 C CA . ALA A 1 918 ? 16.749 24.217 32.863 1.00 65.94 918 ALA A CA 1
ATOM 6693 C C . ALA A 1 918 ? 16.825 25.745 32.679 1.00 65.94 918 ALA A C 1
ATOM 6695 O O . ALA A 1 918 ? 15.952 26.489 33.143 1.00 65.94 918 ALA A O 1
ATOM 6696 N N . ARG A 1 919 ? 17.855 26.215 31.970 1.00 62.31 919 ARG A N 1
ATOM 6697 C CA . ARG A 1 919 ? 17.968 27.610 31.517 1.00 62.31 919 ARG A CA 1
ATOM 6698 C C . ARG A 1 919 ? 17.790 27.647 30.007 1.00 62.31 919 ARG A C 1
ATOM 6700 O O . ARG A 1 919 ? 18.654 27.163 29.281 1.00 62.31 919 ARG A O 1
ATOM 6707 N N . ILE A 1 920 ? 16.675 28.214 29.553 1.00 68.12 920 ILE A N 1
ATOM 6708 C CA . ILE A 1 920 ? 16.291 28.277 28.139 1.00 68.12 920 ILE A CA 1
ATOM 6709 C C . ILE A 1 920 ? 16.255 29.745 27.718 1.00 68.12 920 ILE A C 1
ATOM 6711 O O . ILE A 1 920 ? 15.489 30.532 28.288 1.00 68.12 920 ILE A O 1
ATOM 6715 N N . LYS A 1 921 ? 17.089 30.126 26.742 1.00 64.44 921 LYS A N 1
ATOM 6716 C CA . LYS A 1 921 ? 17.145 31.497 26.229 1.00 64.44 921 LYS A CA 1
ATOM 6717 C C . LYS A 1 921 ? 17.163 31.586 24.695 1.00 64.44 921 LYS A C 1
ATOM 6719 O O . LYS A 1 921 ? 17.848 30.816 24.028 1.00 64.44 921 LYS A O 1
ATOM 6724 N N . ASP A 1 922 ? 16.441 32.570 24.154 1.00 62.09 922 ASP A N 1
ATOM 6725 C CA . ASP A 1 922 ? 16.394 32.930 22.729 1.00 62.09 922 ASP A CA 1
ATOM 6726 C C . ASP A 1 922 ? 16.042 31.698 21.859 1.00 62.09 922 ASP A C 1
ATOM 6728 O O . ASP A 1 922 ? 16.826 31.274 21.017 1.00 62.09 922 ASP A O 1
ATOM 6732 N N . THR A 1 923 ? 14.911 31.035 22.143 1.00 62.81 923 THR A N 1
ATOM 6733 C CA . THR A 1 923 ? 14.600 29.659 21.679 1.00 62.81 923 THR A CA 1
ATOM 6734 C C . THR A 1 923 ? 13.232 29.561 20.991 1.00 62.81 923 THR A C 1
ATOM 6736 O O . THR A 1 923 ? 12.241 30.109 21.481 1.00 62.81 923 THR A O 1
ATOM 6739 N N . SER A 1 924 ? 13.141 28.816 19.882 1.00 64.88 924 SER A N 1
ATOM 6740 C CA . SER A 1 924 ? 11.903 28.660 19.097 1.00 64.88 924 SER A CA 1
ATOM 6741 C C . SER A 1 924 ? 11.421 27.208 19.025 1.00 64.88 924 SER A C 1
ATOM 6743 O O . SER A 1 924 ? 12.142 26.339 18.548 1.00 64.88 924 SER A O 1
ATOM 6745 N N . LEU A 1 925 ? 10.176 26.967 19.444 1.00 68.25 925 LEU A N 1
ATOM 6746 C CA . LEU A 1 925 ? 9.441 25.694 19.403 1.00 68.25 925 LEU A CA 1
ATOM 6747 C C . LEU A 1 925 ? 8.234 25.785 18.447 1.00 68.25 925 LEU A C 1
ATOM 6749 O O . LEU A 1 925 ? 7.110 25.396 18.781 1.00 68.25 925 LEU A O 1
ATOM 6753 N N . ALA A 1 926 ? 8.414 26.399 17.276 1.00 60.81 926 ALA A N 1
ATOM 6754 C CA . ALA A 1 926 ? 7.312 26.598 16.339 1.00 60.81 926 ALA A CA 1
ATOM 6755 C C . ALA A 1 926 ? 6.853 25.271 15.696 1.00 60.81 926 ALA A C 1
ATOM 6757 O O . ALA A 1 926 ? 7.678 24.427 15.363 1.00 60.81 926 ALA A O 1
ATOM 6758 N N . ARG A 1 927 ? 5.539 25.076 15.511 1.00 59.88 927 ARG A N 1
ATOM 6759 C CA . ARG A 1 927 ? 4.889 23.813 15.075 1.00 59.88 927 ARG A CA 1
ATOM 6760 C C . ARG A 1 927 ? 5.132 22.578 15.974 1.00 59.88 927 ARG A C 1
ATOM 6762 O O . ARG A 1 927 ? 4.592 21.521 15.673 1.00 59.88 927 ARG A O 1
ATOM 6769 N N . ALA A 1 928 ? 5.887 22.689 17.070 1.00 62.50 928 ALA A N 1
ATOM 6770 C CA . ALA A 1 928 ? 6.249 21.550 17.919 1.00 62.50 928 ALA A CA 1
ATOM 6771 C C . ALA A 1 928 ? 5.029 20.859 18.570 1.00 62.50 928 ALA A C 1
ATOM 6773 O O . ALA A 1 928 ? 4.041 21.512 18.930 1.00 62.50 928 ALA A O 1
ATOM 6774 N N . ARG A 1 929 ? 5.117 19.537 18.762 1.00 62.19 929 ARG A N 1
ATOM 6775 C CA . ARG A 1 929 ? 4.095 18.681 19.391 1.00 62.19 929 ARG A CA 1
ATOM 6776 C C . ARG A 1 929 ? 4.547 18.302 20.812 1.00 62.19 929 ARG A C 1
ATOM 6778 O O . ARG A 1 929 ? 5.299 17.355 20.997 1.00 62.19 929 ARG A O 1
ATOM 6785 N N . LEU A 1 930 ? 4.092 19.036 21.831 1.00 69.06 930 LEU A N 1
ATOM 6786 C CA . LEU A 1 930 ? 4.463 18.809 23.236 1.00 69.06 930 LEU A CA 1
ATOM 6787 C C . LEU A 1 930 ? 3.385 18.003 23.975 1.00 69.06 930 LEU A C 1
ATOM 6789 O O . LEU A 1 930 ? 2.223 18.419 24.031 1.00 69.06 930 LEU A O 1
ATOM 6793 N N . ARG A 1 931 ? 3.762 16.889 24.612 1.00 68.44 931 ARG A N 1
ATOM 6794 C CA . ARG A 1 931 ? 2.882 16.039 25.431 1.00 68.44 931 ARG A CA 1
ATOM 6795 C C . ARG A 1 931 ? 3.549 15.698 26.770 1.00 68.44 931 ARG A C 1
ATOM 6797 O O . ARG A 1 931 ? 4.618 15.111 26.803 1.00 68.44 931 ARG A O 1
ATOM 6804 N N . GLN A 1 932 ? 2.905 16.026 27.893 1.00 70.50 932 GLN A N 1
ATOM 6805 C CA . GLN A 1 932 ? 3.384 15.689 29.256 1.00 70.50 932 GLN A CA 1
ATOM 6806 C C . GLN A 1 932 ? 4.759 16.273 29.646 1.00 70.50 932 GLN A C 1
ATOM 6808 O O . GLN A 1 932 ? 5.420 15.744 30.532 1.00 70.50 932 GLN A O 1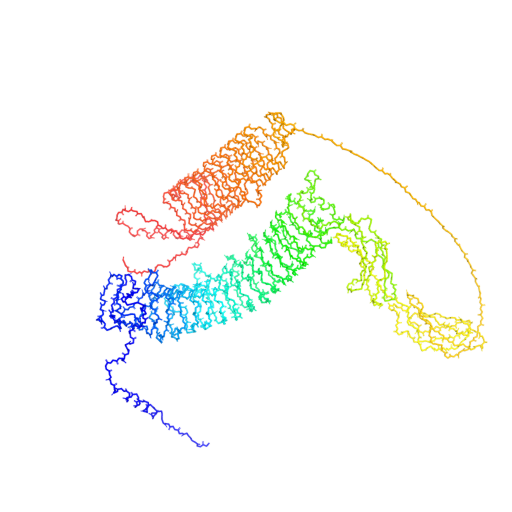
ATOM 6813 N N . VAL A 1 933 ? 5.167 17.383 29.026 1.00 72.75 933 VAL A N 1
ATOM 6814 C CA . VAL A 1 933 ? 6.448 18.051 29.311 1.00 72.75 933 VAL A CA 1
ATOM 6815 C C . VAL A 1 933 ? 6.411 18.799 30.656 1.00 72.75 933 VAL A C 1
ATOM 6817 O O . VAL A 1 933 ? 5.418 19.464 30.973 1.00 72.75 933 VAL A O 1
ATOM 6820 N N . SER A 1 934 ? 7.506 18.749 31.421 1.00 69.38 934 SER A N 1
ATOM 6821 C CA . SER A 1 934 ? 7.707 19.537 32.651 1.00 69.38 934 SER A CA 1
ATOM 6822 C C . SER A 1 934 ? 8.813 20.585 32.491 1.00 69.38 934 SER A C 1
ATOM 6824 O O . SER A 1 934 ? 9.865 20.309 31.923 1.00 69.38 934 SER A O 1
ATOM 6826 N N . LEU A 1 935 ? 8.577 21.788 33.017 1.00 72.00 935 LEU A N 1
ATOM 6827 C CA . LEU A 1 935 ? 9.505 22.925 33.107 1.00 72.00 935 LEU A CA 1
ATOM 6828 C C . LEU A 1 935 ? 9.574 23.442 34.560 1.00 72.00 935 LEU A C 1
ATOM 6830 O O . LEU A 1 935 ? 9.671 24.649 34.812 1.00 72.00 935 LEU A O 1
ATOM 6834 N N . TYR A 1 936 ? 9.446 22.558 35.554 1.00 69.38 936 TYR A N 1
ATOM 6835 C CA . TYR A 1 936 ? 9.239 22.964 36.943 1.00 69.38 936 TYR A CA 1
ATOM 6836 C C . TYR A 1 936 ? 10.489 23.656 37.508 1.00 69.38 936 TYR A C 1
ATOM 6838 O O . TYR A 1 936 ? 11.574 23.082 37.624 1.00 69.38 936 TYR A O 1
ATOM 6846 N N . GLY A 1 937 ? 10.342 24.935 37.859 1.00 64.50 937 GLY A N 1
ATOM 6847 C CA . GLY A 1 937 ? 11.456 25.775 38.307 1.00 64.50 937 GLY A CA 1
ATOM 6848 C C . GLY A 1 937 ? 12.437 26.231 37.215 1.00 64.50 937 GLY A C 1
ATOM 6849 O O . GLY A 1 937 ? 13.483 26.761 37.575 1.00 64.50 937 GLY A O 1
ATOM 6850 N N . ALA A 1 938 ? 12.148 26.024 35.924 1.00 72.00 938 ALA A N 1
ATOM 6851 C CA . ALA A 1 938 ? 13.011 26.458 34.816 1.00 72.00 938 ALA A CA 1
ATOM 6852 C C . ALA A 1 938 ? 13.057 27.991 34.654 1.00 72.00 938 ALA A C 1
ATOM 6854 O O . ALA A 1 938 ? 12.088 28.685 34.966 1.00 72.00 938 ALA A O 1
ATOM 6855 N N . GLU A 1 939 ? 14.162 28.523 34.128 1.00 67.88 939 GLU A N 1
ATOM 6856 C CA . GLU A 1 939 ? 14.315 29.938 33.762 1.00 67.88 939 GLU A CA 1
ATOM 6857 C C . GLU A 1 939 ? 14.124 30.117 32.248 1.00 67.88 939 GLU A C 1
ATOM 6859 O O . GLU A 1 939 ? 14.891 29.563 31.458 1.00 67.88 939 GLU A O 1
ATOM 6864 N N . LEU A 1 940 ? 13.131 30.913 31.838 1.00 69.75 940 LEU A N 1
ATOM 6865 C CA . LEU A 1 940 ? 12.746 31.103 30.433 1.00 69.75 940 LEU A CA 1
ATOM 6866 C C . LEU A 1 940 ? 12.948 32.560 29.993 1.00 69.75 940 LEU A C 1
ATOM 6868 O O . LEU A 1 940 ? 12.377 33.483 30.584 1.00 69.75 940 LEU A O 1
ATOM 6872 N N . HIS A 1 941 ? 13.723 32.766 28.931 1.00 68.50 941 HIS A N 1
ATOM 6873 C CA . HIS A 1 941 ? 14.025 34.084 28.370 1.00 68.50 941 HIS A CA 1
ATOM 6874 C C . HIS A 1 941 ? 13.841 34.072 26.846 1.00 68.50 941 HIS A C 1
ATOM 6876 O O . HIS A 1 941 ? 14.521 33.334 26.150 1.00 68.50 941 HIS A O 1
ATOM 6882 N N . ASP A 1 942 ? 12.945 34.899 26.318 1.00 64.88 942 ASP A N 1
ATOM 6883 C CA . ASP A 1 942 ? 12.704 35.063 24.877 1.00 64.88 942 ASP A CA 1
ATOM 6884 C C . ASP A 1 942 ? 12.416 33.732 24.146 1.00 64.88 942 ASP A C 1
ATOM 6886 O O . ASP A 1 942 ? 13.092 33.344 23.193 1.00 64.88 942 ASP A O 1
ATOM 6890 N N . VAL A 1 943 ? 11.393 33.011 24.628 1.00 67.56 943 VAL A N 1
ATOM 6891 C CA . VAL A 1 943 ? 10.963 31.700 24.095 1.00 67.56 943 VAL A CA 1
ATOM 6892 C C . VAL A 1 943 ? 9.664 31.819 23.277 1.00 67.56 943 VAL A C 1
ATOM 6894 O O . VAL A 1 943 ? 8.754 32.569 23.646 1.00 67.56 943 VAL A O 1
ATOM 6897 N N . SER A 1 944 ? 9.530 31.077 22.172 1.00 68.25 944 SER A N 1
ATOM 6898 C CA . SER A 1 944 ? 8.344 31.120 21.293 1.00 68.25 944 SER A CA 1
ATOM 6899 C C . SER A 1 944 ? 7.761 29.743 20.971 1.00 68.25 944 SER A C 1
ATOM 6901 O O . SER A 1 944 ? 8.494 28.811 20.670 1.00 68.25 944 SER A O 1
ATOM 6903 N N . PHE A 1 945 ? 6.430 29.637 20.971 1.00 70.00 945 PHE A N 1
ATOM 6904 C CA . PHE A 1 945 ? 5.639 28.425 20.702 1.00 70.00 945 PHE A CA 1
ATOM 6905 C C . PHE A 1 945 ? 4.658 28.638 19.524 1.00 70.00 945 PHE A C 1
ATOM 6907 O O . PHE A 1 945 ? 3.466 28.331 19.607 1.00 70.00 945 PHE A O 1
ATOM 6914 N N . ALA A 1 946 ? 5.110 29.268 18.436 1.00 66.50 946 ALA A N 1
ATOM 6915 C CA . ALA A 1 946 ? 4.244 29.645 17.312 1.00 66.50 946 ALA A CA 1
ATOM 6916 C C . ALA A 1 946 ? 3.670 28.419 16.565 1.00 66.50 946 ALA A C 1
ATOM 6918 O O . ALA A 1 946 ? 4.419 27.597 16.052 1.00 66.50 946 ALA A O 1
ATOM 6919 N N . ARG A 1 947 ? 2.342 28.296 16.455 1.00 62.94 947 ARG A N 1
ATOM 6920 C CA . ARG A 1 947 ? 1.626 27.128 15.891 1.00 62.94 947 ARG A CA 1
ATOM 6921 C C . ARG A 1 947 ? 1.902 25.786 16.595 1.00 62.94 947 ARG A C 1
ATOM 6923 O O . ARG A 1 947 ? 1.638 24.741 16.014 1.00 62.94 947 ARG A O 1
ATOM 6930 N N . ALA A 1 948 ? 2.437 25.792 17.817 1.00 64.44 948 ALA A N 1
ATOM 6931 C CA . ALA A 1 948 ? 2.672 24.562 18.576 1.00 64.44 948 ALA A CA 1
ATOM 6932 C C . ALA A 1 948 ? 1.355 23.903 19.034 1.00 64.44 948 ALA A C 1
ATOM 6934 O O . ALA A 1 948 ? 0.351 24.585 19.267 1.00 64.44 948 ALA A O 1
ATOM 6935 N N . SER A 1 949 ? 1.385 22.583 19.219 1.00 67.31 949 SER A N 1
ATOM 6936 C CA . SER A 1 949 ? 0.310 21.791 19.823 1.00 67.31 949 SER A CA 1
ATOM 6937 C C . SER A 1 949 ? 0.775 21.267 21.180 1.00 67.31 949 SER A C 1
ATOM 6939 O O . SER A 1 949 ? 1.731 20.496 21.249 1.00 67.31 949 SER A O 1
ATOM 6941 N N . VAL A 1 950 ? 0.130 21.699 22.267 1.00 68.19 950 VAL A N 1
ATOM 6942 C CA . VAL A 1 950 ? 0.618 21.500 23.643 1.00 68.19 950 VAL A CA 1
ATOM 6943 C C . VAL A 1 950 ? -0.442 20.819 24.512 1.00 68.19 950 VAL A C 1
ATOM 6945 O O . VAL A 1 950 ? -1.510 21.386 24.749 1.00 68.19 950 VAL A O 1
ATOM 6948 N N . ARG A 1 951 ? -0.130 19.630 25.047 1.00 68.12 951 ARG A N 1
ATOM 6949 C CA . ARG A 1 951 ? -1.009 18.819 25.913 1.00 68.12 951 ARG A CA 1
ATOM 6950 C C . ARG A 1 951 ? -0.317 18.498 27.248 1.00 68.12 951 ARG A C 1
ATOM 6952 O O . ARG A 1 951 ? 0.746 17.883 27.258 1.00 68.12 951 ARG A O 1
ATOM 6959 N N . LYS A 1 952 ? -0.936 18.850 28.384 1.00 69.75 952 LYS A N 1
ATOM 6960 C CA . LYS A 1 952 ? -0.430 18.580 29.758 1.00 69.75 952 LYS A CA 1
ATOM 6961 C C . LYS A 1 952 ? 0.969 19.179 30.076 1.00 69.75 952 LYS A C 1
ATOM 6963 O O . LYS A 1 952 ? 1.770 18.520 30.728 1.00 69.75 952 LYS A O 1
ATOM 6968 N N . LEU A 1 953 ? 1.270 20.407 29.638 1.00 74.00 953 LEU A N 1
ATOM 6969 C CA . LEU A 1 953 ? 2.519 21.114 29.998 1.00 74.00 953 LEU A CA 1
ATOM 6970 C C . LEU A 1 953 ? 2.477 21.630 31.451 1.00 74.00 953 LEU A C 1
ATOM 6972 O O . LEU A 1 953 ? 1.505 22.287 31.836 1.00 74.00 953 LEU A O 1
ATOM 6976 N N . ASP A 1 954 ? 3.534 21.400 32.235 1.00 69.00 954 ASP A N 1
ATOM 6977 C CA . ASP A 1 954 ? 3.690 21.932 33.599 1.00 69.00 954 ASP A CA 1
ATOM 6978 C C . ASP A 1 954 ? 4.795 22.997 33.676 1.00 69.00 954 ASP A C 1
ATOM 6980 O O . ASP A 1 954 ? 5.951 22.732 33.366 1.00 69.00 954 ASP A O 1
ATOM 6984 N N . MET A 1 955 ? 4.446 24.207 34.116 1.00 69.88 955 MET A N 1
ATOM 6985 C CA . MET A 1 955 ? 5.377 25.321 34.356 1.00 69.88 955 MET A CA 1
ATOM 6986 C C . MET A 1 955 ? 5.274 25.856 35.794 1.00 69.88 955 MET A C 1
ATOM 6988 O O . MET A 1 955 ? 5.522 27.035 36.069 1.00 69.88 955 MET A O 1
ATOM 6992 N N . ARG A 1 956 ? 4.850 25.032 36.761 1.00 71.44 956 ARG A N 1
ATOM 6993 C CA . ARG A 1 956 ? 4.792 25.461 38.167 1.00 71.44 956 ARG A CA 1
ATOM 6994 C C . ARG A 1 956 ? 6.200 25.852 38.653 1.00 71.44 956 ARG A C 1
ATOM 6996 O O . ARG A 1 956 ? 7.179 25.156 38.425 1.00 71.44 956 ARG A O 1
ATOM 7003 N N . ARG A 1 957 ? 6.293 27.005 39.326 1.00 65.12 957 ARG A N 1
ATOM 7004 C CA . ARG A 1 957 ? 7.548 27.664 39.760 1.00 65.12 957 ARG A CA 1
ATOM 7005 C C . ARG A 1 957 ? 8.531 28.089 38.651 1.00 65.12 957 ARG A C 1
ATOM 7007 O O . ARG A 1 957 ? 9.601 28.566 39.005 1.00 65.12 957 ARG A O 1
ATOM 7014 N N . ALA A 1 958 ? 8.203 27.976 37.362 1.00 65.06 958 ALA A N 1
ATOM 7015 C CA . ALA A 1 958 ? 9.070 28.506 36.306 1.00 65.06 958 ALA A CA 1
ATOM 7016 C C . ALA A 1 958 ? 9.198 30.043 36.397 1.00 65.06 958 ALA A C 1
ATOM 7018 O O . ALA A 1 958 ? 8.211 30.743 36.657 1.00 65.06 958 ALA A O 1
ATOM 7019 N N . HIS A 1 959 ? 10.401 30.558 36.154 1.00 65.75 959 HIS A N 1
ATOM 7020 C CA . HIS A 1 959 ? 10.741 31.979 36.116 1.00 65.75 959 HIS A CA 1
ATOM 7021 C C . HIS A 1 959 ? 10.856 32.446 34.660 1.00 65.75 959 HIS A C 1
ATOM 7023 O O . HIS A 1 959 ? 11.910 32.337 34.038 1.00 65.75 959 HIS A O 1
ATOM 7029 N N . ALA A 1 960 ? 9.754 32.956 34.110 1.00 63.09 960 ALA A N 1
ATOM 7030 C CA . ALA A 1 960 ? 9.687 33.463 32.743 1.00 63.09 960 ALA A CA 1
ATOM 7031 C C . ALA A 1 960 ? 9.851 34.992 32.692 1.00 63.09 960 ALA A C 1
ATOM 7033 O O . ALA A 1 960 ? 9.193 35.711 33.442 1.00 63.09 960 ALA A O 1
ATOM 7034 N N . THR A 1 961 ? 10.690 35.485 31.779 1.00 60.12 961 THR A N 1
ATOM 7035 C CA . THR A 1 961 ? 10.886 36.927 31.516 1.00 60.12 961 THR A CA 1
ATOM 7036 C C . THR A 1 961 ? 10.280 37.377 30.185 1.00 60.12 961 THR A C 1
ATOM 7038 O O . THR A 1 961 ? 9.808 38.506 30.074 1.00 60.12 961 THR A O 1
ATOM 7041 N N . SER A 1 962 ? 10.257 36.495 29.183 1.00 61.56 962 SER A N 1
ATOM 7042 C CA . SER A 1 962 ? 9.688 36.744 27.855 1.00 61.56 962 SER A CA 1
ATOM 7043 C C . SER A 1 962 ? 9.329 35.399 27.214 1.00 61.56 962 SER A C 1
ATOM 7045 O O . SER A 1 962 ? 10.200 34.561 26.987 1.00 61.56 962 SER A O 1
ATOM 7047 N N . VAL A 1 963 ? 8.034 35.145 26.997 1.00 65.19 963 VAL A N 1
ATOM 7048 C CA . VAL A 1 963 ? 7.512 33.911 26.378 1.00 65.19 963 VAL A CA 1
ATOM 7049 C C . VAL A 1 963 ? 6.307 34.260 25.498 1.00 65.19 963 VAL A C 1
ATOM 7051 O O . VAL A 1 963 ? 5.490 35.107 25.867 1.00 65.19 963 VAL A O 1
ATOM 7054 N N . SER A 1 964 ? 6.175 33.617 24.336 1.00 62.25 964 SER A N 1
ATOM 7055 C CA . SER A 1 964 ? 5.124 33.910 23.354 1.00 62.25 964 SER A CA 1
ATOM 7056 C C . SER A 1 964 ? 4.453 32.656 22.772 1.00 62.25 964 SER A C 1
ATOM 7058 O O . SER A 1 964 ? 5.103 31.655 22.492 1.00 62.25 964 SER A O 1
ATOM 7060 N N . PHE A 1 965 ? 3.133 32.729 22.566 1.00 64.94 965 PHE A N 1
ATOM 7061 C CA . PHE A 1 965 ? 2.299 31.671 21.980 1.00 64.94 965 PHE A CA 1
ATOM 7062 C C . PHE A 1 965 ? 1.391 32.295 20.912 1.00 64.94 965 PHE A C 1
ATOM 7064 O O . PHE A 1 965 ? 0.459 33.018 21.255 1.00 64.94 965 PHE A O 1
ATOM 7071 N N . SER A 1 966 ? 1.637 32.036 19.627 1.00 59.03 966 SER A N 1
ATOM 7072 C CA . SER A 1 966 ? 0.844 32.603 18.521 1.00 59.03 966 SER A CA 1
ATOM 7073 C C . SER A 1 966 ? 0.264 31.491 17.648 1.00 59.03 966 SER A C 1
ATOM 7075 O O . SER A 1 966 ? 0.997 30.600 17.229 1.00 59.03 966 SER A O 1
ATOM 7077 N N . ARG A 1 967 ? -1.052 31.511 17.401 1.00 58.00 967 ARG A N 1
ATOM 7078 C CA . ARG A 1 967 ? -1.811 30.429 16.738 1.00 58.00 967 ARG A CA 1
ATOM 7079 C C . ARG A 1 967 ? -1.578 29.017 17.311 1.00 58.00 967 ARG A C 1
ATOM 7081 O O . ARG A 1 967 ? -1.602 28.045 16.566 1.00 58.00 967 ARG A O 1
ATOM 7088 N N . ALA A 1 968 ? -1.307 28.898 18.611 1.00 55.12 968 ALA A N 1
ATOM 7089 C CA . ALA A 1 968 ? -1.047 27.610 19.263 1.00 55.12 968 ALA A CA 1
ATOM 7090 C C . ALA A 1 968 ? -2.350 26.919 19.719 1.00 55.12 968 ALA A C 1
ATOM 7092 O O . ALA A 1 968 ? -3.278 27.597 20.172 1.00 55.12 968 ALA A O 1
ATOM 7093 N N . ARG A 1 969 ? -2.390 25.579 19.658 1.00 57.34 969 ARG A N 1
ATOM 7094 C CA . ARG A 1 969 ? -3.433 24.731 20.272 1.00 57.34 969 ARG A CA 1
ATOM 7095 C C . ARG A 1 969 ? -2.971 24.356 21.693 1.00 57.34 969 ARG A C 1
ATOM 7097 O O . ARG A 1 969 ? -1.951 23.684 21.842 1.00 57.34 969 ARG A O 1
ATOM 7104 N N . LEU A 1 970 ? -3.678 24.811 22.736 1.00 57.47 970 LEU A N 1
ATOM 7105 C CA . LEU A 1 970 ? -3.271 24.653 24.145 1.00 57.47 970 LEU A CA 1
ATOM 7106 C C . LEU A 1 970 ? -4.314 23.884 24.976 1.00 57.47 970 LEU A C 1
ATOM 7108 O O . LEU A 1 970 ? -5.419 24.387 25.178 1.00 57.47 970 LEU A O 1
ATOM 7112 N N . ALA A 1 971 ? -3.932 22.726 25.529 1.00 53.41 971 ALA A N 1
ATOM 7113 C CA . ALA A 1 971 ? -4.793 21.870 26.350 1.00 53.41 971 ALA A CA 1
ATOM 7114 C C . ALA A 1 971 ? -4.125 21.432 27.674 1.00 53.41 971 ALA A C 1
ATOM 7116 O O . ALA A 1 971 ? -3.064 20.799 27.694 1.00 53.41 971 ALA A O 1
ATOM 7117 N N . GLY A 1 972 ? -4.777 21.710 28.808 1.00 53.72 972 GLY A N 1
ATOM 7118 C CA . GLY A 1 972 ? -4.365 21.194 30.125 1.00 53.72 972 GLY A CA 1
ATOM 7119 C C . GLY A 1 972 ? -3.069 21.789 30.697 1.00 53.72 972 GLY A C 1
ATOM 7120 O O . GLY A 1 972 ? -2.349 21.102 31.422 1.00 53.72 972 GLY A O 1
ATOM 7121 N N . LEU A 1 973 ? -2.761 23.047 30.368 1.00 58.31 973 LEU A N 1
ATOM 7122 C CA . LEU A 1 973 ? -1.616 23.798 30.898 1.00 58.31 973 LEU A CA 1
ATOM 7123 C C . LEU A 1 973 ? -1.710 23.977 32.428 1.00 58.31 973 LEU A C 1
ATOM 7125 O O . LEU A 1 973 ? -2.706 24.490 32.942 1.00 58.31 973 LEU A O 1
ATOM 7129 N N . ARG A 1 974 ? -0.645 23.629 33.159 1.00 57.22 974 ARG A N 1
ATOM 7130 C CA . ARG A 1 974 ? -0.519 23.823 34.614 1.00 57.22 974 ARG A CA 1
ATOM 7131 C C . ARG A 1 974 ? 0.551 24.868 34.929 1.00 57.22 974 ARG A C 1
ATOM 7133 O O . ARG A 1 974 ? 1.739 24.587 34.856 1.00 57.22 974 ARG A O 1
ATOM 7140 N N . ALA A 1 975 ? 0.137 26.066 35.338 1.00 55.62 975 ALA A N 1
ATOM 7141 C CA . ALA A 1 975 ? 1.038 27.142 35.761 1.00 55.62 975 ALA A CA 1
ATOM 7142 C C . ALA A 1 975 ? 0.784 27.553 37.221 1.00 55.62 975 ALA A C 1
ATOM 7144 O O . ALA A 1 975 ? -0.340 27.484 37.720 1.00 55.62 975 ALA A O 1
ATOM 7145 N N . ALA A 1 976 ? 1.832 27.996 37.922 1.00 45.25 976 ALA A N 1
ATOM 7146 C CA . ALA A 1 976 ? 1.699 28.577 39.260 1.00 45.25 976 ALA A CA 1
ATOM 7147 C C . ALA A 1 976 ? 1.370 30.073 39.166 1.00 45.25 976 ALA A C 1
ATOM 7149 O O . ALA A 1 976 ? 1.882 30.754 38.282 1.00 45.25 976 ALA A O 1
ATOM 7150 N N . ARG A 1 977 ? 0.591 30.615 40.113 1.00 39.06 977 ARG A N 1
ATOM 7151 C CA . ARG A 1 977 ? 0.181 32.034 40.100 1.00 39.06 977 ARG A CA 1
ATOM 7152 C C . ARG A 1 977 ? 1.374 33.004 40.043 1.00 39.06 977 ARG A C 1
ATOM 7154 O O . ARG A 1 977 ? 1.342 33.936 39.259 1.00 39.06 977 ARG A O 1
ATOM 7161 N N . SER A 1 978 ? 2.465 32.691 40.745 1.00 41.12 978 SER A N 1
ATOM 7162 C CA . SER A 1 978 ? 3.723 33.457 40.715 1.00 41.12 978 SER A CA 1
ATOM 7163 C C . SER A 1 978 ? 4.523 33.355 39.410 1.00 41.12 978 SER A C 1
ATOM 7165 O O . SER A 1 978 ? 5.420 34.155 39.184 1.00 41.12 978 SER A O 1
ATOM 7167 N N . SER A 1 979 ? 4.208 32.387 38.544 1.00 39.56 979 SER A N 1
ATOM 7168 C CA . SER A 1 979 ? 4.719 32.313 37.165 1.00 39.56 979 SER A CA 1
ATOM 7169 C C . SER A 1 979 ? 3.862 33.165 36.206 1.00 39.56 979 SER A C 1
ATOM 7171 O O . SER A 1 979 ? 4.296 33.516 35.115 1.00 39.56 979 SER A O 1
ATOM 7173 N N . ILE A 1 980 ? 2.657 33.560 36.643 1.00 41.59 980 ILE A N 1
ATOM 7174 C CA . ILE A 1 980 ? 1.753 34.501 35.960 1.00 41.59 980 ILE A CA 1
ATOM 7175 C C . ILE A 1 980 ? 1.976 35.944 36.462 1.00 41.59 980 ILE A C 1
ATOM 7177 O O . ILE A 1 980 ? 1.603 36.892 35.782 1.00 41.59 980 ILE A O 1
ATOM 7181 N N . ASP A 1 981 ? 2.662 36.157 37.589 1.00 39.34 981 ASP A N 1
ATOM 7182 C CA . ASP A 1 981 ? 3.035 37.507 38.050 1.00 39.34 981 ASP A CA 1
ATOM 7183 C C . ASP A 1 981 ? 4.114 38.173 37.155 1.00 39.34 981 ASP A C 1
ATOM 7185 O O . ASP A 1 981 ? 4.301 39.386 37.212 1.00 39.34 981 ASP A O 1
ATOM 7189 N N . GLY A 1 982 ? 4.746 37.420 36.241 1.00 38.59 982 GLY A N 1
ATOM 7190 C CA . GLY A 1 982 ? 5.491 37.961 35.090 1.00 38.59 982 GLY A CA 1
ATOM 7191 C C . GLY A 1 982 ? 4.607 38.439 33.920 1.00 38.59 982 GLY A C 1
ATOM 7192 O O . GLY A 1 982 ? 5.124 38.907 32.909 1.00 38.59 982 GLY A O 1
ATOM 7193 N N . LEU A 1 983 ? 3.277 38.319 34.028 1.00 41.22 983 LEU A N 1
ATOM 7194 C CA . LEU A 1 983 ? 2.290 38.580 32.970 1.00 41.22 983 LEU A CA 1
ATOM 7195 C C . LEU A 1 983 ? 1.234 39.638 33.370 1.00 41.22 983 LEU A C 1
ATOM 7197 O O . LEU A 1 983 ? 0.065 39.514 33.004 1.00 41.22 983 LEU A O 1
ATOM 7201 N N . SER A 1 984 ? 1.609 40.714 34.081 1.00 32.59 984 SER A N 1
ATOM 7202 C CA . SER A 1 984 ? 0.733 41.895 34.235 1.00 32.59 984 SER A CA 1
ATOM 7203 C C . SER A 1 984 ? 1.469 43.208 34.566 1.00 32.59 984 SER A C 1
ATOM 7205 O O . SER A 1 984 ? 2.341 43.230 35.420 1.00 32.59 984 SER A O 1
ATOM 7207 N N . LEU A 1 985 ? 1.028 44.294 33.906 1.00 30.08 985 LEU A N 1
ATOM 7208 C CA . LEU A 1 985 ? 1.128 45.742 34.214 1.00 30.08 985 LEU A CA 1
ATOM 7209 C C . LEU A 1 985 ? 2.126 46.182 35.326 1.00 30.08 985 LEU A C 1
ATOM 7211 O O . LEU A 1 985 ? 1.958 45.822 36.484 1.00 30.08 985 LEU A O 1
ATOM 7215 N N . ALA A 1 986 ? 3.043 47.136 35.101 1.00 27.62 986 ALA A N 1
ATOM 7216 C CA . ALA A 1 986 ? 2.819 48.400 34.383 1.00 27.62 986 ALA A CA 1
ATOM 7217 C C . ALA A 1 986 ? 4.112 49.156 33.962 1.00 27.62 986 ALA A C 1
ATOM 7219 O O . ALA A 1 986 ? 5.209 48.840 34.400 1.00 27.62 986 ALA A O 1
ATOM 7220 N N . HIS A 1 987 ? 3.907 50.253 33.215 1.00 25.89 987 HIS A N 1
ATOM 7221 C CA . HIS A 1 987 ? 4.836 51.356 32.890 1.00 25.89 987 HIS A CA 1
ATOM 7222 C C . HIS A 1 987 ? 5.904 51.185 31.778 1.00 25.89 987 HIS A C 1
ATOM 7224 O O . HIS A 1 987 ? 7.026 50.752 31.988 1.00 25.89 987 HIS A O 1
ATOM 7230 N N . ALA A 1 988 ? 5.565 51.805 30.636 1.00 23.62 988 ALA A N 1
ATOM 7231 C CA . ALA A 1 988 ? 6.425 52.703 29.845 1.00 23.62 988 ALA A CA 1
ATOM 7232 C C . ALA A 1 988 ? 7.500 52.152 28.865 1.00 23.62 988 ALA A C 1
ATOM 7234 O O . ALA A 1 988 ? 8.698 52.237 29.092 1.00 23.62 988 ALA A O 1
ATOM 7235 N N . ARG A 1 989 ? 7.037 51.909 27.627 1.00 29.12 989 ARG A N 1
ATOM 7236 C CA . ARG A 1 989 ? 7.658 52.403 26.370 1.00 29.12 989 ARG A CA 1
ATOM 7237 C C . ARG A 1 989 ? 9.119 52.001 26.039 1.00 29.12 989 ARG A C 1
ATOM 7239 O O . ARG A 1 989 ? 9.959 52.882 25.867 1.00 29.12 989 ARG A O 1
ATOM 7246 N N . ARG A 1 990 ? 9.344 50.730 25.677 1.00 29.02 990 ARG A N 1
ATOM 7247 C CA . ARG A 1 990 ? 9.826 50.297 24.331 1.00 29.02 990 ARG A CA 1
ATOM 7248 C C . ARG A 1 990 ? 10.102 48.785 24.327 1.00 29.02 990 ARG A C 1
ATOM 7250 O O . ARG A 1 990 ? 11.016 48.370 25.020 1.00 29.02 990 ARG A O 1
ATOM 7257 N N . VAL A 1 991 ? 9.401 48.031 23.458 1.00 27.16 991 VAL A N 1
ATOM 7258 C CA . VAL A 1 991 ? 9.575 46.568 23.231 1.00 27.16 991 VAL A CA 1
ATOM 7259 C C . VAL A 1 991 ? 9.164 45.726 24.473 1.00 27.16 991 VAL A C 1
ATOM 7261 O O . VAL A 1 991 ? 9.327 46.188 25.592 1.00 27.16 991 VAL A O 1
ATOM 7264 N N . LEU A 1 992 ? 8.543 44.538 24.421 1.00 28.62 992 LEU A N 1
ATOM 7265 C CA . LEU A 1 992 ? 7.923 43.729 23.349 1.00 28.62 992 LEU A CA 1
ATOM 7266 C C . LEU A 1 992 ? 6.401 43.540 23.650 1.00 28.62 992 LEU A C 1
ATOM 7268 O O . LEU A 1 992 ? 5.855 44.216 24.521 1.00 28.62 992 LEU A O 1
ATOM 7272 N N . ARG A 1 993 ? 5.685 42.647 22.945 1.00 29.73 993 ARG A N 1
ATOM 7273 C CA . ARG A 1 993 ? 4.272 42.284 23.210 1.00 29.73 993 ARG A CA 1
ATOM 7274 C C . ARG A 1 993 ? 4.126 40.777 23.447 1.00 29.73 993 ARG A C 1
ATOM 7276 O O . ARG A 1 993 ? 4.592 40.002 22.617 1.00 29.73 993 ARG A O 1
ATOM 7283 N N . VAL A 1 994 ? 3.357 40.366 24.458 1.00 37.72 994 VAL A N 1
ATOM 7284 C CA . VAL A 1 994 ? 2.735 39.027 24.463 1.00 37.72 994 VAL A CA 1
ATOM 7285 C C . VAL A 1 994 ? 1.591 39.049 23.445 1.00 37.72 994 VAL A C 1
ATOM 7287 O O . VAL A 1 994 ? 0.705 39.898 23.532 1.00 37.72 994 VAL A O 1
ATOM 7290 N N . ASN A 1 995 ? 1.633 38.166 22.444 1.00 36.97 995 ASN A N 1
ATOM 7291 C CA . ASN A 1 995 ? 0.755 38.223 21.273 1.00 36.97 995 ASN A CA 1
ATOM 7292 C C . ASN A 1 995 ? 0.040 36.881 21.026 1.00 36.97 995 ASN A C 1
ATOM 7294 O O . ASN A 1 995 ? 0.507 36.063 20.239 1.00 36.97 995 ASN A O 1
ATOM 7298 N N . LEU A 1 996 ? -1.114 36.689 21.674 1.00 46.44 996 LEU A N 1
ATOM 7299 C CA . LEU A 1 996 ? -1.973 35.494 21.568 1.00 46.44 996 LEU A CA 1
ATOM 7300 C C . LEU A 1 996 ? -2.838 35.458 20.285 1.00 46.44 996 LEU A C 1
ATOM 7302 O O . LEU A 1 996 ? -3.934 34.898 20.284 1.00 46.44 996 LEU A O 1
ATOM 7306 N N . SER A 1 997 ? -2.397 36.088 19.191 1.00 37.19 997 SER A N 1
ATOM 7307 C CA . SER A 1 997 ? -3.209 36.218 17.972 1.00 37.19 997 SER A CA 1
ATOM 7308 C C . SER A 1 997 ? -3.534 34.857 17.345 1.00 37.19 997 SER A C 1
ATOM 7310 O O . SER A 1 997 ? -2.644 34.102 16.950 1.00 37.19 997 SER A O 1
ATOM 7312 N N . GLY A 1 998 ? -4.834 34.559 17.249 1.00 37.19 998 GLY A N 1
ATOM 7313 C CA . GLY A 1 998 ? -5.368 33.337 16.640 1.00 37.19 998 GLY A CA 1
ATOM 7314 C C . GLY A 1 998 ? -5.108 32.039 17.414 1.00 37.19 998 GLY A C 1
ATOM 7315 O O . GLY A 1 998 ? -5.224 30.975 16.819 1.00 37.19 998 GLY A O 1
ATOM 7316 N N . SER A 1 999 ? -4.719 32.096 18.694 1.00 42.59 999 SER A N 1
ATOM 7317 C CA . SER A 1 999 ? -4.545 30.904 19.545 1.00 42.59 999 SER A CA 1
ATOM 7318 C C . SER A 1 999 ? -5.869 30.471 20.193 1.00 42.59 999 SER A C 1
ATOM 7320 O O . SER A 1 999 ? -6.644 31.321 20.632 1.00 42.59 999 SER A O 1
ATOM 7322 N N . THR A 1 1000 ? -6.096 29.162 20.333 1.00 45.41 1000 THR A N 1
ATOM 7323 C CA . THR A 1 1000 ? -7.273 28.581 21.010 1.00 45.41 1000 THR A CA 1
ATOM 7324 C C . THR A 1 1000 ? -6.900 28.057 22.401 1.00 45.41 1000 THR A C 1
ATOM 7326 O O . THR A 1 1000 ? -5.946 27.285 22.528 1.00 45.41 1000 THR A O 1
ATOM 7329 N N . LEU A 1 1001 ? -7.654 28.439 23.441 1.00 42.03 1001 LEU A N 1
ATOM 7330 C CA . LEU A 1 1001 ? -7.460 27.968 24.821 1.00 42.03 1001 LEU A CA 1
ATOM 7331 C C . LEU A 1 1001 ? -8.644 27.124 25.306 1.00 42.03 1001 LEU A C 1
ATOM 7333 O O . LEU A 1 1001 ? -9.771 27.614 25.335 1.00 42.03 1001 LEU A O 1
ATOM 7337 N N . THR A 1 1002 ? -8.366 25.920 25.809 1.00 43.84 1002 THR A N 1
ATOM 7338 C CA . THR A 1 1002 ? -9.347 25.065 26.497 1.00 43.84 1002 THR A CA 1
ATOM 7339 C C . THR A 1 1002 ? -8.776 24.479 27.799 1.00 43.84 1002 THR A C 1
ATOM 7341 O O . THR A 1 1002 ? -7.585 24.191 27.922 1.00 43.84 1002 THR A O 1
ATOM 7344 N N . GLY A 1 1003 ? -9.632 24.316 28.816 1.00 42.31 1003 GLY A N 1
ATOM 7345 C CA . GLY A 1 1003 ? -9.299 23.564 30.038 1.00 42.31 1003 GLY A CA 1
ATOM 7346 C C . GLY A 1 1003 ? -8.303 24.217 31.014 1.00 42.31 1003 GLY A C 1
ATOM 7347 O O . GLY A 1 1003 ? -7.367 23.555 31.464 1.00 42.31 1003 GLY A O 1
ATOM 7348 N N . LEU A 1 1004 ? 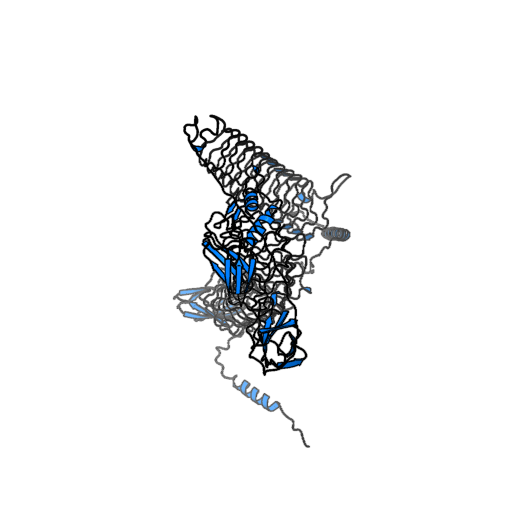-8.500 25.487 31.394 1.00 35.34 1004 LEU A N 1
ATOM 7349 C CA . LEU A 1 1004 ? -7.784 26.085 32.535 1.00 35.34 1004 LEU A CA 1
ATOM 7350 C C . LEU A 1 1004 ? -8.362 25.587 33.871 1.00 35.34 1004 LEU A C 1
ATOM 7352 O O . LEU A 1 1004 ? -9.481 25.942 34.232 1.00 35.34 1004 LEU A O 1
ATOM 7356 N N . ALA A 1 1005 ? -7.575 24.827 34.637 1.00 35.28 1005 ALA A N 1
ATOM 7357 C CA . ALA A 1 1005 ? -7.945 24.367 35.978 1.00 35.28 1005 ALA A CA 1
ATOM 7358 C C . ALA A 1 1005 ? -7.480 25.364 37.070 1.00 35.28 1005 ALA A C 1
ATOM 7360 O O . ALA A 1 1005 ? -6.273 25.467 37.322 1.00 35.28 1005 ALA A O 1
ATOM 7361 N N . PRO A 1 1006 ? -8.383 26.101 37.749 1.00 32.72 1006 PRO A N 1
ATOM 7362 C CA . PRO A 1 1006 ? -8.002 27.007 38.830 1.00 32.72 1006 PRO A CA 1
ATOM 7363 C C . PRO A 1 1006 ? -7.603 26.227 40.091 1.00 32.72 1006 PRO A C 1
ATOM 7365 O O . PRO A 1 1006 ? -8.383 25.446 40.632 1.00 32.72 1006 PRO A O 1
ATOM 7368 N N . THR A 1 1007 ? -6.396 26.466 40.609 1.00 33.41 1007 THR A N 1
ATOM 7369 C CA . THR A 1 1007 ? -5.957 25.868 41.881 1.00 33.41 1007 THR A CA 1
ATOM 7370 C C . THR A 1 1007 ? -6.577 26.599 43.083 1.00 33.41 1007 THR A C 1
ATOM 7372 O O . THR A 1 1007 ? -6.546 27.833 43.128 1.00 33.41 1007 THR A O 1
ATOM 7375 N N . PRO A 1 1008 ? -7.129 25.884 44.085 1.00 29.12 1008 PRO A N 1
ATOM 7376 C CA . PRO A 1 1008 ? -7.723 26.517 45.258 1.00 29.12 1008 PRO A CA 1
ATOM 7377 C C . PRO A 1 1008 ? -6.637 27.098 46.188 1.00 29.12 1008 PRO A C 1
ATOM 7379 O O . PRO A 1 1008 ? -5.677 26.398 46.526 1.00 29.12 1008 PRO A O 1
ATOM 7382 N N . PRO A 1 1009 ? -6.767 28.353 46.657 1.00 28.36 1009 PRO A N 1
ATOM 7383 C CA . PRO A 1 1009 ? -5.844 28.918 47.635 1.00 28.36 1009 PRO A CA 1
ATOM 7384 C C . PRO A 1 1009 ? -6.106 28.335 49.031 1.00 28.36 1009 PRO A C 1
ATOM 7386 O O . PRO A 1 1009 ? -7.236 28.360 49.523 1.00 28.36 1009 PRO A O 1
ATOM 7389 N N . ARG A 1 1010 ? -5.058 27.859 49.715 1.00 30.55 1010 ARG A N 1
ATOM 7390 C CA . ARG A 1 1010 ? -5.162 27.480 51.133 1.00 30.55 1010 ARG A CA 1
ATOM 7391 C C . ARG A 1 1010 ? -5.368 28.723 52.012 1.00 30.55 1010 ARG A C 1
ATOM 7393 O O . ARG A 1 1010 ? -4.566 29.649 51.975 1.00 30.55 1010 ARG A O 1
ATOM 7400 N N . SER A 1 1011 ? -6.425 28.674 52.826 1.00 38.22 1011 SER A N 1
ATOM 7401 C CA . SER A 1 1011 ? -6.632 29.417 54.083 1.00 38.22 1011 SER A CA 1
ATOM 7402 C C . SER A 1 1011 ? -6.382 30.939 54.102 1.00 38.22 1011 SER A C 1
ATOM 7404 O O . SER A 1 1011 ? -5.310 31.398 54.486 1.00 38.22 1011 SER A O 1
ATOM 7406 N N . ALA A 1 1012 ? -7.447 31.716 53.880 1.00 30.09 1012 ALA A N 1
ATOM 7407 C CA . ALA A 1 1012 ? -7.699 32.984 54.579 1.00 30.09 1012 ALA A CA 1
ATOM 7408 C C . ALA A 1 1012 ? -9.220 33.230 54.644 1.00 30.09 1012 ALA A C 1
ATOM 7410 O O . ALA A 1 1012 ? -9.936 32.902 53.698 1.00 30.09 1012 ALA A O 1
ATOM 7411 N N . ALA A 1 1013 ? -9.732 33.750 55.763 1.00 37.31 1013 ALA A N 1
ATOM 7412 C CA . ALA A 1 1013 ? -11.169 33.770 56.044 1.00 37.31 1013 ALA A CA 1
ATOM 7413 C C . ALA A 1 1013 ? -11.874 35.104 55.716 1.00 37.31 1013 ALA A C 1
ATOM 7415 O O . ALA A 1 1013 ? -11.287 36.180 55.785 1.00 37.31 1013 ALA A O 1
ATOM 7416 N N . SER A 1 1014 ? -13.196 34.999 55.525 1.00 38.03 1014 SER A N 1
ATOM 7417 C CA . SER A 1 1014 ? -14.215 36.064 55.548 1.00 38.03 1014 SER A CA 1
ATOM 7418 C C . SER A 1 1014 ? -14.436 36.953 54.301 1.00 38.03 1014 SER A C 1
ATOM 7420 O O . SER A 1 1014 ? -13.524 37.412 53.625 1.00 38.03 1014 SER A O 1
ATOM 7422 N N . ARG A 1 1015 ? -15.732 37.205 54.047 1.00 40.91 1015 ARG A N 1
ATOM 7423 C CA . ARG A 1 1015 ? -16.349 38.367 53.368 1.00 40.91 1015 ARG A CA 1
ATOM 7424 C C . ARG A 1 1015 ? -15.705 38.908 52.076 1.00 40.91 1015 ARG A C 1
ATOM 7426 O O . ARG A 1 1015 ? -15.153 40.003 52.065 1.00 40.91 1015 ARG A O 1
ATOM 7433 N N . SER A 1 1016 ? -15.982 38.244 50.947 1.00 37.19 1016 SER A N 1
ATOM 7434 C CA . SER A 1 1016 ? -16.364 38.912 49.678 1.00 37.19 1016 SER A CA 1
ATOM 7435 C C . SER A 1 1016 ? -16.827 37.899 48.624 1.00 37.19 1016 SER A C 1
ATOM 7437 O O . SER A 1 1016 ? -16.012 37.341 47.890 1.00 37.19 1016 SER A O 1
ATOM 7439 N N . ALA A 1 1017 ? -18.142 37.667 48.540 1.00 35.22 1017 ALA A N 1
ATOM 7440 C CA . ALA A 1 1017 ? -18.758 36.922 47.436 1.00 35.22 1017 ALA A CA 1
ATOM 7441 C C . ALA A 1 1017 ? -19.121 37.859 46.266 1.00 35.22 1017 ALA A C 1
ATOM 7443 O O . ALA A 1 1017 ? -18.709 37.619 45.134 1.00 35.22 1017 ALA A O 1
ATOM 7444 N N . ALA A 1 1018 ? -19.790 38.983 46.557 1.00 32.41 1018 ALA A N 1
ATOM 7445 C CA . ALA A 1 1018 ? -20.328 39.903 45.549 1.00 32.41 1018 ALA A CA 1
ATOM 7446 C C . ALA A 1 1018 ? -19.280 40.488 44.575 1.00 32.41 1018 ALA A C 1
ATOM 7448 O O . ALA A 1 1018 ? -19.550 40.588 43.382 1.00 32.41 1018 ALA A O 1
ATOM 7449 N N . LEU A 1 1019 ? -18.063 40.818 45.036 1.00 33.28 1019 LEU A N 1
ATOM 7450 C CA . LEU A 1 1019 ? -17.017 41.371 44.155 1.00 33.28 1019 LEU A CA 1
ATOM 7451 C C . LEU A 1 1019 ? -16.407 40.347 43.177 1.00 33.28 1019 LEU A C 1
ATOM 7453 O O . LEU A 1 1019 ? -15.761 40.747 42.210 1.00 33.28 1019 LEU A O 1
ATOM 7457 N N . LYS A 1 1020 ? -16.571 39.036 43.408 1.00 40.12 1020 LYS A N 1
ATOM 7458 C CA . LYS A 1 1020 ? -15.903 38.003 42.594 1.00 40.12 1020 LYS A CA 1
ATOM 7459 C C . LYS A 1 1020 ? -16.571 37.782 41.237 1.00 40.12 1020 LYS A C 1
ATOM 7461 O O . LYS A 1 1020 ? -15.884 37.444 40.281 1.00 40.12 1020 LYS A O 1
ATOM 7466 N N . MET A 1 1021 ? -17.883 37.993 41.143 1.00 33.44 1021 MET A N 1
ATOM 7467 C CA . MET A 1 1021 ? -18.645 37.765 39.909 1.00 33.44 1021 MET A CA 1
ATOM 7468 C C . MET A 1 1021 ? -18.359 38.856 38.862 1.00 33.44 1021 MET A C 1
ATOM 7470 O O . MET A 1 1021 ? -18.111 38.566 37.693 1.00 33.44 1021 MET A O 1
ATOM 7474 N N . ASP A 1 1022 ? -18.299 40.112 39.311 1.00 35.28 1022 ASP A N 1
ATOM 7475 C CA . ASP A 1 1022 ? -18.084 41.300 38.477 1.00 35.28 1022 ASP A CA 1
ATOM 7476 C C . ASP A 1 1022 ? -16.692 41.309 37.806 1.00 35.28 1022 ASP A C 1
ATOM 7478 O O . ASP A 1 1022 ? -16.567 41.549 36.604 1.00 35.28 1022 ASP A O 1
ATOM 7482 N N . ALA A 1 1023 ? -15.635 40.931 38.536 1.00 37.16 1023 ALA A N 1
ATOM 7483 C CA . ALA A 1 1023 ? -14.285 40.812 37.974 1.00 37.16 1023 ALA A CA 1
ATOM 7484 C C . ALA A 1 1023 ? -14.211 39.796 36.812 1.00 37.16 1023 ALA A C 1
ATOM 7486 O O . ALA A 1 1023 ? -13.590 40.069 35.779 1.00 37.16 1023 ALA A O 1
ATOM 7487 N N . THR A 1 1024 ? -14.885 38.651 36.951 1.00 39.00 1024 THR A N 1
ATOM 7488 C CA . THR A 1 1024 ? -14.940 37.592 35.931 1.00 39.00 1024 THR A CA 1
ATOM 7489 C C . THR A 1 1024 ? -15.698 38.057 34.687 1.00 39.00 1024 THR A C 1
ATOM 7491 O O . THR A 1 1024 ? -15.176 37.964 33.577 1.00 39.00 1024 THR A O 1
ATOM 7494 N N . VAL A 1 1025 ? -16.885 38.653 34.859 1.00 39.38 1025 VAL A N 1
ATOM 7495 C CA . VAL A 1 1025 ? -17.712 39.164 33.747 1.00 39.38 1025 VAL A CA 1
ATOM 7496 C C . VAL A 1 1025 ? -17.012 40.294 32.979 1.00 39.38 1025 VAL A C 1
ATOM 7498 O O . VAL A 1 1025 ? -17.044 40.308 31.747 1.00 39.38 1025 VAL A O 1
ATOM 7501 N N . ARG A 1 1026 ? -16.310 41.208 33.666 1.00 38.19 1026 ARG A N 1
ATOM 7502 C CA . ARG A 1 1026 ? -15.489 42.249 33.012 1.00 38.19 1026 ARG A CA 1
ATOM 7503 C C . ARG A 1 1026 ? -14.325 41.674 32.206 1.00 38.19 1026 ARG A C 1
ATOM 7505 O O . ARG A 1 1026 ? -13.941 42.267 31.201 1.00 38.19 1026 ARG A O 1
ATOM 7512 N N . THR A 1 1027 ? -13.758 40.551 32.645 1.00 39.06 1027 THR A N 1
ATOM 7513 C CA . THR A 1 1027 ? -12.642 39.892 31.950 1.00 39.06 1027 THR A CA 1
ATOM 7514 C C . THR A 1 1027 ? -13.139 39.181 30.693 1.00 39.06 1027 THR A C 1
ATOM 7516 O O . THR A 1 1027 ? -12.553 39.348 29.629 1.00 39.06 1027 THR A O 1
ATOM 7519 N N . LEU A 1 1028 ? -14.275 38.482 30.784 1.00 38.38 1028 LEU A N 1
ATOM 7520 C CA . LEU A 1 1028 ? -14.911 37.811 29.647 1.00 38.38 1028 LEU A CA 1
ATOM 7521 C C . LEU A 1 1028 ? -15.385 38.801 28.570 1.00 38.38 1028 LEU A C 1
ATOM 7523 O O . LEU A 1 1028 ? -15.082 38.597 27.397 1.00 38.38 1028 LEU A O 1
ATOM 7527 N N . ARG A 1 1029 ? -16.035 39.918 28.944 1.00 36.81 1029 ARG A N 1
ATOM 7528 C CA . ARG A 1 1029 ? -16.407 40.969 27.970 1.00 36.81 1029 ARG A CA 1
ATOM 7529 C C . ARG A 1 1029 ? -15.192 41.521 27.220 1.00 36.81 1029 ARG A C 1
ATOM 7531 O O . ARG A 1 1029 ? -15.209 41.571 25.998 1.00 36.81 1029 ARG A O 1
ATOM 7538 N N . ARG A 1 1030 ? -14.105 41.824 27.938 1.00 36.75 1030 ARG A N 1
ATOM 7539 C CA . ARG A 1 1030 ? -12.861 42.327 27.332 1.00 36.75 1030 ARG A CA 1
ATOM 7540 C C . ARG A 1 1030 ? -12.158 41.335 26.403 1.00 36.75 1030 ARG A C 1
ATOM 7542 O O . ARG A 1 1030 ? -11.311 41.771 25.638 1.00 36.75 1030 ARG A O 1
ATOM 7549 N N . LEU A 1 1031 ? -12.459 40.037 26.461 1.00 38.31 1031 LEU A N 1
ATOM 7550 C CA . LEU A 1 1031 ? -11.936 39.057 25.499 1.00 38.31 1031 LEU A CA 1
ATOM 7551 C C . LEU A 1 1031 ? -12.788 39.012 24.221 1.00 38.31 1031 LEU A C 1
ATOM 7553 O O . LEU A 1 1031 ? -12.232 38.929 23.125 1.00 38.31 1031 LEU A O 1
ATOM 7557 N N . ALA A 1 1032 ? -14.111 39.161 24.347 1.00 39.00 1032 ALA A N 1
ATOM 7558 C CA . ALA A 1 1032 ? -15.013 39.298 23.203 1.00 39.00 1032 ALA A CA 1
ATOM 7559 C C . ALA A 1 1032 ? -14.737 40.586 22.399 1.00 39.00 1032 ALA A C 1
ATOM 7561 O O . ALA A 1 1032 ? -14.683 40.536 21.171 1.00 39.00 1032 ALA A O 1
ATOM 7562 N N . ASP A 1 1033 ? -14.451 41.707 23.078 1.00 37.31 1033 ASP A N 1
ATOM 7563 C CA . ASP A 1 1033 ? -14.103 43.001 22.456 1.00 37.31 1033 ASP A CA 1
ATOM 7564 C C . ASP A 1 1033 ? -12.839 42.951 21.557 1.00 37.31 1033 ASP A C 1
ATOM 7566 O O . ASP A 1 1033 ? -12.602 43.870 20.775 1.00 37.31 1033 ASP A O 1
ATOM 7570 N N . PHE A 1 1034 ? -12.025 41.887 21.646 1.00 33.09 1034 PHE A N 1
ATOM 7571 C CA . PHE A 1 1034 ? -10.836 41.651 20.808 1.00 33.09 1034 PHE A CA 1
ATOM 7572 C C . PHE A 1 1034 ? -10.996 40.492 19.800 1.00 33.09 1034 PHE A C 1
ATOM 7574 O O . PHE A 1 1034 ? -10.011 40.062 19.201 1.00 33.09 1034 PHE A O 1
ATOM 7581 N N . GLY A 1 1035 ? -12.220 40.002 19.572 1.00 30.91 1035 GLY A N 1
ATOM 7582 C CA . GLY A 1 1035 ? -12.531 39.057 18.490 1.00 30.91 1035 GLY A CA 1
ATOM 7583 C C . GLY A 1 1035 ? -12.302 37.573 18.801 1.00 30.91 1035 GLY A C 1
ATOM 7584 O O . GLY A 1 1035 ? -12.299 36.757 17.881 1.00 30.91 1035 GLY A O 1
ATOM 7585 N N . PHE A 1 1036 ? -12.131 37.193 20.070 1.00 32.81 1036 PHE A N 1
ATOM 7586 C CA . PHE A 1 1036 ? -12.061 35.784 20.469 1.00 32.81 1036 PHE A CA 1
ATOM 7587 C C . PHE A 1 1036 ? -13.469 35.198 20.668 1.00 32.81 1036 PHE A C 1
ATOM 7589 O O . PHE A 1 1036 ? -14.268 35.748 21.428 1.00 32.81 1036 PHE A O 1
ATOM 7596 N N . ARG A 1 1037 ? -13.763 34.043 20.050 1.00 32.88 1037 ARG A N 1
ATOM 7597 C CA . ARG A 1 1037 ? -14.921 33.218 20.443 1.00 32.88 1037 ARG A CA 1
ATOM 7598 C C . ARG A 1 1037 ? -14.642 32.599 21.816 1.00 32.88 1037 ARG A C 1
ATOM 7600 O O . ARG A 1 1037 ? -13.588 32.005 22.020 1.00 32.88 1037 ARG A O 1
ATOM 7607 N N . VAL A 1 1038 ? -15.589 32.731 22.745 1.00 36.78 1038 VAL A N 1
ATOM 7608 C CA . VAL A 1 1038 ? -15.512 32.148 24.093 1.00 36.78 1038 VAL A CA 1
ATOM 7609 C C . VAL A 1 1038 ? -16.817 31.412 24.384 1.00 36.78 1038 VAL A C 1
ATOM 7611 O O . VAL A 1 1038 ? -17.841 32.042 24.641 1.00 36.78 1038 VAL A O 1
ATOM 7614 N N . SER A 1 1039 ? -16.783 30.082 24.356 1.00 36.06 1039 SER A N 1
ATOM 7615 C CA . SER A 1 1039 ? -17.880 29.233 24.825 1.00 36.06 1039 SER A CA 1
ATOM 7616 C C . SER A 1 1039 ? -17.850 29.137 26.352 1.00 36.06 1039 SER A C 1
ATOM 7618 O O . SER A 1 1039 ? -16.851 28.710 26.933 1.00 36.06 1039 SER A O 1
ATOM 7620 N N . ALA A 1 1040 ? -18.944 29.509 27.014 1.00 34.59 1040 ALA A N 1
ATOM 7621 C CA . ALA A 1 1040 ? -19.128 29.273 28.442 1.00 34.59 1040 ALA A CA 1
ATOM 7622 C C . ALA A 1 1040 ? -19.956 27.997 28.647 1.00 34.59 1040 ALA A C 1
ATOM 7624 O O . ALA A 1 1040 ? -21.054 27.889 28.105 1.00 34.59 1040 ALA A O 1
ATOM 7625 N N . ALA A 1 1041 ? -19.447 27.050 29.439 1.00 32.16 1041 ALA A N 1
ATOM 7626 C CA . ALA A 1 1041 ? -20.214 25.868 29.822 1.00 32.16 1041 ALA A CA 1
ATOM 7627 C C . ALA A 1 1041 ? -21.443 26.273 30.655 1.00 32.16 1041 ALA A C 1
ATOM 7629 O O . ALA A 1 1041 ? -21.343 27.098 31.568 1.00 32.16 1041 ALA A O 1
ATOM 7630 N N . SER A 1 1042 ? -22.600 25.693 30.334 1.00 30.27 1042 SER A N 1
ATOM 7631 C CA . SER A 1 1042 ? -23.859 25.958 31.033 1.00 30.27 1042 SER A CA 1
ATOM 7632 C C . SER A 1 1042 ? -23.843 25.340 32.432 1.00 30.27 1042 SER A C 1
ATOM 7634 O O . SER A 1 1042 ? -23.813 24.121 32.576 1.00 30.27 1042 SER A O 1
ATOM 7636 N N . ALA A 1 1043 ? -23.895 26.177 33.468 1.00 30.31 1043 ALA A N 1
ATOM 7637 C CA . ALA A 1 1043 ? -24.133 25.739 34.839 1.00 30.31 1043 ALA A CA 1
ATOM 7638 C C . ALA A 1 1043 ? -25.603 25.999 35.206 1.00 30.31 1043 ALA A C 1
ATOM 7640 O O . ALA A 1 1043 ? -25.996 27.151 35.414 1.00 30.31 1043 ALA A O 1
ATOM 7641 N N . LYS A 1 1044 ? -26.420 24.939 35.296 1.00 30.20 1044 LYS A N 1
ATOM 7642 C CA . LYS A 1 1044 ? -27.779 25.035 35.860 1.00 30.20 1044 LYS A CA 1
ATOM 7643 C C . LYS A 1 1044 ? -27.697 25.446 37.346 1.00 30.20 1044 LYS A C 1
ATOM 7645 O O . LYS A 1 1044 ? -26.839 24.931 38.062 1.00 30.20 1044 LYS A O 1
ATOM 7650 N N . PRO A 1 1045 ? -28.574 26.338 37.838 1.00 35.94 1045 PRO A N 1
ATOM 7651 C CA . PRO A 1 1045 ? -28.641 26.675 39.257 1.00 35.94 1045 PRO A CA 1
ATOM 7652 C C . PRO A 1 1045 ? -29.427 25.612 40.043 1.00 35.94 1045 PRO A C 1
ATOM 7654 O O . PRO A 1 1045 ? -30.553 25.285 39.675 1.00 35.94 1045 PRO A O 1
ATOM 7657 N N . GLY A 1 1046 ? -28.872 25.121 41.155 1.00 29.14 1046 GLY A N 1
ATOM 7658 C CA . GLY A 1 1046 ? -29.565 24.194 42.056 1.00 29.14 1046 GLY A CA 1
ATOM 7659 C C . GLY A 1 1046 ? -28.851 24.006 43.399 1.00 29.14 1046 GLY A C 1
ATOM 7660 O O . GLY A 1 1046 ? -27.700 23.597 43.413 1.00 29.14 1046 GLY A O 1
ATOM 7661 N N . ASN A 1 1047 ? -29.567 24.319 44.485 1.00 28.95 1047 ASN A N 1
ATOM 7662 C CA . ASN A 1 1047 ? -29.397 23.915 45.895 1.00 28.95 1047 ASN A CA 1
ATOM 7663 C C . ASN A 1 1047 ? -27.973 23.799 46.498 1.00 28.95 1047 ASN A C 1
ATOM 7665 O O . ASN A 1 1047 ? -27.242 22.858 46.200 1.00 28.95 1047 ASN A O 1
ATOM 7669 N N . GLY A 1 1048 ? -27.651 24.662 47.476 1.00 32.69 1048 GLY A N 1
ATOM 7670 C CA . GLY A 1 1048 ? -26.466 24.543 48.346 1.00 32.69 1048 GLY A CA 1
ATOM 7671 C C . GLY A 1 1048 ? -26.029 25.859 48.980 1.00 32.69 1048 GLY A C 1
ATOM 7672 O O . GLY A 1 1048 ? -24.804 26.017 49.167 1.00 32.69 1048 GLY A O 1
#

Radius of gyration: 45.87 Å; chains: 1; bounding box: 140×84×150 Å

Secondary structure (DSSP, 8-state):
--------THHHHHHHHHHHHHSS----SS-PPPTT-EEEEEEE-STTEEEEE-BPBTB-EEEEEE-SSSPPPEEEEEE-SS-EEEEESS-EEEEEEEEEEEE-B-GGG-SSTTTEEEEEE-TTEE--TT--TTTT-TT-B----S--B-TT---TTTTTT------TTGGG---TT--B-TTTTTT-TT-----TT-BTT--TT--SPEE-TTTTTT-TT-----TT-B-TTEEE-TTTTTT-TT-----TT--PPPGGGS-TTS--B-TTTTTT-TT--S---S-B-TT-SB-TTTTTT-TT-----TT-B----TT--EE-TTTTTT-TT---GGGGG---TTEEE-TTTTTT-TT-----TT------TT--EE-TTTTTT-TT-----TT---TTEEE-TTTTTT-TT-----TT---TT--B-TTTTTT-TT-----TT---TT--BBTTTTTT----HHHHHHHHHHHTTS-PPS--EEEEET--B-TTSHHHHHHHHS-GGGT----EEEES--BPPPPPEEEEEEEETTEEEEEEEPPS--TTS-EEEEEEEETTSS-EEEE-TT-SEEEEESPPTT--B-EEEEEEESS-BPPPEEPPPB----PPPPPEEEEEEEETTEEEEEEEPPS--TTS-EEEEEEEETTT--EEEEETT--EEEE-S--TT--B-EEEEEEETTEEPPPPPPPPPB------------------------------------SSSS-STTTTTTSBTTB-TT-B-TT-B-TT-B-TT-B-TT-B-TT-B-TT-B-TT-B-TT-B-TT-B-TT-B-TT-B-TT-B-TT-B-TT-B-TT---BS-EE----SS-TTSS-B-TT-EEES-EE-SS--SS-B-SS-EEES-B-SS-EE-S---TT-EEES-B-SS-EEES-B-TT-EEEEEE-TT-EEES-B-TT-EEEEEE-TT-EEES-EETT-EESSEE-SS-EEES-EE-HHHHTTS------SS-----TT-EEE---PPPPP------SHHHHHHHHHHHHHHHTTT---PPP-------

Sequence (1048 aa):
MRAALRYPLAALVAAVSVVLLLGLLLTSPAARADENTFISTWRTTTDGETITLPLVNGYTYNFTIDWGDGSEIQTVDAYNSANREHVYATAGDHEVRIDGQIGGFRFANGGDKANLIDISQWGSFEMGSQGQQFYGAANLDVSATDSPDMDGASLASAFKGTGLTNVSGMSDWDVSKVTSFVGMFESAGAFTGDLAGWSLGTDESVTDPVDASRMFASAVAFNGSVADWDVSRVKKLDTMFNQADSFDQDLTSWTLPSFDSIPESVDVTINEFLWNADAFNSPILNWDLSRFSSMRRFFMQTPSFNQDLSTWTLPTDPSLDVDYTSMFEEATAFNNDSLAGWDVSRGTNFLAMFKKATAFNGDITSWQLSTDPGDSVSLREMFRGASAFDRDIGGWDVSRVNTLQNTFYEASAFDQDISGWDVSGTFNFTNTFREATSFDQDLGPWDVSHGSFFTNMFNGAQLSPQNYDSLLMGWTTLDLTLGKNISFGSSNYSPAAAEAHAKLTDPVGSGGFQWTITQEGGVVAAAPTAVSAIPGNAAVTVSWTPSDNNGGSEITSYTASAAGTDQSCTTAPEASSCVVTGLSNGSQYTFEVVATTAIGDSPPGTSAAVTPRTVPDAPTAVSGVAGDGQVTVTWEAPASDGGAAITAYTAQAVEGGQTCTSAGDTASCTVTGLSNGTRYSFTVQAENVAGMSAPSAASAAVTPTAPAPTPTTVSPSPTGFPSPTTSPTTSPSSSPTSRWNPPPPELVGVCGPSSCAGADLSGMDLSGLDLAGVDFEGADFAGCSLEGADLEGANLGSADLTGCDLTGADLRGAVLTDADFTGADLGDADLRGASPTGAQLTSAGSGPGMRGTDFSDATLRGTLIGAQDLREVSLTGATLTGTDLRGASIEDSALKAARLKHTQLHGATLTGVTLDRARIKDTSLARARLRQVSLYGAELHDVSFARASVRKLDMRRAHATSVSFSRARLAGLRAARSSIDGLSLAHARRVLRVNLSGSTLTGLAPTPPRSAASRSAALKMDATVRTLRRLADFGFRVSAASAKPGNG